Protein 5GR8 (pdb70)

Nearest PDB structures (foldseek):
  5gr8-assembly1_A  TM=1.001E+00  e=0.000E+00  Arabidopsis thaliana
  4mn8-assembly1_A  TM=7.308E-01  e=9.134E-46  Arabidopsis thaliana
  4mna-assembly1_A  TM=8.106E-01  e=7.227E-40  Arabidopsis thaliana
  8yaa-assembly1_A  TM=7.650E-01  e=6.922E-40  Arabidopsis thaliana
  5xkn-assembly1_B  TM=6.371E-01  e=2.477E-33  Arabidopsis thaliana

Radius of gyration: 45.17 Å; Cα contacts (8 Å, |Δi|>4): 4453; chains: 4; bounding box: 97×85×153 Å

Sequence (1453 aa):
LNSDGLTLLSLLKHLDRVPPQVTSTWKINASEATPCNWFGITCDDSKNVASLNFTRSRVSGQLGPEIGELKSLQILDLSTNNFSGTIPSTLGNCTKLATLDLSENGFSDKIPDTLDSLKRLEVLYLYINFLTGELPESLFRIPKLQVLYLDYNNLTGPIPQSIGDAKELVELSMYANQFSGNIPESIGNSSSLQILYLHRNKLVGSLPESLNLLGNLTTLFVGNNSLQGPVRFGSPNCKNLLTLDLSYNEFEGGVPPALGNCSSLDALVIVSGNLSGTIPSSLGMLKNLTILNLSENRLSGSIPAELGNCSSLNLLKLNDNQLVGGIPSALGKLRKLESLELFENRFSGEIPIEIWKSQSLTQLLVYQNNLTGELPVEMTEMKKLKIATLFNNSFYGAIPPGLGVNSSLEEVDFIGNKLTGEIPPNLCHGRKLRILNLGSNLLHGTIPASIGHCKTIRRFILRENNLSGLLPEFSQDHSLSFLDFNSNNFEGPIPGSLGSCKNLSSINLSRNRFTGQIPPQLGNLQNLGYMNLSRNLLEGSLPAQLSNCVSLERFDVGFNSLNGSVPSNFSNWKGLTTLVLSENRFSGGIPQFLPELKKLSTLQIARNAFGGEIPSSIGLIEDLIYDLDLSGNGLTGEIPAKLGDLIKLTRLNISNNNLTGSLSVLKGLTSLLHVDVSNNQFTGPIPDNLEGQLLSEPSSFSGNPNLCIPLNSDGLTLLSLLKHLDRVPPQVTSTWKINASEATPCNWFGITCDDSKNVASLNFTRSRVSGQLGPEIGELKSLQILDLSTNNFSGTIPSTLGNCTKLATLDLSENGFSDKIPDTLDSLKRLEVLYLYINFLTGELPESLFRIPKLQVLYLDYNNLTGPIPQSIGDAKELVELSMYANQFSGNIPESIGNSSSLQILYLHRNKLVGSLPESLNLLGNLTTLFVGNNSLQGPVRFGSPNCKNLLTLDLSYNEFEGGVPPALGNCSSLDALVIVSGNLSGTIPSSLGMLKNLTILNLSENRLSGSIPAELGNCSSLNLLKLNDNQLVGGIPSALGKLRKLESLELFENRFSGEIPIEIWKSQSLTQLLVYQNNLTGELPVEMTEMKKLKIATLFNNSFYGAIPPGLGVNSSLEEVDFIGNKLTGEIPPNLCHGRKLRILNLGSNLLHGTIPASIGHCKTIRRFILRENNLSGLLPEFSQDHSLSFLDFNSNNFEGPIPGSLGSCKNLSSINLSRNRFTGQIPPQLGNLQNLGYMNLSRNLLEGSLPAQLSNCVSLERFDVGFNSLNGSVPSNFSNWKGLTTLVLSENRFSGGIPQFLPELKKLSTLQIARNAFGGEIPSSIGLIEDLIYDLDLSGNGLTGEIPAKLGDLIKLTRLNISNNNLTGSLSVLKGLTSLLHVDVSNNQFTGPIPDNLEGQLLSEPSSFSGNPNLCIPKQRGKEKVSSGRPGQHNQRGKEKVSSGRPGQHN

Organism: Arabidopsis thaliana (NCBI:txid3702)

B-factor: mean 37.33, std 16.22, range [6.86, 111.4]

InterPro domains:
  IPR000719 Protein kinase domain [PF00069] (829-1105)
  IPR000719 Protein kinase domain [PS50011] (827-1115)
  IPR000719 Protein kinase domain [SM00220] (827-1107)
  IPR001611 Leucine-rich repeat [PF00560] (172-192)
  IPR001611 Leucine-rich repeat [PF00560] (220-240)
  IPR001611 Leucine-rich repeat [PF00560] (268-290)
  IPR001611 Leucine-rich repeat [PF00560] (316-338)
  IPR001611 Leucine-rich repeat [PF00560] (436-457)
  IPR001611 Leucine-rich repeat [PF00560] (460-482)
  IPR001611 Leucine-rich repeat [PF00560] (507-529)
  IPR001611 Leucine-rich repeat [PF00560] (531-553)
  IPR001611 Leucine-rich repeat [PF00560] (604-624)
  IPR001611 Leucine-rich repeat [PF00560] (656-674)
  IPR001611 Leucine-rich repeat [PF00560] (676-691)
  IPR001611 Leucine-rich repeat [PF00560] (699-719)
  IPR001611 Leucine-rich repeat [PF13855] (100-154)
  IPR001611 Leucine-rich repeat [PS51450] (676-698)
  IPR003591 Leucine-rich repeat, typical subtype [SM00369] (98-122)
  IPR003591 Leucine-rich repeat, typical subtype [SM00369] (146-170)
  IPR003591 Leucine-rich repeat, typical subtype [SM00369] (171-194)

Foldseek 3Di:
DCQQLVLVVVQVVQWPDAPVQQVVLRDDDVVDRASCVRDQFHADPVRATAEGAREPTAIEGERDLSVLVRLNHAYYHPEAYAYEEEDHLSVLNNQRYAEYAPENYAYEEEDHLSVLNRQRYAEYHPYDYAYEDEDHLSVLNNANYAEYAHEDYAYEEAPHLSVLVNQRHAAYHHAPYAYEEAHHLSPLSNANYAHDHQEHYAYEEADHLSVQSHQNYAYDAHDHYAYEEAHNDADLRLLNYAYDEHEHYAYDEADDLNCLNNQNHQEDYYEHHQHEEEDHLSCLSHQNHQYYAPYQYAYEEEDDLSVLNNQNHADDHHYNYAYEEEDHLSVLNRQNHAEYAHDHYAYEDEHDVSVLQHLRYAYYHHYHYAYEEEDDPSVLVRLNHAYDAHAQYAYEEEDPLSRAVSHHHAEDAHAHYAYEEEDRLRNCVVLRYQYDHPHHYAYEEEDHLSVLVRLNHAAAAHDHYAYEEEDHQHAQSRNHAHDAHHRYAYEEADHLSVLNNQNHAEDHPEHYAYEEEDHLSVLSHQNHQYYHQDQYQYEEEDPLSVLSNQNHQEDAHYNYAYEEEDDLSVLRNQNHQYDHHAHYAYAPADDLSQQSNQNHQYAANEAYQHEEADDLSCLRRNRHAEEHHHYNHQHEEAPDLSVLNAQRHAEYEHADYAYEEALASVVSHNNYPYYAHELYNYAAEHDDVPDPVCVVCVVRYYNHPRYDDD/DLQLLVLVVVQVVFWPDADVQQVVLRDNPDPDDASCVGDQFHADPVRAGQEGAREPTAIEGEGDLSCLRRQNHAAYHPEQYAYEEADHLSVLNNQNHAHEAPYNYAYEEEDHLSVLNHQRHAEYHDEDYAYEDEDHLSPLQRARYAYYAHEQYAYEEEPHLSVLNHLRHAEYHDAHYAYEEANHLSNLNNANYAYYHQEHYAYEEADRLSVLSRLNYAEDHNYNYAYEEANNDADLSACNYAYYEHEHYAYPEADDLSVLNHQQHQEDAYEQYAHEEADHLSVLNHANHAYYAHEHYAYAEEHDLSVLSHQQHADDAHYHYAYEEEDHLSVLSHQNHAEYHHEHYAYEEEHHVSVLQHLNYAEYHHYHYAYEDENDLSVLVNLNYEAYAHAHYAYEEEDNLNNQVSLRYAHDAHHNYAYEEEDRQRVCVNLRYAYDHPYDYAYEEEDHVSNLPRQNYAAHEHDHYAYEEEDRQHALSHNHAEYAHEQYAYEEADHLSVLSPQRHAEDHPYQYAYEEEDHLSVLNHQNHAYDHQDNYAYEEEDDLSVLNNQNHAEYAHEHYAHEEEDNLSVLSNQNYAYYHHYHYAYEDADDQSQLSRQNHQYDHNEAYAYEEADDLSVLNNNRHAEEDAHYNHQHEEEDDLSVLNHQRYAEYEPEHYAHEDEQASVLSRNNYNEYAHAQYQYADEHDDVCPVNCVVPVNSVYNHVHYDYD/DDDDDDDDDDPDDDDDD/DDDPDDDDPPDDDDDD

Structure (mmCIF, N/CA/C/O backbone):
data_5GR8
#
_entry.id   5GR8
#
_cell.length_a   99.490
_cell.length_b   96.967
_cell.length_c   106.013
_cell.angle_alpha   90.00
_cell.angle_beta   110.79
_cell.angle_gamma   90.00
#
_symmetry.space_group_name_H-M   'P 1 21 1'
#
loop_
_entity.id
_entity.type
_entity.pdbx_description
1 polymer 'Leucine-rich repeat receptor-like protein kinase PEPR1'
2 polymer 'Elicitor peptide 1'
3 branched 2-acetamido-2-deoxy-beta-D-glucopyranose-(1-4)-2-acetamido-2-deoxy-beta-D-glucopyranose
4 non-polymer 2-acetamido-2-deoxy-beta-D-glucopyranose
5 non-polymer 'SULFATE ION'
6 water water
#
loop_
_atom_site.group_PDB
_atom_site.id
_atom_site.type_symbol
_atom_site.label_atom_id
_atom_site.label_alt_id
_atom_site.label_comp_id
_atom_site.label_asym_id
_atom_site.label_entity_id
_atom_site.label_seq_id
_atom_site.pdbx_PDB_ins_code
_atom_site.Cartn_x
_atom_site.Cartn_y
_atom_site.Cartn_z
_atom_site.occupancy
_atom_site.B_iso_or_equiv
_atom_site.auth_seq_id
_atom_site.auth_comp_id
_atom_site.auth_asym_id
_atom_site.auth_atom_id
_atom_site.pdbx_PDB_model_num
ATOM 1 N N . LEU A 1 1 ? 8.396 -31.186 61.946 1.00 48.87 29 LEU A N 1
ATOM 2 C CA . LEU A 1 1 ? 9.173 -29.953 61.959 1.00 41.93 29 LEU A CA 1
ATOM 3 C C . LEU A 1 1 ? 10.294 -30.112 60.854 1.00 38.47 29 LEU A C 1
ATOM 4 O O . LEU A 1 1 ? 10.531 -29.182 60.020 1.00 29.71 29 LEU A O 1
ATOM 9 N N . ASN A 1 2 ? 10.919 -31.302 60.830 1.00 27.35 30 ASN A N 1
ATOM 10 C CA . ASN A 1 2 ? 11.869 -31.707 59.778 1.00 28.25 30 ASN A CA 1
ATOM 11 C C . ASN A 1 2 ? 11.176 -32.130 58.480 1.00 32.25 30 ASN A C 1
ATOM 12 O O . ASN A 1 2 ? 11.818 -32.221 57.426 1.00 31.79 30 ASN A O 1
ATOM 17 N N . SER A 1 3 ? 9.883 -32.452 58.568 1.00 29.18 31 SER A N 1
ATOM 18 C CA . SER A 1 3 ? 9.149 -32.995 57.416 1.00 27.75 31 SER A CA 1
ATOM 19 C C . SER A 1 3 ? 9.201 -32.092 56.170 1.00 29.63 31 SER A C 1
ATOM 20 O O . SER A 1 3 ? 9.550 -32.548 55.079 1.00 30.86 31 SER A O 1
ATOM 23 N N . ASP A 1 4 ? 8.871 -30.818 56.346 1.00 28.00 32 ASP A N 1
ATOM 24 C CA . ASP A 1 4 ? 8.940 -29.842 55.276 1.00 25.55 32 ASP A CA 1
ATOM 25 C C . ASP A 1 4 ? 10.339 -29.748 54.695 1.00 29.37 32 ASP A C 1
ATOM 26 O O . ASP A 1 4 ? 10.508 -29.551 53.480 1.00 32.38 32 ASP A O 1
ATOM 31 N N . GLY A 1 5 ? 11.336 -29.869 55.565 1.00 24.73 33 GLY A N 1
ATOM 32 C CA . GLY A 1 5 ? 12.724 -29.767 55.162 1.00 24.78 33 GLY A CA 1
ATOM 33 C C . GLY A 1 5 ? 13.160 -30.960 54.336 1.00 26.00 33 GLY A C 1
ATOM 34 O O . GLY A 1 5 ? 13.971 -30.834 53.423 1.00 29.40 33 GLY A O 1
ATOM 35 N N . LEU A 1 6 ? 12.644 -32.129 54.688 1.00 26.29 34 LEU A N 1
ATOM 36 C CA . LEU A 1 6 ? 12.937 -33.349 53.944 1.00 30.20 34 LEU A CA 1
ATOM 37 C C . LEU A 1 6 ? 12.255 -33.256 52.590 1.00 29.17 34 LEU A C 1
ATOM 38 O O . LEU A 1 6 ? 12.830 -33.629 51.571 1.00 29.10 34 LEU A O 1
ATOM 43 N N . THR A 1 7 ? 11.019 -32.758 52.602 1.00 25.94 35 THR A N 1
ATOM 44 C CA . THR A 1 7 ? 10.274 -32.506 51.379 1.00 30.07 35 THR A CA 1
ATOM 45 C C . THR A 1 7 ? 11.067 -31.596 50.455 1.00 28.66 35 THR A C 1
ATOM 46 O O . THR A 1 7 ? 11.193 -31.888 49.268 1.00 25.04 35 THR A O 1
ATOM 50 N N . LEU A 1 8 ? 11.616 -30.516 51.010 1.00 24.87 36 LEU A N 1
ATOM 51 C CA . LEU A 1 8 ? 12.449 -29.601 50.229 1.00 28.01 36 LEU A CA 1
ATOM 52 C C . LEU A 1 8 ? 13.650 -30.279 49.603 1.00 30.46 36 LEU A C 1
ATOM 53 O O . LEU A 1 8 ? 14.093 -29.871 48.535 1.00 27.08 36 LEU A O 1
ATOM 58 N N . LEU A 1 9 ? 14.185 -31.304 50.269 1.00 31.48 37 LEU A N 1
ATOM 59 C CA . LEU A 1 9 ? 15.365 -31.998 49.754 1.00 28.67 37 LEU A CA 1
ATOM 60 C C . LEU A 1 9 ? 15.036 -32.943 48.584 1.00 31.47 37 LEU A C 1
ATOM 61 O O . LEU A 1 9 ? 15.793 -33.011 47.606 1.00 30.71 37 LEU A O 1
ATOM 66 N N . SER A 1 10 ? 13.921 -33.667 48.669 1.00 23.82 38 SER A N 1
ATOM 67 C CA . SER A 1 10 ? 13.515 -34.509 47.546 1.00 31.87 38 SER A CA 1
ATOM 68 C C . SER A 1 10 ? 13.285 -33.625 46.315 1.00 37.83 38 SER A C 1
ATOM 69 O O . SER A 1 10 ? 13.831 -33.896 45.240 1.00 38.98 38 SER A O 1
ATOM 72 N N . LEU A 1 11 ? 12.515 -32.547 46.498 1.00 35.16 39 LEU A N 1
ATOM 73 C CA . LEU A 1 11 ? 12.314 -31.539 45.459 1.00 33.15 39 LEU A CA 1
ATOM 74 C C . LEU A 1 11 ? 13.650 -31.050 44.893 1.00 33.19 39 LEU A C 1
ATOM 75 O O . LEU A 1 11 ? 13.782 -30.875 43.684 1.00 40.83 39 LEU A O 1
ATOM 80 N N . LEU A 1 12 ? 14.634 -30.831 45.763 1.00 32.38 40 LEU A N 1
ATOM 81 C CA . LEU A 1 12 ? 15.959 -30.375 45.340 1.00 31.17 40 LEU A CA 1
ATOM 82 C C . LEU A 1 12 ? 16.610 -31.349 44.371 1.00 36.43 40 LEU A C 1
ATOM 83 O O . LEU A 1 12 ? 17.416 -30.943 43.531 1.00 42.41 40 LEU A O 1
ATOM 88 N N . LYS A 1 13 ? 16.265 -32.632 44.489 1.00 34.12 41 LYS A N 1
ATOM 89 C CA . LYS A 1 13 ? 16.865 -33.670 43.651 1.00 39.24 41 LYS A CA 1
ATOM 90 C C . LYS A 1 13 ? 16.370 -33.585 42.213 1.00 41.38 41 LYS A C 1
ATOM 91 O O . LYS A 1 13 ? 16.921 -34.220 41.313 1.00 40.72 41 LYS A O 1
ATOM 97 N N . HIS A 1 14 ? 15.328 -32.791 42.006 1.00 41.15 42 HIS A N 1
ATOM 98 C CA . HIS A 1 14 ? 14.731 -32.632 40.692 1.00 39.28 42 HIS A CA 1
ATOM 99 C C . HIS A 1 14 ? 15.338 -31.469 39.959 1.00 37.85 42 HIS A C 1
ATOM 100 O O . HIS A 1 14 ? 14.966 -31.203 38.826 1.00 39.71 42 HIS A O 1
ATOM 107 N N . LEU A 1 15 ? 16.257 -30.761 40.604 1.00 38.87 43 LEU A N 1
ATOM 108 C CA . LEU A 1 15 ? 16.748 -29.515 40.041 1.00 35.77 43 LEU A CA 1
ATOM 109 C C . LEU A 1 15 ? 18.092 -29.674 39.336 1.00 43.53 43 LEU A C 1
ATOM 110 O O . LEU A 1 15 ? 19.051 -30.210 39.889 1.00 49.52 43 LEU A O 1
ATOM 115 N N . ASP A 1 16 ? 18.143 -29.178 38.109 1.00 43.41 44 ASP A N 1
ATOM 116 C CA . ASP A 1 16 ? 19.331 -29.225 37.271 1.00 47.20 44 ASP A CA 1
ATOM 117 C C . ASP A 1 16 ? 20.392 -28.255 37.779 1.00 51.55 44 ASP A C 1
ATOM 118 O O . ASP A 1 16 ? 21.581 -28.571 37.773 1.00 59.42 44 ASP A O 1
ATOM 123 N N . ARG A 1 17 ? 19.968 -27.066 38.191 1.00 44.33 45 ARG A N 1
ATOM 124 C CA . ARG A 1 17 ? 20.906 -26.064 38.679 1.00 42.75 45 ARG A CA 1
ATOM 125 C C . ARG A 1 17 ? 20.248 -25.131 39.696 1.00 39.12 45 ARG A C 1
ATOM 126 O O . ARG A 1 17 ? 19.087 -24.773 39.563 1.00 42.95 45 ARG A O 1
ATOM 134 N N . VAL A 1 18 ? 20.989 -24.734 40.716 1.00 35.82 46 VAL A N 1
ATOM 135 C CA . VAL A 1 18 ? 20.444 -23.850 41.726 1.00 35.71 46 VAL A CA 1
ATOM 136 C C . VAL A 1 18 ? 21.508 -22.826 42.087 1.00 36.69 46 VAL A C 1
ATOM 137 O O . VAL A 1 18 ? 22.691 -23.050 41.848 1.00 41.33 46 VAL A O 1
ATOM 141 N N . PRO A 1 19 ? 21.096 -21.695 42.671 1.00 33.64 47 PRO A N 1
ATOM 142 C CA . PRO A 1 19 ? 22.098 -20.724 43.118 1.00 36.91 47 PRO A CA 1
ATOM 143 C C . PRO A 1 19 ? 23.049 -21.361 44.127 1.00 42.98 47 PRO A C 1
ATOM 144 O O . PRO A 1 19 ? 22.699 -22.363 44.760 1.00 44.70 47 PRO A O 1
ATOM 148 N N . PRO A 1 20 ? 24.252 -20.802 44.273 1.00 44.46 48 PRO A N 1
ATOM 149 C CA . PRO A 1 20 ? 25.196 -21.374 45.237 1.00 45.10 48 PRO A CA 1
ATOM 150 C C . PRO A 1 20 ? 24.633 -21.424 46.664 1.00 46.66 48 PRO A C 1
ATOM 151 O O . PRO A 1 20 ? 24.921 -22.378 47.401 1.00 47.86 48 PRO A O 1
ATOM 155 N N . GLN A 1 21 ? 23.831 -20.430 47.045 1.00 44.11 49 GLN A N 1
ATOM 156 C CA . GLN A 1 21 ? 23.248 -20.416 48.381 1.00 33.98 49 GLN A CA 1
ATOM 157 C C . GLN A 1 21 ? 22.352 -21.608 48.646 1.00 35.57 49 GLN A C 1
ATOM 158 O O . GLN A 1 21 ? 22.268 -22.077 49.767 1.00 40.91 49 GLN A O 1
ATOM 164 N N . VAL A 1 22 ? 21.677 -22.102 47.617 1.00 39.83 50 VAL A N 1
ATOM 165 C CA . VAL A 1 22 ? 20.842 -23.285 47.776 1.00 36.09 50 VAL A CA 1
ATOM 166 C C . VAL A 1 22 ? 21.705 -24.510 48.011 1.00 41.29 50 VAL A C 1
ATOM 167 O O . VAL A 1 22 ? 21.427 -25.308 48.904 1.00 40.46 50 VAL A O 1
ATOM 171 N N . THR A 1 23 ? 22.788 -24.615 47.250 1.00 45.35 51 THR A N 1
ATOM 172 C CA . THR A 1 23 ? 23.744 -25.698 47.413 1.00 39.80 51 THR A CA 1
ATOM 173 C C . THR A 1 23 ? 24.328 -25.718 48.827 1.00 40.42 51 THR A C 1
ATOM 174 O O . THR A 1 23 ? 24.465 -26.782 49.432 1.00 41.91 51 THR A O 1
ATOM 178 N N . SER A 1 24 ? 24.664 -24.544 49.352 1.00 37.56 52 SER A N 1
ATOM 179 C CA . SER A 1 24 ? 25.248 -24.449 50.686 1.00 36.41 52 SER A CA 1
ATOM 180 C C . SER A 1 24 ? 24.253 -24.525 51.870 1.00 38.28 52 SER A C 1
ATOM 181 O O . SER A 1 24 ? 24.586 -25.106 52.895 1.00 41.82 52 SER A O 1
ATOM 184 N N . THR A 1 25 ? 23.069 -23.918 51.775 1.00 36.59 53 THR A N 1
ATOM 185 C CA . THR A 1 25 ? 22.131 -23.980 52.910 1.00 34.63 53 THR A CA 1
ATOM 186 C C . THR A 1 25 ? 21.077 -25.093 52.887 1.00 33.14 53 THR A C 1
ATOM 187 O O . THR A 1 25 ? 20.409 -25.316 53.884 1.00 34.84 53 THR A O 1
ATOM 191 N N . TRP A 1 26 ? 20.914 -25.817 51.789 1.00 35.38 54 TRP A N 1
ATOM 192 C CA . TRP A 1 26 ? 19.915 -26.875 51.836 1.00 32.24 54 TRP A CA 1
ATOM 193 C C . TRP A 1 26 ? 20.634 -28.181 52.064 1.00 35.70 54 TRP A C 1
ATOM 194 O O . TRP A 1 26 ? 21.173 -28.773 51.134 1.00 39.15 54 TRP A O 1
ATOM 205 N N . LYS A 1 27 ? 20.562 -28.670 53.296 1.00 41.92 55 LYS A N 1
ATOM 206 C CA . LYS A 1 27 ? 21.226 -29.909 53.665 1.00 39.02 55 LYS A CA 1
ATOM 207 C C . LYS A 1 27 ? 20.880 -30.267 55.098 1.00 33.47 55 LYS A C 1
ATOM 208 O O . LYS A 1 27 ? 20.622 -29.398 55.921 1.00 35.77 55 LYS A O 1
ATOM 214 N N . ILE A 1 28 ? 20.965 -31.549 55.416 1.00 40.94 56 ILE A N 1
ATOM 215 C CA . ILE A 1 28 ? 20.593 -32.034 56.733 1.00 32.84 56 ILE A CA 1
ATOM 216 C C . ILE A 1 28 ? 21.766 -31.823 57.691 1.00 30.71 56 ILE A C 1
ATOM 217 O O . ILE A 1 28 ? 22.854 -32.309 57.449 1.00 39.94 56 ILE A O 1
ATOM 222 N N . ASN A 1 29 ? 21.568 -31.040 58.740 1.00 30.83 57 ASN A N 1
ATOM 223 C CA . ASN A 1 29 ? 22.590 -30.871 59.767 1.00 29.40 57 ASN A CA 1
ATOM 224 C C . ASN A 1 29 ? 21.910 -31.353 61.053 1.00 33.78 57 ASN A C 1
ATOM 225 O O . ASN A 1 29 ? 20.853 -30.833 61.450 1.00 32.86 57 ASN A O 1
ATOM 230 N N . ALA A 1 30 ? 22.507 -32.346 61.707 1.00 29.51 58 ALA A N 1
ATOM 231 C CA . ALA A 1 30 ? 21.947 -32.887 62.947 1.00 31.47 58 ALA A CA 1
ATOM 232 C C . ALA A 1 30 ? 21.640 -31.816 64.014 1.00 29.60 58 ALA A C 1
ATOM 233 O O . ALA A 1 30 ? 20.917 -32.075 64.981 1.00 22.72 58 ALA A O 1
ATOM 235 N N . SER A 1 31 ? 22.178 -30.617 63.832 1.00 28.27 59 SER A N 1
ATOM 236 C CA . SER A 1 31 ? 21.908 -29.540 64.766 1.00 31.37 59 SER A CA 1
ATOM 237 C C . SER A 1 31 ? 20.803 -28.611 64.278 1.00 35.13 59 SER A C 1
ATOM 238 O O . SER A 1 31 ? 20.513 -27.616 64.936 1.00 41.30 59 SER A O 1
ATOM 241 N N . GLU A 1 32 ? 20.194 -28.918 63.132 1.00 33.42 60 GLU A N 1
ATOM 242 C CA . GLU A 1 32 ? 19.137 -28.059 62.594 1.00 32.67 60 GLU A CA 1
ATOM 243 C C . GLU A 1 32 ? 17.819 -28.805 62.361 1.00 32.33 60 GLU A C 1
ATOM 244 O O . GLU A 1 32 ? 17.733 -29.643 61.470 1.00 32.07 60 GLU A O 1
ATOM 250 N N . ALA A 1 33 ? 16.777 -28.439 63.097 1.00 27.10 61 ALA A N 1
ATOM 251 C CA . ALA A 1 33 ? 15.482 -29.114 62.995 1.00 22.57 61 ALA A CA 1
ATOM 252 C C . ALA A 1 33 ? 14.609 -28.642 61.828 1.00 27.31 61 ALA A C 1
ATOM 253 O O . ALA A 1 33 ? 13.722 -29.369 61.384 1.00 22.58 61 ALA A O 1
ATOM 255 N N . THR A 1 34 ? 14.841 -27.412 61.365 1.00 26.52 62 THR A N 1
ATOM 256 C CA . THR A 1 34 ? 13.999 -26.803 60.334 1.00 30.03 62 THR A CA 1
ATOM 257 C C . THR A 1 34 ? 14.768 -26.120 59.189 1.00 29.40 62 THR A C 1
ATOM 258 O O . THR A 1 34 ? 15.883 -25.630 59.386 1.00 29.27 62 THR A O 1
ATOM 262 N N . PRO A 1 35 ? 14.150 -26.064 57.990 1.00 30.11 63 PRO A N 1
ATOM 263 C CA . PRO A 1 35 ? 14.633 -25.357 56.791 1.00 26.91 63 PRO A CA 1
ATOM 264 C C . PRO A 1 35 ? 14.489 -23.822 56.856 1.00 26.68 63 PRO A C 1
ATOM 265 O O . PRO A 1 35 ? 14.809 -23.158 55.880 1.00 33.22 63 PRO A O 1
ATOM 269 N N . CYS A 1 36 ? 13.986 -23.278 57.958 1.00 25.95 64 CYS A N 1
ATOM 270 C CA . CYS A 1 36 ? 13.610 -21.863 58.047 1.00 25.29 64 CYS A CA 1
ATOM 271 C C . CYS A 1 36 ? 14.674 -20.797 57.760 1.00 27.41 64 CYS A C 1
ATOM 272 O O . CYS A 1 36 ? 14.321 -19.664 57.478 1.00 30.71 64 CYS A O 1
ATOM 275 N N . ASN A 1 37 ? 15.954 -21.120 57.885 1.00 28.62 65 ASN A N 1
ATOM 276 C CA . ASN A 1 37 ? 17.013 -20.206 57.451 1.00 26.32 65 ASN A CA 1
ATOM 277 C C . ASN A 1 37 ? 17.609 -20.566 56.097 1.00 29.04 65 ASN A C 1
ATOM 278 O O . ASN A 1 37 ? 18.589 -19.959 55.678 1.00 29.59 65 ASN A O 1
ATOM 283 N N . TRP A 1 38 ? 17.051 -21.580 55.440 1.00 28.96 66 TRP A N 1
ATOM 284 C CA . TRP A 1 38 ? 17.535 -21.988 54.124 1.00 30.04 66 TRP A CA 1
ATOM 285 C C . TRP A 1 38 ? 17.280 -20.883 53.103 1.00 29.86 66 TRP A C 1
ATOM 286 O O . TRP A 1 38 ? 16.385 -20.057 53.277 1.00 28.07 66 TRP A O 1
ATOM 297 N N . PHE A 1 39 ? 18.055 -20.892 52.025 1.00 37.03 67 PHE A N 1
ATOM 298 C CA . PHE A 1 39 ? 18.109 -19.758 51.107 1.00 35.03 67 PHE A CA 1
ATOM 299 C C . PHE A 1 39 ? 16.818 -19.182 50.537 1.00 33.71 67 PHE A C 1
ATOM 300 O O . PHE A 1 39 ? 16.633 -17.961 50.551 1.00 45.69 67 PHE A O 1
ATOM 308 N N . GLY A 1 40 ? 15.947 -20.006 49.983 1.00 25.24 68 GLY A N 1
ATOM 309 C CA . GLY A 1 40 ? 14.761 -19.432 49.359 1.00 26.14 68 GLY A CA 1
ATOM 310 C C . GLY A 1 40 ? 13.513 -19.415 50.229 1.00 26.39 68 GLY A C 1
ATOM 311 O O . GLY A 1 40 ? 12.419 -19.158 49.722 1.00 21.54 68 GLY A O 1
ATOM 312 N N . ILE A 1 41 ? 13.676 -19.687 51.531 1.00 21.37 69 ILE A N 1
ATOM 313 C CA . ILE A 1 41 ? 12.569 -20.127 52.365 1.00 17.44 69 ILE A CA 1
ATOM 314 C C . ILE A 1 41 ? 12.119 -19.117 53.453 1.00 21.13 69 ILE A C 1
ATOM 315 O O . ILE A 1 41 ? 12.929 -18.411 54.047 1.00 21.74 69 ILE A O 1
ATOM 320 N N . THR A 1 42 ? 10.817 -19.034 53.703 1.00 19.96 70 THR A N 1
ATOM 321 C CA . THR A 1 42 ? 10.320 -18.291 54.853 1.00 18.66 70 THR A CA 1
ATOM 322 C C . THR A 1 42 ? 9.285 -19.160 55.574 1.00 26.27 70 THR A C 1
ATOM 323 O O . THR A 1 42 ? 8.416 -19.755 54.931 1.00 24.57 70 THR A O 1
ATOM 327 N N . CYS A 1 43 ? 9.368 -19.233 56.905 1.00 22.49 71 CYS A N 1
ATOM 328 C CA . CYS A 1 43 ? 8.524 -20.161 57.634 1.00 22.20 71 CYS A CA 1
ATOM 329 C C . CYS A 1 43 ? 7.351 -19.496 58.337 1.00 23.97 71 CYS A C 1
ATOM 330 O O . CYS A 1 43 ? 7.301 -18.278 58.478 1.00 24.72 71 CYS A O 1
ATOM 333 N N . ASP A 1 44 ? 6.478 -20.360 58.851 1.00 30.12 72 ASP A N 1
ATOM 334 C CA . ASP A 1 44 ? 5.259 -20.079 59.618 1.00 28.89 72 ASP A CA 1
ATOM 335 C C . ASP A 1 44 ? 5.563 -19.559 61.019 1.00 29.43 72 ASP A C 1
ATOM 336 O O . ASP A 1 44 ? 6.730 -19.503 61.401 1.00 26.94 72 ASP A O 1
ATOM 341 N N . ASP A 1 45 ? 4.523 -19.232 61.798 1.00 33.83 73 ASP A N 1
ATOM 342 C CA . ASP A 1 45 ? 4.694 -18.923 63.227 1.00 32.82 73 ASP A CA 1
ATOM 343 C C . ASP A 1 45 ? 5.123 -20.203 63.855 1.00 28.73 73 ASP A C 1
ATOM 344 O O . ASP A 1 45 ? 5.892 -20.222 64.804 1.00 35.54 73 ASP A O 1
ATOM 349 N N . SER A 1 46 ? 4.581 -21.277 63.300 1.00 26.14 74 SER A N 1
ATOM 350 C CA . SER A 1 46 ? 4.760 -22.620 63.815 1.00 26.40 74 SER A CA 1
ATOM 351 C C . SER A 1 46 ? 5.971 -23.308 63.174 1.00 26.16 74 SER A C 1
ATOM 352 O O . SER A 1 46 ? 6.182 -24.507 63.354 1.00 22.41 74 SER A O 1
ATOM 355 N N . LYS A 1 47 ? 6.734 -22.528 62.402 1.00 26.09 75 LYS A N 1
ATOM 356 C CA . LYS A 1 47 ? 7.969 -22.965 61.744 1.00 24.90 75 LYS A CA 1
ATOM 357 C C . LYS A 1 47 ? 7.806 -24.048 60.695 1.00 26.54 75 LYS A C 1
ATOM 358 O O . LYS A 1 47 ? 8.624 -24.957 60.616 1.00 30.15 75 LYS A O 1
ATOM 364 N N . ASN A 1 48 ? 6.770 -23.912 59.875 1.00 26.51 76 ASN A N 1
ATOM 365 C CA . ASN A 1 48 ? 6.552 -24.742 58.692 1.00 24.80 76 ASN A CA 1
ATOM 366 C C . ASN A 1 48 ? 6.765 -23.874 57.460 1.00 21.98 76 ASN A C 1
ATOM 367 O O . ASN A 1 48 ? 6.675 -22.650 57.551 1.00 20.11 76 ASN A O 1
ATOM 372 N N . VAL A 1 49 ? 7.059 -24.488 56.315 1.00 23.59 77 VAL A N 1
ATOM 373 C CA . VAL A 1 49 ? 7.366 -23.701 55.127 1.00 22.24 77 VAL A CA 1
ATOM 374 C C . VAL A 1 49 ? 6.104 -22.965 54.668 1.00 21.83 77 VAL A C 1
ATOM 375 O O . VAL A 1 49 ? 5.075 -23.564 54.348 1.00 19.70 77 VAL A O 1
ATOM 379 N N . ALA A 1 50 ? 6.216 -21.640 54.700 1.00 20.48 78 ALA A N 1
ATOM 380 C CA . ALA A 1 50 ? 5.162 -20.705 54.330 1.00 20.02 78 ALA A CA 1
ATOM 381 C C . ALA A 1 50 ? 5.378 -20.270 52.889 1.00 23.65 78 ALA A C 1
ATOM 382 O O . ALA A 1 50 ? 4.450 -20.228 52.084 1.00 21.92 78 ALA A O 1
ATOM 384 N N . SER A 1 51 ? 6.606 -19.848 52.617 1.00 23.61 79 SER A N 1
ATOM 385 C CA . SER A 1 51 ? 6.978 -19.339 51.317 1.00 23.67 79 SER A CA 1
ATOM 386 C C . SER A 1 51 ? 8.191 -20.100 50.741 1.00 20.43 79 SER A C 1
ATOM 387 O O . SER A 1 51 ? 9.125 -20.442 51.470 1.00 18.46 79 SER A O 1
ATOM 390 N N . LEU A 1 52 ? 8.153 -20.382 49.443 1.00 17.64 80 LEU A N 1
ATOM 391 C CA . LEU A 1 52 ? 9.318 -20.889 48.721 1.00 17.64 80 LEU A CA 1
ATOM 392 C C . LEU A 1 52 ? 9.464 -19.952 47.539 1.00 23.39 80 LEU A C 1
ATOM 393 O O . LEU A 1 52 ? 8.611 -19.940 46.637 1.00 23.41 80 LEU A O 1
ATOM 398 N N . ASN A 1 53 ? 10.525 -19.152 47.544 1.00 22.86 81 ASN A N 1
ATOM 399 C CA . ASN A 1 53 ? 10.655 -18.098 46.545 1.00 23.64 81 ASN A CA 1
ATOM 400 C C . ASN A 1 53 ? 11.997 -18.213 45.847 1.00 25.40 81 ASN A C 1
ATOM 401 O O . ASN A 1 53 ? 13.043 -17.864 46.397 1.00 25.89 81 ASN A O 1
ATOM 406 N N . PHE A 1 54 ? 11.939 -18.680 44.608 1.00 23.82 82 PHE A N 1
ATOM 407 C CA . PHE A 1 54 ? 13.112 -18.860 43.760 1.00 24.56 82 PHE A CA 1
ATOM 408 C C . PHE A 1 54 ? 13.329 -17.806 42.673 1.00 28.17 82 PHE A C 1
ATOM 409 O O . PHE A 1 54 ? 14.198 -17.971 41.816 1.00 28.51 82 PHE A O 1
ATOM 417 N N . THR A 1 55 ? 12.519 -16.753 42.684 1.00 27.67 83 THR A N 1
ATOM 418 C CA . THR A 1 55 ? 12.392 -15.883 41.513 1.00 27.87 83 THR A CA 1
ATOM 419 C C . THR A 1 55 ? 13.712 -15.317 40.991 1.00 27.11 83 THR A C 1
ATOM 420 O O . THR A 1 55 ? 14.631 -15.082 41.770 1.00 24.54 83 THR A O 1
ATOM 424 N N . ARG A 1 56 ? 13.816 -15.193 39.665 1.00 29.50 84 ARG A N 1
ATOM 425 C CA . ARG A 1 56 ? 14.946 -14.527 38.994 1.00 28.18 84 ARG A CA 1
ATOM 426 C C . ARG A 1 56 ? 16.301 -15.021 39.506 1.00 32.32 84 ARG A C 1
ATOM 427 O O . ARG A 1 56 ? 17.223 -14.244 39.736 1.00 35.35 84 ARG A O 1
ATOM 435 N N . SER A 1 57 ? 16.375 -16.321 39.735 1.00 27.00 85 SER A N 1
ATOM 436 C CA . SER A 1 57 ? 17.610 -17.009 40.019 1.00 32.30 85 SER A CA 1
ATOM 437 C C . SER A 1 57 ? 17.761 -17.749 38.709 1.00 43.70 85 SER A C 1
ATOM 438 O O . SER A 1 57 ? 16.886 -17.625 37.859 1.00 49.81 85 SER A O 1
ATOM 441 N N . ARG A 1 58 ? 18.840 -18.472 38.459 1.00 46.32 86 ARG A N 1
ATOM 442 C CA . ARG A 1 58 ? 18.792 -19.253 37.234 1.00 32.66 86 ARG A CA 1
ATOM 443 C C . ARG A 1 58 ? 18.580 -20.678 37.689 1.00 41.78 86 ARG A C 1
ATOM 444 O O . ARG A 1 58 ? 19.539 -21.394 37.963 1.00 51.03 86 ARG A O 1
ATOM 452 N N . VAL A 1 59 ? 17.342 -21.141 37.669 1.00 39.69 87 VAL A N 1
ATOM 453 C CA . VAL A 1 59 ? 17.054 -22.453 38.233 1.00 36.31 87 VAL A CA 1
ATOM 454 C C . VAL A 1 59 ? 16.519 -23.306 37.134 1.00 36.82 87 VAL A C 1
ATOM 455 O O . VAL A 1 59 ? 15.557 -22.923 36.486 1.00 38.12 87 VAL A O 1
ATOM 459 N N . SER A 1 60 ? 17.177 -24.433 36.888 1.00 38.94 88 SER A N 1
ATOM 460 C CA . SER A 1 60 ? 16.723 -25.378 35.880 1.00 35.81 88 SER A CA 1
ATOM 461 C C . SER A 1 60 ? 16.331 -26.667 36.577 1.00 35.12 88 SER A C 1
ATOM 462 O O . SER A 1 60 ? 16.922 -27.025 37.592 1.00 34.86 88 SER A O 1
ATOM 465 N N . GLY A 1 61 ? 15.312 -27.337 36.054 1.00 27.23 89 GLY A N 1
ATOM 466 C CA . GLY A 1 61 ? 14.839 -28.582 36.616 1.00 29.19 89 GLY A CA 1
ATOM 467 C C . GLY A 1 61 ? 13.346 -28.700 36.429 1.00 31.42 89 GLY A C 1
ATOM 468 O O . GLY A 1 61 ? 12.755 -27.932 35.674 1.00 34.33 89 GLY A O 1
ATOM 469 N N . GLN A 1 62 ? 12.725 -29.623 37.151 1.00 28.69 90 GLN A N 1
ATOM 470 C CA . GLN A 1 62 ? 11.284 -29.786 37.116 1.00 30.34 90 GLN A CA 1
ATOM 471 C C . GLN A 1 62 ? 10.769 -29.433 38.494 1.00 34.34 90 GLN A C 1
ATOM 472 O O . GLN A 1 62 ? 11.538 -29.406 39.446 1.00 36.90 90 GLN A O 1
ATOM 478 N N . LEU A 1 63 ? 9.484 -29.114 38.606 1.00 34.97 91 LEU A N 1
ATOM 479 C CA . LEU A 1 63 ? 8.880 -28.996 39.926 1.00 28.86 91 LEU A CA 1
ATOM 480 C C . LEU A 1 63 ? 8.337 -30.368 40.274 1.00 30.77 91 LEU A C 1
ATOM 481 O O . LEU A 1 63 ? 7.350 -30.804 39.686 1.00 35.83 91 LEU A O 1
ATOM 486 N N . GLY A 1 64 ? 8.944 -31.031 41.256 1.00 32.80 92 GLY A N 1
ATOM 487 C CA . GLY A 1 64 ? 8.577 -32.396 41.592 1.00 25.78 92 GLY A CA 1
ATOM 488 C C . GLY A 1 64 ? 7.207 -32.444 42.228 1.00 27.93 92 GLY A C 1
ATOM 489 O O . GLY A 1 64 ? 6.757 -31.450 42.782 1.00 29.74 92 GLY A O 1
ATOM 490 N N . PRO A 1 65 ? 6.531 -33.603 42.159 1.00 31.16 93 PRO A N 1
ATOM 491 C CA . PRO A 1 65 ? 5.188 -33.738 42.743 1.00 27.00 93 PRO A CA 1
ATOM 492 C C . PRO A 1 65 ? 5.166 -33.678 44.280 1.00 30.98 93 PRO A C 1
ATOM 493 O O . PRO A 1 65 ? 4.093 -33.514 44.864 1.00 34.62 93 PRO A O 1
ATOM 497 N N . GLU A 1 66 ? 6.321 -33.822 44.929 1.00 35.31 94 GLU A N 1
ATOM 498 C CA . GLU A 1 66 ? 6.375 -33.753 46.398 1.00 35.90 94 GLU A CA 1
ATOM 499 C C . GLU A 1 66 ? 5.945 -32.380 46.951 1.00 33.88 94 GLU A C 1
ATOM 500 O O . GLU A 1 66 ? 5.673 -32.253 48.151 1.00 30.37 94 GLU A O 1
ATOM 506 N N . ILE A 1 67 ? 5.868 -31.359 46.092 1.00 29.07 95 ILE A N 1
ATOM 507 C CA . ILE A 1 67 ? 5.483 -30.015 46.541 1.00 27.55 95 ILE A CA 1
ATOM 508 C C . ILE A 1 67 ? 4.162 -30.062 47.314 1.00 26.03 95 ILE A C 1
ATOM 509 O O . ILE A 1 67 ? 3.903 -29.253 48.200 1.00 26.91 95 ILE A O 1
ATOM 514 N N . GLY A 1 68 ? 3.337 -31.042 46.983 1.00 27.37 96 GLY A N 1
ATOM 515 C CA . GLY A 1 68 ? 2.104 -31.252 47.699 1.00 26.86 96 GLY A CA 1
ATOM 516 C C . GLY A 1 68 ? 2.301 -31.604 49.167 1.00 24.47 96 GLY A C 1
ATOM 517 O O . GLY A 1 68 ? 1.335 -31.538 49.924 1.00 23.12 96 GLY A O 1
ATOM 518 N N . GLU A 1 69 ? 3.514 -31.993 49.579 1.00 24.14 97 GLU A N 1
ATOM 519 C CA . GLU A 1 69 ? 3.726 -32.301 51.007 1.00 32.69 97 GLU A CA 1
ATOM 520 C C . GLU A 1 69 ? 3.673 -31.040 51.860 1.00 25.26 97 GLU A C 1
ATOM 521 O O . GLU A 1 69 ? 3.434 -31.125 53.042 1.00 27.18 97 GLU A O 1
ATOM 527 N N . LEU A 1 70 ? 3.886 -29.865 51.274 1.00 26.47 98 LEU A N 1
ATOM 528 C CA . LEU A 1 70 ? 3.931 -28.686 52.117 1.00 25.32 98 LEU A CA 1
ATOM 529 C C . LEU A 1 70 ? 2.521 -28.139 52.264 1.00 25.52 98 LEU A C 1
ATOM 530 O O . LEU A 1 70 ? 2.037 -27.387 51.420 1.00 27.42 98 LEU A O 1
ATOM 535 N N . LYS A 1 71 ? 1.914 -28.429 53.409 1.00 23.75 99 LYS A N 1
ATOM 536 C CA . LYS A 1 71 ? 0.501 -28.132 53.629 1.00 23.51 99 LYS A CA 1
ATOM 537 C C . LYS A 1 71 ? 0.349 -26.734 54.201 1.00 21.59 99 LYS A C 1
ATOM 538 O O . LYS A 1 71 ? -0.763 -26.233 54.399 1.00 19.07 99 LYS A O 1
ATOM 544 N N . SER A 1 72 ? 1.487 -26.148 54.553 1.00 21.04 100 SER A N 1
ATOM 545 C CA . SER A 1 72 ? 1.531 -24.773 55.022 1.00 24.67 100 SER A CA 1
ATOM 546 C C . SER A 1 72 ? 1.956 -23.777 53.944 1.00 22.70 100 SER A C 1
ATOM 547 O O . SER A 1 72 ? 2.169 -22.606 54.252 1.00 20.67 100 SER A O 1
ATOM 550 N N . LEU A 1 73 ? 2.159 -24.245 52.711 1.00 21.57 101 LEU A N 1
ATOM 551 C CA . LEU A 1 73 ? 2.681 -23.367 51.658 1.00 21.95 101 LEU A CA 1
ATOM 552 C C . LEU A 1 73 ? 1.646 -22.279 51.339 1.00 20.66 101 LEU A C 1
ATOM 553 O O . LEU A 1 73 ? 0.481 -22.556 51.080 1.00 20.57 101 LEU A O 1
ATOM 558 N N . GLN A 1 74 ? 2.093 -21.038 51.430 1.00 20.18 102 GLN A N 1
ATOM 559 C CA . GLN A 1 74 ? 1.277 -19.846 51.211 1.00 22.59 102 GLN A CA 1
ATOM 560 C C . GLN A 1 74 ? 1.664 -19.214 49.862 1.00 22.27 102 GLN A C 1
ATOM 561 O O . GLN A 1 74 ? 0.803 -18.893 49.046 1.00 21.16 102 GLN A O 1
ATOM 567 N N . ILE A 1 75 ? 2.956 -18.919 49.728 1.00 17.97 103 ILE A N 1
ATOM 568 C CA . ILE A 1 75 ? 3.564 -18.391 48.522 1.00 20.01 103 ILE A CA 1
ATOM 569 C C . ILE A 1 75 ? 4.474 -19.416 47.858 1.00 22.08 103 ILE A C 1
ATOM 570 O O . ILE A 1 75 ? 5.349 -19.981 48.523 1.00 21.12 103 ILE A O 1
ATOM 575 N N . LEU A 1 76 ? 4.250 -19.679 46.568 1.00 18.22 104 LEU A N 1
ATOM 576 C CA . LEU A 1 76 ? 5.205 -20.432 45.762 1.00 19.25 104 LEU A CA 1
ATOM 577 C C . LEU A 1 76 ? 5.605 -19.569 44.570 1.00 19.13 104 LEU A C 1
ATOM 578 O O . LEU A 1 76 ? 4.830 -19.394 43.619 1.00 14.96 104 LEU A O 1
ATOM 583 N N . ASP A 1 77 ? 6.827 -19.055 44.594 1.00 20.10 105 ASP A N 1
ATOM 584 C CA . ASP A 1 77 ? 7.236 -18.159 43.528 1.00 21.53 105 ASP A CA 1
ATOM 585 C C . ASP A 1 77 ? 8.448 -18.746 42.837 1.00 23.81 105 ASP A C 1
ATOM 586 O O . ASP A 1 77 ? 9.571 -18.676 43.346 1.00 24.96 105 ASP A O 1
ATOM 591 N N . LEU A 1 78 ? 8.191 -19.328 41.674 1.00 17.88 106 LEU A N 1
ATOM 592 C CA . LEU A 1 78 ? 9.204 -19.899 40.818 1.00 20.57 106 LEU A CA 1
ATOM 593 C C . LEU A 1 78 ? 9.480 -19.004 39.612 1.00 25.49 106 LEU A C 1
ATOM 594 O O . LEU A 1 78 ? 10.236 -19.394 38.714 1.00 25.67 106 LEU A O 1
ATOM 599 N N . SER A 1 79 ? 8.837 -17.835 39.579 1.00 20.74 107 SER A N 1
ATOM 600 C CA . SER A 1 79 ? 8.803 -16.981 38.386 1.00 22.50 107 SER A CA 1
ATOM 601 C C . SER A 1 79 ? 10.179 -16.624 37.826 1.00 27.20 107 SER A C 1
ATOM 602 O O . SER A 1 79 ? 11.110 -16.331 38.591 1.00 28.55 107 SER A O 1
ATOM 605 N N . THR A 1 80 ? 10.266 -16.616 36.489 1.00 26.04 108 THR A N 1
ATOM 606 C CA . THR A 1 80 ? 11.473 -16.241 35.734 1.00 27.76 108 THR A CA 1
ATOM 607 C C . THR A 1 80 ? 12.692 -17.155 35.958 1.00 28.16 108 THR A C 1
ATOM 608 O O . THR A 1 80 ? 13.732 -16.741 36.473 1.00 29.71 108 THR A O 1
ATOM 612 N N . ASN A 1 81 ? 12.557 -18.404 35.532 1.00 28.91 109 ASN A N 1
ATOM 613 C CA . ASN A 1 81 ? 13.646 -19.370 35.643 1.00 33.95 109 ASN A CA 1
ATOM 614 C C . ASN A 1 81 ? 13.635 -20.290 34.450 1.00 32.41 109 ASN A C 1
ATOM 615 O O . ASN A 1 81 ? 12.885 -20.086 33.508 1.00 35.85 109 ASN A O 1
ATOM 620 N N . ASN A 1 82 ? 14.467 -21.315 34.517 1.00 30.59 110 ASN A N 1
ATOM 621 C CA . ASN A 1 82 ? 14.606 -22.302 33.460 1.00 31.11 110 ASN A CA 1
ATOM 622 C C . ASN A 1 82 ? 13.790 -23.567 33.637 1.00 31.39 110 ASN A C 1
ATOM 623 O O . ASN A 1 82 ? 14.113 -24.612 33.069 1.00 46.10 110 ASN A O 1
ATOM 628 N N . PHE A 1 83 ? 12.811 -23.507 34.517 1.00 27.51 111 PHE A N 1
ATOM 629 C CA . PHE A 1 83 ? 12.038 -24.686 34.847 1.00 31.15 111 PHE A CA 1
ATOM 630 C C . PHE A 1 83 ? 11.469 -25.297 33.578 1.00 28.80 111 PHE A C 1
ATOM 631 O O . PHE A 1 83 ? 11.181 -24.593 32.618 1.00 26.33 111 PHE A O 1
ATOM 639 N N . SER A 1 84 ? 11.364 -26.618 33.566 1.00 27.75 112 SER A N 1
ATOM 640 C CA . SER A 1 84 ? 10.751 -27.334 32.466 1.00 22.80 112 SER A CA 1
ATOM 641 C C . SER A 1 84 ? 9.966 -28.448 33.073 1.00 25.64 112 SER A C 1
ATOM 642 O O . SER A 1 84 ? 9.924 -28.584 34.291 1.00 32.28 112 SER A O 1
ATOM 645 N N . GLY A 1 85 ? 9.374 -29.278 32.234 1.00 23.93 113 GLY A N 1
ATOM 646 C CA . GLY A 1 85 ? 8.590 -30.395 32.712 1.00 19.85 113 GLY A CA 1
ATOM 647 C C . GLY A 1 85 ? 7.150 -29.993 32.918 1.00 29.46 113 GLY A C 1
ATOM 648 O O . GLY A 1 85 ? 6.751 -28.876 32.607 1.00 32.89 113 GLY A O 1
ATOM 649 N N . THR A 1 86 ? 6.361 -30.935 33.412 1.00 32.62 114 THR A N 1
ATOM 650 C CA . THR A 1 86 ? 4.944 -30.737 33.650 1.00 30.02 114 THR A CA 1
ATOM 651 C C . THR A 1 86 ? 4.697 -30.049 34.997 1.00 35.04 114 THR A C 1
ATOM 652 O O . THR A 1 86 ? 5.507 -30.179 35.918 1.00 41.26 114 THR A O 1
ATOM 656 N N . ILE A 1 87 ? 3.610 -29.283 35.097 1.00 33.39 115 ILE A N 1
ATOM 657 C CA . ILE A 1 87 ? 3.159 -28.750 36.379 1.00 29.89 115 ILE A CA 1
ATOM 658 C C . ILE A 1 87 ? 2.356 -29.859 37.080 1.00 34.17 115 ILE A C 1
ATOM 659 O O . ILE A 1 87 ? 1.350 -30.322 36.544 1.00 34.41 115 ILE A O 1
ATOM 664 N N . PRO A 1 88 ? 2.797 -30.280 38.282 1.00 29.08 116 PRO A N 1
ATOM 665 C CA . PRO A 1 88 ? 2.218 -31.400 39.029 1.00 23.89 116 PRO A CA 1
ATOM 666 C C . PRO A 1 88 ? 0.810 -31.143 39.553 1.00 28.80 116 PRO A C 1
ATOM 667 O O . PRO A 1 88 ? 0.565 -30.133 40.214 1.00 31.95 116 PRO A O 1
ATOM 671 N N . SER A 1 89 ? -0.091 -32.085 39.320 1.00 24.75 117 SER A N 1
ATOM 672 C CA . SER A 1 89 ? -1.437 -31.988 39.841 1.00 24.88 117 SER A CA 1
ATOM 673 C C . SER A 1 89 ? -1.446 -31.976 41.370 1.00 30.95 117 SER A C 1
ATOM 674 O O . SER A 1 89 ? -2.454 -31.600 41.982 1.00 28.17 117 SER A O 1
ATOM 677 N N . THR A 1 90 ? -0.356 -32.433 41.994 1.00 28.02 118 THR A N 1
ATOM 678 C CA . THR A 1 90 ? -0.299 -32.443 43.466 1.00 31.31 118 THR A CA 1
ATOM 679 C C . THR A 1 90 ? -0.214 -31.043 44.092 1.00 29.37 118 THR A C 1
ATOM 680 O O . THR A 1 90 ? -0.374 -30.897 45.302 1.00 23.60 118 THR A O 1
ATOM 684 N N . LEU A 1 91 ? 0.023 -30.020 43.269 1.00 26.47 119 LEU A N 1
ATOM 685 C CA . LEU A 1 91 ? -0.043 -28.643 43.746 1.00 25.10 119 LEU A CA 1
ATOM 686 C C . LEU A 1 91 ? -1.438 -28.356 44.288 1.00 24.52 119 LEU A C 1
ATOM 687 O O . LEU A 1 91 ? -1.616 -27.521 45.181 1.00 26.45 119 LEU A O 1
ATOM 692 N N . GLY A 1 92 ? -2.423 -29.090 43.782 1.00 21.70 120 GLY A N 1
ATOM 693 C CA . GLY A 1 92 ? -3.797 -28.917 44.212 1.00 23.37 120 GLY A CA 1
ATOM 694 C C . GLY A 1 92 ? -3.953 -29.321 45.660 1.00 27.69 120 GLY A C 1
ATOM 695 O O . GLY A 1 92 ? -4.995 -29.096 46.275 1.00 30.76 120 GLY A O 1
ATOM 696 N N . ASN A 1 93 ? -2.910 -29.948 46.191 1.00 28.05 121 ASN A N 1
ATOM 697 C CA . ASN A 1 93 ? -2.869 -30.364 47.583 1.00 33.13 121 ASN A CA 1
ATOM 698 C C . ASN A 1 93 ? -2.289 -29.312 48.533 1.00 31.56 121 ASN A C 1
ATOM 699 O O . ASN A 1 93 ? -2.380 -29.488 49.752 1.00 31.66 121 ASN A O 1
ATOM 704 N N . CYS A 1 94 ? -1.709 -28.218 48.024 1.00 26.58 122 CYS A N 1
ATOM 705 C CA . CYS A 1 94 ? -1.146 -27.287 48.990 1.00 28.51 122 CYS A CA 1
ATOM 706 C C . CYS A 1 94 ? -2.279 -26.391 49.376 1.00 25.13 122 CYS A C 1
ATOM 707 O O . CYS A 1 94 ? -2.494 -25.349 48.793 1.00 26.10 122 CYS A O 1
ATOM 710 N N . THR A 1 95 ? -2.864 -26.736 50.509 1.00 28.06 123 THR A N 1
ATOM 711 C CA . THR A 1 95 ? -4.200 -26.302 50.868 1.00 27.90 123 THR A CA 1
ATOM 712 C C . THR A 1 95 ? -4.180 -24.841 51.262 1.00 25.05 123 THR A C 1
ATOM 713 O O . THR A 1 95 ? -5.225 -24.174 51.298 1.00 21.58 123 THR A O 1
ATOM 717 N N . LYS A 1 96 ? -2.981 -24.353 51.562 1.00 21.23 124 LYS A N 1
ATOM 718 C CA . LYS A 1 96 ? -2.823 -22.977 52.017 1.00 26.40 124 LYS A CA 1
ATOM 719 C C . LYS A 1 96 ? -2.333 -21.975 50.976 1.00 24.71 124 LYS A C 1
ATOM 720 O O . LYS A 1 96 ? -2.110 -20.812 51.293 1.00 28.35 124 LYS A O 1
ATOM 726 N N . LEU A 1 97 ? -2.155 -22.429 49.743 1.00 26.03 125 LEU A N 1
ATOM 727 C CA . LEU A 1 97 ? -1.581 -21.585 48.711 1.00 20.35 125 LEU A CA 1
ATOM 728 C C . LEU A 1 97 ? -2.462 -20.374 48.437 1.00 23.51 125 LEU A C 1
ATOM 729 O O . LEU A 1 97 ? -3.661 -20.495 48.194 1.00 25.92 125 LEU A O 1
ATOM 734 N N . ALA A 1 98 ? -1.842 -19.204 48.505 1.00 23.93 126 ALA A N 1
ATOM 735 C CA . ALA A 1 98 ? -2.487 -17.912 48.266 1.00 27.31 126 ALA A CA 1
ATOM 736 C C . ALA A 1 98 ? -2.059 -17.382 46.885 1.00 23.49 126 ALA A C 1
ATOM 737 O O . ALA A 1 98 ? -2.890 -16.935 46.092 1.00 20.81 126 ALA A O 1
ATOM 739 N N . THR A 1 99 ? -0.743 -17.320 46.691 1.00 20.27 127 THR A N 1
ATOM 740 C CA . THR A 1 99 ? -0.096 -16.855 45.464 1.00 21.06 127 THR A CA 1
ATOM 741 C C . THR A 1 99 ? 0.618 -18.013 44.783 1.00 24.02 127 THR A C 1
ATOM 742 O O . THR A 1 99 ? 1.415 -18.700 45.439 1.00 22.53 127 THR A O 1
ATOM 746 N N . LEU A 1 100 ? 0.339 -18.250 43.494 1.00 16.25 128 LEU A N 1
ATOM 747 C CA . LEU A 1 100 ? 1.087 -19.262 42.758 1.00 15.84 128 LEU A CA 1
ATOM 748 C C . LEU A 1 100 ? 1.654 -18.634 41.474 1.00 20.43 128 LEU A C 1
ATOM 749 O O . LEU A 1 100 ? 0.924 -18.302 40.529 1.00 15.79 128 LEU A O 1
ATOM 754 N N . ASP A 1 101 ? 2.968 -18.461 41.439 1.00 19.38 129 ASP A N 1
ATOM 755 C CA . ASP A 1 101 ? 3.558 -17.834 40.282 1.00 17.62 129 ASP A CA 1
ATOM 756 C C . ASP A 1 101 ? 4.586 -18.777 39.654 1.00 21.01 129 ASP A C 1
ATOM 757 O O . ASP A 1 101 ? 5.699 -18.938 40.157 1.00 22.39 129 ASP A O 1
ATOM 762 N N . LEU A 1 102 ? 4.188 -19.376 38.539 1.00 16.46 130 LEU A N 1
ATOM 763 C CA . LEU A 1 102 ? 5.047 -20.185 37.695 1.00 18.63 130 LEU A CA 1
ATOM 764 C C . LEU A 1 102 ? 5.505 -19.473 36.421 1.00 22.24 130 LEU A C 1
ATOM 765 O O . LEU A 1 102 ? 6.087 -20.105 35.555 1.00 19.66 130 LEU A O 1
ATOM 770 N N . SER A 1 103 ? 5.207 -18.181 36.280 1.00 22.02 131 SER A N 1
ATOM 771 C CA . SER A 1 103 ? 5.423 -17.494 35.001 1.00 22.38 131 SER A CA 1
ATOM 772 C C . SER A 1 103 ? 6.881 -17.447 34.551 1.00 24.62 131 SER A C 1
ATOM 773 O O . SER A 1 103 ? 7.793 -17.664 35.356 1.00 20.33 131 SER A O 1
ATOM 776 N N . GLU A 1 104 ? 7.072 -17.213 33.242 1.00 25.16 132 GLU A N 1
ATOM 777 C CA . GLU A 1 104 ? 8.400 -17.095 32.622 1.00 21.11 132 GLU A CA 1
ATOM 778 C C . GLU A 1 104 ? 9.311 -18.305 32.840 1.00 20.35 132 GLU A C 1
ATOM 779 O O . GLU A 1 104 ? 10.389 -18.197 33.404 1.00 19.00 132 GLU A O 1
ATOM 785 N N . ASN A 1 105 ? 8.829 -19.463 32.424 1.00 19.69 133 ASN A N 1
ATOM 786 C CA . ASN A 1 105 ? 9.584 -20.690 32.525 1.00 24.58 133 ASN A CA 1
ATOM 787 C C . ASN A 1 105 ? 9.377 -21.487 31.254 1.00 28.82 133 ASN A C 1
ATOM 788 O O . ASN A 1 105 ? 8.856 -20.979 30.259 1.00 28.99 133 ASN A O 1
ATOM 793 N N . GLY A 1 106 ? 9.824 -22.728 31.278 1.00 27.24 134 GLY A N 1
ATOM 794 C CA . GLY A 1 106 ? 9.632 -23.616 30.156 1.00 25.92 134 GLY A CA 1
ATOM 795 C C . GLY A 1 106 ? 8.599 -24.664 30.469 1.00 24.22 134 GLY A C 1
ATOM 796 O O . GLY A 1 106 ? 8.643 -25.730 29.872 1.00 30.15 134 GLY A O 1
ATOM 797 N N . PHE A 1 107 ? 7.714 -24.406 31.428 1.00 22.59 135 PHE A N 1
ATOM 798 C CA . PHE A 1 107 ? 6.750 -25.431 31.815 1.00 21.87 135 PHE A CA 1
ATOM 799 C C . PHE A 1 107 ? 5.967 -25.899 30.601 1.00 28.04 135 PHE A C 1
ATOM 800 O O . PHE A 1 107 ? 5.673 -25.126 29.679 1.00 25.80 135 PHE A O 1
ATOM 808 N N . SER A 1 108 ? 5.632 -27.176 30.593 1.00 24.51 136 SER A N 1
ATOM 809 C CA . SER A 1 108 ? 4.964 -27.735 29.444 1.00 23.40 136 SER A CA 1
ATOM 810 C C . SER A 1 108 ? 3.767 -28.562 29.832 1.00 21.13 136 SER A C 1
ATOM 811 O O . SER A 1 108 ? 3.426 -28.658 30.993 1.00 35.84 136 SER A O 1
ATOM 814 N N . ASP A 1 109 ? 3.177 -29.191 28.825 1.00 25.18 137 ASP A N 1
ATOM 815 C CA . ASP A 1 109 ? 1.940 -29.965 28.888 1.00 24.52 137 ASP A CA 1
ATOM 816 C C . ASP A 1 109 ? 0.712 -29.214 29.430 1.00 28.33 137 ASP A C 1
ATOM 817 O O . ASP A 1 109 ? 0.606 -27.993 29.302 1.00 28.76 137 ASP A O 1
ATOM 822 N N . LYS A 1 110 ? -0.147 -29.961 30.111 1.00 23.52 138 LYS A N 1
ATOM 823 C CA . LYS A 1 110 ? -1.468 -29.548 30.528 1.00 28.55 138 LYS A CA 1
ATOM 824 C C . LYS A 1 110 ? -1.453 -28.779 31.868 1.00 29.99 138 LYS A C 1
ATOM 825 O O . LYS A 1 110 ? -0.572 -28.990 32.706 1.00 30.42 138 LYS A O 1
ATOM 831 N N . ILE A 1 111 ? -2.403 -27.867 32.051 1.00 27.85 139 ILE A N 1
ATOM 832 C CA . ILE A 1 111 ? -2.623 -27.250 33.355 1.00 25.72 139 ILE A CA 1
ATOM 833 C C . ILE A 1 111 ? -3.477 -28.220 34.142 1.00 24.73 139 ILE A C 1
ATOM 834 O O . ILE A 1 111 ? -4.512 -28.661 33.644 1.00 24.11 139 ILE A O 1
ATOM 839 N N . PRO A 1 112 ? -3.044 -28.560 35.363 1.00 22.40 140 PRO A N 1
ATOM 840 C CA . PRO A 1 112 ? -3.724 -29.508 36.248 1.00 19.95 140 PRO A CA 1
ATOM 841 C C . PRO A 1 112 ? -5.181 -29.129 36.482 1.00 21.59 140 PRO A C 1
ATOM 842 O O . PRO A 1 112 ? -5.496 -27.942 36.566 1.00 23.84 140 PRO A O 1
ATOM 846 N N . ASP A 1 113 ? -6.055 -30.121 36.588 1.00 20.56 141 ASP A N 1
ATOM 847 C CA . ASP A 1 113 ? -7.480 -29.877 36.843 1.00 26.77 141 ASP A CA 1
ATOM 848 C C . ASP A 1 113 ? -7.828 -29.933 38.323 1.00 27.03 141 ASP A C 1
ATOM 849 O O . ASP A 1 113 ? -8.995 -29.902 38.693 1.00 28.78 141 ASP A O 1
ATOM 854 N N . THR A 1 114 ? -6.802 -30.051 39.154 1.00 27.53 142 THR A N 1
ATOM 855 C CA . THR A 1 114 ? -6.962 -30.107 40.605 1.00 28.40 142 THR A CA 1
ATOM 856 C C . THR A 1 114 ? -6.873 -28.769 41.352 1.00 30.33 142 THR A C 1
ATOM 857 O O . THR A 1 114 ? -7.050 -28.745 42.574 1.00 32.74 142 THR A O 1
ATOM 861 N N . LEU A 1 115 ? -6.598 -27.662 40.656 1.00 25.88 143 LEU A N 1
ATOM 862 C CA . LEU A 1 115 ? -6.323 -26.390 41.349 1.00 24.83 143 LEU A CA 1
ATOM 863 C C . LEU A 1 115 ? -7.563 -25.877 42.050 1.00 27.84 143 LEU A C 1
ATOM 864 O O . LEU A 1 115 ? -7.527 -24.964 42.872 1.00 30.41 143 LEU A O 1
ATOM 869 N N . ASP A 1 116 ? -8.652 -26.539 41.725 1.00 32.19 144 ASP A N 1
ATOM 870 C CA . ASP A 1 116 ? -9.949 -26.346 42.311 1.00 27.28 144 ASP A CA 1
ATOM 871 C C . ASP A 1 116 ? -9.927 -26.528 43.825 1.00 32.11 144 ASP A C 1
ATOM 872 O O . ASP A 1 116 ? -10.752 -25.963 44.540 1.00 37.90 144 ASP A O 1
ATOM 877 N N . SER A 1 117 ? -8.990 -27.329 44.324 1.00 27.82 145 SER A N 1
ATOM 878 C CA . SER A 1 117 ? -8.961 -27.619 45.752 1.00 29.56 145 SER A CA 1
ATOM 879 C C . SER A 1 117 ? -8.375 -26.461 46.518 1.00 26.83 145 SER A C 1
ATOM 880 O O . SER A 1 117 ? -8.388 -26.469 47.741 1.00 26.70 145 SER A O 1
ATOM 883 N N . LEU A 1 118 ? -7.878 -25.451 45.817 1.00 25.03 146 LEU A N 1
ATOM 884 C CA . LEU A 1 118 ? -7.119 -24.438 46.515 1.00 26.23 146 LEU A CA 1
ATOM 885 C C . LEU A 1 118 ? -8.149 -23.371 46.876 1.00 28.64 146 LEU A C 1
ATOM 886 O O . LEU A 1 118 ? -8.513 -22.536 46.043 1.00 28.21 146 LEU A O 1
ATOM 891 N N . LYS A 1 119 ? -8.579 -23.379 48.138 1.00 22.86 147 LYS A N 1
ATOM 892 C CA . LYS A 1 119 ? -9.672 -22.516 48.582 1.00 20.57 147 LYS A CA 1
ATOM 893 C C . LYS A 1 119 ? -9.154 -21.160 48.966 1.00 21.11 147 LYS A C 1
ATOM 894 O O . LYS A 1 119 ? -9.929 -20.225 49.182 1.00 23.80 147 LYS A O 1
ATOM 900 N N . ARG A 1 120 ? -7.846 -21.071 49.154 1.00 20.01 148 ARG A N 1
ATOM 901 C CA . ARG A 1 120 ? -7.274 -19.802 49.563 1.00 25.33 148 ARG A CA 1
ATOM 902 C C . ARG A 1 120 ? -6.586 -19.032 48.413 1.00 27.27 148 ARG A C 1
ATOM 903 O O . ARG A 1 120 ? -6.163 -17.887 48.594 1.00 29.99 148 ARG A O 1
ATOM 911 N N . LEU A 1 121 ? -6.502 -19.646 47.228 1.00 25.65 149 LEU A N 1
ATOM 912 C CA . LEU A 1 121 ? -5.706 -19.099 46.126 1.00 21.96 149 LEU A CA 1
ATOM 913 C C . LEU A 1 121 ? -6.277 -17.821 45.511 1.00 22.04 149 LEU A C 1
ATOM 914 O O . LEU A 1 121 ? -7.388 -17.785 45.000 1.00 22.28 149 LEU A O 1
ATOM 919 N N . GLU A 1 122 ? -5.468 -16.777 45.544 1.00 22.88 150 GLU A N 1
ATOM 920 C CA . GLU A 1 122 ? -5.848 -15.458 45.059 1.00 23.87 150 GLU A CA 1
ATOM 921 C C . GLU A 1 122 ? -5.234 -15.151 43.682 1.00 23.37 150 GLU A C 1
ATOM 922 O O . GLU A 1 122 ? -5.953 -14.784 42.756 1.00 22.24 150 GLU A O 1
ATOM 928 N N . VAL A 1 123 ? -3.908 -15.210 43.563 1.00 22.47 151 VAL A N 1
ATOM 929 C CA . VAL A 1 123 ? -3.277 -14.869 42.290 1.00 20.10 151 VAL A CA 1
ATOM 930 C C . VAL A 1 123 ? -2.625 -16.092 41.627 1.00 18.53 151 VAL A C 1
ATOM 931 O O . VAL A 1 123 ? -1.914 -16.872 42.269 1.00 19.22 151 VAL A O 1
ATOM 935 N N . LEU A 1 124 ? -2.908 -16.282 40.342 1.00 16.45 152 LEU A N 1
ATOM 936 C CA . LEU A 1 124 ? -2.305 -17.386 39.596 1.00 15.80 152 LEU A CA 1
ATOM 937 C C . LEU A 1 124 ? -1.667 -16.913 38.281 1.00 18.43 152 LEU A C 1
ATOM 938 O O . LEU A 1 124 ? -2.349 -16.438 37.362 1.00 18.35 152 LEU A O 1
ATOM 943 N N . TYR A 1 125 ? -0.350 -17.048 38.210 1.00 17.37 153 TYR A N 1
ATOM 944 C CA . TYR A 1 125 ? 0.403 -16.634 37.050 1.00 16.79 153 TYR A CA 1
ATOM 945 C C . TYR A 1 125 ? 1.029 -17.843 36.373 1.00 21.67 153 TYR A C 1
ATOM 946 O O . TYR A 1 125 ? 1.969 -18.435 36.908 1.00 18.90 153 TYR A O 1
ATOM 955 N N . LEU A 1 126 ? 0.471 -18.220 35.224 1.00 19.25 154 LEU A N 1
ATOM 956 C CA . LEU A 1 126 ? 1.035 -19.238 34.335 1.00 19.17 154 LEU A CA 1
ATOM 957 C C . LEU A 1 126 ? 1.703 -18.681 33.065 1.00 25.88 154 LEU A C 1
ATOM 958 O O . LEU A 1 126 ? 2.156 -19.449 32.199 1.00 24.58 154 LEU A O 1
ATOM 963 N N . TYR A 1 127 ? 1.712 -17.357 32.917 1.00 20.35 155 TYR A N 1
ATOM 964 C CA . TYR A 1 127 ? 2.092 -16.763 31.637 1.00 19.08 155 TYR A CA 1
ATOM 965 C C . TYR A 1 127 ? 3.553 -17.003 31.194 1.00 20.34 155 TYR A C 1
ATOM 966 O O . TYR A 1 127 ? 4.438 -17.223 32.023 1.00 20.25 155 TYR A O 1
ATOM 975 N N . ILE A 1 128 ? 3.776 -16.977 29.874 1.00 21.01 156 ILE A N 1
ATOM 976 C CA . ILE A 1 128 ? 5.091 -17.214 29.253 1.00 16.22 156 ILE A CA 1
ATOM 977 C C . ILE A 1 128 ? 5.680 -18.566 29.628 1.00 20.85 156 ILE A C 1
ATOM 978 O O . ILE A 1 128 ? 6.651 -18.666 30.384 1.00 25.44 156 ILE A O 1
ATOM 983 N N . ASN A 1 129 ? 5.035 -19.607 29.118 1.00 21.53 157 ASN A N 1
ATOM 984 C CA . ASN A 1 129 ? 5.488 -20.976 29.237 1.00 19.63 157 ASN A CA 1
ATOM 985 C C . ASN A 1 129 ? 5.122 -21.659 27.919 1.00 24.95 157 ASN A C 1
ATOM 986 O O . ASN A 1 129 ? 4.655 -21.005 26.977 1.00 24.10 157 ASN A O 1
ATOM 991 N N . PHE A 1 130 ? 5.373 -22.960 27.858 1.00 23.08 158 PHE A N 1
ATOM 992 C CA . PHE A 1 130 ? 5.017 -23.838 26.742 1.00 22.57 158 PHE A CA 1
ATOM 993 C C . PHE A 1 130 ? 3.727 -24.634 27.007 1.00 27.25 158 PHE A C 1
ATOM 994 O O . PHE A 1 130 ? 3.537 -25.739 26.487 1.00 25.45 158 PHE A O 1
ATOM 1002 N N . LEU A 1 131 ? 2.928 -24.161 27.948 1.00 22.23 159 LEU A N 1
ATOM 1003 C CA . LEU A 1 131 ? 1.714 -24.891 28.322 1.00 26.17 159 LEU A CA 1
ATOM 1004 C C . LEU A 1 131 ? 0.800 -25.211 27.128 1.00 25.17 159 LEU A C 1
ATOM 1005 O O . LEU A 1 131 ? 0.705 -24.450 26.152 1.00 19.10 159 LEU A O 1
ATOM 1010 N N . THR A 1 132 ? 0.137 -26.354 27.202 1.00 22.27 160 THR A N 1
ATOM 1011 C CA . THR A 1 132 ? -0.712 -26.764 26.106 1.00 22.37 160 THR A CA 1
ATOM 1012 C C . THR A 1 132 ? -1.915 -27.547 26.596 1.00 22.63 160 THR A C 1
ATOM 1013 O O . THR A 1 132 ? -2.036 -27.812 27.788 1.00 28.60 160 THR A O 1
ATOM 1017 N N . GLY A 1 133 ? -2.796 -27.930 25.678 1.00 19.55 161 GLY A N 1
ATOM 1018 C CA . GLY A 1 133 ? -4.009 -28.647 26.031 1.00 22.60 161 GLY A CA 1
ATOM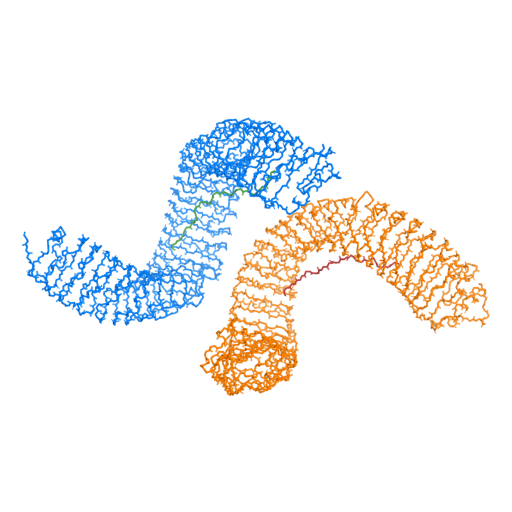 1019 C C . GLY A 1 133 ? -5.173 -27.716 26.284 1.00 22.49 161 GLY A C 1
ATOM 1020 O O . GLY A 1 133 ? -5.036 -26.522 26.110 1.00 25.72 161 GLY A O 1
ATOM 1021 N N . GLU A 1 134 ? -6.314 -28.262 26.692 1.00 25.68 162 GLU A N 1
ATOM 1022 C CA . GLU A 1 134 ? -7.492 -27.463 27.017 1.00 26.72 162 GLU A CA 1
ATOM 1023 C C . GLU A 1 134 ? -7.324 -26.826 28.402 1.00 31.88 162 GLU A C 1
ATOM 1024 O O . GLU A 1 134 ? -6.467 -27.219 29.200 1.00 34.15 162 GLU A O 1
ATOM 1030 N N . LEU A 1 135 ? -8.115 -25.795 28.650 1.00 29.55 163 LEU A N 1
ATOM 1031 C CA . LEU A 1 135 ? -8.257 -25.208 29.961 1.00 26.21 163 LEU A CA 1
ATOM 1032 C C . LEU A 1 135 ? -9.265 -26.019 30.773 1.00 27.83 163 LEU A C 1
ATOM 1033 O O . LEU A 1 135 ? -10.392 -26.255 30.325 1.00 27.04 163 LEU A O 1
ATOM 1038 N N . PRO A 1 136 ? -8.848 -26.492 31.955 1.00 27.23 164 PRO A N 1
ATOM 1039 C CA . PRO A 1 136 ? -9.784 -27.217 32.811 1.00 21.45 164 PRO A CA 1
ATOM 1040 C C . PRO A 1 136 ? -10.903 -26.281 33.257 1.00 24.35 164 PRO A C 1
ATOM 1041 O O . PRO A 1 136 ? -10.637 -25.146 33.637 1.00 26.16 164 PRO A O 1
ATOM 1045 N N . GLU A 1 137 ? -12.140 -26.744 33.210 1.00 21.87 165 GLU A N 1
ATOM 1046 C CA . GLU A 1 137 ? -13.243 -25.975 33.743 1.00 26.10 165 GLU A CA 1
ATOM 1047 C C . GLU A 1 137 ? -13.021 -25.616 35.229 1.00 26.70 165 GLU A C 1
ATOM 1048 O O . GLU A 1 137 ? -13.443 -24.560 35.692 1.00 22.71 165 GLU A O 1
ATOM 1054 N N . SER A 1 138 ? -12.359 -26.505 35.964 1.00 20.41 166 SER A N 1
ATOM 1055 C CA . SER A 1 138 ? -12.192 -26.347 37.398 1.00 25.12 166 SER A CA 1
ATOM 1056 C C . SER A 1 138 ? -11.379 -25.106 37.693 1.00 27.11 166 SER A C 1
ATOM 1057 O O . SER A 1 138 ? -11.430 -24.577 38.803 1.00 22.90 166 SER A O 1
ATOM 1060 N N . LEU A 1 139 ? -10.619 -24.656 36.695 1.00 23.03 167 LEU A N 1
ATOM 1061 C CA . LEU A 1 139 ? -9.726 -23.518 36.866 1.00 19.09 167 LEU A CA 1
ATOM 1062 C C . LEU A 1 139 ? -10.471 -22.225 37.232 1.00 24.03 167 LEU A C 1
ATOM 1063 O O . LEU A 1 139 ? -9.918 -21.349 37.890 1.00 22.86 167 LEU A O 1
ATOM 1068 N N . PHE A 1 140 ? -11.715 -22.096 36.774 1.00 26.00 168 PHE A N 1
ATOM 1069 C CA . PHE A 1 140 ? -12.529 -20.919 37.080 1.00 23.69 168 PHE A CA 1
ATOM 1070 C C . PHE A 1 140 ? -13.411 -21.167 38.295 1.00 23.12 168 PHE A C 1
ATOM 1071 O O . PHE A 1 140 ? -14.271 -20.356 38.653 1.00 26.37 168 PHE A O 1
ATOM 1079 N N . ARG A 1 141 ? -13.253 -22.338 38.874 1.00 23.02 169 ARG A N 1
ATOM 1080 C CA . ARG A 1 141 ? -13.954 -22.673 40.094 1.00 20.48 169 ARG A CA 1
ATOM 1081 C C . ARG A 1 141 ? -13.062 -22.511 41.310 1.00 22.12 169 ARG A C 1
ATOM 1082 O O . ARG A 1 141 ? -13.449 -22.887 42.406 1.00 26.36 169 ARG A O 1
ATOM 1090 N N . ILE A 1 142 ? -11.843 -22.012 41.102 1.00 21.54 170 ILE A N 1
ATOM 1091 C CA . ILE A 1 142 ? -10.980 -21.657 42.227 1.00 18.79 170 ILE A CA 1
ATOM 1092 C C . ILE A 1 142 ? -11.646 -20.471 42.920 1.00 21.41 170 ILE A C 1
ATOM 1093 O O . ILE A 1 142 ? -11.622 -19.358 42.416 1.00 22.33 170 ILE A O 1
ATOM 1098 N N . PRO A 1 143 ? -12.167 -20.693 44.139 1.00 29.18 171 PRO A N 1
ATOM 1099 C CA . PRO A 1 143 ? -13.144 -19.798 44.786 1.00 22.49 171 PRO A CA 1
ATOM 1100 C C . PRO A 1 143 ? -12.740 -18.326 44.944 1.00 23.82 171 PRO A C 1
ATOM 1101 O O . PRO A 1 143 ? -13.552 -17.435 44.726 1.00 25.72 171 PRO A O 1
ATOM 1105 N N . LYS A 1 144 ? -11.523 -18.081 45.399 1.00 27.89 172 LYS A N 1
ATOM 1106 C CA . LYS A 1 144 ? -11.080 -16.724 45.707 1.00 24.65 172 LYS A CA 1
ATOM 1107 C C . LYS A 1 144 ? -10.281 -16.089 44.568 1.00 21.95 172 LYS A C 1
ATOM 1108 O O . LYS A 1 144 ? -9.720 -15.019 44.741 1.00 21.05 172 LYS A O 1
ATOM 1114 N N . LEU A 1 145 ? -10.198 -16.773 43.423 1.00 23.28 173 LEU A N 1
ATOM 1115 C CA . LEU A 1 145 ? -9.334 -16.317 42.326 1.00 20.37 173 LEU A CA 1
ATOM 1116 C C . LEU A 1 145 ? -9.622 -14.880 41.872 1.00 17.33 173 LEU A C 1
ATOM 1117 O O . LEU A 1 145 ? -10.703 -14.544 41.392 1.00 15.23 173 LEU A O 1
ATOM 1122 N N . GLN A 1 146 ? -8.592 -14.059 41.954 1.00 19.31 174 GLN A N 1
ATOM 1123 C CA . GLN A 1 146 ? -8.703 -12.635 41.703 1.00 20.60 174 GLN A CA 1
ATOM 1124 C C . GLN A 1 146 ? -8.042 -12.268 40.390 1.00 20.39 174 GLN A C 1
ATOM 1125 O O . GLN A 1 146 ? -8.641 -11.593 39.556 1.00 22.22 174 GLN A O 1
ATOM 1131 N N . VAL A 1 147 ? -6.768 -12.614 40.253 1.00 20.05 175 VAL A N 1
ATOM 1132 C CA . VAL A 1 147 ? -6.076 -12.375 38.999 1.00 19.14 175 VAL A CA 1
ATOM 1133 C C . VAL A 1 147 ? -5.546 -13.666 38.362 1.00 16.79 175 VAL A C 1
ATOM 1134 O O . VAL A 1 147 ? -4.967 -14.528 39.036 1.00 18.01 175 VAL A O 1
ATOM 1138 N N . LEU A 1 148 ? -5.800 -13.815 37.068 1.00 11.96 176 LEU A N 1
ATOM 1139 C CA . LEU A 1 148 ? -5.316 -14.978 36.349 1.00 15.01 176 LEU A CA 1
ATOM 1140 C C . LEU A 1 148 ? -4.659 -14.588 35.011 1.00 15.47 176 LEU A C 1
ATOM 1141 O O . LEU A 1 148 ? -5.311 -14.059 34.123 1.00 14.45 176 LEU A O 1
ATOM 1146 N N . TYR A 1 149 ? -3.361 -14.844 34.885 1.00 18.32 177 TYR A N 1
ATOM 1147 C CA . TYR A 1 149 ? -2.616 -14.511 33.678 1.00 16.10 177 TYR A CA 1
ATOM 1148 C C . TYR A 1 149 ? -2.105 -15.766 33.006 1.00 20.27 177 TYR A C 1
ATOM 1149 O O . TYR A 1 149 ? -1.220 -16.417 33.544 1.00 24.03 177 TYR A O 1
ATOM 1158 N N . LEU A 1 150 ? -2.712 -16.122 31.874 1.00 19.74 178 LEU A N 1
ATOM 1159 C CA . LEU A 1 150 ? -2.354 -17.274 31.048 1.00 16.33 178 LEU A CA 1
ATOM 1160 C C . LEU A 1 150 ? -1.581 -16.939 29.789 1.00 20.14 178 LEU A C 1
ATOM 1161 O O . LEU A 1 150 ? -1.273 -17.837 28.989 1.00 16.69 178 LEU A O 1
ATOM 1166 N N . ASP A 1 151 ? -1.296 -15.660 29.582 1.00 19.57 179 ASP A N 1
ATOM 1167 C CA . ASP A 1 151 ? -0.841 -15.216 28.268 1.00 17.33 179 ASP A CA 1
ATOM 1168 C C . ASP A 1 151 ? 0.458 -15.885 27.838 1.00 18.83 179 ASP A C 1
ATOM 1169 O O . ASP A 1 151 ? 1.213 -16.380 28.677 1.00 14.94 179 ASP A O 1
ATOM 1174 N N . TYR A 1 152 ? 0.675 -15.913 26.518 1.00 19.06 180 TYR A N 1
ATOM 1175 C CA . TYR A 1 152 ? 1.859 -16.497 25.900 1.00 16.17 180 TYR A CA 1
ATOM 1176 C C . TYR A 1 152 ? 2.061 -17.957 26.235 1.00 17.12 180 TYR A C 1
ATOM 1177 O O . TYR A 1 152 ? 3.052 -18.336 26.855 1.00 18.26 180 TYR A O 1
ATOM 1186 N N . ASN A 1 153 ? 1.106 -18.775 25.825 1.00 14.20 181 ASN A N 1
ATOM 1187 C CA . ASN A 1 153 ? 1.270 -20.210 25.899 1.00 16.88 181 ASN A CA 1
ATOM 1188 C C . ASN A 1 153 ? 0.728 -20.861 24.619 1.00 20.53 181 ASN A C 1
ATOM 1189 O O . ASN A 1 153 ? 0.384 -20.167 23.671 1.00 21.58 181 ASN A O 1
ATOM 1194 N N . ASN A 1 154 ? 0.719 -22.183 24.570 1.00 19.73 182 ASN A N 1
ATOM 1195 C CA . ASN A 1 154 ? 0.118 -22.937 23.470 1.00 22.35 182 ASN A CA 1
ATOM 1196 C C . ASN A 1 154 ? -1.302 -23.452 23.793 1.00 24.83 182 ASN A C 1
ATOM 1197 O O . ASN A 1 154 ? -1.769 -24.423 23.196 1.00 27.10 182 ASN A O 1
ATOM 1202 N N . LEU A 1 155 ? -1.914 -22.898 24.832 1.00 22.03 183 LEU A N 1
ATOM 1203 C CA . LEU A 1 155 ? -3.247 -23.310 25.281 1.00 21.46 183 LEU A CA 1
ATOM 1204 C C . LEU A 1 155 ? -4.300 -23.315 24.171 1.00 25.54 183 LEU A C 1
ATOM 1205 O O . LEU A 1 155 ? -4.286 -22.467 23.278 1.00 24.89 183 LEU A O 1
ATOM 1210 N N . THR A 1 156 ? -5.189 -24.303 24.186 1.00 23.49 184 THR A N 1
ATOM 1211 C CA . THR A 1 156 ? -6.110 -24.436 23.071 1.00 21.18 184 THR A CA 1
ATOM 1212 C C . THR A 1 156 ? -7.536 -24.783 23.504 1.00 22.82 184 THR A C 1
ATOM 1213 O O . THR A 1 156 ? -7.803 -24.965 24.694 1.00 24.88 184 THR A O 1
ATOM 1217 N N . GLY A 1 157 ? -8.455 -24.867 22.544 1.00 22.30 185 GLY A N 1
ATOM 1218 C CA . GLY A 1 157 ? -9.838 -25.150 22.874 1.00 21.48 185 GLY A CA 1
ATOM 1219 C C . GLY A 1 157 ? -10.629 -23.930 23.327 1.00 27.36 185 GLY A C 1
ATOM 1220 O O . GLY A 1 157 ? -10.148 -22.791 23.239 1.00 23.00 185 GLY A O 1
ATOM 1221 N N . PRO A 1 158 ? -11.860 -24.162 23.808 1.00 27.32 186 PRO A N 1
ATOM 1222 C CA . PRO A 1 158 ? -12.754 -23.079 24.215 1.00 23.73 186 PRO A CA 1
ATOM 1223 C C . PRO A 1 158 ? -12.422 -22.507 25.584 1.00 24.75 186 PRO A C 1
ATOM 1224 O O . PRO A 1 158 ? -11.867 -23.185 26.445 1.00 25.09 186 PRO A O 1
ATOM 1228 N N . ILE A 1 159 ? -12.765 -21.236 25.750 1.00 26.64 187 ILE A N 1
ATOM 1229 C CA . ILE A 1 159 ? -12.842 -20.603 27.040 1.00 21.01 187 ILE A CA 1
ATOM 1230 C C . ILE A 1 159 ? -13.996 -21.338 27.690 1.00 22.58 187 ILE A C 1
ATOM 1231 O O . ILE A 1 159 ? -15.114 -21.340 27.162 1.00 20.73 187 ILE A O 1
ATOM 1236 N N . PRO A 1 160 ? -13.712 -22.018 28.805 1.00 22.21 188 PRO A N 1
ATOM 1237 C CA . PRO A 1 160 ? -14.664 -22.883 29.509 1.00 20.86 188 PRO A CA 1
ATOM 1238 C C . PRO A 1 160 ? -15.911 -22.112 29.932 1.00 22.23 188 PRO A C 1
ATOM 1239 O O . PRO A 1 160 ? -15.840 -20.918 30.228 1.00 24.03 188 PRO A O 1
ATOM 1243 N N . GLN A 1 161 ? -17.049 -22.788 29.938 1.00 21.00 189 GLN A N 1
ATOM 1244 C CA . GLN A 1 161 ? -18.311 -22.152 30.264 1.00 21.31 189 GLN A CA 1
ATOM 1245 C C . GLN A 1 161 ? -18.359 -21.805 31.753 1.00 25.32 189 GLN A C 1
ATOM 1246 O O . GLN A 1 161 ? -19.064 -20.888 32.157 1.00 26.39 189 GLN A O 1
ATOM 1252 N N . SER A 1 162 ? -17.547 -22.499 32.549 1.00 26.24 190 SER A N 1
ATOM 1253 C CA . SER A 1 162 ? -17.438 -22.249 33.986 1.00 23.24 190 SER A CA 1
ATOM 1254 C C . SER A 1 162 ? -16.855 -20.879 34.324 1.00 23.77 190 SER A C 1
ATOM 1255 O O . SER A 1 162 ? -16.777 -20.502 35.495 1.00 25.58 190 SER A O 1
ATOM 1258 N N . ILE A 1 163 ? -16.414 -20.143 33.312 1.00 22.70 191 ILE A N 1
ATOM 1259 C CA . ILE A 1 163 ? -15.878 -18.815 33.546 1.00 21.72 191 ILE A CA 1
ATOM 1260 C C . ILE A 1 163 ? -16.901 -17.975 34.304 1.00 22.67 191 ILE A C 1
ATOM 1261 O O . ILE A 1 163 ? -16.541 -17.075 35.065 1.00 27.40 191 ILE A O 1
ATOM 1266 N N . GLY A 1 164 ? -18.183 -18.297 34.125 1.00 23.15 192 GLY A N 1
ATOM 1267 C CA . GLY A 1 164 ? -19.254 -17.568 34.788 1.00 25.08 192 GLY A CA 1
ATOM 1268 C C . GLY A 1 164 ? -19.334 -17.826 36.287 1.00 24.03 192 GLY A C 1
ATOM 1269 O O . GLY A 1 164 ? -20.048 -17.142 37.000 1.00 24.92 192 GLY A O 1
ATOM 1270 N N . ASP A 1 165 ? -18.621 -18.849 36.736 1.00 22.39 193 ASP A N 1
ATOM 1271 C CA . ASP A 1 165 ? -18.522 -19.218 38.131 1.00 20.66 193 ASP A CA 1
ATOM 1272 C C . ASP A 1 165 ? -17.517 -18.375 38.882 1.00 23.13 193 ASP A C 1
ATOM 1273 O O . ASP A 1 165 ? -17.461 -18.434 40.095 1.00 24.72 193 ASP A O 1
ATOM 1278 N N . ALA A 1 166 ? -16.654 -17.654 38.181 1.00 26.11 194 ALA A N 1
ATOM 1279 C CA . ALA A 1 166 ? -15.621 -16.945 38.908 1.00 21.92 194 ALA A CA 1
ATOM 1280 C C . ALA A 1 166 ? -16.093 -15.540 39.245 1.00 20.29 194 ALA A C 1
ATOM 1281 O O . ALA A 1 166 ? -15.922 -14.609 38.450 1.00 23.70 194 ALA A O 1
ATOM 1283 N N . LYS A 1 167 ? -16.537 -15.362 40.483 1.00 18.78 195 LYS A N 1
ATOM 1284 C CA . LYS A 1 167 ? -17.155 -14.102 40.905 1.00 22.89 195 LYS A CA 1
ATOM 1285 C C . LYS A 1 167 ? -16.150 -13.141 41.524 1.00 21.06 195 LYS A C 1
ATOM 1286 O O . LYS A 1 167 ? -16.455 -11.971 41.746 1.00 18.29 195 LYS A O 1
ATOM 1292 N N . GLU A 1 168 ? -14.952 -13.650 41.791 1.00 24.26 196 GLU A N 1
ATOM 1293 C CA . GLU A 1 168 ? -13.834 -12.854 42.290 1.00 21.58 196 GLU A CA 1
ATOM 1294 C C . GLU A 1 168 ? -12.867 -12.368 41.219 1.00 20.67 196 GLU A C 1
ATOM 1295 O O . GLU A 1 168 ? -11.999 -11.564 41.510 1.00 26.18 196 GLU A O 1
ATOM 1301 N N . LEU A 1 169 ? -12.986 -12.877 39.996 1.00 20.82 197 LEU A N 1
ATOM 1302 C CA . LEU A 1 169 ? -11.983 -12.621 38.971 1.00 16.93 197 LEU A CA 1
ATOM 1303 C C . LEU A 1 169 ? -12.014 -11.142 38.562 1.00 16.49 197 LEU A C 1
ATOM 1304 O O . LEU A 1 169 ? -13.043 -10.611 38.125 1.00 15.28 197 LEU A O 1
ATOM 1309 N N . VAL A 1 170 ? -10.873 -10.491 38.731 1.00 13.42 198 VAL A N 1
ATOM 1310 C CA . VAL A 1 170 ? -10.721 -9.065 38.487 1.00 16.01 198 VAL A CA 1
ATOM 1311 C C . VAL A 1 170 ? -9.965 -8.813 37.183 1.00 19.93 198 VAL A C 1
ATOM 1312 O O . VAL A 1 170 ? -10.384 -7.998 36.347 1.00 17.19 198 VAL A O 1
ATOM 1316 N N . GLU A 1 171 ? -8.826 -9.484 37.047 1.00 16.52 199 GLU A N 1
ATOM 1317 C CA . GLU A 1 171 ? -8.018 -9.374 35.859 1.00 15.92 199 GLU A CA 1
ATOM 1318 C C . GLU A 1 171 ? -7.835 -10.768 35.315 1.00 19.07 199 GLU A C 1
ATOM 1319 O O . GLU A 1 171 ? -7.413 -11.674 36.052 1.00 17.29 199 GLU A O 1
ATOM 1325 N N . LEU A 1 172 ? -8.166 -10.926 34.029 1.00 16.02 200 LEU A N 1
ATOM 1326 C CA . LEU A 1 172 ? -8.070 -12.191 33.329 1.00 13.16 200 LEU A CA 1
ATOM 1327 C C . LEU A 1 172 ? -7.339 -11.944 31.994 1.00 19.62 200 LEU A C 1
ATOM 1328 O O . LEU A 1 172 ? -7.843 -11.216 31.122 1.00 15.72 200 LEU A O 1
ATOM 1333 N N . SER A 1 173 ? -6.149 -12.532 31.850 1.00 16.58 201 SER A N 1
ATOM 1334 C CA . SER A 1 173 ? -5.338 -12.356 30.651 1.00 15.33 201 SER A CA 1
ATOM 1335 C C . SER A 1 173 ? -5.097 -13.680 29.937 1.00 16.01 201 SER A C 1
ATOM 1336 O O . SER A 1 173 ? -4.426 -14.566 30.458 1.00 16.73 201 SER A O 1
ATOM 1339 N N . MET A 1 174 ? -5.748 -13.841 28.794 1.00 15.60 202 MET A N 1
ATOM 1340 C CA . MET A 1 174 ? -5.613 -15.010 27.929 1.00 13.67 202 MET A CA 1
ATOM 1341 C C . MET A 1 174 ? -4.871 -14.814 26.597 1.00 17.84 202 MET A C 1
ATOM 1342 O O . MET A 1 174 ? -4.859 -15.705 25.748 1.00 17.12 202 MET A O 1
ATOM 1347 N N . TYR A 1 175 ? -4.310 -13.634 26.373 1.00 16.87 203 TYR A N 1
ATOM 1348 C CA . TYR A 1 175 ? -3.795 -13.332 25.047 1.00 19.20 203 TYR A CA 1
ATOM 1349 C C . TYR A 1 175 ? -2.593 -14.172 24.553 1.00 19.16 203 TYR A C 1
ATOM 1350 O O . TYR A 1 175 ? -1.892 -14.800 25.343 1.00 17.65 203 TYR A O 1
ATOM 1359 N N . ALA A 1 176 ? -2.396 -14.183 23.231 1.00 19.93 204 ALA A N 1
ATOM 1360 C CA . ALA A 1 176 ? -1.328 -14.952 22.599 1.00 13.86 204 ALA A CA 1
ATOM 1361 C C . ALA A 1 176 ? -1.429 -16.413 22.936 1.00 15.16 204 ALA A C 1
ATOM 1362 O O . ALA A 1 176 ? -0.484 -16.984 23.468 1.00 17.85 204 ALA A O 1
ATOM 1364 N N . ASN A 1 177 ? -2.592 -16.999 22.685 1.00 11.88 205 ASN A N 1
ATOM 1365 C CA . ASN A 1 177 ? -2.748 -18.442 22.786 1.00 15.78 205 ASN A CA 1
ATOM 1366 C C . ASN A 1 177 ? -3.436 -19.012 21.545 1.00 20.89 205 ASN A C 1
ATOM 1367 O O . ASN A 1 177 ? -3.542 -18.336 20.519 1.00 21.21 205 ASN A O 1
ATOM 1372 N N . GLN A 1 178 ? -3.804 -20.284 21.609 1.00 21.95 206 GLN A N 1
ATOM 1373 C CA . GLN A 1 178 ? -4.550 -20.967 20.546 1.00 23.59 206 GLN A CA 1
ATOM 1374 C C . GLN A 1 178 ? -6.063 -21.092 20.806 1.00 22.82 206 GLN A C 1
ATOM 1375 O O . GLN A 1 178 ? -6.729 -21.967 20.239 1.00 24.53 206 GLN A O 1
ATOM 1381 N N . PHE A 1 179 ? -6.571 -20.354 21.777 1.00 20.04 207 PHE A N 1
ATOM 1382 C CA . PHE A 1 179 ? -7.984 -20.466 22.134 1.00 19.74 207 PHE A CA 1
ATOM 1383 C C . PHE A 1 179 ? -8.908 -20.281 20.933 1.00 17.36 207 PHE A C 1
ATOM 1384 O O . PHE A 1 179 ? -8.743 -19.360 20.152 1.00 15.07 207 PHE A O 1
ATOM 1392 N N . SER A 1 180 ? -9.885 -21.166 20.789 1.00 20.08 208 SER A N 1
ATOM 1393 C CA . SER A 1 180 ? -10.782 -21.141 19.636 1.00 16.49 208 SER A CA 1
ATOM 1394 C C . SER A 1 180 ? -12.205 -21.309 20.136 1.00 17.49 208 SER A C 1
ATOM 1395 O O . SER A 1 180 ? -12.413 -21.480 21.315 1.00 25.50 208 SER A O 1
ATOM 1398 N N . GLY A 1 181 ? -13.187 -21.289 19.251 1.00 17.12 209 GLY A N 1
ATOM 1399 C CA . GLY A 1 181 ? -14.566 -21.432 19.670 1.00 13.26 209 GLY A CA 1
ATOM 1400 C C . GLY A 1 181 ? -15.220 -20.087 19.903 1.00 16.56 209 GLY A C 1
ATOM 1401 O O . GLY A 1 181 ? -14.579 -19.042 19.737 1.00 17.44 209 GLY A O 1
ATOM 1402 N N . ASN A 1 182 ? -16.498 -20.109 20.282 1.00 14.74 210 ASN A N 1
ATOM 1403 C CA . ASN A 1 182 ? -17.220 -18.897 20.641 1.00 14.69 210 ASN A CA 1
ATOM 1404 C C . ASN A 1 182 ? -16.875 -18.458 22.066 1.00 15.39 210 ASN A C 1
ATOM 1405 O O . ASN A 1 182 ? -16.651 -19.282 22.953 1.00 18.10 210 ASN A O 1
ATOM 1410 N N . ILE A 1 183 ? -16.811 -17.164 22.295 1.00 14.31 211 ILE A N 1
ATOM 1411 C CA . ILE A 1 183 ? -16.756 -16.671 23.654 1.00 14.79 211 ILE A CA 1
ATOM 1412 C C . ILE A 1 183 ? -18.080 -17.019 24.344 1.00 14.91 211 ILE A C 1
ATOM 1413 O O . ILE A 1 183 ? -19.136 -16.612 23.880 1.00 20.13 211 ILE A O 1
ATOM 1418 N N . PRO A 1 184 ? -18.034 -17.802 25.427 1.00 12.08 212 PRO A N 1
ATOM 1419 C CA . PRO A 1 184 ? -19.267 -18.259 26.092 1.00 14.13 212 PRO A CA 1
ATOM 1420 C C . PRO A 1 184 ? -20.127 -17.080 26.610 1.00 17.83 212 PRO A C 1
ATOM 1421 O O . PRO A 1 184 ? -19.562 -16.144 27.181 1.00 18.81 212 PRO A O 1
ATOM 1425 N N . GLU A 1 185 ? -21.450 -17.120 26.444 1.00 16.89 213 GLU A N 1
ATOM 1426 C CA . GLU A 1 185 ? -22.316 -16.070 27.008 1.00 20.11 213 GLU A CA 1
ATOM 1427 C C . GLU A 1 185 ? -22.134 -15.920 28.519 1.00 21.50 213 GLU A C 1
ATOM 1428 O O . GLU A 1 185 ? -22.321 -14.830 29.063 1.00 18.66 213 GLU A O 1
ATOM 1434 N N . SER A 1 186 ? -21.722 -17.002 29.178 1.00 18.19 214 SER A N 1
ATOM 1435 C CA . SER A 1 186 ? -21.585 -17.009 30.628 1.00 15.31 214 SER A CA 1
ATOM 1436 C C . SER A 1 186 ? -20.484 -16.068 31.115 1.00 19.79 214 SER A C 1
ATOM 1437 O O . SER A 1 186 ? -20.335 -15.867 32.323 1.00 20.84 214 SER A O 1
ATOM 1440 N N . ILE A 1 187 ? -19.722 -15.480 30.191 1.00 16.81 215 ILE A N 1
ATOM 1441 C CA . ILE A 1 187 ? -18.656 -14.563 30.589 1.00 13.68 215 ILE A CA 1
ATOM 1442 C C . ILE A 1 187 ? -19.241 -13.333 31.281 1.00 18.70 215 ILE A C 1
ATOM 1443 O O . ILE A 1 187 ? -18.596 -12.725 32.135 1.00 22.36 215 ILE A O 1
ATOM 1448 N N . GLY A 1 188 ? -20.468 -12.968 30.919 1.00 18.62 216 GLY A N 1
ATOM 1449 C CA . GLY A 1 188 ? -21.143 -11.868 31.581 1.00 20.50 216 GLY A CA 1
ATOM 1450 C C . GLY A 1 188 ? -21.411 -12.134 33.070 1.00 20.82 216 GLY A C 1
ATOM 1451 O O . GLY A 1 188 ? -21.545 -11.208 33.829 1.00 22.54 216 GLY A O 1
ATOM 1452 N N . ASN A 1 189 ? -21.477 -13.396 33.485 1.00 20.14 217 ASN A N 1
ATOM 1453 C CA . ASN A 1 189 ? -21.695 -13.737 34.890 1.00 21.66 217 ASN A CA 1
ATOM 1454 C C . ASN A 1 189 ? -20.413 -13.615 35.740 1.00 24.57 217 ASN A C 1
ATOM 1455 O O . ASN A 1 189 ? -20.454 -13.766 36.965 1.00 25.60 217 ASN A O 1
ATOM 1460 N N . SER A 1 190 ? -19.273 -13.326 35.117 1.00 22.96 218 SER A N 1
ATOM 1461 C CA . SER A 1 190 ? -18.073 -13.155 35.927 1.00 23.46 218 SER A CA 1
ATOM 1462 C C . SER A 1 190 ? -18.005 -11.671 36.279 1.00 24.14 218 SER A C 1
ATOM 1463 O O . SER A 1 190 ? -17.351 -10.861 35.607 1.00 21.42 218 SER A O 1
ATOM 1466 N N . SER A 1 191 ? -18.543 -11.363 37.451 1.00 22.05 219 SER A N 1
ATOM 1467 C CA . SER A 1 191 ? -19.121 -10.040 37.637 1.00 21.23 219 SER A CA 1
ATOM 1468 C C . SER A 1 191 ? -18.147 -8.953 38.014 1.00 22.58 219 SER A C 1
ATOM 1469 O O . SER A 1 191 ? -18.424 -7.778 37.793 1.00 21.03 219 SER A O 1
ATOM 1472 N N . SER A 1 192 ? -17.009 -9.352 38.576 1.00 22.23 220 SER A N 1
ATOM 1473 C CA . SER A 1 192 ? -15.960 -8.413 38.973 1.00 21.54 220 SER A CA 1
ATOM 1474 C C . SER A 1 192 ? -15.002 -7.996 37.858 1.00 18.54 220 SER A C 1
ATOM 1475 O O . SER A 1 192 ? -14.211 -7.082 38.070 1.00 19.17 220 SER A O 1
ATOM 1478 N N . LEU A 1 193 ? -15.050 -8.660 36.700 1.00 17.85 221 LEU A N 1
ATOM 1479 C CA . LEU A 1 193 ? -14.000 -8.485 35.695 1.00 14.69 221 LEU A CA 1
ATOM 1480 C C . LEU A 1 193 ? -13.747 -7.024 35.421 1.00 16.28 221 LEU A C 1
ATOM 1481 O O . LEU A 1 193 ? -14.671 -6.247 35.191 1.00 19.05 221 LEU A O 1
ATOM 1486 N N . GLN A 1 194 ? -12.479 -6.650 35.488 1.00 16.21 222 GLN A N 1
ATOM 1487 C CA . GLN A 1 194 ? -12.045 -5.309 35.112 1.00 18.89 222 GLN A CA 1
ATOM 1488 C C . GLN A 1 194 ? -11.258 -5.304 33.817 1.00 16.03 222 GLN A C 1
ATOM 1489 O O . GLN A 1 194 ? -11.548 -4.535 32.900 1.00 16.58 222 GLN A O 1
ATOM 1495 N N . ILE A 1 195 ? -10.187 -6.081 33.830 1.00 14.81 223 ILE A N 1
ATOM 1496 C CA . ILE A 1 195 ? -9.264 -6.187 32.731 1.00 15.42 223 ILE A CA 1
ATOM 1497 C C . ILE A 1 195 ? -9.478 -7.537 32.076 1.00 17.41 223 ILE A C 1
ATOM 1498 O O . ILE A 1 195 ? -9.324 -8.594 32.712 1.00 15.70 223 ILE A O 1
ATOM 1503 N N . LEU A 1 196 ? -9.858 -7.492 30.805 1.00 11.45 224 LEU A N 1
ATOM 1504 C CA . LEU A 1 196 ? -10.116 -8.707 30.063 1.00 14.71 224 LEU A CA 1
ATOM 1505 C C . LEU A 1 196 ? -9.298 -8.669 28.752 1.00 13.48 224 LEU A C 1
ATOM 1506 O O . LEU A 1 196 ? -9.599 -7.895 27.833 1.00 10.73 224 LEU A O 1
ATOM 1511 N N . TYR A 1 197 ? -8.269 -9.513 28.683 1.00 12.43 225 TYR A N 1
ATOM 1512 C CA . TYR A 1 197 ? -7.423 -9.599 27.504 1.00 12.72 225 TYR A CA 1
ATOM 1513 C C . TYR A 1 197 ? -7.720 -10.920 26.814 1.00 14.56 225 TYR A C 1
ATOM 1514 O O . TYR A 1 197 ? -7.299 -11.978 27.288 1.00 13.33 225 TYR A O 1
ATOM 1523 N N . LEU A 1 198 ? -8.495 -10.864 25.732 1.00 13.13 226 LEU A N 1
ATOM 1524 C CA . LEU A 1 198 ? -8.765 -12.038 24.890 1.00 12.13 226 LEU A CA 1
ATOM 1525 C C . LEU A 1 198 ? -8.052 -11.984 23.530 1.00 14.88 226 LEU A C 1
ATOM 1526 O O . LEU A 1 198 ? -8.268 -12.843 22.675 1.00 18.00 226 LEU A O 1
ATOM 1531 N N . HIS A 1 199 ? -7.257 -10.945 23.310 1.00 11.63 227 HIS A N 1
ATOM 1532 C CA . HIS A 1 199 ? -6.671 -10.703 22.001 1.00 12.29 227 HIS A CA 1
ATOM 1533 C C . HIS A 1 199 ? -5.625 -11.745 21.566 1.00 14.35 227 HIS A C 1
ATOM 1534 O O . HIS A 1 199 ? -5.097 -12.470 22.407 1.00 12.12 227 HIS A O 1
ATOM 1541 N N . ARG A 1 200 ? -5.342 -11.807 20.254 1.00 12.62 228 ARG A N 1
ATOM 1542 C CA . ARG A 1 200 ? -4.377 -12.754 19.668 1.00 8.06 228 ARG A CA 1
ATOM 1543 C C . ARG A 1 200 ? -4.714 -14.188 19.982 1.00 8.88 228 ARG A C 1
ATOM 1544 O O . ARG A 1 200 ? -3.911 -14.920 20.527 1.00 12.08 228 ARG A O 1
ATOM 1552 N N . ASN A 1 201 ? -5.931 -14.582 19.681 1.00 7.90 229 ASN A N 1
ATOM 1553 C CA . ASN A 1 201 ? -6.302 -15.972 19.797 1.00 11.71 229 ASN A CA 1
ATOM 1554 C C . ASN A 1 201 ? -7.015 -16.421 18.504 1.00 17.51 229 ASN A C 1
ATOM 1555 O O . ASN A 1 201 ? -6.896 -15.766 17.468 1.00 14.81 229 ASN A O 1
ATOM 1560 N N . LYS A 1 202 ? -7.614 -17.601 18.527 1.00 16.95 230 LYS A N 1
ATOM 1561 C CA . LYS A 1 202 ? -8.442 -18.118 17.426 1.00 16.32 230 LYS A CA 1
ATOM 1562 C C . LYS A 1 202 ? -9.968 -18.060 17.535 1.00 13.73 230 LYS A C 1
ATOM 1563 O O . LYS A 1 202 ? -10.655 -18.878 16.957 1.00 15.01 230 LYS A O 1
ATOM 1569 N N . LEU A 1 203 ? -10.477 -17.225 18.420 1.00 12.82 231 LEU A N 1
ATOM 1570 C CA . LEU A 1 203 ? -11.914 -17.125 18.678 1.00 11.80 231 LEU A CA 1
ATOM 1571 C C . LEU A 1 203 ? -12.775 -16.781 17.441 1.00 14.88 231 LEU A C 1
ATOM 1572 O O . LEU A 1 203 ? -12.336 -16.051 16.543 1.00 13.77 231 LEU A O 1
ATOM 1577 N N . VAL A 1 204 ? -13.998 -17.310 17.384 1.00 14.14 232 VAL A N 1
ATOM 1578 C CA . VAL A 1 204 ? -14.906 -17.018 16.272 1.00 10.09 232 VAL A CA 1
ATOM 1579 C C . VAL A 1 204 ? -16.270 -16.639 16.819 1.00 14.23 232 VAL A C 1
ATOM 1580 O O . VAL A 1 204 ? -16.462 -16.592 18.023 1.00 17.74 232 VAL A O 1
ATOM 1584 N N . GLY A 1 205 ? -17.240 -16.409 15.950 1.00 15.86 233 GLY A N 1
ATOM 1585 C CA . GLY A 1 205 ? -18.567 -16.052 16.409 1.00 14.17 233 GLY A CA 1
ATOM 1586 C C . GLY A 1 205 ? -18.664 -14.589 16.808 1.00 17.77 233 GLY A C 1
ATOM 1587 O O . GLY A 1 205 ? -17.744 -13.812 16.601 1.00 19.83 233 GLY A O 1
ATOM 1588 N N . SER A 1 206 ? -19.790 -14.219 17.398 1.00 16.54 234 SER A N 1
ATOM 1589 C CA . SER A 1 206 ? -20.033 -12.858 17.828 1.00 16.32 234 SER A CA 1
ATOM 1590 C C . SER A 1 206 ? -19.520 -12.579 19.231 1.00 16.41 234 SER A C 1
ATOM 1591 O O . SER A 1 206 ? -19.425 -13.477 20.057 1.00 16.33 234 SER A O 1
ATOM 1594 N N . LEU A 1 207 ? -19.130 -11.331 19.457 1.00 17.83 235 LEU A N 1
ATOM 1595 C CA . LEU A 1 207 ? -18.930 -10.795 20.791 1.00 16.56 235 LEU A CA 1
ATOM 1596 C C . LEU A 1 207 ? -20.259 -11.004 21.477 1.00 16.10 235 LEU A C 1
ATOM 1597 O O . LEU A 1 207 ? -21.267 -10.507 21.000 1.00 18.92 235 LEU A O 1
ATOM 1602 N N . PRO A 1 208 ? -20.277 -11.763 22.576 1.00 16.15 236 PRO A N 1
ATOM 1603 C CA . PRO A 1 208 ? -21.561 -12.034 23.230 1.00 20.70 236 PRO A CA 1
ATOM 1604 C C . PRO A 1 208 ? -22.160 -10.788 23.888 1.00 22.39 236 PRO A C 1
ATOM 1605 O O . PRO A 1 208 ? -21.460 -9.959 24.490 1.00 20.05 236 PRO A O 1
ATOM 1609 N N . GLU A 1 209 ? -23.476 -10.684 23.782 1.00 23.15 237 GLU A N 1
ATOM 1610 C CA . GLU A 1 209 ? -24.219 -9.552 24.315 1.00 25.55 237 GLU A CA 1
ATOM 1611 C C . GLU A 1 209 ? -24.028 -9.399 25.841 1.00 20.84 237 GLU A C 1
ATOM 1612 O O . GLU A 1 209 ? -23.996 -8.293 26.367 1.00 18.20 237 GLU A O 1
ATOM 1618 N N . SER A 1 210 ? -23.876 -10.517 26.535 1.00 18.26 238 SER A N 1
ATOM 1619 C CA . SER A 1 210 ? -23.665 -10.492 27.974 1.00 18.65 238 SER A CA 1
ATOM 1620 C C . SER A 1 210 ? -22.413 -9.760 28.399 1.00 18.90 238 SER A C 1
ATOM 1621 O O . SER A 1 210 ? -22.226 -9.546 29.586 1.00 21.85 238 SER A O 1
ATOM 1624 N N . LEU A 1 211 ? -21.527 -9.418 27.466 1.00 18.04 239 LEU A N 1
ATOM 1625 C CA . LEU A 1 211 ? -20.381 -8.592 27.824 1.00 16.81 239 LEU A CA 1
ATOM 1626 C C . LEU A 1 211 ? -20.889 -7.258 28.392 1.00 19.91 239 LEU A C 1
ATOM 1627 O O . LEU A 1 211 ? -20.200 -6.593 29.169 1.00 20.65 239 LEU A O 1
ATOM 1632 N N . ASN A 1 212 ? -22.113 -6.882 28.027 1.00 17.73 240 ASN A N 1
ATOM 1633 C CA . ASN A 1 212 ? -22.727 -5.674 28.580 1.00 22.09 240 ASN A CA 1
ATOM 1634 C C . ASN A 1 212 ? -23.231 -5.803 30.047 1.00 21.26 240 ASN A C 1
ATOM 1635 O O . ASN A 1 212 ? -23.771 -4.856 30.607 1.00 17.10 240 ASN A O 1
ATOM 1640 N N . LEU A 1 213 ? -23.087 -6.982 30.640 1.00 17.13 241 LEU A N 1
ATOM 1641 C CA . LEU A 1 213 ? -23.449 -7.171 32.032 1.00 16.79 241 LEU A CA 1
ATOM 1642 C C . LEU A 1 213 ? -22.285 -6.822 32.941 1.00 19.94 241 LEU A C 1
ATOM 1643 O O . LEU A 1 213 ? -22.452 -6.759 34.149 1.00 24.65 241 LEU A O 1
ATOM 1648 N N . LEU A 1 214 ? -21.112 -6.551 32.385 1.00 20.07 242 LEU A N 1
ATOM 1649 C CA . LEU A 1 214 ? -19.973 -6.357 33.255 1.00 14.70 242 LEU A CA 1
ATOM 1650 C C . LEU A 1 214 ? -19.738 -4.876 33.431 1.00 18.69 242 LEU A C 1
ATOM 1651 O O . LEU A 1 214 ? -19.029 -4.246 32.635 1.00 15.34 242 LEU A O 1
ATOM 1656 N N . GLY A 1 215 ? -20.216 -4.361 34.561 1.00 19.39 243 GLY A N 1
ATOM 1657 C CA . GLY A 1 215 ? -20.262 -2.936 34.805 1.00 16.86 243 GLY A CA 1
ATOM 1658 C C . GLY A 1 215 ? -18.981 -2.432 35.430 1.00 18.05 243 GLY A C 1
ATOM 1659 O O . GLY A 1 215 ? -18.741 -1.232 35.516 1.00 16.86 243 GLY A O 1
ATOM 1660 N N . ASN A 1 216 ? -18.136 -3.348 35.869 1.00 18.77 244 ASN A N 1
ATOM 1661 C CA . ASN A 1 216 ? -16.867 -2.918 36.426 1.00 19.32 244 ASN A CA 1
ATOM 1662 C C . ASN A 1 216 ? -15.733 -2.895 35.382 1.00 20.51 244 ASN A C 1
ATOM 1663 O O . ASN A 1 216 ? -14.576 -2.613 35.719 1.00 19.81 244 ASN A O 1
ATOM 1668 N N . LEU A 1 217 ? -16.092 -3.162 34.118 1.00 19.62 245 LEU A N 1
ATOM 1669 C CA . LEU A 1 217 ? -15.149 -3.255 32.993 1.00 18.42 245 LEU A CA 1
ATOM 1670 C C . LEU A 1 217 ? -14.387 -1.970 32.663 1.00 14.28 245 LEU A C 1
ATOM 1671 O O . LEU A 1 217 ? -14.969 -0.935 32.430 1.00 14.33 245 LEU A O 1
ATOM 1676 N N . THR A 1 218 ? -13.068 -2.080 32.625 1.00 16.46 246 THR A N 1
ATOM 1677 C CA . THR A 1 218 ? -12.167 -0.977 32.282 1.00 15.35 246 THR A CA 1
ATOM 1678 C C . THR A 1 218 ? -11.525 -1.177 30.898 1.00 15.80 246 THR A C 1
ATOM 1679 O O . THR A 1 218 ? -11.453 -0.244 30.086 1.00 15.66 246 THR A O 1
ATOM 1683 N N . THR A 1 219 ? -10.931 -2.359 30.728 1.00 13.92 247 THR A N 1
ATOM 1684 C CA . THR A 1 219 ? -10.124 -2.711 29.586 1.00 11.69 247 THR A CA 1
ATOM 1685 C C . THR A 1 219 ? -10.602 -3.973 28.882 1.00 15.11 247 THR A C 1
ATOM 1686 O O . THR A 1 219 ? -10.569 -5.069 29.455 1.00 16.96 247 THR A O 1
ATOM 1690 N N . LEU A 1 220 ? -11.004 -3.830 27.623 1.00 12.92 248 LEU A N 1
ATOM 1691 C CA . LEU A 1 220 ? -11.459 -4.976 26.829 1.00 14.64 248 LEU A CA 1
ATOM 1692 C C . LEU A 1 220 ? -10.694 -5.041 25.504 1.00 12.13 248 LEU A C 1
ATOM 1693 O O . LEU A 1 220 ? -10.765 -4.118 24.689 1.00 10.11 248 LEU A O 1
ATOM 1698 N N . PHE A 1 221 ? -9.922 -6.116 25.339 1.00 12.36 249 PHE A N 1
ATOM 1699 C CA . PHE A 1 221 ? -9.201 -6.406 24.097 1.00 13.07 249 PHE A CA 1
ATOM 1700 C C . PHE A 1 221 ? -9.696 -7.747 23.552 1.00 13.36 249 PHE A C 1
ATOM 1701 O O . PHE A 1 221 ? -9.550 -8.782 24.220 1.00 11.50 249 PHE A O 1
ATOM 1709 N N . VAL A 1 222 ? -10.425 -7.704 22.440 1.00 14.88 250 VAL A N 1
ATOM 1710 C CA . VAL A 1 222 ? -10.763 -8.891 21.636 1.00 12.31 250 VAL A CA 1
ATOM 1711 C C . VAL A 1 222 ? -10.087 -8.984 20.259 1.00 13.05 250 VAL A C 1
ATOM 1712 O O . VAL A 1 222 ? -10.452 -9.822 19.430 1.00 15.03 250 VAL A O 1
ATOM 1716 N N . GLY A 1 223 ? -9.174 -8.057 19.989 1.00 9.97 251 GLY A N 1
ATOM 1717 C CA . GLY A 1 223 ? -8.527 -7.957 18.707 1.00 8.87 251 GLY A CA 1
ATOM 1718 C C . GLY A 1 223 ? -7.737 -9.180 18.291 1.00 12.98 251 GLY A C 1
ATOM 1719 O O . GLY A 1 223 ? -7.505 -10.062 19.127 1.00 9.97 251 GLY A O 1
ATOM 1720 N N . ASN A 1 224 ? -7.341 -9.221 16.998 1.00 13.02 252 ASN A N 1
ATOM 1721 C CA . ASN A 1 224 ? -6.617 -10.336 16.385 1.00 7.78 252 ASN A CA 1
ATOM 1722 C C . ASN A 1 224 ? -7.245 -11.673 16.675 1.00 8.29 252 ASN A C 1
ATOM 1723 O O . ASN A 1 224 ? -6.602 -12.547 17.200 1.00 10.28 252 ASN A O 1
ATOM 1728 N N . ASN A 1 225 ? -8.526 -11.802 16.391 1.00 9.12 253 ASN A N 1
ATOM 1729 C CA . ASN A 1 225 ? -9.222 -13.063 16.512 1.00 11.23 253 ASN A CA 1
ATOM 1730 C C . ASN A 1 225 ? -9.941 -13.308 15.194 1.00 16.15 253 ASN A C 1
ATOM 1731 O O . ASN A 1 225 ? -9.641 -12.613 14.228 1.00 17.69 253 ASN A O 1
ATOM 1736 N N . SER A 1 226 ? -10.776 -14.335 15.067 1.00 12.49 254 SER A N 1
ATOM 1737 C CA . SER A 1 226 ? -11.602 -14.325 13.876 1.00 12.38 254 SER A CA 1
ATOM 1738 C C . SER A 1 226 ? -13.045 -14.142 14.272 1.00 17.88 254 SER A C 1
ATOM 1739 O O . SER A 1 226 ? -13.817 -15.076 14.104 1.00 24.34 254 SER A O 1
ATOM 1742 N N . LEU A 1 227 ? -13.491 -12.916 14.478 1.00 13.42 255 LEU A N 1
ATOM 1743 C CA . LEU A 1 227 ? -14.802 -12.740 15.060 1.00 13.86 255 LEU A CA 1
ATOM 1744 C C . LEU A 1 227 ? -15.668 -12.251 13.939 1.00 19.05 255 LEU A C 1
ATOM 1745 O O . LEU A 1 227 ? -15.158 -11.685 12.964 1.00 16.00 255 LEU A O 1
ATOM 1750 N N . GLN A 1 228 ? -16.962 -12.518 14.032 1.00 17.73 256 GLN A N 1
ATOM 1751 C CA . GLN A 1 228 ? -17.880 -11.987 13.051 1.00 18.93 256 GLN A CA 1
ATOM 1752 C C . GLN A 1 228 ? -19.099 -11.503 13.784 1.00 17.33 256 GLN A C 1
ATOM 1753 O O . GLN A 1 228 ? -19.106 -11.480 15.004 1.00 24.26 256 GLN A O 1
ATOM 1759 N N . GLY A 1 229 ? -20.135 -11.139 13.047 1.00 18.46 257 GLY A N 1
ATOM 1760 C CA . GLY A 1 229 ? -21.378 -10.712 13.652 1.00 18.79 257 GLY A CA 1
ATOM 1761 C C . GLY A 1 229 ? -21.337 -9.246 14.006 1.00 19.28 257 GLY A C 1
ATOM 1762 O O . GLY A 1 229 ? -20.311 -8.583 13.832 1.00 15.54 257 GLY A O 1
ATOM 1763 N N . PRO A 1 230 ? -22.462 -8.725 14.507 1.00 19.46 258 PRO A N 1
ATOM 1764 C CA . PRO A 1 230 ? -22.452 -7.306 14.836 1.00 17.78 258 PRO A CA 1
ATOM 1765 C C . PRO A 1 230 ? -21.654 -7.107 16.106 1.00 18.48 258 PRO A C 1
ATOM 1766 O O . PRO A 1 230 ? -21.496 -8.041 16.888 1.00 18.39 258 PRO A O 1
ATOM 1770 N N . VAL A 1 231 ? -21.195 -5.889 16.330 1.00 17.66 259 VAL A N 1
ATOM 1771 C CA . VAL A 1 231 ? -20.500 -5.606 17.545 1.00 17.60 259 VAL A CA 1
ATOM 1772 C C . VAL A 1 231 ? -21.613 -5.114 18.449 1.00 22.45 259 VAL A C 1
ATOM 1773 O O . VAL A 1 231 ? -22.010 -3.944 18.383 1.00 19.17 259 VAL A O 1
ATOM 1777 N N . ARG A 1 232 ? -22.097 -5.961 19.350 1.00 23.01 260 ARG A N 1
ATOM 1778 C CA . ARG A 1 232 ? -23.135 -5.430 20.189 1.00 24.19 260 ARG A CA 1
ATOM 1779 C C . ARG A 1 232 ? -22.523 -5.124 21.530 1.00 22.79 260 ARG A C 1
ATOM 1780 O O . ARG A 1 232 ? -22.472 -5.944 22.438 1.00 23.65 260 ARG A O 1
ATOM 1788 N N . PHE A 1 233 ? -22.166 -3.866 21.665 1.00 19.34 261 PHE A N 1
ATOM 1789 C CA . PHE A 1 233 ? -21.479 -3.433 22.829 1.00 22.01 261 PHE A CA 1
ATOM 1790 C C . PHE A 1 233 ? -21.735 -1.960 23.023 1.00 23.01 261 PHE A C 1
ATOM 1791 O O . PHE A 1 233 ? -21.728 -1.197 22.058 1.00 26.26 261 PHE A O 1
ATOM 1799 N N . GLY A 1 234 ? -21.797 -1.577 24.296 1.00 21.27 262 GLY A N 1
ATOM 1800 C CA . GLY A 1 234 ? -22.258 -0.291 24.801 1.00 20.49 262 GLY A CA 1
ATOM 1801 C C . GLY A 1 234 ? -23.654 -0.403 25.415 1.00 27.17 262 GLY A C 1
ATOM 1802 O O . GLY A 1 234 ? -24.566 -0.985 24.827 1.00 27.96 262 GLY A O 1
ATOM 1803 N N . SER A 1 235 ? -23.828 0.272 26.552 1.00 22.27 263 SER A N 1
ATOM 1804 C CA . SER A 1 235 ? -24.985 0.145 27.438 1.00 24.79 263 SER A CA 1
ATOM 1805 C C . SER A 1 235 ? -24.692 1.037 28.655 1.00 26.84 263 SER A C 1
ATOM 1806 O O . SER A 1 235 ? -23.577 1.508 28.782 1.00 22.31 263 SER A O 1
ATOM 1809 N N . PRO A 1 236 ? -25.685 1.278 29.545 1.00 27.57 264 PRO A N 1
ATOM 1810 C CA . PRO A 1 236 ? -25.433 2.036 30.783 1.00 26.47 264 PRO A CA 1
ATOM 1811 C C . PRO A 1 236 ? -24.310 1.456 31.641 1.00 29.09 264 PRO A C 1
ATOM 1812 O O . PRO A 1 236 ? -23.733 2.176 32.464 1.00 24.95 264 PRO A O 1
ATOM 1816 N N . ASN A 1 237 ? -23.989 0.177 31.446 1.00 27.98 265 ASN A N 1
ATOM 1817 C CA . ASN A 1 237 ? -22.776 -0.369 32.042 1.00 21.42 265 ASN A CA 1
ATOM 1818 C C . ASN A 1 237 ? -21.660 0.111 31.127 1.00 22.85 265 ASN A C 1
ATOM 1819 O O . ASN A 1 237 ? -21.913 0.943 30.293 1.00 27.95 265 ASN A O 1
ATOM 1824 N N . CYS A 1 238 ? -20.428 -0.308 31.286 1.00 20.26 266 CYS A N 1
ATOM 1825 C CA . CYS A 1 238 ? -19.352 0.335 30.506 1.00 25.28 266 CYS A CA 1
ATOM 1826 C C . CYS A 1 238 ? -19.146 1.827 30.816 1.00 20.92 266 CYS A C 1
ATOM 1827 O O . CYS A 1 238 ? -18.483 2.530 30.044 1.00 22.54 266 CYS A O 1
ATOM 1830 N N . LYS A 1 239 ? -19.614 2.295 31.974 1.00 23.99 267 LYS A N 1
ATOM 1831 C CA . LYS A 1 239 ? -19.268 3.659 32.424 1.00 23.60 267 LYS A CA 1
ATOM 1832 C C . LYS A 1 239 ? -17.869 3.698 33.033 1.00 22.01 267 LYS A C 1
ATOM 1833 O O . LYS A 1 239 ? -17.301 4.775 33.219 1.00 23.99 267 LYS A O 1
ATOM 1839 N N . ASN A 1 240 ? -17.328 2.514 33.334 1.00 23.18 268 ASN A N 1
ATOM 1840 C CA . ASN A 1 240 ? -15.946 2.345 33.808 1.00 19.26 268 ASN A CA 1
ATOM 1841 C C . ASN A 1 240 ? -14.909 2.053 32.727 1.00 19.22 268 ASN A C 1
ATOM 1842 O O . ASN A 1 240 ? -13.726 1.922 33.040 1.00 17.09 268 ASN A O 1
ATOM 1847 N N . LEU A 1 241 ? -15.343 1.939 31.471 1.00 16.83 269 LEU A N 1
ATOM 1848 C CA . LEU A 1 241 ? -14.475 1.431 30.414 1.00 15.30 269 LEU A CA 1
ATOM 1849 C C . LEU A 1 241 ? -13.520 2.506 29.876 1.00 15.24 269 LEU A C 1
ATOM 1850 O O . LEU A 1 241 ? -13.938 3.573 29.441 1.00 10.99 269 LEU A O 1
ATOM 1855 N N . LEU A 1 242 ? -12.225 2.245 30.046 1.00 16.23 270 LEU A N 1
ATOM 1856 C CA . LEU A 1 242 ? -11.160 3.108 29.549 1.00 17.24 270 LEU A CA 1
ATOM 1857 C C . LEU A 1 242 ? -10.667 2.776 28.144 1.00 18.39 270 LEU A C 1
ATOM 1858 O O . LEU A 1 242 ? -10.288 3.662 27.360 1.00 12.78 270 LEU A O 1
ATOM 1863 N N . THR A 1 243 ? -10.667 1.483 27.840 1.00 17.19 271 THR A N 1
ATOM 1864 C CA . THR A 1 243 ? -9.943 1.036 26.671 1.00 13.95 271 THR A CA 1
ATOM 1865 C C . THR A 1 243 ? -10.701 -0.066 25.967 1.00 15.01 271 THR A C 1
ATOM 1866 O O . THR A 1 243 ? -11.097 -1.056 26.600 1.00 13.19 271 THR A O 1
ATOM 1870 N N . LEU A 1 244 ? -10.928 0.128 24.667 1.00 11.41 272 LEU A N 1
ATOM 1871 C CA . LEU A 1 244 ? -11.604 -0.869 23.850 1.00 13.44 272 LEU A CA 1
ATOM 1872 C C . LEU A 1 244 ? -10.802 -1.086 22.549 1.00 14.28 272 LEU A C 1
ATOM 1873 O O . LEU A 1 244 ? -10.543 -0.139 21.804 1.00 11.83 272 LEU A O 1
ATOM 1878 N N . ASP A 1 245 ? -10.332 -2.311 22.337 1.00 12.46 273 ASP A N 1
ATOM 1879 C CA . ASP A 1 245 ? -9.661 -2.688 21.089 1.00 13.42 273 ASP A CA 1
ATOM 1880 C C . ASP A 1 245 ? -10.239 -4.005 20.546 1.00 16.23 273 ASP A C 1
ATOM 1881 O O . ASP A 1 245 ? -10.110 -5.072 21.182 1.00 12.13 273 ASP A O 1
ATOM 1886 N N . LEU A 1 246 ? -10.962 -3.873 19.431 1.00 12.36 274 LEU A N 1
ATOM 1887 C CA . LEU A 1 246 ? -11.551 -4.975 18.648 1.00 13.79 274 LEU A CA 1
ATOM 1888 C C . LEU A 1 246 ? -10.860 -5.276 17.306 1.00 12.35 274 LEU A C 1
ATOM 1889 O O . LEU A 1 246 ? -11.456 -5.924 16.447 1.00 13.81 274 LEU A O 1
ATOM 1894 N N . SER A 1 247 ? -9.700 -4.670 17.067 1.00 12.18 275 SER A N 1
ATOM 1895 C CA . SER A 1 247 ? -9.061 -4.649 15.744 1.00 13.21 275 SER A CA 1
ATOM 1896 C C . SER A 1 247 ? -8.817 -6.030 15.148 1.00 11.13 275 SER A C 1
ATOM 1897 O O . SER A 1 247 ? -8.599 -6.980 15.874 1.00 11.96 275 SER A O 1
ATOM 1900 N N . TYR A 1 248 ? -8.816 -6.113 13.821 1.00 11.93 276 TYR A N 1
ATOM 1901 C CA . TYR A 1 248 ? -8.502 -7.346 13.072 1.00 9.97 276 TYR A CA 1
ATOM 1902 C C . TYR A 1 248 ? -9.456 -8.524 13.332 1.00 9.87 276 TYR A C 1
ATOM 1903 O O . TYR A 1 248 ? -9.071 -9.552 13.887 1.00 11.62 276 TYR A O 1
ATOM 1912 N N . ASN A 1 249 ? -10.711 -8.348 12.945 1.00 7.73 277 ASN A N 1
ATOM 1913 C CA . ASN A 1 249 ? -11.705 -9.397 13.009 1.00 10.66 277 ASN A CA 1
ATOM 1914 C C . ASN A 1 249 ? -12.580 -9.096 11.838 1.00 14.47 277 ASN A C 1
ATOM 1915 O O . ASN A 1 249 ? -12.449 -8.032 11.255 1.00 14.34 277 ASN A O 1
ATOM 1920 N N . GLU A 1 250 ? -13.535 -9.962 11.526 1.00 19.05 278 GLU A N 1
ATOM 1921 C CA . GLU A 1 250 ? -14.428 -9.594 10.459 1.00 20.51 278 GLU A CA 1
ATOM 1922 C C . GLU A 1 250 ? -15.868 -9.443 10.936 1.00 21.60 278 GLU A C 1
ATOM 1923 O O . GLU A 1 250 ? -16.693 -10.351 10.779 1.00 20.15 278 GLU A O 1
ATOM 1929 N N . PHE A 1 251 ? -16.217 -8.219 11.306 1.00 21.80 279 PHE A N 1
ATOM 1930 C CA . PHE A 1 251 ? -17.545 -7.949 11.826 1.00 21.04 279 PHE A CA 1
ATOM 1931 C C . PHE A 1 251 ? -18.493 -7.695 10.662 1.00 20.00 279 PHE A C 1
ATOM 1932 O O . PHE A 1 251 ? -18.052 -7.337 9.571 1.00 18.10 279 PHE A O 1
ATOM 1940 N N . GLU A 1 252 ? -19.785 -7.876 10.903 1.00 20.96 280 GLU A N 1
ATOM 1941 C CA . GLU A 1 252 ? -20.809 -7.451 9.965 1.00 23.27 280 GLU A CA 1
ATOM 1942 C C . GLU A 1 252 ? -21.601 -6.408 10.723 1.00 25.40 280 GLU A C 1
ATOM 1943 O O . GLU A 1 252 ? -22.353 -6.741 11.636 1.00 27.60 280 GLU A O 1
ATOM 1949 N N . GLY A 1 253 ? -21.451 -5.153 10.336 1.00 22.95 281 GLY A N 1
ATOM 1950 C CA . GLY A 1 253 ? -22.176 -4.066 10.946 1.00 20.89 281 GLY A CA 1
ATOM 1951 C C . GLY A 1 253 ? -21.181 -2.937 11.107 1.00 24.05 281 GLY A C 1
ATOM 1952 O O . GLY A 1 253 ? -20.071 -3.028 10.599 1.00 23.77 281 GLY A O 1
ATOM 1953 N N . GLY A 1 254 ? -21.557 -1.887 11.832 1.00 23.10 282 GLY A N 1
ATOM 1954 C CA . GLY A 1 254 ? -20.684 -0.743 12.006 1.00 22.23 282 GLY A CA 1
ATOM 1955 C C . GLY A 1 254 ? -20.257 -0.519 13.431 1.00 18.68 282 GLY A C 1
ATOM 1956 O O . GLY A 1 254 ? -20.480 -1.365 14.273 1.00 23.62 282 GLY A O 1
ATOM 1957 N N . VAL A 1 255 ? -19.622 0.619 13.684 1.00 17.43 283 VAL A N 1
ATOM 1958 C CA . VAL A 1 255 ? -19.334 1.077 15.036 1.00 18.22 283 VAL A CA 1
ATOM 1959 C C . VAL A 1 255 ? -20.650 1.209 15.806 1.00 16.34 283 VAL A C 1
ATOM 1960 O O . VAL A 1 255 ? -21.560 1.885 15.361 1.00 16.93 283 VAL A O 1
ATOM 1964 N N . PRO A 1 256 ? -20.779 0.514 16.940 1.00 18.02 284 PRO A N 1
ATOM 1965 C CA . PRO A 1 256 ? -22.056 0.600 17.655 1.00 18.98 284 PRO A CA 1
ATOM 1966 C C . PRO A 1 256 ? -22.278 2.004 18.171 1.00 18.17 284 PRO A C 1
ATOM 1967 O O . PRO A 1 256 ? -21.380 2.556 18.787 1.00 19.61 284 PRO A O 1
ATOM 1971 N N . PRO A 1 257 ? -23.447 2.592 17.903 1.00 21.86 285 PRO A N 1
ATOM 1972 C CA . PRO A 1 257 ? -23.645 3.948 18.441 1.00 21.89 285 PRO A CA 1
ATOM 1973 C C . PRO A 1 257 ? -23.765 3.958 19.973 1.00 18.55 285 PRO A C 1
ATOM 1974 O O . PRO A 1 257 ? -23.476 4.975 20.586 1.00 19.52 285 PRO A O 1
ATOM 1978 N N . ALA A 1 258 ? -24.109 2.831 20.576 1.00 15.26 286 ALA A N 1
ATOM 1979 C CA . ALA A 1 258 ? -24.246 2.735 22.024 1.00 16.83 286 ALA A CA 1
ATOM 1980 C C . ALA A 1 258 ? -22.963 3.056 22.816 1.00 23.12 286 ALA A C 1
ATOM 1981 O O . ALA A 1 258 ? -23.003 3.234 24.055 1.00 22.43 286 ALA A O 1
ATOM 1983 N N . LEU A 1 259 ? -21.832 3.154 22.124 1.00 19.50 287 LEU A N 1
ATOM 1984 C CA . LEU A 1 259 ? -20.589 3.543 22.785 1.00 18.61 287 LEU A CA 1
ATOM 1985 C C . LEU A 1 259 ? -20.696 4.944 23.397 1.00 22.80 287 LEU A C 1
ATOM 1986 O O . LEU A 1 259 ? -19.861 5.343 24.222 1.00 25.00 287 LEU A O 1
ATOM 1991 N N . GLY A 1 260 ? -21.750 5.672 23.015 1.00 21.33 288 GLY A N 1
ATOM 1992 C CA . GLY A 1 260 ? -22.053 6.960 23.608 1.00 21.91 288 GLY A CA 1
ATOM 1993 C C . GLY A 1 260 ? -22.191 6.856 25.119 1.00 21.95 288 GLY A C 1
ATOM 1994 O O . GLY A 1 260 ? -21.827 7.778 25.825 1.00 17.51 288 GLY A O 1
ATOM 1995 N N . ASN A 1 261 ? -22.667 5.710 25.601 1.00 22.09 289 ASN A N 1
ATOM 1996 C CA . ASN A 1 261 ? -22.779 5.450 27.036 1.00 21.25 289 ASN A CA 1
ATOM 1997 C C . ASN A 1 261 ? -21.457 5.428 27.792 1.00 24.32 289 ASN A C 1
ATOM 1998 O O . ASN A 1 261 ? -21.462 5.646 28.993 1.00 27.34 289 ASN A O 1
ATOM 2003 N N . CYS A 1 262 ? -20.323 5.161 27.135 1.00 26.16 290 CYS A N 1
ATOM 2004 C CA . CYS A 1 262 ? -19.131 4.891 27.938 1.00 21.18 290 CYS A CA 1
ATOM 2005 C C . CYS A 1 262 ? -18.325 6.167 28.050 1.00 22.03 290 CYS A C 1
ATOM 2006 O O . CYS A 1 262 ? -17.392 6.389 27.294 1.00 25.43 290 CYS A O 1
ATOM 2009 N N . SER A 1 263 ? -18.545 6.882 29.141 1.00 22.08 291 SER A N 1
ATOM 2010 C CA . SER A 1 263 ? -18.150 8.281 29.259 1.00 18.91 291 SER A CA 1
ATOM 2011 C C . SER A 1 263 ? -16.683 8.415 29.584 1.00 15.46 291 SER A C 1
ATOM 2012 O O . SER A 1 263 ? -16.111 9.482 29.502 1.00 17.32 291 SER A O 1
ATOM 2015 N N . SER A 1 264 ? -16.076 7.342 30.040 1.00 16.23 292 SER A N 1
ATOM 2016 C CA . SER A 1 264 ? -14.702 7.451 30.468 1.00 16.91 292 SER A CA 1
ATOM 2017 C C . SER A 1 264 ? -13.699 6.975 29.406 1.00 16.50 292 SER A C 1
ATOM 2018 O O . SER A 1 264 ? -12.504 7.005 29.631 1.00 18.81 292 SER A O 1
ATOM 2021 N N . LEU A 1 265 ? -14.201 6.544 28.253 1.00 18.77 293 LEU A N 1
ATOM 2022 C CA . LEU A 1 265 ? -13.375 5.907 27.242 1.00 16.10 293 LEU A CA 1
ATOM 2023 C C . LEU A 1 265 ? -12.210 6.806 26.855 1.00 18.18 293 LEU A C 1
ATOM 2024 O O . LEU A 1 265 ? -12.408 7.950 26.481 1.00 17.15 293 LEU A O 1
ATOM 2029 N N . ASP A 1 266 ? -10.996 6.279 27.040 1.00 17.92 294 ASP A N 1
ATOM 2030 C CA . ASP A 1 266 ? -9.748 6.909 26.628 1.00 17.41 294 ASP A CA 1
ATOM 2031 C C . ASP A 1 266 ? -9.318 6.622 25.205 1.00 16.95 294 ASP A C 1
ATOM 2032 O O . ASP A 1 266 ? -8.799 7.502 24.524 1.00 18.66 294 ASP A O 1
ATOM 2037 N N . ALA A 1 267 ? -9.490 5.373 24.790 1.00 14.65 295 ALA A N 1
ATOM 2038 C CA . ALA A 1 267 ? -9.074 4.913 23.469 1.00 15.16 295 ALA A CA 1
ATOM 2039 C C . ALA A 1 267 ? -10.112 3.971 22.873 1.00 15.05 295 ALA A C 1
ATOM 2040 O O . ALA A 1 267 ? -10.529 3.009 23.540 1.00 15.86 295 ALA A O 1
ATOM 2042 N N . LEU A 1 268 ? -10.556 4.258 21.646 1.00 11.93 296 LEU A N 1
ATOM 2043 C CA . LEU A 1 268 ? -11.467 3.355 20.926 1.00 14.75 296 LEU A CA 1
ATOM 2044 C C . LEU A 1 268 ? -10.795 2.913 19.629 1.00 14.57 296 LEU A C 1
ATOM 2045 O O . LEU A 1 268 ? -10.588 3.715 18.715 1.00 12.68 296 LEU A O 1
ATOM 2050 N N . VAL A 1 269 ? -10.433 1.643 19.549 1.00 11.45 297 VAL A N 1
ATOM 2051 C CA . VAL A 1 269 ? -9.624 1.197 18.429 1.00 12.08 297 VAL A CA 1
ATOM 2052 C C . VAL A 1 269 ? -10.244 -0.042 17.765 1.00 16.11 297 VAL A C 1
ATOM 2053 O O . VAL A 1 269 ? -10.269 -1.133 18.362 1.00 14.10 297 VAL A O 1
ATOM 2057 N N . ILE A 1 270 ? -10.789 0.134 16.555 1.00 11.67 298 ILE A N 1
ATOM 2058 C CA . ILE A 1 270 ? -11.128 -1.007 15.723 1.00 10.04 298 ILE A CA 1
ATOM 2059 C C . ILE A 1 270 ? -10.588 -0.753 14.302 1.00 16.90 298 ILE A C 1
ATOM 2060 O O . ILE A 1 270 ? -11.242 -0.128 13.442 1.00 12.73 298 ILE A O 1
ATOM 2065 N N . VAL A 1 271 ? -9.477 -1.407 14.014 1.00 16.64 299 VAL A N 1
ATOM 2066 C CA . VAL A 1 271 ? -8.725 -1.205 12.809 1.00 12.68 299 VAL A CA 1
ATOM 2067 C C . VAL A 1 271 ? -8.951 -2.501 12.109 1.00 12.42 299 VAL A C 1
ATOM 2068 O O . VAL A 1 271 ? -8.757 -3.537 12.722 1.00 12.61 299 VAL A O 1
ATOM 2072 N N . SER A 1 272 ? -9.339 -2.458 10.833 1.00 15.12 300 SER A N 1
ATOM 2073 C CA . SER A 1 272 ? -9.555 -3.682 10.074 1.00 11.13 300 SER A CA 1
ATOM 2074 C C . SER A 1 272 ? -10.536 -4.609 10.763 1.00 13.05 300 SER A C 1
ATOM 2075 O O . SER A 1 272 ? -10.198 -5.751 11.039 1.00 11.60 300 SER A O 1
ATOM 2078 N N . GLY A 1 273 ? -11.716 -4.106 11.106 1.00 13.28 301 GLY A N 1
ATOM 2079 C CA . GLY A 1 273 ? -12.778 -4.966 11.602 1.00 12.62 301 GLY A CA 1
ATOM 2080 C C . GLY A 1 273 ? -13.924 -5.216 10.638 1.00 15.27 301 GLY A C 1
ATOM 2081 O O . GLY A 1 273 ? -14.971 -5.721 11.028 1.00 19.25 301 GLY A O 1
ATOM 2082 N N . ASN A 1 274 ? -13.714 -4.863 9.379 1.00 16.25 302 ASN A N 1
ATOM 2083 C CA . ASN A 1 274 ? -14.703 -4.965 8.311 1.00 15.01 302 ASN A CA 1
ATOM 2084 C C . ASN A 1 274 ? -15.958 -4.155 8.606 1.00 17.68 302 ASN A C 1
ATOM 2085 O O . ASN A 1 274 ? -17.070 -4.509 8.184 1.00 17.10 302 ASN A O 1
ATOM 2090 N N . LEU A 1 275 ? -15.776 -3.061 9.342 1.00 16.95 303 LEU A N 1
ATOM 2091 C CA . LEU A 1 275 ? -16.897 -2.235 9.779 1.00 14.17 303 LEU A CA 1
ATOM 2092 C C . LEU A 1 275 ? -17.438 -1.439 8.582 1.00 16.25 303 LEU A C 1
ATOM 2093 O O . LEU A 1 275 ? -16.666 -0.901 7.777 1.00 16.64 303 LEU A O 1
ATOM 2098 N N . SER A 1 276 ? -18.754 -1.429 8.414 1.00 17.13 304 SER A N 1
ATOM 2099 C CA . SER A 1 276 ? -19.374 -0.587 7.390 1.00 16.31 304 SER A CA 1
ATOM 2100 C C . SER A 1 276 ? -20.391 0.334 8.051 1.00 20.74 304 SER A C 1
ATOM 2101 O O . SER A 1 276 ? -20.595 0.282 9.266 1.00 22.60 304 SER A O 1
ATOM 2104 N N . GLY A 1 277 ? -21.046 1.172 7.264 1.00 17.47 305 GLY A N 1
ATOM 2105 C CA . GLY A 1 277 ? -21.967 2.127 7.828 1.00 12.09 305 GLY A CA 1
ATOM 2106 C C . GLY A 1 277 ? -21.248 3.409 8.227 1.00 18.86 305 GLY A C 1
ATOM 2107 O O . GLY A 1 277 ? -20.169 3.698 7.745 1.00 18.19 305 GLY A O 1
ATOM 2108 N N . THR A 1 278 ? -21.856 4.156 9.143 1.00 21.72 306 THR A N 1
ATOM 2109 C CA . THR A 1 278 ? -21.477 5.526 9.491 1.00 20.30 306 THR A CA 1
ATOM 2110 C C . THR A 1 278 ? -20.708 5.668 10.839 1.00 18.19 306 THR A C 1
ATOM 2111 O O . THR A 1 278 ? -20.861 4.861 11.728 1.00 22.11 306 THR A O 1
ATOM 2115 N N . ILE A 1 279 ? -19.836 6.657 10.962 1.00 14.42 307 ILE A N 1
ATOM 2116 C CA . ILE A 1 279 ? -19.282 7.011 12.248 1.00 15.36 307 ILE A CA 1
ATOM 2117 C C . ILE A 1 279 ? -20.357 7.698 13.107 1.00 17.06 307 ILE A C 1
ATOM 2118 O O . ILE A 1 279 ? -20.876 8.745 12.734 1.00 16.25 307 ILE A O 1
ATOM 2123 N N . PRO A 1 280 ? -20.718 7.092 14.252 1.00 19.42 308 PRO A N 1
ATOM 2124 C CA . PRO A 1 280 ? -21.837 7.628 15.040 1.00 15.80 308 PRO A CA 1
ATOM 2125 C C . PRO A 1 280 ? -21.597 9.014 15.633 1.00 15.50 308 PRO A C 1
ATOM 2126 O O . PRO A 1 280 ? -20.491 9.356 16.019 1.00 16.91 308 PRO A O 1
ATOM 2130 N N . SER A 1 281 ? -22.645 9.824 15.650 1.00 19.81 309 SER A N 1
ATOM 2131 C CA . SER A 1 281 ? -22.609 11.139 16.287 1.00 24.94 309 SER A CA 1
ATOM 2132 C C . SER A 1 281 ? -22.257 11.031 17.764 1.00 19.39 309 SER A C 1
ATOM 2133 O O . SER A 1 281 ? -21.466 11.811 18.269 1.00 21.39 309 SER A O 1
ATOM 2136 N N . SER A 1 282 ? -22.788 9.999 18.409 1.00 15.84 310 SER A N 1
ATOM 2137 C CA . SER A 1 282 ? -22.620 9.769 19.828 1.00 14.10 310 SER A CA 1
ATOM 2138 C C . SER A 1 282 ? -21.169 9.759 20.287 1.00 20.39 310 SER A C 1
ATOM 2139 O O . SER A 1 282 ? -20.902 9.987 21.463 1.00 25.41 310 SER A O 1
ATOM 2142 N N . LEU A 1 283 ? -20.228 9.509 19.383 1.00 19.04 311 LEU A N 1
ATOM 2143 C CA . LEU A 1 283 ? -18.821 9.568 19.755 1.00 16.98 311 LEU A CA 1
ATOM 2144 C C . LEU A 1 283 ? -18.387 10.942 20.268 1.00 22.68 311 LEU A C 1
ATOM 2145 O O . LEU A 1 283 ? -17.378 11.058 20.971 1.00 24.36 311 LEU A O 1
ATOM 2150 N N . GLY A 1 284 ? -19.151 11.977 19.926 1.00 23.54 312 GLY A N 1
ATOM 2151 C CA . GLY A 1 284 ? -18.883 13.329 20.397 1.00 24.30 312 GLY A CA 1
ATOM 2152 C C . GLY A 1 284 ? -19.157 13.502 21.887 1.00 25.42 312 GLY A C 1
ATOM 2153 O O . GLY A 1 284 ? -18.761 14.483 22.507 1.00 28.62 312 GLY A O 1
ATOM 2154 N N . MET A 1 285 ? -19.872 12.552 22.462 1.00 22.83 313 MET A N 1
ATOM 2155 C CA . MET A 1 285 ? -20.157 12.569 23.891 1.00 21.25 313 MET A CA 1
ATOM 2156 C C . MET A 1 285 ? -18.913 12.271 24.719 1.00 26.50 313 MET A C 1
ATOM 2157 O O . MET A 1 285 ? -18.905 12.513 25.928 1.00 27.44 313 MET A O 1
ATOM 2162 N N . LEU A 1 286 ? -17.864 11.736 24.087 1.00 26.37 314 LEU A N 1
ATOM 2163 C CA . LEU A 1 286 ? -16.722 11.241 24.852 1.00 19.22 314 LEU A CA 1
ATOM 2164 C C . LEU A 1 286 ? -15.660 12.319 25.020 1.00 20.53 314 LEU A C 1
ATOM 2165 O O . LEU A 1 286 ? -14.872 12.603 24.117 1.00 19.65 314 LEU A O 1
ATOM 2170 N N . LYS A 1 287 ? -15.598 12.837 26.243 1.00 21.63 315 LYS A N 1
ATOM 2171 C CA . LYS A 1 287 ? -14.725 13.945 26.611 1.00 18.50 315 LYS A CA 1
ATOM 2172 C C . LYS A 1 287 ? -13.316 13.511 26.936 1.00 20.47 315 LYS A C 1
ATOM 2173 O O . LYS A 1 287 ? -12.389 14.321 26.898 1.00 24.77 315 LYS A O 1
ATOM 2179 N N . ASN A 1 288 ? -13.157 12.244 27.297 1.00 19.11 316 ASN A N 1
ATOM 2180 C CA . ASN A 1 288 ? -11.846 11.733 27.662 1.00 20.26 316 ASN A CA 1
ATOM 2181 C C . ASN A 1 288 ? -11.154 10.962 26.562 1.00 20.87 316 ASN A C 1
ATOM 2182 O O . ASN A 1 288 ? -9.996 10.557 26.731 1.00 23.47 316 ASN A O 1
ATOM 2187 N N . LEU A 1 289 ? -11.820 10.803 25.422 1.00 17.54 317 LEU A N 1
ATOM 2188 C CA . LEU A 1 289 ? -11.278 9.950 24.385 1.00 15.71 317 LEU A CA 1
ATOM 2189 C C . LEU A 1 289 ? -10.073 10.662 23.779 1.00 14.07 317 LEU A C 1
ATOM 2190 O O . LEU A 1 289 ? -10.160 11.762 23.269 1.00 13.60 317 LEU A O 1
ATOM 2195 N N . THR A 1 290 ? -8.913 10.053 23.957 1.00 17.97 318 THR A N 1
ATOM 2196 C CA . THR A 1 290 ? -7.675 10.610 23.442 1.00 17.65 318 THR A CA 1
ATOM 2197 C C . THR A 1 290 ? -7.267 9.951 22.118 1.00 19.20 318 THR A C 1
ATOM 2198 O O . THR A 1 290 ? -6.466 10.491 21.353 1.00 20.95 318 THR A O 1
ATOM 2202 N N . ILE A 1 291 ? -7.873 8.800 21.827 1.00 17.75 319 ILE A N 1
ATOM 2203 C CA . ILE A 1 291 ? -7.568 8.039 20.631 1.00 14.96 319 ILE A CA 1
ATOM 2204 C C . ILE A 1 291 ? -8.838 7.485 20.014 1.00 16.24 319 ILE A C 1
ATOM 2205 O O . ILE A 1 291 ? -9.592 6.751 20.679 1.00 14.20 319 ILE A O 1
ATOM 2210 N N . LEU A 1 292 ? -9.078 7.840 18.751 1.00 12.30 320 LEU A N 1
ATOM 2211 C CA . LEU A 1 292 ? -10.123 7.192 17.971 1.00 11.01 320 LEU A CA 1
ATOM 2212 C C . LEU A 1 292 ? -9.502 6.646 16.672 1.00 11.64 320 LEU A C 1
ATOM 2213 O O . LEU A 1 292 ? -9.088 7.390 15.785 1.00 11.21 320 LEU A O 1
ATOM 2218 N N . ASN A 1 293 ? -9.417 5.333 16.576 1.00 10.38 321 ASN A N 1
ATOM 2219 C CA . ASN A 1 293 ? -8.849 4.725 15.397 1.00 10.97 321 ASN A CA 1
ATOM 2220 C C . ASN A 1 293 ? -9.859 3.772 14.783 1.00 11.68 321 ASN A C 1
ATOM 2221 O O . ASN A 1 293 ? -10.142 2.702 15.333 1.00 13.00 321 ASN A O 1
ATOM 2226 N N . LEU A 1 294 ? -10.458 4.226 13.688 1.00 10.84 322 LEU A N 1
ATOM 2227 C CA . LEU A 1 294 ? -11.395 3.449 12.877 1.00 11.24 322 LEU A CA 1
ATOM 2228 C C . LEU A 1 294 ? -10.821 2.999 11.522 1.00 13.15 322 LEU A C 1
ATOM 2229 O O . LEU A 1 294 ? -11.566 2.592 10.630 1.00 14.79 322 LEU A O 1
ATOM 2234 N N . SER A 1 295 ? -9.518 3.182 11.338 1.00 10.68 323 SER A N 1
ATOM 2235 C CA . SER A 1 295 ? -8.882 2.973 10.053 1.00 10.96 323 SER A CA 1
ATOM 2236 C C . SER A 1 295 ? -9.012 1.545 9.496 1.00 12.77 323 SER A C 1
ATOM 2237 O O . SER A 1 295 ? -9.229 0.578 10.258 1.00 8.81 323 SER A O 1
ATOM 2240 N N . GLU A 1 296 ? -8.920 1.449 8.155 1.00 12.37 324 GLU A N 1
ATOM 2241 C CA . GLU A 1 296 ? -8.976 0.187 7.405 1.00 8.01 324 GLU A CA 1
ATOM 2242 C C . GLU A 1 296 ? -10.270 -0.553 7.586 1.00 9.23 324 GLU A C 1
ATOM 2243 O O . GLU A 1 296 ? -10.273 -1.727 7.914 1.00 8.12 324 GLU A O 1
ATOM 2249 N N . ASN A 1 297 ? -11.369 0.165 7.442 1.00 9.86 325 ASN A N 1
ATOM 2250 C CA . ASN A 1 297 ? -12.680 -0.444 7.351 1.00 12.28 325 ASN A CA 1
ATOM 2251 C C . ASN A 1 297 ? -13.325 -0.042 6.030 1.00 16.55 325 ASN A C 1
ATOM 2252 O O . ASN A 1 297 ? -12.641 0.480 5.155 1.00 15.73 325 ASN A O 1
ATOM 2257 N N . ARG A 1 298 ? -14.602 -0.380 5.871 1.00 16.20 326 ARG A N 1
ATOM 2258 C CA . ARG A 1 298 ? -15.467 0.044 4.756 1.00 17.51 326 ARG A CA 1
ATOM 2259 C C . ARG A 1 298 ? -16.368 1.236 5.110 1.00 18.09 326 ARG A C 1
ATOM 2260 O O . ARG A 1 298 ? -17.465 1.366 4.571 1.00 21.83 326 ARG A O 1
ATOM 2268 N N . LEU A 1 299 ? -16.024 1.964 6.158 1.00 15.33 327 LEU A N 1
ATOM 2269 C CA . LEU A 1 299 ? -16.845 3.090 6.612 1.00 15.18 327 LEU A CA 1
ATOM 2270 C C . LEU A 1 299 ? -17.213 4.152 5.572 1.00 16.33 327 LEU A C 1
ATOM 2271 O O . LEU A 1 299 ? -16.349 4.670 4.850 1.00 16.83 327 LEU A O 1
ATOM 2276 N N . SER A 1 300 ? -18.503 4.467 5.515 1.00 14.51 328 SER A N 1
ATOM 2277 C CA . SER A 1 300 ? -19.052 5.465 4.593 1.00 19.38 328 SER A CA 1
ATOM 2278 C C . SER A 1 300 ? -19.571 6.684 5.368 1.00 17.37 328 SER A C 1
ATOM 2279 O O . SER A 1 300 ? -19.326 6.800 6.554 1.00 20.34 328 SER A O 1
ATOM 2282 N N . GLY A 1 301 ? -20.241 7.607 4.684 1.00 18.47 329 GLY A N 1
ATOM 2283 C CA . GLY A 1 301 ? -20.804 8.785 5.321 1.00 14.80 329 GLY A CA 1
ATOM 2284 C C . GLY A 1 301 ? -19.765 9.847 5.592 1.00 22.43 329 GLY A C 1
ATOM 2285 O O . GLY A 1 301 ? -18.593 9.718 5.212 1.00 23.29 329 GLY A O 1
ATOM 2286 N N . SER A 1 302 ? -20.201 10.943 6.191 1.00 20.96 330 SER A N 1
ATOM 2287 C CA . SER A 1 302 ? -19.270 12.015 6.500 1.00 26.65 330 SER A CA 1
ATOM 2288 C C . SER A 1 302 ? -18.748 11.876 7.934 1.00 21.06 330 SER A C 1
ATOM 2289 O O . SER A 1 302 ? -19.212 11.041 8.690 1.00 19.31 330 SER A O 1
ATOM 2292 N N . ILE A 1 303 ? -17.816 12.728 8.317 1.00 20.22 331 ILE A N 1
ATOM 2293 C CA . ILE A 1 303 ? -17.367 12.763 9.699 1.00 22.98 331 ILE A CA 1
ATOM 2294 C C . ILE A 1 303 ? -18.363 13.616 10.453 1.00 19.67 331 ILE A C 1
ATOM 2295 O O . ILE A 1 303 ? -18.713 14.688 10.005 1.00 25.56 331 ILE A O 1
ATOM 2300 N N . PRO A 1 304 ? -18.876 13.127 11.574 1.00 26.68 332 PRO A N 1
ATOM 2301 C CA . PRO A 1 304 ? -19.821 14.007 12.267 1.00 25.88 332 PRO A CA 1
ATOM 2302 C C . PRO A 1 304 ? -19.101 15.228 12.854 1.00 27.86 332 PRO A C 1
ATOM 2303 O O . PRO A 1 304 ? -18.021 15.061 13.444 1.00 26.02 332 PRO A O 1
ATOM 2307 N N . ALA A 1 305 ? -19.684 16.421 12.729 1.00 27.83 333 ALA A N 1
ATOM 2308 C CA . ALA A 1 305 ? -19.083 17.598 13.362 1.00 27.06 333 ALA A CA 1
ATOM 2309 C C . ALA A 1 305 ? -18.997 17.390 14.858 1.00 23.19 333 ALA A C 1
ATOM 2310 O O . ALA A 1 305 ? -18.110 17.940 15.512 1.00 26.95 333 ALA A O 1
ATOM 2312 N N . GLU A 1 306 ? -19.885 16.550 15.379 1.00 18.17 334 GLU A N 1
ATOM 2313 C CA . GLU A 1 306 ? -19.939 16.241 16.804 1.00 23.51 334 GLU A CA 1
ATOM 2314 C C . GLU A 1 306 ? -18.609 15.757 17.356 1.00 26.73 334 GLU A C 1
ATOM 2315 O O . GLU A 1 306 ? -18.325 15.950 18.525 1.00 28.67 334 GLU A O 1
ATOM 2321 N N . LEU A 1 307 ? -17.784 15.144 16.512 1.00 26.71 335 LEU A N 1
ATOM 2322 C CA . LEU A 1 307 ? -16.463 14.708 16.947 1.00 25.06 335 LEU A CA 1
ATOM 2323 C C . LEU A 1 307 ? -15.597 15.895 17.377 1.00 24.74 335 LEU A C 1
ATOM 2324 O O . LEU A 1 307 ? -14.618 15.723 18.094 1.00 24.60 335 LEU A O 1
ATOM 2329 N N . GLY A 1 308 ? -15.970 17.098 16.941 1.00 25.06 336 GLY A N 1
ATOM 2330 C CA . GLY A 1 308 ? -15.308 18.314 17.373 1.00 25.04 336 GLY A CA 1
ATOM 2331 C C . GLY A 1 308 ? -15.596 18.571 18.845 1.00 30.71 336 GLY A C 1
ATOM 2332 O O . GLY A 1 308 ? -15.042 19.483 19.445 1.00 27.70 336 GLY A O 1
ATOM 2333 N N . ASN A 1 309 ? -16.498 17.774 19.411 1.00 28.84 337 ASN A N 1
ATOM 2334 C CA . ASN A 1 309 ? -16.781 17.796 20.838 1.00 28.76 337 ASN A CA 1
ATOM 2335 C C . ASN A 1 309 ? -15.937 16.823 21.650 1.00 32.03 337 ASN A C 1
ATOM 2336 O O . ASN A 1 309 ? -16.134 16.714 22.865 1.00 31.12 337 ASN A O 1
ATOM 2341 N N . CYS A 1 310 ? -14.995 16.113 21.028 1.00 27.63 338 CYS A N 1
ATOM 2342 C CA . CYS A 1 310 ? -14.173 15.243 21.858 1.00 24.71 338 CYS A CA 1
ATOM 2343 C C . CYS A 1 310 ? -12.965 16.069 22.258 1.00 25.21 338 CYS A C 1
ATOM 2344 O O . CYS A 1 310 ? -11.975 16.111 21.547 1.00 28.88 338 CYS A O 1
ATOM 2347 N N . SER A 1 311 ? -12.987 16.609 23.469 1.00 22.11 339 SER A N 1
ATOM 2348 C CA . SER A 1 311 ? -12.089 17.717 23.789 1.00 24.49 339 SER A CA 1
ATOM 2349 C C . SER A 1 311 ? -10.662 17.266 24.004 1.00 21.75 339 SER A C 1
ATOM 2350 O O . SER A 1 311 ? -9.731 18.021 23.755 1.00 23.97 339 SER A O 1
ATOM 2353 N N . SER A 1 312 ? -10.506 16.028 24.463 1.00 20.79 340 SER A N 1
ATOM 2354 C CA . SER A 1 312 ? -9.196 15.431 24.738 1.00 24.24 340 SER A CA 1
ATOM 2355 C C . SER A 1 312 ? -8.588 14.683 23.522 1.00 25.50 340 SER A C 1
ATOM 2356 O O . SER A 1 312 ? -7.583 13.987 23.667 1.00 25.57 340 SER A O 1
ATOM 2359 N N . LEU A 1 313 ? -9.212 14.774 22.350 1.00 22.24 341 LEU A N 1
ATOM 2360 C CA . LEU A 1 313 ? -8.766 13.946 21.226 1.00 21.88 341 LEU A CA 1
ATOM 2361 C C . LEU A 1 313 ? -7.327 14.272 20.816 1.00 20.88 341 LEU A C 1
ATOM 2362 O O . LEU A 1 313 ? -6.969 15.410 20.540 1.00 24.33 341 LEU A O 1
ATOM 2367 N N . ASN A 1 314 ? -6.501 13.243 20.794 1.00 21.93 342 ASN A N 1
ATOM 2368 C CA . ASN A 1 314 ? -5.090 13.361 20.440 1.00 22.02 342 ASN A CA 1
ATOM 2369 C C . ASN A 1 314 ? -4.866 12.786 19.031 1.00 22.43 342 ASN A C 1
ATOM 2370 O O . ASN A 1 314 ? -4.309 13.453 18.156 1.00 20.58 342 ASN A O 1
ATOM 2375 N N . LEU A 1 315 ? -5.255 11.530 18.838 1.00 18.33 343 LEU A N 1
ATOM 2376 C CA . LEU A 1 315 ? -5.115 10.874 17.544 1.00 16.04 343 LEU A CA 1
ATOM 2377 C C . LEU A 1 315 ? -6.480 10.597 16.939 1.00 16.35 343 LEU A C 1
ATOM 2378 O O . LEU A 1 315 ? -7.316 9.901 17.528 1.00 15.26 343 LEU A O 1
ATOM 2383 N N . LEU A 1 316 ? -6.709 11.123 15.749 1.00 12.37 344 LEU A N 1
ATOM 2384 C CA . LEU A 1 316 ? -7.888 10.723 15.022 1.00 13.74 344 LEU A CA 1
ATOM 2385 C C . LEU A 1 316 ? -7.420 9.976 13.756 1.00 16.05 344 LEU A C 1
ATOM 2386 O O . LEU A 1 316 ? -6.940 10.608 12.815 1.00 14.80 344 LEU A O 1
ATOM 2391 N N . LYS A 1 317 ? -7.553 8.644 13.734 1.00 13.87 345 LYS A N 1
ATOM 2392 C CA . LYS A 1 317 ? -7.118 7.844 12.576 1.00 10.62 345 LYS A CA 1
ATOM 2393 C C . LYS A 1 317 ? -8.331 7.276 11.896 1.00 14.89 345 LYS A C 1
ATOM 2394 O O . LYS A 1 317 ? -8.944 6.314 12.417 1.00 11.21 345 LYS A O 1
ATOM 2400 N N . LEU A 1 318 ? -8.689 7.897 10.764 1.00 12.69 346 LEU A N 1
ATOM 2401 C CA . LEU A 1 318 ? -9.796 7.454 9.915 1.00 13.72 346 LEU A CA 1
ATOM 2402 C C . LEU A 1 318 ? -9.398 6.800 8.587 1.00 14.54 346 LEU A C 1
ATOM 2403 O O . LEU A 1 318 ? -10.244 6.477 7.757 1.00 15.44 346 LEU A O 1
ATOM 2408 N N . ASN A 1 319 ? -8.105 6.630 8.374 1.00 14.10 347 ASN A N 1
ATOM 2409 C CA . ASN A 1 319 ? -7.604 6.271 7.057 1.00 12.63 347 ASN A CA 1
ATOM 2410 C C . ASN A 1 319 ? -8.102 4.939 6.471 1.00 15.67 347 ASN A C 1
ATOM 2411 O O . ASN A 1 319 ? -8.563 4.052 7.201 1.00 11.21 347 ASN A O 1
ATOM 2416 N N . ASP A 1 320 ? -8.013 4.820 5.139 1.00 16.71 348 ASP A N 1
ATOM 2417 C CA . ASP A 1 320 ? -8.408 3.602 4.439 1.00 10.18 348 ASP A CA 1
ATOM 2418 C C . ASP A 1 320 ? -9.844 3.261 4.664 1.00 10.22 348 ASP A C 1
ATOM 2419 O O . ASP A 1 320 ? -10.187 2.190 5.142 1.00 9.39 348 ASP A O 1
ATOM 2424 N N . ASN A 1 321 ? -10.690 4.224 4.354 1.00 12.84 349 ASN A N 1
ATOM 2425 C CA . ASN A 1 321 ? -12.119 4.007 4.389 1.00 13.85 349 ASN A CA 1
ATOM 2426 C C . ASN A 1 321 ? -12.726 4.557 3.106 1.00 14.80 349 ASN A C 1
ATOM 2427 O O . ASN A 1 321 ? -12.012 4.943 2.194 1.00 18.94 349 ASN A O 1
ATOM 2432 N N . GLN A 1 322 ? -14.043 4.507 3.025 1.00 16.96 350 GLN A N 1
ATOM 2433 C CA . GLN A 1 322 ? -14.845 5.100 1.955 1.00 19.21 350 GLN A CA 1
ATOM 2434 C C . GLN A 1 322 ? -15.435 6.458 2.340 1.00 20.28 350 GLN A C 1
ATOM 2435 O O . GLN A 1 322 ? -16.455 6.861 1.783 1.00 23.16 350 GLN A O 1
ATOM 2441 N N . LEU A 1 323 ? -14.906 7.067 3.399 1.00 18.70 351 LEU A N 1
ATOM 2442 C CA . LEU A 1 323 ? -15.448 8.326 3.926 1.00 17.47 351 LEU A CA 1
ATOM 2443 C C . LEU A 1 323 ? -15.515 9.446 2.886 1.00 18.41 351 LEU A C 1
ATOM 2444 O O . LEU A 1 323 ? -14.611 9.611 2.060 1.00 19.26 351 LEU A O 1
ATOM 2449 N N . VAL A 1 324 ? -16.577 10.236 2.963 1.00 18.30 352 VAL A N 1
ATOM 2450 C CA . VAL A 1 324 ? -16.857 11.262 1.966 1.00 23.24 352 VAL A CA 1
ATOM 2451 C C . VAL A 1 324 ? -17.250 12.568 2.663 1.00 22.25 352 VAL A C 1
ATOM 2452 O O . VAL A 1 324 ? -17.408 12.598 3.880 1.00 27.95 352 VAL A O 1
ATOM 2456 N N . GLY A 1 325 ? -17.352 13.655 1.913 1.00 20.96 353 GLY A N 1
ATOM 2457 C CA . GLY A 1 325 ? -17.832 14.909 2.461 1.00 18.24 353 GLY A CA 1
ATOM 2458 C C . GLY A 1 325 ? -16.682 15.843 2.756 1.00 25.07 353 GLY A C 1
ATOM 2459 O O . GLY A 1 325 ? -15.538 15.590 2.333 1.00 22.48 353 GLY A O 1
ATOM 2460 N N . GLY A 1 326 ? -16.982 16.941 3.449 1.00 19.10 354 GLY A N 1
ATOM 2461 C CA . GLY A 1 326 ? -15.938 17.828 3.908 1.00 18.48 354 GLY A CA 1
ATOM 2462 C C . GLY A 1 326 ? -15.483 17.487 5.322 1.00 28.80 354 GLY A C 1
ATOM 2463 O O . GLY A 1 326 ? -16.264 17.060 6.173 1.00 23.04 354 GLY A O 1
ATOM 2464 N N . ILE A 1 327 ? -14.218 17.769 5.594 1.00 26.82 355 ILE A N 1
ATOM 2465 C CA . ILE A 1 327 ? -13.669 17.601 6.915 1.00 23.83 355 ILE A CA 1
ATOM 2466 C C . ILE A 1 327 ? -14.285 18.712 7.764 1.00 27.93 355 ILE A C 1
ATOM 2467 O O . ILE A 1 327 ? -14.165 19.888 7.416 1.00 30.79 355 ILE A O 1
ATOM 2472 N N . PRO A 1 328 ? -14.958 18.348 8.870 1.00 32.27 356 PRO A N 1
ATOM 2473 C CA . PRO A 1 328 ? -15.718 19.317 9.682 1.00 25.45 356 PRO A CA 1
ATOM 2474 C C . PRO A 1 328 ? -14.830 20.395 10.268 1.00 27.66 356 PRO A C 1
ATOM 2475 O O . PRO A 1 328 ? -13.793 20.083 10.857 1.00 29.19 356 PRO A O 1
ATOM 2479 N N . SER A 1 329 ? -15.234 21.653 10.127 1.00 36.60 357 SER A N 1
ATOM 2480 C CA . SER A 1 329 ? -14.449 22.763 10.671 1.00 35.43 357 SER A CA 1
ATOM 2481 C C . SER A 1 329 ? -14.306 22.579 12.173 1.00 32.29 357 SER A C 1
ATOM 2482 O O . SER A 1 329 ? -13.287 22.954 12.753 1.00 35.44 357 SER A O 1
ATOM 2485 N N . ALA A 1 330 ? -15.299 21.936 12.786 1.00 26.74 358 ALA A N 1
ATOM 2486 C CA . ALA A 1 330 ? -15.273 21.695 14.229 1.00 31.10 358 ALA A CA 1
ATOM 2487 C C . ALA A 1 330 ? -13.982 21.061 14.747 1.00 31.08 358 ALA A C 1
ATOM 2488 O O . ALA A 1 330 ? -13.609 21.289 15.880 1.00 38.27 358 ALA A O 1
ATOM 2490 N N . LEU A 1 331 ? -13.286 20.292 13.919 1.00 32.24 359 LEU A N 1
ATOM 2491 C CA . LEU A 1 331 ? -12.055 19.617 14.345 1.00 30.27 359 LEU A CA 1
ATOM 2492 C C . LEU A 1 331 ? -10.878 20.556 14.682 1.00 33.21 359 LEU A C 1
ATOM 2493 O O . LEU A 1 331 ? -9.994 20.193 15.464 1.00 32.03 359 LEU A O 1
ATOM 2498 N N . GLY A 1 332 ? -10.844 21.746 14.083 1.00 33.21 360 GLY A N 1
ATOM 2499 C CA . GLY A 1 332 ? -9.774 22.695 14.374 1.00 33.75 360 GLY A CA 1
ATOM 2500 C C . GLY A 1 332 ? -9.842 23.170 15.820 1.00 39.09 360 GLY A C 1
ATOM 2501 O O . GLY A 1 332 ? -8.855 23.640 16.395 1.00 36.54 360 GLY A O 1
ATOM 2502 N N . LYS A 1 333 ? -11.041 23.040 16.384 1.00 34.29 361 LYS A N 1
ATOM 2503 C CA . LYS A 1 333 ? -11.360 23.392 17.763 1.00 44.71 361 LYS A CA 1
ATOM 2504 C C . LYS A 1 333 ? -10.630 22.553 18.812 1.00 48.49 361 LYS A C 1
ATOM 2505 O O . LYS A 1 333 ? -10.409 23.018 19.933 1.00 52.86 361 LYS A O 1
ATOM 2511 N N . LEU A 1 334 ? -10.217 21.341 18.446 1.00 42.35 362 LEU A N 1
ATOM 2512 C CA . LEU A 1 334 ? -9.611 20.440 19.419 1.00 34.99 362 LEU A CA 1
ATOM 2513 C C . LEU A 1 334 ? -8.177 20.861 19.661 1.00 33.28 362 LEU A C 1
ATOM 2514 O O . LEU A 1 334 ? -7.349 20.806 18.774 1.00 37.00 362 LEU A O 1
ATOM 2519 N N . ARG A 1 335 ? -7.869 21.254 20.884 1.00 35.84 363 ARG A N 1
ATOM 2520 C CA . ARG A 1 335 ? -6.570 21.854 21.117 1.00 40.21 363 ARG A CA 1
ATOM 2521 C C . ARG A 1 335 ? -5.537 20.826 21.543 1.00 33.33 363 ARG A C 1
ATOM 2522 O O . ARG A 1 335 ? -4.355 21.129 21.684 1.00 35.85 363 ARG A O 1
ATOM 2530 N N . LYS A 1 336 ? -5.987 19.595 21.743 1.00 32.92 364 LYS A N 1
ATOM 2531 C CA . LYS A 1 336 ? -5.051 18.516 22.006 1.00 28.53 364 LYS A CA 1
ATOM 2532 C C . LYS A 1 336 ? -4.722 17.708 20.756 1.00 25.92 364 LYS A C 1
ATOM 2533 O O . LYS A 1 336 ? -3.883 16.814 20.830 1.00 20.95 364 LYS A O 1
ATOM 2539 N N . LEU A 1 337 ? -5.305 18.060 19.604 1.00 27.80 365 LEU A N 1
ATOM 2540 C CA . LEU A 1 337 ? -5.207 17.178 18.439 1.00 24.48 365 LEU A CA 1
ATOM 2541 C C . LEU A 1 337 ? -3.837 17.260 17.770 1.00 20.03 365 LEU A C 1
ATOM 2542 O O . LEU A 1 337 ? -3.413 18.295 17.285 1.00 23.64 365 LEU A O 1
ATOM 2547 N N . GLU A 1 338 ? -3.117 16.151 17.864 1.00 18.62 366 GLU A N 1
ATOM 2548 C CA . GLU A 1 338 ? -1.772 16.000 17.334 1.00 21.44 366 GLU A CA 1
ATOM 2549 C C . GLU A 1 338 ? -1.667 15.443 15.894 1.00 21.06 366 GLU A C 1
ATOM 2550 O O . GLU A 1 338 ? -0.854 15.894 15.091 1.00 18.43 366 GLU A O 1
ATOM 2556 N N . SER A 1 339 ? -2.467 14.425 15.604 1.00 17.03 367 SER A N 1
ATOM 2557 C CA . SER A 1 339 ? -2.337 13.713 14.353 1.00 19.37 367 SER A CA 1
ATOM 2558 C C . SER A 1 339 ? -3.716 13.482 13.758 1.00 17.85 367 SER A C 1
ATOM 2559 O O . SER A 1 339 ? -4.598 12.877 14.388 1.00 14.96 367 SER A O 1
ATOM 2562 N N . LEU A 1 340 ? -3.901 14.027 12.558 1.00 14.01 368 LEU A N 1
ATOM 2563 C CA . LEU A 1 340 ? -5.147 13.871 11.832 1.00 16.14 368 LEU A CA 1
ATOM 2564 C C . LEU A 1 340 ? -4.858 13.000 10.590 1.00 13.75 368 LEU A C 1
ATOM 2565 O O . LEU A 1 340 ? -4.225 13.449 9.656 1.00 10.04 368 LEU A O 1
ATOM 2570 N N . GLU A 1 341 ? -5.315 11.751 10.598 1.00 12.06 369 GLU A N 1
ATOM 2571 C CA . GLU A 1 341 ? -4.957 10.843 9.542 1.00 10.85 369 GLU A CA 1
ATOM 2572 C C . GLU A 1 341 ? -6.223 10.491 8.797 1.00 14.68 369 GLU A C 1
ATOM 2573 O O . GLU A 1 341 ? -7.068 9.724 9.303 1.00 12.50 369 GLU A O 1
ATOM 2579 N N . LEU A 1 342 ? -6.372 11.129 7.628 1.00 11.31 370 LEU A N 1
ATOM 2580 C CA . LEU A 1 342 ? -7.549 10.969 6.787 1.00 12.17 370 LEU A CA 1
ATOM 2581 C C . LEU A 1 342 ? -7.284 10.191 5.507 1.00 13.07 370 LEU A C 1
ATOM 2582 O O . LEU A 1 342 ? -8.191 9.959 4.714 1.00 14.05 370 LEU A O 1
ATOM 2587 N N . PHE A 1 343 ? -6.031 9.816 5.301 1.00 12.67 371 PHE A N 1
ATOM 2588 C CA . PHE A 1 343 ? -5.580 9.400 3.986 1.00 11.61 371 PHE A CA 1
ATOM 2589 C C . PHE A 1 343 ? -6.307 8.173 3.479 1.00 14.72 371 PHE A C 1
ATOM 2590 O O . PHE A 1 343 ? -6.793 7.351 4.263 1.00 11.89 371 PHE A O 1
ATOM 2598 N N . GLU A 1 344 ? -6.358 8.067 2.152 1.00 14.35 372 GLU A N 1
ATOM 2599 C CA . GLU A 1 344 ? -7.035 6.977 1.465 1.00 14.56 372 GLU A CA 1
ATOM 2600 C C . GLU A 1 344 ? -8.519 6.954 1.766 1.00 16.38 372 GLU A C 1
ATOM 2601 O O . GLU A 1 344 ? -9.057 5.992 2.328 1.00 15.71 372 GLU A O 1
ATOM 2607 N N . ASN A 1 345 ? -9.183 8.033 1.369 1.00 16.55 373 ASN A N 1
ATOM 2608 C CA . ASN A 1 345 ? -10.627 8.152 1.527 1.00 17.48 373 ASN A CA 1
ATOM 2609 C C . ASN A 1 345 ? -11.171 8.913 0.331 1.00 18.16 373 ASN A C 1
ATOM 2610 O O . ASN A 1 345 ? -10.430 9.179 -0.599 1.00 18.08 373 ASN A O 1
ATOM 2615 N N . ARG A 1 346 ? -12.469 9.206 0.353 1.00 18.19 374 ARG A N 1
ATOM 2616 C CA . ARG A 1 346 ? -13.164 10.030 -0.649 1.00 23.01 374 ARG A CA 1
ATOM 2617 C C . ARG A 1 346 ? -13.453 11.505 -0.282 1.00 22.96 374 ARG A C 1
ATOM 2618 O O . ARG A 1 346 ? -14.347 12.109 -0.875 1.00 27.21 374 ARG A O 1
ATOM 2626 N N . PHE A 1 347 ? -12.812 12.027 0.763 1.00 20.98 375 PHE A N 1
ATOM 2627 C CA . PHE A 1 347 ? -13.034 13.401 1.228 1.00 17.57 375 PHE A CA 1
ATOM 2628 C C . PHE A 1 347 ? -12.922 14.450 0.120 1.00 22.74 375 PHE A C 1
ATOM 2629 O O . PHE A 1 347 ? -12.069 14.350 -0.756 1.00 28.91 375 PHE A O 1
ATOM 2637 N N . SER A 1 348 ? -13.801 15.445 0.141 1.00 24.00 376 SER A N 1
ATOM 2638 C CA . SER A 1 348 ? -13.737 16.545 -0.823 1.00 24.96 376 SER A CA 1
ATOM 2639 C C . SER A 1 348 ? -14.013 17.876 -0.159 1.00 26.50 376 SER A C 1
ATOM 2640 O O . SER A 1 348 ? -14.423 17.928 0.996 1.00 27.00 376 SER A O 1
ATOM 2643 N N . GLY A 1 349 ? -13.784 18.951 -0.902 1.00 30.80 377 GLY A N 1
ATOM 2644 C CA . GLY A 1 349 ? -13.955 20.288 -0.390 1.00 20.00 377 GLY A CA 1
ATOM 2645 C C . GLY A 1 349 ? -12.589 20.758 0.039 1.00 23.61 377 GLY A C 1
ATOM 2646 O O . GLY A 1 349 ? -11.597 20.089 -0.210 1.00 20.42 377 GLY A O 1
ATOM 2647 N N . GLU A 1 350 ? -12.522 21.953 0.613 1.00 30.45 378 GLU A N 1
ATOM 2648 C CA . GLU A 1 350 ? -11.272 22.455 1.156 1.00 31.49 378 GLU A CA 1
ATOM 2649 C C . GLU A 1 350 ? -11.032 21.958 2.577 1.00 29.39 378 GLU A C 1
ATOM 2650 O O . GLU A 1 350 ? -11.963 21.549 3.253 1.00 30.21 378 GLU A O 1
ATOM 2656 N N . ILE A 1 351 ? -9.783 21.986 3.029 1.00 27.58 379 ILE A N 1
ATOM 2657 C CA . ILE A 1 351 ? -9.523 21.797 4.444 1.00 29.65 379 ILE A CA 1
ATOM 2658 C C . ILE A 1 351 ? -9.856 23.126 5.127 1.00 28.69 379 ILE A C 1
ATOM 2659 O O . ILE A 1 351 ? -9.230 24.154 4.839 1.00 30.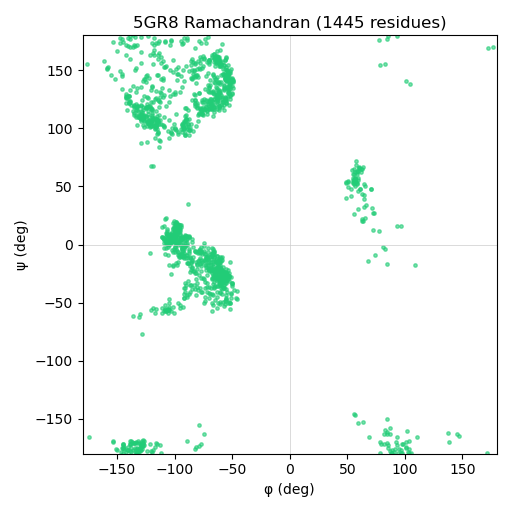43 379 ILE A O 1
ATOM 2664 N N . PRO A 1 352 ? -10.840 23.115 6.030 1.00 26.14 380 PRO A N 1
ATOM 2665 C CA . PRO A 1 352 ? -11.304 24.347 6.686 1.00 26.26 380 PRO A CA 1
ATOM 2666 C C . PRO A 1 352 ? -10.182 25.089 7.417 1.00 30.87 380 PRO A C 1
ATOM 2667 O O . PRO A 1 352 ? -9.267 24.469 7.980 1.00 30.23 380 PRO A O 1
ATOM 2671 N N . ILE A 1 353 ? -10.255 26.417 7.393 1.00 31.35 381 ILE A N 1
ATOM 2672 C CA . ILE A 1 353 ? -9.170 27.261 7.889 1.00 31.27 381 ILE A CA 1
ATOM 2673 C C . ILE A 1 353 ? -8.903 27.021 9.384 1.00 34.05 381 ILE A C 1
ATOM 2674 O O . ILE A 1 353 ? -7.770 27.181 9.857 1.00 32.36 381 ILE A O 1
ATOM 2679 N N . GLU A 1 354 ? -9.935 26.612 10.119 1.00 28.14 382 GLU A N 1
ATOM 2680 C CA . GLU A 1 354 ? -9.754 26.241 11.521 1.00 33.71 382 GLU A CA 1
ATOM 2681 C C . GLU A 1 354 ? -8.636 25.196 11.690 1.00 36.72 382 GLU A C 1
ATOM 2682 O O . GLU A 1 354 ? -7.740 25.369 12.517 1.00 37.33 382 GLU A O 1
ATOM 2688 N N . ILE A 1 355 ? -8.679 24.126 10.894 1.00 33.87 383 ILE A N 1
ATOM 2689 C CA . ILE A 1 355 ? -7.642 23.107 10.947 1.00 29.29 383 ILE A CA 1
ATOM 2690 C C . ILE A 1 355 ? -6.279 23.679 10.555 1.00 30.97 383 ILE A C 1
ATOM 2691 O O . ILE A 1 355 ? -5.278 23.389 11.204 1.00 34.67 383 ILE A O 1
ATOM 2696 N N . TRP A 1 356 ? -6.233 24.526 9.531 1.00 31.29 384 TRP A N 1
ATOM 2697 C CA . TRP A 1 356 ? -4.955 25.135 9.149 1.00 31.09 384 TRP A CA 1
ATOM 2698 C C . TRP A 1 356 ? -4.400 26.022 10.274 1.00 38.19 384 TRP A C 1
ATOM 2699 O O . TRP A 1 356 ? -3.208 26.329 10.290 1.00 35.37 384 TRP A O 1
ATOM 2710 N N . LYS A 1 357 ? -5.268 26.432 11.205 1.00 38.84 385 LYS A N 1
ATOM 2711 C CA . LYS A 1 357 ? -4.891 27.372 12.264 1.00 35.91 385 LYS A CA 1
ATOM 2712 C C . LYS A 1 357 ? -4.471 26.683 13.546 1.00 41.39 385 LYS A C 1
ATOM 2713 O O . LYS A 1 357 ? -4.114 27.350 14.526 1.00 41.49 385 LYS A O 1
ATOM 2719 N N . SER A 1 358 ? -4.503 25.351 13.538 1.00 39.81 386 SER A N 1
ATOM 2720 C CA . SER A 1 358 ? -4.160 24.555 14.723 1.00 32.96 386 SER A CA 1
ATOM 2721 C C . SER A 1 358 ? -2.710 24.701 15.171 1.00 24.74 386 SER A C 1
ATOM 2722 O O . SER A 1 358 ? -1.795 24.485 14.393 1.00 31.29 386 SER A O 1
ATOM 2725 N N . GLN A 1 359 ? -2.509 25.033 16.440 1.00 27.36 387 GLN A N 1
ATOM 2726 C CA . GLN A 1 359 ? -1.168 25.028 17.023 1.00 26.86 387 GLN A CA 1
ATOM 2727 C C . GLN A 1 359 ? -0.835 23.702 17.707 1.00 24.15 387 GLN A C 1
ATOM 2728 O O . GLN A 1 359 ? 0.292 23.499 18.151 1.00 23.07 387 GLN A O 1
ATOM 2734 N N . SER A 1 360 ? -1.812 22.803 17.792 1.00 22.45 388 SER A N 1
ATOM 2735 C CA . SER A 1 360 ? -1.545 21.431 18.220 1.00 19.09 388 SER A CA 1
ATOM 2736 C C . SER A 1 360 ? -1.117 20.419 17.130 1.00 23.67 388 SER A C 1
ATOM 2737 O O . SER A 1 360 ? -0.410 19.476 17.438 1.00 22.09 388 SER A O 1
ATOM 2740 N N . LEU A 1 361 ? -1.449 20.651 15.856 1.00 27.59 389 LEU A N 1
ATOM 2741 C CA . LEU A 1 361 ? -1.260 19.605 14.836 1.00 20.00 389 LEU A CA 1
ATOM 2742 C C . LEU A 1 361 ? 0.174 19.400 14.411 1.00 17.63 389 LEU A C 1
ATOM 2743 O O . LEU A 1 361 ? 0.829 20.288 13.902 1.00 18.26 389 LEU A O 1
ATOM 2748 N N . THR A 1 362 ? 0.663 18.199 14.645 1.00 20.79 390 THR A N 1
ATOM 2749 C CA . THR A 1 362 ? 1.970 17.790 14.163 1.00 20.78 390 THR A CA 1
ATOM 2750 C C . THR A 1 362 ? 1.919 17.174 12.767 1.00 17.39 390 THR A C 1
ATOM 2751 O O . THR A 1 362 ? 2.810 17.377 11.950 1.00 16.44 390 THR A O 1
ATOM 2755 N N . GLN A 1 363 ? 0.922 16.323 12.571 1.00 12.74 391 GLN A N 1
ATOM 2756 C CA . GLN A 1 363 ? 0.844 15.481 11.402 1.00 17.01 391 GLN A CA 1
ATOM 2757 C C . GLN A 1 363 ? -0.523 15.630 10.773 1.00 17.66 391 GLN A C 1
ATOM 2758 O O . GLN A 1 363 ? -1.556 15.405 11.441 1.00 14.48 391 GLN A O 1
ATOM 2764 N N . LEU A 1 364 ? -0.521 16.069 9.515 1.00 10.26 392 LEU A N 1
ATOM 2765 C CA . LEU A 1 364 ? -1.736 16.161 8.753 1.00 10.97 392 LEU A CA 1
ATOM 2766 C C . LEU A 1 364 ? -1.569 15.170 7.574 1.00 16.00 392 LEU A C 1
ATOM 2767 O O . LEU A 1 364 ? -0.916 15.477 6.551 1.00 13.68 392 LEU A O 1
ATOM 2772 N N . LEU A 1 365 ? -2.194 14.002 7.669 1.00 11.68 393 LEU A N 1
ATOM 2773 C CA . LEU A 1 365 ? -1.946 13.025 6.644 1.00 10.64 393 LEU A CA 1
ATOM 2774 C C . LEU A 1 365 ? -3.281 12.859 5.945 1.00 14.06 393 LEU A C 1
ATOM 2775 O O . LEU A 1 365 ? -4.139 12.089 6.414 1.00 10.71 393 LEU A O 1
ATOM 2780 N N . VAL A 1 366 ? -3.435 13.610 4.839 1.00 13.12 394 VAL A N 1
ATOM 2781 C CA . VAL A 1 366 ? -4.632 13.628 3.986 1.00 12.20 394 VAL A CA 1
ATOM 2782 C C . VAL A 1 366 ? -4.512 13.025 2.576 1.00 14.69 394 VAL A C 1
ATOM 2783 O O . VAL A 1 366 ? -5.396 13.221 1.747 1.00 15.92 394 VAL A O 1
ATOM 2787 N N . TYR A 1 367 ? -3.393 12.405 2.256 1.00 12.87 395 TYR A N 1
ATOM 2788 C CA . TYR A 1 367 ? -3.161 11.997 0.879 1.00 14.31 395 TYR A CA 1
ATOM 2789 C C . TYR A 1 367 ? -4.173 10.980 0.355 1.00 16.49 395 TYR A C 1
ATOM 2790 O O . TYR A 1 367 ? -4.903 10.370 1.130 1.00 13.61 395 TYR A O 1
ATOM 2799 N N . GLN A 1 368 ? -4.254 10.860 -0.975 1.00 20.51 396 GLN A N 1
ATOM 2800 C CA . GLN A 1 368 ? -5.232 9.982 -1.636 1.00 17.36 396 GLN A CA 1
ATOM 2801 C C . GLN A 1 368 ? -6.668 10.308 -1.224 1.00 13.37 396 GLN A C 1
ATOM 2802 O O . GLN A 1 368 ? -7.371 9.517 -0.608 1.00 18.16 396 GLN A O 1
ATOM 2808 N N . ASN A 1 369 ? -7.070 11.523 -1.545 1.00 14.01 397 ASN A N 1
ATOM 2809 C CA . ASN A 1 369 ? -8.453 11.976 -1.412 1.00 15.28 397 ASN A CA 1
ATOM 2810 C C . ASN A 1 369 ? -8.810 12.847 -2.614 1.00 22.06 397 ASN A C 1
ATOM 2811 O O . ASN A 1 369 ? -8.024 13.017 -3.551 1.00 17.06 397 ASN A O 1
ATOM 2816 N N . ASN A 1 370 ? -10.012 13.385 -2.591 1.00 25.35 398 ASN A N 1
ATOM 2817 C CA . ASN A 1 370 ? -10.441 14.338 -3.592 1.00 26.82 398 ASN A CA 1
ATOM 2818 C C . ASN A 1 370 ? -10.367 15.792 -3.111 1.00 23.58 398 ASN A C 1
ATOM 2819 O O . ASN A 1 370 ? -11.120 16.640 -3.588 1.00 27.23 398 ASN A O 1
ATOM 2824 N N . LEU A 1 371 ? -9.569 16.049 -2.078 1.00 21.55 399 LEU A N 1
ATOM 2825 C CA . LEU A 1 371 ? -9.499 17.395 -1.462 1.00 24.93 399 LEU A CA 1
ATOM 2826 C C . LEU A 1 371 ? -9.003 18.470 -2.437 1.00 22.03 399 LEU A C 1
ATOM 2827 O O . LEU A 1 371 ? -8.321 18.172 -3.422 1.00 22.70 399 LEU A O 1
ATOM 2832 N N . THR A 1 372 ? -9.353 19.720 -2.176 1.00 18.80 400 THR A N 1
ATOM 2833 C CA . THR A 1 372 ? -8.934 20.791 -3.069 1.00 20.45 400 THR A CA 1
ATOM 2834 C C . THR A 1 372 ? -8.844 22.123 -2.342 1.00 24.43 400 THR A C 1
ATOM 2835 O O . THR A 1 372 ? -8.944 22.180 -1.119 1.00 27.76 400 THR A O 1
ATOM 2839 N N . GLY A 1 373 ? -8.671 23.201 -3.097 1.00 25.54 401 GLY A N 1
ATOM 2840 C CA . GLY A 1 373 ? -8.524 24.506 -2.496 1.00 24.77 401 GLY A CA 1
ATOM 2841 C C . GLY A 1 373 ? -7.086 24.964 -2.549 1.00 25.14 401 GLY A C 1
ATOM 2842 O O . GLY A 1 373 ? -6.210 24.295 -3.080 1.00 27.67 401 GLY A O 1
ATOM 2843 N N . GLU A 1 374 ? -6.846 26.138 -2.010 1.00 25.85 402 GLU A N 1
ATOM 2844 C CA . GLU A 1 374 ? -5.526 26.715 -2.018 1.00 26.80 402 GLU A CA 1
ATOM 2845 C C . GLU A 1 374 ? -4.871 26.526 -0.646 1.00 30.57 402 GLU A C 1
ATOM 2846 O O . GLU A 1 374 ? -5.564 26.488 0.379 1.00 31.18 402 GLU A O 1
ATOM 2852 N N . LEU A 1 375 ? -3.549 26.387 -0.617 1.00 27.07 403 LEU A N 1
ATOM 2853 C CA . LEU A 1 375 ? -2.856 26.278 0.660 1.00 26.40 403 LEU A CA 1
ATOM 2854 C C . LEU A 1 375 ? -2.751 27.656 1.320 1.00 27.65 403 LEU A C 1
ATOM 2855 O O . LEU A 1 375 ? -1.999 28.499 0.856 1.00 27.73 403 LEU A O 1
ATOM 2860 N N . PRO A 1 376 ? -3.457 27.866 2.452 1.00 31.88 404 PRO A N 1
ATOM 2861 C CA . PRO A 1 376 ? -3.572 29.193 3.075 1.00 27.14 404 PRO A CA 1
ATOM 2862 C C . PRO A 1 376 ? -2.251 29.634 3.694 1.00 31.33 404 PRO A C 1
ATOM 2863 O O . PRO A 1 376 ? -1.406 28.777 3.956 1.00 34.83 404 PRO A O 1
ATOM 2867 N N . VAL A 1 377 ? -2.067 30.939 3.899 1.00 30.49 405 VAL A N 1
ATOM 2868 C CA . VAL A 1 377 ? -0.851 31.472 4.522 1.00 29.12 405 VAL A CA 1
ATOM 2869 C C . VAL A 1 377 ? -0.810 31.061 5.993 1.00 32.13 405 VAL A C 1
ATOM 2870 O O . VAL A 1 377 ? 0.258 30.972 6.598 1.00 35.87 405 VAL A O 1
ATOM 2874 N N . GLU A 1 378 ? -1.976 30.763 6.554 1.00 32.04 406 GLU A N 1
ATOM 2875 C CA . GLU A 1 378 ? -2.057 30.266 7.925 1.00 37.04 406 GLU A CA 1
ATOM 2876 C C . GLU A 1 378 ? -1.243 28.995 8.143 1.00 39.05 406 GLU A C 1
ATOM 2877 O O . GLU A 1 378 ? -0.785 28.741 9.259 1.00 42.26 406 GLU A O 1
ATOM 2883 N N . MET A 1 379 ? -1.054 28.208 7.085 1.00 31.59 407 MET A N 1
ATOM 2884 C CA . MET A 1 379 ? -0.293 26.977 7.191 1.00 27.76 407 MET A CA 1
ATOM 2885 C C . MET A 1 379 ? 1.100 27.299 7.687 1.00 28.86 407 MET A C 1
ATOM 2886 O O . MET A 1 379 ? 1.670 26.560 8.478 1.00 34.08 407 MET A O 1
ATOM 2891 N N . THR A 1 380 ? 1.635 28.429 7.251 1.00 26.19 408 THR A N 1
ATOM 2892 C CA . THR A 1 380 ? 2.968 28.834 7.672 1.00 31.25 408 THR A CA 1
ATOM 2893 C C . THR A 1 380 ? 2.980 29.188 9.161 1.00 35.65 408 THR A C 1
ATOM 2894 O O . THR A 1 380 ? 4.035 29.351 9.765 1.00 37.78 408 THR A O 1
ATOM 2898 N N . GLU A 1 381 ? 1.796 29.323 9.742 1.00 34.20 409 GLU A N 1
ATOM 2899 C CA . GLU A 1 381 ? 1.671 29.642 11.155 1.00 39.53 409 GLU A CA 1
ATOM 2900 C C . GLU A 1 381 ? 1.477 28.436 12.074 1.00 39.22 409 GLU A C 1
ATOM 2901 O O . GLU A 1 381 ? 1.206 28.622 13.255 1.00 40.94 409 GLU A O 1
ATOM 2907 N N . MET A 1 382 ? 1.545 27.208 11.565 1.00 35.46 410 MET A N 1
ATOM 2908 C CA . MET A 1 382 ? 1.352 26.085 12.478 1.00 32.72 410 MET A CA 1
ATOM 2909 C C . MET A 1 382 ? 2.702 25.682 13.010 1.00 29.90 410 MET A C 1
ATOM 2910 O O . MET A 1 382 ? 3.475 25.009 12.320 1.00 25.00 410 MET A O 1
ATOM 2915 N N . LYS A 1 383 ? 2.946 26.013 14.272 1.00 34.44 411 LYS A N 1
ATOM 2916 C CA . LYS A 1 383 ? 4.282 25.869 14.829 1.00 32.48 411 LYS A CA 1
ATOM 2917 C C . LYS A 1 383 ? 4.641 24.426 15.047 1.00 26.07 411 LYS A C 1
ATOM 2918 O O . LYS A 1 383 ? 5.808 24.062 14.937 1.00 27.68 411 LYS A O 1
ATOM 2924 N N . LYS A 1 384 ? 3.655 23.599 15.382 1.00 24.98 412 LYS A N 1
ATOM 2925 C CA . LYS A 1 384 ? 3.969 22.202 15.651 1.00 30.07 412 LYS A CA 1
ATOM 2926 C C . LYS A 1 384 ? 3.919 21.293 14.406 1.00 28.93 412 LYS A C 1
ATOM 2927 O O . LYS A 1 384 ? 4.105 20.081 14.538 1.00 30.86 412 LYS A O 1
ATOM 2933 N N . LEU A 1 385 ? 3.694 21.852 13.215 1.00 22.76 413 LEU A N 1
ATOM 2934 C CA . LEU A 1 385 ? 3.595 21.000 12.023 1.00 23.23 413 LEU A CA 1
ATOM 2935 C C . LEU A 1 385 ? 4.921 20.332 11.633 1.00 22.23 413 LEU A C 1
ATOM 2936 O O . LEU A 1 385 ? 5.935 21.000 11.414 1.00 23.69 413 LEU A O 1
ATOM 2941 N N . LYS A 1 386 ? 4.879 19.009 11.526 1.00 16.50 414 LYS A N 1
ATOM 2942 C CA . LYS A 1 386 ? 6.048 18.179 11.211 1.00 21.28 414 LYS A CA 1
ATOM 2943 C C . LYS A 1 386 ? 5.866 17.444 9.852 1.00 23.90 414 LYS A C 1
ATOM 2944 O O . LYS A 1 386 ? 6.736 17.451 8.978 1.00 20.55 414 LYS A O 1
ATOM 2950 N N . ILE A 1 387 ? 4.778 16.698 9.753 1.00 20.33 415 ILE A N 1
ATOM 2951 C CA . ILE A 1 387 ? 4.497 15.938 8.570 1.00 18.26 415 ILE A CA 1
ATOM 2952 C C . ILE A 1 387 ? 3.220 16.428 7.915 1.00 20.46 415 ILE A C 1
ATOM 2953 O O . ILE A 1 387 ? 2.152 16.536 8.565 1.00 14.01 415 ILE A O 1
ATOM 2958 N N . ALA A 1 388 ? 3.361 16.778 6.633 1.00 13.74 416 ALA A N 1
ATOM 2959 C CA . ALA A 1 388 ? 2.225 17.148 5.814 1.00 14.86 416 ALA A CA 1
ATOM 2960 C C . ALA A 1 388 ? 2.284 16.371 4.500 1.00 17.80 416 ALA A C 1
ATOM 2961 O O . ALA A 1 388 ? 3.151 16.601 3.651 1.00 12.30 416 ALA A O 1
ATOM 2963 N N . THR A 1 389 ? 1.372 15.431 4.332 1.00 18.22 417 THR A N 1
ATOM 2964 C CA . THR A 1 389 ? 1.323 14.714 3.079 1.00 13.38 417 THR A CA 1
ATOM 2965 C C . THR A 1 389 ? -0.061 14.944 2.531 1.00 15.99 417 THR A C 1
ATOM 2966 O O . THR A 1 389 ? -1.051 14.392 3.058 1.00 13.02 417 THR A O 1
ATOM 2970 N N . LEU A 1 390 ? -0.104 15.810 1.517 1.00 15.06 418 LEU A N 1
ATOM 2971 C CA . LEU A 1 390 ? -1.308 16.209 0.804 1.00 14.37 418 LEU A CA 1
ATOM 2972 C C . LEU A 1 390 ? -1.380 15.559 -0.596 1.00 21.30 418 LEU A C 1
ATOM 2973 O O . LEU A 1 390 ? -2.224 15.950 -1.430 1.00 20.66 418 LEU A O 1
ATOM 2978 N N . PHE A 1 391 ? -0.445 14.650 -0.891 1.00 15.61 419 PHE A N 1
ATOM 2979 C CA . PHE A 1 391 ? -0.315 14.124 -2.240 1.00 14.63 419 PHE A CA 1
ATOM 2980 C C . PHE A 1 391 ? -1.581 13.405 -2.746 1.00 17.75 419 PHE A C 1
ATOM 2981 O O . PHE A 1 391 ? -2.417 12.972 -1.939 1.00 16.74 419 PHE A O 1
ATOM 2989 N N . ASN A 1 392 ? -1.744 13.362 -4.077 1.00 16.51 420 ASN A N 1
ATOM 2990 C CA . ASN A 1 392 ? -2.962 12.863 -4.749 1.00 14.53 420 ASN A CA 1
ATOM 2991 C C . ASN A 1 392 ? -4.288 13.520 -4.361 1.00 16.13 420 ASN A C 1
ATOM 2992 O O . ASN A 1 392 ? -5.257 12.865 -3.956 1.00 14.21 420 ASN A O 1
ATOM 2997 N N . ASN A 1 393 ? -4.308 14.835 -4.489 1.00 17.89 421 ASN A N 1
ATOM 2998 C CA . ASN A 1 393 ? -5.518 15.624 -4.316 1.00 20.45 421 ASN A CA 1
ATOM 2999 C C . ASN A 1 393 ? -5.685 16.652 -5.443 1.00 23.43 421 ASN A C 1
ATOM 3000 O O . ASN A 1 393 ? -5.025 16.558 -6.488 1.00 24.95 421 ASN A O 1
ATOM 3005 N N . SER A 1 394 ? -6.644 17.554 -5.264 1.00 20.60 422 SER A N 1
ATOM 3006 C CA . SER A 1 394 ? -6.899 18.656 -6.192 1.00 21.65 422 SER A CA 1
ATOM 3007 C C . SER A 1 394 ? -6.356 20.021 -5.755 1.00 25.30 422 SER A C 1
ATOM 3008 O O . SER A 1 394 ? -6.841 21.055 -6.204 1.00 26.49 422 SER A O 1
ATOM 3011 N N . PHE A 1 395 ? -5.490 20.032 -4.753 1.00 25.89 423 PHE A N 1
ATOM 3012 C CA . PHE A 1 395 ? -4.967 21.292 -4.246 1.00 24.24 423 PHE A CA 1
ATOM 3013 C C . PHE A 1 395 ? -4.385 22.134 -5.378 1.00 24.89 423 PHE A C 1
ATOM 3014 O O . PHE A 1 395 ? -3.712 21.609 -6.275 1.00 21.61 423 PHE A O 1
ATOM 3022 N N . TYR A 1 396 ? -4.685 23.431 -5.339 1.00 24.67 424 TYR A N 1
ATOM 3023 C CA . TYR A 1 396 ? -4.189 24.379 -6.336 1.00 26.55 424 TYR A CA 1
ATOM 3024 C C . TYR A 1 396 ? -3.565 25.641 -5.714 1.00 25.67 424 TYR A C 1
ATOM 3025 O O . TYR A 1 396 ? -3.473 25.768 -4.492 1.00 27.06 424 TYR A O 1
ATOM 3034 N N . GLY A 1 397 ? -3.136 26.571 -6.560 1.00 24.53 425 GLY A N 1
ATOM 3035 C CA . GLY A 1 397 ? -2.504 27.792 -6.088 1.00 23.11 425 GLY A CA 1
ATOM 3036 C C . GLY A 1 397 ? -1.015 27.608 -5.883 1.00 22.64 425 GLY A C 1
ATOM 3037 O O . GLY A 1 397 ? -0.479 26.552 -6.178 1.00 23.68 425 GLY A O 1
ATOM 3038 N N . ALA A 1 398 ? -0.344 28.650 -5.406 1.00 25.03 426 ALA A N 1
ATOM 3039 C CA . ALA A 1 398 ? 1.056 28.553 -5.013 1.00 23.24 426 ALA A CA 1
ATOM 3040 C C . ALA A 1 398 ? 1.238 27.980 -3.602 1.00 24.74 426 ALA A C 1
ATOM 3041 O O . ALA A 1 398 ? 0.335 28.042 -2.769 1.00 22.53 426 ALA A O 1
ATOM 3043 N N . ILE A 1 399 ? 2.402 27.393 -3.356 1.00 24.25 427 ILE A N 1
ATOM 3044 C CA . ILE A 1 399 ? 2.757 26.983 -2.017 1.00 24.54 427 ILE A CA 1
ATOM 3045 C C . ILE A 1 399 ? 3.199 28.257 -1.327 1.00 25.56 427 ILE A C 1
ATOM 3046 O O . ILE A 1 399 ? 3.996 29.015 -1.875 1.00 26.16 427 ILE A O 1
ATOM 3051 N N . PRO A 1 400 ? 2.659 28.524 -0.139 1.00 23.59 428 PRO A N 1
ATOM 3052 C CA . PRO A 1 400 ? 3.037 29.772 0.526 1.00 22.23 428 PRO A CA 1
ATOM 3053 C C . PRO A 1 400 ? 4.541 29.874 0.777 1.00 24.49 428 PRO A C 1
ATOM 3054 O O . PRO A 1 400 ? 5.114 28.986 1.401 1.00 27.43 428 PRO A O 1
ATOM 3058 N N . PRO A 1 401 ? 5.164 30.975 0.324 1.00 23.89 429 PRO A N 1
ATOM 3059 C CA . PRO A 1 401 ? 6.623 31.179 0.351 1.00 22.08 429 PRO A CA 1
ATOM 3060 C C . PRO A 1 401 ? 7.191 31.128 1.754 1.00 26.19 429 PRO A C 1
ATOM 3061 O O . PRO A 1 401 ? 8.393 30.888 1.913 1.00 26.93 429 PRO A O 1
ATOM 3065 N N . GLY A 1 402 ? 6.354 31.357 2.762 1.00 20.96 430 GLY A N 1
ATOM 3066 C CA . GLY A 1 402 ? 6.852 31.300 4.124 1.00 26.97 430 GLY A CA 1
ATOM 3067 C C . GLY A 1 402 ? 6.825 29.913 4.767 1.00 34.97 430 GLY A C 1
ATOM 3068 O O . GLY A 1 402 ? 7.308 29.732 5.892 1.00 35.35 430 GLY A O 1
ATOM 3069 N N . LEU A 1 403 ? 6.258 28.930 4.068 1.00 34.40 431 LEU A N 1
ATOM 3070 C CA . LEU A 1 403 ? 6.195 27.576 4.595 1.00 27.56 431 LEU A CA 1
ATOM 3071 C C . LEU A 1 403 ? 7.600 27.127 4.956 1.00 29.95 431 LEU A C 1
ATOM 3072 O O . LEU A 1 403 ? 8.502 27.110 4.100 1.00 32.58 431 LEU A O 1
ATOM 3077 N N . GLY A 1 404 ? 7.776 26.738 6.213 1.00 26.66 432 GLY A N 1
ATOM 3078 C CA . GLY A 1 404 ? 9.081 26.352 6.702 1.00 28.18 432 GLY A CA 1
ATOM 3079 C C . GLY A 1 404 ? 9.721 27.329 7.668 1.00 32.75 432 GLY A C 1
ATOM 3080 O O . GLY A 1 404 ? 10.666 26.952 8.351 1.00 31.74 432 GLY A O 1
ATOM 3081 N N . VAL A 1 405 ? 9.244 28.577 7.705 1.00 37.37 433 VAL A N 1
ATOM 3082 C CA . VAL A 1 405 ? 9.802 29.584 8.627 1.00 40.58 433 VAL A CA 1
ATOM 3083 C C . VAL A 1 405 ? 9.543 29.315 10.110 1.00 37.31 433 VAL A C 1
ATOM 3084 O O . VAL A 1 405 ? 10.493 29.181 10.872 1.00 35.43 433 VAL A O 1
ATOM 3088 N N . ASN A 1 406 ? 8.276 29.182 10.505 1.00 40.80 434 ASN A N 1
ATOM 3089 C CA . ASN A 1 406 ? 7.988 28.754 11.862 1.00 37.57 434 ASN A CA 1
ATOM 3090 C C . ASN A 1 406 ? 8.170 27.272 11.718 1.00 44.88 434 ASN A C 1
ATOM 3091 O O . ASN A 1 406 ? 7.286 26.511 11.309 1.00 48.76 434 ASN A O 1
ATOM 3096 N N . SER A 1 407 ? 9.322 26.867 12.201 1.00 46.58 435 SER A N 1
ATOM 3097 C CA . SER A 1 407 ? 10.138 25.857 11.555 1.00 37.77 435 SER A CA 1
ATOM 3098 C C . SER A 1 407 ? 9.676 24.441 11.783 1.00 31.96 435 SER A C 1
ATOM 3099 O O . SER A 1 407 ? 8.491 24.170 11.982 1.00 29.58 435 SER A O 1
ATOM 3102 N N . SER A 1 408 ? 10.657 23.555 11.656 1.00 32.48 436 SER A N 1
ATOM 3103 C CA . SER A 1 408 ? 10.542 22.146 11.981 1.00 28.97 436 SER A CA 1
ATOM 3104 C C . SER A 1 408 ? 9.723 21.240 11.051 1.00 25.14 436 SER A C 1
ATOM 3105 O O . SER A 1 408 ? 9.196 20.222 11.478 1.00 31.04 436 SER A O 1
ATOM 3108 N N . LEU A 1 409 ? 9.622 21.604 9.777 1.00 25.83 437 LEU A N 1
ATOM 3109 C CA . LEU A 1 409 ? 9.050 20.682 8.800 1.00 20.25 437 LEU A CA 1
ATOM 3110 C C . LEU A 1 409 ? 9.985 19.492 8.637 1.00 19.57 437 LEU A C 1
ATOM 3111 O O . LEU A 1 409 ? 11.201 19.639 8.507 1.00 20.98 437 LEU A O 1
ATOM 3116 N N . GLU A 1 410 ? 9.409 18.305 8.702 1.00 20.41 438 GLU A N 1
ATOM 3117 C CA . GLU A 1 410 ? 10.146 17.085 8.444 1.00 22.21 438 GLU A CA 1
ATOM 3118 C C . GLU A 1 410 ? 9.781 16.546 7.070 1.00 20.35 438 GLU A C 1
ATOM 3119 O O . GLU A 1 410 ? 10.649 16.255 6.253 1.00 20.95 438 GLU A O 1
ATOM 3125 N N . GLU A 1 411 ? 8.496 16.327 6.851 1.00 17.17 439 GLU A N 1
ATOM 3126 C CA . GLU A 1 411 ? 8.065 15.732 5.608 1.00 18.05 439 GLU A CA 1
ATOM 3127 C C . GLU A 1 411 ? 7.019 16.576 4.878 1.00 21.25 439 GLU A C 1
ATOM 3128 O O . GLU A 1 411 ? 5.919 16.849 5.409 1.00 18.07 439 GLU A O 1
ATOM 3134 N N . VAL A 1 412 ? 7.391 17.022 3.676 1.00 15.98 440 VAL A N 1
ATOM 3135 C CA . VAL A 1 412 ? 6.447 17.651 2.770 1.00 16.70 440 VAL A CA 1
ATOM 3136 C C . VAL A 1 412 ? 6.279 16.779 1.518 1.00 15.54 440 VAL A C 1
ATOM 3137 O O . VAL A 1 412 ? 7.156 16.733 0.654 1.00 12.43 440 VAL A O 1
ATOM 3141 N N . ASP A 1 413 ? 5.138 16.117 1.406 1.00 12.94 441 ASP A N 1
ATOM 3142 C CA . ASP A 1 413 ? 4.837 15.415 0.198 1.00 13.21 441 ASP A CA 1
ATOM 3143 C C . ASP A 1 413 ? 3.539 16.003 -0.342 1.00 15.85 441 ASP A C 1
ATOM 3144 O O . ASP A 1 413 ? 2.460 15.764 0.227 1.00 15.41 441 ASP A O 1
ATOM 3149 N N . PHE A 1 414 ? 3.685 16.821 -1.398 1.00 13.72 442 PHE A N 1
ATOM 3150 C CA . PHE A 1 414 ? 2.587 17.450 -2.155 1.00 12.19 442 PHE A CA 1
ATOM 3151 C C . PHE A 1 414 ? 2.323 16.839 -3.554 1.00 17.23 442 PHE A C 1
ATOM 3152 O O . PHE A 1 414 ? 1.609 17.428 -4.378 1.00 17.67 442 PHE A O 1
ATOM 3160 N N . ILE A 1 415 ? 2.977 15.727 -3.863 1.00 15.17 443 ILE A N 1
ATOM 3161 C CA . ILE A 1 415 ? 2.947 15.136 -5.206 1.00 13.77 443 ILE A CA 1
ATOM 3162 C C . ILE A 1 415 ? 1.527 14.974 -5.768 1.00 15.61 443 ILE A C 1
ATOM 3163 O O . ILE A 1 415 ? 0.586 14.725 -5.024 1.00 13.82 443 ILE A O 1
ATOM 3168 N N . GLY A 1 416 ? 1.353 15.192 -7.068 1.00 13.33 444 GLY A N 1
ATOM 3169 C CA . GLY A 1 416 ? 0.074 14.893 -7.686 1.00 11.05 444 GLY A CA 1
ATOM 3170 C C . GLY A 1 416 ? -1.039 15.835 -7.295 1.00 12.22 444 GLY A C 1
ATOM 3171 O O . GLY A 1 416 ? -2.139 15.438 -6.914 1.00 15.72 444 GLY A O 1
ATOM 3172 N N . ASN A 1 417 ? -0.749 17.114 -7.359 1.00 11.87 445 ASN A N 1
ATOM 3173 C CA . ASN A 1 417 ? -1.799 18.096 -7.228 1.00 15.40 445 ASN A CA 1
ATOM 3174 C C . ASN A 1 417 ? -1.739 19.063 -8.424 1.00 19.03 445 ASN A C 1
ATOM 3175 O O . ASN A 1 417 ? -1.032 18.834 -9.391 1.00 19.25 445 ASN A O 1
ATOM 3180 N N . LYS A 1 418 ? -2.522 20.117 -8.368 1.00 22.25 446 LYS A N 1
ATOM 3181 C CA . LYS A 1 418 ? -2.512 21.167 -9.372 1.00 21.60 446 LYS A CA 1
ATOM 3182 C C . LYS A 1 418 ? -1.647 22.399 -8.986 1.00 22.28 446 LYS A C 1
ATOM 3183 O O . LYS A 1 418 ? -1.871 23.503 -9.475 1.00 26.03 446 LYS A O 1
ATOM 3189 N N . LEU A 1 419 ? -0.789 22.245 -7.985 1.00 23.53 447 LEU A N 1
ATOM 3190 C CA . LEU A 1 419 ? -0.008 23.369 -7.452 1.00 21.21 447 LEU A CA 1
ATOM 3191 C C . LEU A 1 419 ? 0.744 24.129 -8.530 1.00 20.59 447 LEU A C 1
ATOM 3192 O O . LEU A 1 419 ? 1.405 23.530 -9.375 1.00 21.94 447 LEU A O 1
ATOM 3197 N N . THR A 1 420 ? 0.667 25.454 -8.475 1.00 19.80 448 THR A N 1
ATOM 3198 C CA . THR A 1 420 ? 1.410 26.296 -9.413 1.00 22.45 448 THR A CA 1
ATOM 3199 C C . THR A 1 420 ? 2.399 27.172 -8.662 1.00 19.48 448 THR A C 1
ATOM 3200 O O . THR A 1 420 ? 2.467 27.125 -7.421 1.00 27.89 448 THR A O 1
ATOM 3204 N N . GLY A 1 421 ? 3.174 27.964 -9.392 1.00 15.23 449 GLY A N 1
ATOM 3205 C CA . GLY A 1 421 ? 4.148 28.840 -8.759 1.00 14.58 449 GLY A CA 1
ATOM 3206 C C . GLY A 1 421 ? 5.528 28.220 -8.624 1.00 19.10 449 GLY A C 1
ATOM 3207 O O . GLY A 1 421 ? 5.802 27.154 -9.185 1.00 17.88 449 GLY A O 1
ATOM 3208 N N . GLU A 1 422 ? 6.404 28.879 -7.866 1.00 21.89 450 GLU A N 1
ATOM 3209 C CA . GLU A 1 422 ? 7.729 28.329 -7.611 1.00 23.05 450 GLU A CA 1
ATOM 3210 C C . GLU A 1 422 ? 7.812 27.490 -6.341 1.00 23.19 450 GLU A C 1
ATOM 3211 O O . GLU A 1 422 ? 6.856 27.411 -5.555 1.00 19.09 450 GLU A O 1
ATOM 3217 N N . ILE A 1 423 ? 8.978 26.873 -6.168 1.00 20.43 451 ILE A N 1
ATOM 3218 C CA . ILE A 1 423 ? 9.307 26.108 -4.984 1.00 24.43 451 ILE A CA 1
ATOM 3219 C C . ILE A 1 423 ? 9.763 27.091 -3.929 1.00 24.54 451 ILE A C 1
ATOM 3220 O O . ILE A 1 423 ? 10.706 27.849 -4.167 1.00 21.17 451 ILE A O 1
ATOM 3225 N N . PRO A 1 424 ? 9.117 27.063 -2.755 1.00 29.11 452 PRO A N 1
ATOM 3226 C CA . PRO A 1 424 ? 9.431 27.942 -1.612 1.00 26.34 452 PRO A CA 1
ATOM 3227 C C . PRO A 1 424 ? 10.856 27.738 -1.104 1.00 28.80 452 PRO A C 1
ATOM 3228 O O . PRO A 1 424 ? 11.290 26.610 -0.851 1.00 29.75 452 PRO A O 1
ATOM 3232 N N . PRO A 1 425 ? 11.595 28.831 -0.944 1.00 26.48 453 PRO A N 1
ATOM 3233 C CA . PRO A 1 425 ? 12.999 28.753 -0.523 1.00 30.89 453 PRO A CA 1
ATOM 3234 C C . PRO A 1 425 ? 13.163 28.331 0.943 1.00 31.50 453 PRO A C 1
ATOM 3235 O O . PRO A 1 425 ? 14.262 27.949 1.343 1.00 33.69 453 PRO A O 1
ATOM 3239 N N . ASN A 1 426 ? 12.105 28.429 1.740 1.00 27.66 454 ASN A N 1
ATOM 3240 C CA . ASN A 1 426 ? 12.267 28.254 3.179 1.00 33.59 454 ASN A CA 1
ATOM 3241 C C . ASN A 1 426 ? 11.906 26.901 3.797 1.00 36.28 454 ASN A C 1
ATOM 3242 O O . ASN A 1 426 ? 11.967 26.747 5.015 1.00 36.40 454 ASN A O 1
ATOM 3247 N N . LEU A 1 427 ? 11.518 25.933 2.979 1.00 36.03 455 LEU A N 1
ATOM 3248 C CA . LEU A 1 427 ? 11.053 24.647 3.504 1.00 31.61 455 LEU A CA 1
ATOM 3249 C C . LEU A 1 427 ? 12.006 24.013 4.527 1.00 26.12 455 LEU A C 1
ATOM 3250 O O . LEU A 1 427 ? 11.567 23.329 5.439 1.00 23.51 455 LEU A O 1
ATOM 3255 N N . CYS A 1 428 ? 13.305 24.217 4.345 1.00 28.47 456 CYS A N 1
ATOM 3256 C CA . CYS A 1 428 ? 14.313 23.716 5.281 1.00 28.38 456 CYS A CA 1
ATOM 3257 C C . CYS A 1 428 ? 14.835 24.713 6.336 1.00 26.82 456 CYS A C 1
ATOM 3258 O O . CYS A 1 428 ? 15.848 24.453 6.977 1.00 26.79 456 CYS A O 1
ATOM 3261 N N . HIS A 1 429 ? 14.199 25.869 6.467 1.00 23.37 457 HIS A N 1
ATOM 3262 C CA . HIS A 1 429 ? 14.631 26.868 7.453 1.00 32.43 457 HIS A CA 1
ATOM 3263 C C . HIS A 1 429 ? 14.922 26.265 8.858 1.00 33.17 457 HIS A C 1
ATOM 3264 O O . HIS A 1 429 ? 15.886 26.653 9.522 1.00 28.90 457 HIS A O 1
ATOM 3271 N N . GLY A 1 430 ? 14.084 25.325 9.291 1.00 31.62 458 GLY A N 1
ATOM 3272 C CA . GLY A 1 430 ? 14.266 24.614 10.545 1.00 23.98 458 GLY A CA 1
ATOM 3273 C C . GLY A 1 430 ? 15.295 23.499 10.554 1.00 24.60 458 GLY A C 1
ATOM 3274 O O . GLY A 1 430 ? 15.542 22.906 11.596 1.00 27.33 458 GLY A O 1
ATOM 3275 N N . ARG A 1 431 ? 15.868 23.183 9.398 1.00 24.71 459 ARG A N 1
ATOM 3276 C CA . ARG A 1 431 ? 16.916 22.161 9.290 1.00 23.29 459 ARG A CA 1
ATOM 3277 C C . ARG A 1 431 ? 16.437 20.775 9.682 1.00 24.00 459 ARG A C 1
ATOM 3278 O O . ARG A 1 431 ? 17.238 19.942 10.111 1.00 24.49 459 ARG A O 1
ATOM 3286 N N . LYS A 1 432 ? 15.134 20.536 9.631 1.00 25.58 460 LYS A N 1
ATOM 3287 C CA . LYS A 1 432 ? 14.653 19.164 9.783 1.00 26.51 460 LYS A CA 1
ATOM 3288 C C . LYS A 1 432 ? 14.127 18.373 8.552 1.00 23.86 460 LYS A C 1
ATOM 3289 O O . LYS A 1 432 ? 13.709 17.231 8.723 1.00 24.12 460 LYS A O 1
ATOM 3295 N N . LEU A 1 433 ? 14.160 18.941 7.340 1.00 24.94 461 LEU A N 1
ATOM 3296 C CA . LEU A 1 433 ? 13.480 18.300 6.191 1.00 22.17 461 LEU A CA 1
ATOM 3297 C C . LEU A 1 433 ? 14.146 17.005 5.772 1.00 19.77 461 LEU A C 1
ATOM 3298 O O . LEU A 1 433 ? 15.304 16.992 5.383 1.00 19.74 461 LEU A O 1
ATOM 3303 N N . ARG A 1 434 ? 13.415 15.910 5.901 1.00 18.38 462 ARG A N 1
ATOM 3304 C CA . ARG A 1 434 ? 13.821 14.628 5.351 1.00 21.81 462 ARG A CA 1
ATOM 3305 C C . ARG A 1 434 ? 13.288 14.356 3.940 1.00 20.76 462 ARG A C 1
ATOM 3306 O O . ARG A 1 434 ? 13.956 13.738 3.125 1.00 21.14 462 ARG A O 1
ATOM 3314 N N . ILE A 1 435 ? 12.054 14.787 3.699 1.00 17.27 463 ILE A N 1
ATOM 3315 C CA . ILE A 1 435 ? 11.352 14.454 2.483 1.00 19.33 463 ILE A CA 1
ATOM 3316 C C . ILE A 1 435 ? 10.847 15.736 1.837 1.00 18.48 463 ILE A C 1
ATOM 3317 O O . ILE A 1 435 ? 10.063 16.454 2.434 1.00 18.58 463 ILE A O 1
ATOM 3322 N N . LEU A 1 436 ? 11.314 16.023 0.626 1.00 16.83 464 LEU A N 1
ATOM 3323 C CA . LEU A 1 436 ? 10.746 17.088 -0.181 1.00 15.16 464 LEU A CA 1
ATOM 3324 C C . LEU A 1 436 ? 10.146 16.442 -1.453 1.00 16.50 464 LEU A C 1
ATOM 3325 O O . LEU A 1 436 ? 10.851 16.194 -2.434 1.00 13.19 464 LEU A O 1
ATOM 3330 N N . ASN A 1 437 ? 8.834 16.231 -1.455 1.00 14.51 465 ASN A N 1
ATOM 3331 C CA . ASN A 1 437 ? 8.163 15.674 -2.610 1.00 12.16 465 ASN A CA 1
ATOM 3332 C C . ASN A 1 437 ? 7.190 16.708 -3.173 1.00 14.20 465 ASN A C 1
ATOM 3333 O O . ASN A 1 437 ? 6.123 16.973 -2.582 1.00 11.01 465 ASN A O 1
ATOM 3338 N N . LEU A 1 438 ? 7.605 17.344 -4.269 1.00 14.35 466 LEU A N 1
ATOM 3339 C CA . LEU A 1 438 ? 6.778 18.262 -5.064 1.00 12.04 466 LEU A CA 1
ATOM 3340 C C . LEU A 1 438 ? 6.374 17.743 -6.458 1.00 15.33 466 LEU A C 1
ATOM 3341 O O . LEU A 1 438 ? 5.842 18.492 -7.291 1.00 15.25 466 LEU A O 1
ATOM 3346 N N . GLY A 1 439 ? 6.716 16.490 -6.753 1.00 14.83 467 GLY A N 1
ATOM 3347 C CA . GLY A 1 439 ? 6.509 15.950 -8.080 1.00 9.51 467 GLY A CA 1
ATOM 3348 C C . GLY A 1 439 ? 5.074 16.014 -8.582 1.00 13.73 467 GLY A C 1
ATOM 3349 O O . GLY A 1 439 ? 4.125 16.123 -7.794 1.00 8.02 467 GLY A O 1
ATOM 3350 N N . SER A 1 440 ? 4.921 15.954 -9.915 1.00 14.28 468 SER A N 1
ATOM 3351 C CA . SER A 1 440 ? 3.609 15.970 -10.562 1.00 10.89 468 SER A CA 1
ATOM 3352 C C . SER A 1 440 ? 2.763 17.167 -10.192 1.00 13.25 468 SER A C 1
ATOM 3353 O O . SER A 1 440 ? 1.603 17.040 -9.788 1.00 12.69 468 SER A O 1
ATOM 3356 N N . ASN A 1 441 ? 3.328 18.346 -10.341 1.00 14.07 469 ASN A N 1
ATOM 3357 C CA . ASN A 1 441 ? 2.505 19.519 -10.224 1.00 13.66 469 ASN A CA 1
ATOM 3358 C C . ASN A 1 441 ? 2.693 20.388 -11.462 1.00 19.35 469 ASN A C 1
ATOM 3359 O O . ASN A 1 441 ? 3.208 19.934 -12.477 1.00 20.97 469 ASN A O 1
ATOM 3364 N N . LEU A 1 442 ? 2.176 21.601 -11.389 1.00 21.33 470 LEU A N 1
ATOM 3365 C CA . LEU A 1 442 ? 2.314 22.631 -12.399 1.00 17.46 470 LEU A CA 1
ATOM 3366 C C . LEU A 1 442 ? 3.456 23.586 -12.097 1.00 17.25 470 LEU A C 1
ATOM 3367 O O . LEU A 1 442 ? 3.464 24.723 -12.563 1.00 18.24 470 LEU A O 1
ATOM 3372 N N . LEU A 1 443 ? 4.343 23.180 -11.202 1.00 16.56 471 LEU A N 1
ATOM 3373 C CA . LEU A 1 443 ? 5.366 24.094 -10.700 1.00 18.69 471 LEU A CA 1
ATOM 3374 C C . LEU A 1 443 ? 6.309 24.547 -11.802 1.00 15.57 471 LEU A C 1
ATOM 3375 O O . LEU A 1 443 ? 6.317 23.972 -12.881 1.00 17.00 471 LEU A O 1
ATOM 3380 N N . HIS A 1 444 ? 7.038 25.629 -11.552 1.00 17.51 472 HIS A N 1
ATOM 3381 C CA . HIS A 1 444 ? 8.086 26.097 -12.468 1.00 18.25 472 HIS A CA 1
ATOM 3382 C C . HIS A 1 444 ? 9.142 26.878 -11.721 1.00 16.77 472 HIS A C 1
ATOM 3383 O O . HIS A 1 444 ? 8.984 27.180 -10.535 1.00 21.46 472 HIS A O 1
ATOM 3390 N N . GLY A 1 445 ? 10.192 27.247 -12.443 1.00 18.16 473 GLY A N 1
ATOM 3391 C CA . GLY A 1 445 ? 11.263 28.082 -11.927 1.00 13.79 473 GLY A CA 1
ATOM 3392 C C . GLY A 1 445 ? 12.429 27.180 -11.583 1.00 19.85 473 GLY A C 1
ATOM 3393 O O . GLY A 1 445 ? 12.370 25.982 -11.849 1.00 18.02 473 GLY A O 1
ATOM 3394 N N . THR A 1 446 ? 13.475 27.744 -10.982 1.00 22.53 474 THR A N 1
ATOM 3395 C CA . THR A 1 446 ? 14.634 26.971 -10.583 1.00 18.28 474 THR A CA 1
ATOM 3396 C C . THR A 1 446 ? 14.513 26.404 -9.160 1.00 22.66 474 THR A C 1
ATOM 3397 O O . THR A 1 446 ? 13.553 26.694 -8.438 1.00 15.89 474 THR A O 1
ATOM 3401 N N . ILE A 1 447 ? 15.517 25.612 -8.778 1.00 21.08 475 ILE A N 1
ATOM 3402 C CA . ILE A 1 447 ? 15.621 25.034 -7.446 1.00 22.86 475 ILE A CA 1
ATOM 3403 C C . ILE A 1 447 ? 16.382 25.985 -6.564 1.00 21.83 475 ILE A C 1
ATOM 3404 O O . ILE A 1 447 ? 17.550 26.243 -6.802 1.00 22.40 475 ILE A O 1
ATOM 3409 N N . PRO A 1 448 ? 15.737 26.491 -5.518 1.00 30.30 476 PRO A N 1
ATOM 3410 C CA . PRO A 1 448 ? 16.404 27.532 -4.717 1.00 31.47 476 PRO A CA 1
ATOM 3411 C C . PRO A 1 448 ? 17.700 26.994 -4.105 1.00 31.32 476 PRO A C 1
ATOM 3412 O O . PRO A 1 448 ? 17.738 25.845 -3.678 1.00 35.45 476 PRO A O 1
ATOM 3416 N N . ALA A 1 449 ? 18.751 27.806 -4.096 1.00 34.43 477 ALA A N 1
ATOM 3417 C CA . ALA A 1 449 ? 20.047 27.391 -3.559 1.00 35.43 477 ALA A CA 1
ATOM 3418 C C . ALA A 1 449 ? 19.954 26.942 -2.116 1.00 40.35 477 ALA A C 1
ATOM 3419 O O . ALA A 1 449 ? 20.700 26.064 -1.690 1.00 48.77 477 ALA A O 1
ATOM 3421 N N . SER A 1 450 ? 19.031 27.543 -1.370 1.00 40.76 478 SER A N 1
ATOM 3422 C CA . SER A 1 450 ? 18.825 27.182 0.032 1.00 41.74 478 SER A CA 1
ATOM 3423 C C . SER A 1 450 ? 18.416 25.717 0.192 1.00 46.06 478 SER A C 1
ATOM 3424 O O . SER A 1 450 ? 18.899 25.054 1.087 1.00 48.20 478 SER A O 1
ATOM 3427 N N . ILE A 1 451 ? 17.542 25.204 -0.677 1.00 46.89 479 ILE A N 1
ATOM 3428 C CA . ILE A 1 451 ? 17.144 23.796 -0.603 1.00 35.35 479 ILE A CA 1
ATOM 3429 C C . ILE A 1 451 ? 18.350 22.890 -0.808 1.00 42.30 479 ILE A C 1
ATOM 3430 O O . ILE A 1 451 ? 18.455 21.833 -0.190 1.00 45.09 479 ILE A O 1
ATOM 3435 N N . GLY A 1 452 ? 19.291 23.335 -1.636 1.00 45.50 480 GLY A N 1
ATOM 3436 C CA . GLY A 1 452 ? 20.534 22.608 -1.841 1.00 37.70 480 GLY A CA 1
ATOM 3437 C C . GLY A 1 452 ? 21.298 22.482 -0.543 1.00 49.14 480 GLY A C 1
ATOM 3438 O O . GLY A 1 452 ? 22.038 21.504 -0.358 1.00 49.19 480 GLY A O 1
ATOM 3439 N N . HIS A 1 453 ? 21.138 23.488 0.333 1.00 44.68 481 HIS A N 1
ATOM 3440 C CA . HIS A 1 453 ? 21.789 23.523 1.647 1.00 43.15 481 HIS A CA 1
ATOM 3441 C C . HIS A 1 453 ? 21.259 22.457 2.613 1.00 51.08 481 HIS A C 1
ATOM 3442 O O . HIS A 1 453 ? 21.946 22.094 3.574 1.00 56.87 481 HIS A O 1
ATOM 3449 N N . CYS A 1 454 ? 20.057 21.940 2.367 1.00 45.72 482 CYS A N 1
ATOM 3450 C CA . CYS A 1 454 ? 19.416 21.083 3.357 1.00 39.14 482 CYS A CA 1
ATOM 3451 C C . CYS A 1 454 ? 20.040 19.699 3.272 1.00 35.15 482 CYS A C 1
ATOM 3452 O O . CYS A 1 454 ? 19.811 18.982 2.320 1.00 43.11 482 CYS A O 1
ATOM 3455 N N . LYS A 1 455 ? 20.767 19.290 4.308 1.00 43.50 483 LYS A N 1
ATOM 3456 C CA . LYS A 1 455 ? 21.540 18.051 4.238 1.00 39.06 483 LYS A CA 1
ATOM 3457 C C . LYS A 1 455 ? 20.712 16.901 4.766 1.00 33.13 483 LYS A C 1
ATOM 3458 O O . LYS A 1 455 ? 21.106 15.743 4.645 1.00 27.76 483 LYS A O 1
ATOM 3464 N N . THR A 1 456 ? 19.559 17.227 5.348 1.00 34.35 484 THR A N 1
ATOM 3465 C CA . THR A 1 456 ? 18.718 16.228 6.003 1.00 28.25 484 THR A CA 1
ATOM 3466 C C . THR A 1 456 ? 17.773 15.604 4.993 1.00 25.84 484 THR A C 1
ATOM 3467 O O . THR A 1 456 ? 17.036 14.680 5.312 1.00 28.23 484 THR A O 1
ATOM 3471 N N . ILE A 1 457 ? 17.796 16.097 3.761 1.00 32.26 485 ILE A N 1
ATOM 3472 C CA . ILE A 1 457 ? 16.886 15.566 2.756 1.00 28.10 485 ILE A CA 1
ATOM 3473 C C . ILE A 1 457 ? 17.333 14.165 2.404 1.00 23.71 485 ILE A C 1
ATOM 3474 O O . ILE A 1 457 ? 18.464 13.954 2.005 1.00 26.92 485 ILE A O 1
ATOM 3479 N N . ARG A 1 458 ? 16.465 13.199 2.648 1.00 22.69 486 ARG A N 1
ATOM 3480 C CA . ARG A 1 458 ? 16.706 11.834 2.220 1.00 25.74 486 ARG A CA 1
ATOM 3481 C C . ARG A 1 458 ? 16.114 11.537 0.816 1.00 28.08 486 ARG A C 1
ATOM 3482 O O . ARG A 1 458 ? 16.759 10.926 -0.037 1.00 21.23 486 ARG A O 1
ATOM 3490 N N . ARG A 1 459 ? 14.866 11.967 0.623 1.00 26.28 487 ARG A N 1
ATOM 3491 C CA . ARG A 1 459 ? 14.092 11.754 -0.588 1.00 22.72 487 ARG A CA 1
ATOM 3492 C C . ARG A 1 459 ? 13.695 13.098 -1.197 1.00 26.58 487 ARG A C 1
ATOM 3493 O O . ARG A 1 459 ? 12.995 13.906 -0.544 1.00 22.86 487 ARG A O 1
ATOM 3501 N N . PHE A 1 460 ? 14.179 13.337 -2.421 1.00 18.52 488 PHE A N 1
ATOM 3502 C CA . PHE A 1 460 ? 13.964 14.584 -3.160 1.00 15.17 488 PHE A CA 1
ATOM 3503 C C . PHE A 1 460 ? 13.290 14.236 -4.521 1.00 18.57 488 PHE A C 1
ATOM 3504 O O . PHE A 1 460 ? 13.926 13.720 -5.446 1.00 13.57 488 PHE A O 1
ATOM 3512 N N . ILE A 1 461 ? 12.000 14.517 -4.637 1.00 16.58 489 ILE A N 1
ATOM 3513 C CA . ILE A 1 461 ? 11.283 14.199 -5.846 1.00 12.58 489 ILE A CA 1
ATOM 3514 C C . ILE A 1 461 ? 10.640 15.457 -6.415 1.00 15.20 489 ILE A C 1
ATOM 3515 O O . ILE A 1 461 ? 9.682 16.007 -5.838 1.00 11.92 489 ILE A O 1
ATOM 3520 N N . LEU A 1 462 ? 11.233 15.949 -7.503 1.00 15.34 490 LEU A N 1
ATOM 3521 C CA . LEU A 1 462 ? 10.729 17.104 -8.254 1.00 12.85 490 LEU A CA 1
ATOM 3522 C C . LEU A 1 462 ? 10.109 16.724 -9.606 1.00 15.51 490 LEU A C 1
ATOM 3523 O O . LEU A 1 462 ? 9.646 17.583 -10.363 1.00 13.60 490 LEU A O 1
ATOM 3528 N N . ARG A 1 463 ? 10.095 15.422 -9.886 1.00 15.16 491 ARG A N 1
ATOM 3529 C CA . ARG A 1 463 ? 9.810 14.903 -11.208 1.00 12.55 491 ARG A CA 1
ATOM 3530 C C . ARG A 1 463 ? 8.505 15.437 -11.736 1.00 16.17 491 ARG A C 1
ATOM 3531 O O . ARG A 1 463 ? 7.595 15.742 -10.957 1.00 14.68 491 ARG A O 1
ATOM 3539 N N . GLU A 1 464 ? 8.447 15.590 -13.066 1.00 17.28 492 GLU A N 1
ATOM 3540 C CA . GLU A 1 464 ? 7.225 15.931 -13.773 1.00 9.41 492 GLU A CA 1
ATOM 3541 C C . GLU A 1 464 ? 6.675 17.289 -13.420 1.00 11.95 492 GLU A C 1
ATOM 3542 O O . GLU A 1 464 ? 5.525 17.428 -13.039 1.00 13.60 492 GLU A O 1
ATOM 3548 N N . ASN A 1 465 ? 7.522 18.303 -13.516 1.00 14.82 493 ASN A N 1
ATOM 3549 C CA . ASN A 1 465 ? 7.042 19.677 -13.463 1.00 15.22 493 ASN A CA 1
ATOM 3550 C C . ASN A 1 465 ? 7.545 20.479 -14.656 1.00 18.13 493 ASN A C 1
ATOM 3551 O O . ASN A 1 465 ? 8.092 19.938 -15.607 1.00 19.15 493 ASN A O 1
ATOM 3556 N N . ASN A 1 466 ? 7.324 21.782 -14.598 1.00 19.40 494 ASN A N 1
ATOM 3557 C CA . ASN A 1 466 ? 7.952 22.727 -15.507 1.00 18.49 494 ASN A CA 1
ATOM 3558 C C . ASN A 1 466 ? 9.222 23.401 -14.966 1.00 19.41 494 ASN A C 1
ATOM 3559 O O . ASN A 1 466 ? 9.599 24.473 -15.428 1.00 19.42 494 ASN A O 1
ATOM 3564 N N . LEU A 1 467 ? 9.790 22.847 -13.901 1.00 21.88 495 LEU A N 1
ATOM 3565 C CA . LEU A 1 467 ? 11.064 23.333 -13.351 1.00 19.96 495 LEU A CA 1
ATOM 3566 C C . LEU A 1 467 ? 12.178 23.393 -14.391 1.00 19.04 495 LEU A C 1
ATOM 3567 O O . LEU A 1 467 ? 12.241 22.555 -15.290 1.00 17.19 495 LEU A O 1
ATOM 3572 N N . SER A 1 468 ? 13.078 24.365 -14.243 1.00 19.21 496 SER A N 1
ATOM 3573 C CA . SER A 1 468 ? 14.232 24.471 -15.138 1.00 21.99 496 SER A CA 1
ATOM 3574 C C . SER A 1 468 ? 15.434 25.084 -14.424 1.00 21.68 496 SER A C 1
ATOM 3575 O O . SER A 1 468 ? 15.382 25.359 -13.226 1.00 24.67 496 SER A O 1
ATOM 3578 N N . GLY A 1 469 ? 16.517 25.296 -15.164 1.00 22.13 497 GLY A N 1
ATOM 3579 C CA . GLY A 1 469 ? 17.707 25.911 -14.610 1.00 20.25 497 GLY A CA 1
ATOM 3580 C C . GLY A 1 469 ? 18.758 24.892 -14.225 1.00 22.74 497 GLY A C 1
ATOM 3581 O O . GLY A 1 469 ? 18.645 23.725 -14.581 1.00 23.72 497 GLY A O 1
ATOM 3582 N N . LEU A 1 470 ? 19.807 25.353 -13.549 1.00 21.09 498 LEU A N 1
ATOM 3583 C CA . LEU A 1 470 ? 20.866 24.491 -13.048 1.00 22.72 498 LEU A CA 1
ATOM 3584 C C . LEU A 1 470 ? 20.506 23.757 -11.747 1.00 26.12 498 LEU A C 1
ATOM 3585 O O . LEU A 1 470 ? 19.613 24.173 -11.013 1.00 23.45 498 LEU A O 1
ATOM 3590 N N . LEU A 1 471 ? 21.196 22.655 -11.472 1.00 30.18 499 LEU A N 1
ATOM 3591 C CA . LEU A 1 471 ? 21.057 21.963 -10.189 1.00 33.77 499 LEU A CA 1
ATOM 3592 C C . LEU A 1 471 ? 21.931 22.575 -9.092 1.00 36.88 499 LEU A C 1
ATOM 3593 O O . LEU A 1 471 ? 22.979 23.149 -9.376 1.00 36.83 499 LEU A O 1
ATOM 3598 N N . PRO A 1 472 ? 21.468 22.500 -7.835 1.00 35.71 500 PRO A N 1
ATOM 3599 C CA . PRO A 1 472 ? 22.311 22.921 -6.711 1.00 38.87 500 PRO A CA 1
ATOM 3600 C C . PRO A 1 472 ? 23.559 22.042 -6.608 1.00 40.05 500 PRO A C 1
ATOM 3601 O O . PRO A 1 472 ? 23.600 20.957 -7.180 1.00 37.11 500 PRO A O 1
ATOM 3605 N N . GLU A 1 473 ? 24.597 22.529 -5.945 1.00 42.51 501 GLU A N 1
ATOM 3606 C CA . GLU A 1 473 ? 25.669 21.634 -5.555 1.00 45.63 501 GLU A CA 1
ATOM 3607 C C . GLU A 1 473 ? 25.216 20.995 -4.261 1.00 43.45 501 GLU A C 1
ATOM 3608 O O . GLU A 1 473 ? 24.547 21.633 -3.456 1.00 35.61 501 GLU A O 1
ATOM 3614 N N . PHE A 1 474 ? 25.611 19.746 -4.060 1.00 44.32 502 PHE A N 1
ATOM 3615 C CA . PHE A 1 474 ? 25.214 18.984 -2.890 1.00 43.64 502 PHE A CA 1
ATOM 3616 C C . PHE A 1 474 ? 26.468 18.781 -2.074 1.00 46.54 502 PHE A C 1
ATOM 3617 O O . PHE A 1 474 ? 27.575 18.898 -2.587 1.00 44.82 502 PHE A O 1
ATOM 3625 N N . SER A 1 475 ? 26.321 18.457 -0.800 1.00 54.76 503 SER A N 1
ATOM 3626 C CA . SER A 1 475 ? 27.508 18.472 0.023 1.00 55.04 503 SER A CA 1
ATOM 3627 C C . SER A 1 475 ? 27.992 17.097 0.417 1.00 54.29 503 SER A C 1
ATOM 3628 O O . SER A 1 475 ? 27.340 16.080 0.168 1.00 53.01 503 SER A O 1
ATOM 3631 N N . GLN A 1 476 ? 29.147 17.080 1.065 1.00 50.37 504 GLN A N 1
ATOM 3632 C CA . GLN A 1 476 ? 29.586 15.889 1.732 1.00 50.74 504 GLN A CA 1
ATOM 3633 C C . GLN A 1 476 ? 28.658 15.926 2.922 1.00 57.79 504 GLN A C 1
ATOM 3634 O O . GLN A 1 476 ? 28.088 16.983 3.204 1.00 56.95 504 GLN A O 1
ATOM 3640 N N . ASP A 1 477 ? 28.459 14.796 3.593 1.00 54.78 505 ASP A N 1
ATOM 3641 C CA . ASP A 1 477 ? 27.522 14.726 4.721 1.00 54.89 505 ASP A CA 1
ATOM 3642 C C . ASP A 1 477 ? 26.092 15.180 4.350 1.00 51.51 505 ASP A C 1
ATOM 3643 O O . ASP A 1 477 ? 25.357 15.710 5.179 1.00 49.30 505 ASP A O 1
ATOM 3648 N N . HIS A 1 478 ? 25.744 15.038 3.072 1.00 53.54 506 HIS A N 1
ATOM 3649 C CA . HIS A 1 478 ? 24.356 15.137 2.633 1.00 36.95 506 HIS A CA 1
ATOM 3650 C C . HIS A 1 478 ? 23.707 13.766 2.820 1.00 33.62 506 HIS A C 1
ATOM 3651 O O . HIS A 1 478 ? 24.351 12.727 2.639 1.00 32.68 506 HIS A O 1
ATOM 3658 N N . SER A 1 479 ? 22.445 13.757 3.219 1.00 30.96 507 SER A N 1
ATOM 3659 C CA . SER A 1 479 ? 21.747 12.499 3.476 1.00 32.86 507 SER A CA 1
ATOM 3660 C C . SER A 1 479 ? 20.982 11.956 2.271 1.00 30.41 507 SER A C 1
ATOM 3661 O O . SER A 1 479 ? 20.247 10.976 2.393 1.00 28.21 507 SER A O 1
ATOM 3664 N N . LEU A 1 480 ? 21.134 12.597 1.118 1.00 28.15 508 LEU A N 1
ATOM 3665 C CA . LEU A 1 480 ? 20.349 12.200 -0.046 1.00 27.62 508 LEU A CA 1
ATOM 3666 C C . LEU A 1 480 ? 20.443 10.708 -0.320 1.00 28.08 508 LEU A C 1
ATOM 3667 O O . LEU A 1 480 ? 21.524 10.142 -0.391 1.00 31.66 508 LEU A O 1
ATOM 3672 N N . SER A 1 481 ? 19.275 10.095 -0.456 1.00 25.78 509 SER A N 1
ATOM 3673 C CA . SER A 1 481 ? 19.126 8.663 -0.617 1.00 25.72 509 SER A CA 1
ATOM 3674 C C . SER A 1 481 ? 18.449 8.392 -1.968 1.00 28.43 509 SER A C 1
ATOM 3675 O O . SER A 1 481 ? 18.923 7.585 -2.777 1.00 25.96 509 SER A O 1
ATOM 3678 N N . PHE A 1 482 ? 17.290 9.019 -2.149 1.00 24.98 510 PHE A N 1
ATOM 3679 C CA . PHE A 1 482 ? 16.494 8.890 -3.352 1.00 22.82 510 PHE A CA 1
ATOM 3680 C C . PHE A 1 482 ? 16.269 10.228 -4.059 1.00 23.52 510 PHE A C 1
ATOM 3681 O O . PHE A 1 482 ? 15.618 11.109 -3.508 1.00 24.91 510 PHE A O 1
ATOM 3689 N N . LEU A 1 483 ? 16.775 10.358 -5.289 1.00 25.36 511 LEU A N 1
ATOM 3690 C CA . LEU A 1 483 ? 16.594 11.567 -6.126 1.00 18.90 511 LEU A CA 1
ATOM 3691 C C . LEU A 1 483 ? 15.860 11.287 -7.470 1.00 23.05 511 LEU A C 1
ATOM 3692 O O . LEU A 1 483 ? 16.362 10.548 -8.347 1.00 16.81 511 LEU A O 1
ATOM 3697 N N . ASP A 1 484 ? 14.676 11.870 -7.639 1.00 17.18 512 ASP A N 1
ATOM 3698 C CA . ASP A 1 484 ? 14.000 11.748 -8.917 1.00 18.48 512 ASP A CA 1
ATOM 3699 C C . ASP A 1 484 ? 13.543 13.121 -9.462 1.00 21.65 512 ASP A C 1
ATOM 3700 O O . ASP A 1 484 ? 12.603 13.725 -8.931 1.00 17.88 512 ASP A O 1
ATOM 3705 N N . PHE A 1 485 ? 14.248 13.610 -10.494 1.00 22.31 513 PHE A N 1
ATOM 3706 C CA . PHE A 1 485 ? 13.932 14.858 -11.219 1.00 17.80 513 PHE A CA 1
ATOM 3707 C C . PHE A 1 485 ? 13.344 14.710 -12.645 1.00 23.24 513 PHE A C 1
ATOM 3708 O O . PHE A 1 485 ? 13.269 15.701 -13.395 1.00 20.29 513 PHE A O 1
ATOM 3716 N N . ASN A 1 486 ? 13.021 13.476 -13.047 1.00 20.91 514 ASN A N 1
ATOM 3717 C CA . ASN A 1 486 ? 12.653 13.162 -14.428 1.00 15.18 514 ASN A CA 1
ATOM 3718 C C . ASN A 1 486 ? 11.510 14.009 -14.960 1.00 15.37 514 ASN A C 1
ATOM 3719 O O . ASN A 1 486 ? 10.677 14.475 -14.191 1.00 13.13 514 ASN A O 1
ATOM 3724 N N . SER A 1 487 ? 11.513 14.248 -16.272 1.00 12.28 515 SER A N 1
ATOM 3725 C CA . SER A 1 487 ? 10.504 15.075 -16.918 1.00 12.62 515 SER A CA 1
ATOM 3726 C C . SER A 1 487 ? 10.427 16.496 -16.377 1.00 13.68 515 SER A C 1
ATOM 3727 O O . SER A 1 487 ? 9.382 16.956 -15.907 1.00 10.34 515 SER A O 1
ATOM 3730 N N . ASN A 1 488 ? 11.535 17.204 -16.511 1.00 12.92 516 ASN A N 1
ATOM 3731 C CA . ASN A 1 488 ? 11.543 18.629 -16.331 1.00 14.06 516 ASN A CA 1
ATOM 3732 C C . ASN A 1 488 ? 12.345 19.269 -17.456 1.00 21.12 516 ASN A C 1
ATOM 3733 O O . ASN A 1 488 ? 12.637 18.640 -18.480 1.00 26.12 516 ASN A O 1
ATOM 3738 N N . ASN A 1 489 ? 12.598 20.556 -17.302 1.00 19.29 517 ASN A N 1
ATOM 3739 C CA . ASN A 1 489 ? 13.524 21.301 -18.127 1.00 20.05 517 ASN A CA 1
ATOM 3740 C C . ASN A 1 489 ? 14.914 21.561 -17.604 1.00 20.43 517 ASN A C 1
ATOM 3741 O O . ASN A 1 489 ? 15.525 22.556 -17.983 1.00 21.58 517 ASN A O 1
ATOM 3746 N N . PHE A 1 490 ? 15.332 20.816 -16.599 1.00 18.68 518 PHE A N 1
ATOM 3747 C CA . PHE A 1 490 ? 16.643 21.079 -16.032 1.00 20.15 518 PHE A CA 1
ATOM 3748 C C . PHE A 1 490 ? 17.734 21.126 -17.090 1.00 20.61 518 PHE A C 1
ATOM 3749 O O . PHE A 1 490 ? 17.708 20.369 -18.047 1.00 22.51 518 PHE A O 1
ATOM 3757 N N . GLU A 1 491 ? 18.663 22.064 -16.949 1.00 23.30 519 GLU A N 1
ATOM 3758 C CA . GLU A 1 491 ? 19.781 22.133 -17.881 1.00 25.78 519 GLU A CA 1
ATOM 3759 C C . GLU A 1 491 ? 21.131 22.287 -17.165 1.00 27.77 519 GLU A C 1
ATOM 3760 O O . GLU A 1 491 ? 21.200 22.302 -15.933 1.00 25.48 519 GLU A O 1
ATOM 3766 N N . GLY A 1 492 ? 22.198 22.385 -17.948 1.00 24.02 520 GLY A N 1
ATOM 3767 C CA . GLY A 1 492 ? 23.535 22.522 -17.405 1.00 28.29 520 GLY A CA 1
ATOM 3768 C C . GLY A 1 492 ? 24.158 21.164 -17.150 1.00 27.86 520 GLY A C 1
ATOM 3769 O O . GLY A 1 492 ? 23.535 20.148 -17.396 1.00 29.14 520 GLY A O 1
ATOM 3770 N N . PRO A 1 493 ? 25.393 21.139 -16.641 1.00 31.16 521 PRO A N 1
ATOM 3771 C CA . PRO A 1 493 ? 26.024 19.852 -16.328 1.00 30.65 521 PRO A CA 1
ATOM 3772 C C . PRO A 1 493 ? 25.484 19.198 -15.042 1.00 33.22 521 PRO A C 1
ATOM 3773 O O . PRO A 1 493 ? 24.960 19.869 -14.153 1.00 33.81 521 PRO A O 1
ATOM 3777 N N . ILE A 1 494 ? 25.578 17.876 -14.979 1.00 33.38 522 ILE A N 1
ATOM 3778 C CA . ILE A 1 494 ? 25.247 17.137 -13.777 1.00 32.22 522 ILE A CA 1
ATOM 3779 C C . ILE A 1 494 ? 26.315 17.514 -12.763 1.00 37.70 522 ILE A C 1
ATOM 3780 O O . ILE A 1 494 ? 27.499 17.388 -13.049 1.00 36.58 522 ILE A O 1
ATOM 3785 N N . PRO A 1 495 ? 25.901 18.027 -11.591 1.00 38.00 523 PRO A N 1
ATOM 3786 C CA . PRO A 1 495 ? 26.881 18.485 -10.596 1.00 39.44 523 PRO A CA 1
ATOM 3787 C C . PRO A 1 495 ? 27.726 17.337 -10.102 1.00 35.44 523 PRO A C 1
ATOM 3788 O O . PRO A 1 495 ? 27.156 16.334 -9.684 1.00 40.63 523 PRO A O 1
ATOM 3792 N N . GLY A 1 496 ? 29.045 17.483 -10.125 1.00 34.30 524 GLY A N 1
ATOM 3793 C CA . GLY A 1 496 ? 29.933 16.435 -9.644 1.00 35.35 524 GLY A CA 1
ATOM 3794 C C . GLY A 1 496 ? 29.779 16.157 -8.155 1.00 40.27 524 GLY A C 1
ATOM 3795 O O . GLY A 1 496 ? 30.009 15.030 -7.697 1.00 41.79 524 GLY A O 1
ATOM 3796 N N . SER A 1 497 ? 29.367 17.170 -7.391 1.00 37.09 525 SER A N 1
ATOM 3797 C CA . SER A 1 497 ? 29.209 17.021 -5.942 1.00 40.09 525 SER A CA 1
ATOM 3798 C C . SER A 1 497 ? 28.144 16.000 -5.574 1.00 41.30 525 SER A C 1
ATOM 3799 O O . SER A 1 497 ? 27.999 15.635 -4.410 1.00 43.04 525 SER A O 1
ATOM 3802 N N . LEU A 1 498 ? 27.394 15.560 -6.576 1.00 38.33 526 LEU A N 1
ATOM 3803 C CA . LEU A 1 498 ? 26.358 14.567 -6.396 1.00 35.70 526 LEU A CA 1
ATOM 3804 C C . LEU A 1 498 ? 27.004 13.242 -6.001 1.00 39.08 526 LEU A C 1
ATOM 3805 O O . LEU A 1 498 ? 26.390 12.415 -5.323 1.00 41.58 526 LEU A O 1
ATOM 3810 N N . GLY A 1 499 ? 28.253 13.047 -6.415 1.00 36.30 527 GLY A N 1
ATOM 3811 C CA . GLY A 1 499 ? 28.963 11.817 -6.112 1.00 38.98 527 GLY A CA 1
ATOM 3812 C C . GLY A 1 499 ? 29.387 11.735 -4.655 1.00 42.71 527 GLY A C 1
ATOM 3813 O O . GLY A 1 499 ? 29.786 10.684 -4.171 1.00 41.70 527 GLY A O 1
ATOM 3814 N N . SER A 1 500 ? 29.304 12.861 -3.958 1.00 42.72 528 SER A N 1
ATOM 3815 C CA . SER A 1 500 ? 29.702 12.927 -2.569 1.00 43.33 528 SER A CA 1
ATOM 3816 C C . SER A 1 500 ? 28.632 12.444 -1.604 1.00 45.16 528 SER A C 1
ATOM 3817 O O . SER A 1 500 ? 28.893 12.336 -0.407 1.00 44.61 528 SER A O 1
ATOM 3820 N N . CYS A 1 501 ? 27.439 12.129 -2.104 1.00 39.76 529 CYS A N 1
ATOM 3821 C CA . CYS A 1 501 ? 26.397 11.707 -1.184 1.00 34.04 529 CYS A CA 1
ATOM 3822 C C . CYS A 1 501 ? 26.461 10.208 -1.032 1.00 37.22 529 CYS A C 1
ATOM 3823 O O . CYS A 1 501 ? 25.875 9.470 -1.811 1.00 44.70 529 CYS A O 1
ATOM 3826 N N . LYS A 1 502 ? 27.056 9.767 0.063 1.00 40.15 530 LYS A N 1
ATOM 3827 C CA . LYS A 1 502 ? 27.517 8.396 0.169 1.00 36.78 530 LYS A CA 1
ATOM 3828 C C . LYS A 1 502 ? 26.347 7.430 0.253 1.00 37.37 530 LYS A C 1
ATOM 3829 O O . LYS A 1 502 ? 26.462 6.256 -0.103 1.00 42.55 530 LYS A O 1
ATOM 3835 N N . ASN A 1 503 ? 25.200 7.940 0.677 1.00 38.04 531 ASN A N 1
ATOM 3836 C CA . ASN A 1 503 ? 24.037 7.089 0.855 1.00 36.05 531 ASN A CA 1
ATOM 3837 C C . ASN A 1 503 ? 23.096 7.064 -0.348 1.00 36.44 531 ASN A C 1
ATOM 3838 O O . ASN A 1 503 ? 22.037 6.442 -0.287 1.00 37.47 531 ASN A O 1
ATOM 3843 N N . LEU A 1 504 ? 23.498 7.720 -1.439 1.00 31.89 532 LEU A N 1
ATOM 3844 C CA . LEU A 1 504 ? 22.696 7.748 -2.659 1.00 33.44 532 LEU A CA 1
ATOM 3845 C C . LEU A 1 504 ? 22.433 6.350 -3.202 1.00 32.30 532 LEU A C 1
ATOM 3846 O O . LEU A 1 504 ? 23.353 5.621 -3.549 1.00 33.52 532 LEU A O 1
ATOM 3851 N N . SER A 1 505 ? 21.153 6.031 -3.330 1.00 31.33 533 SER A N 1
ATOM 3852 C CA . SER A 1 505 ? 20.659 4.733 -3.780 1.00 31.36 533 SER A CA 1
ATOM 3853 C C . SER A 1 505 ? 20.135 4.762 -5.232 1.00 35.67 533 SER A C 1
ATOM 3854 O O . SER A 1 505 ? 20.404 3.867 -6.044 1.00 29.74 533 SER A O 1
ATOM 3857 N N . SER A 1 506 ? 19.324 5.772 -5.518 1.00 31.93 534 SER A N 1
ATOM 3858 C CA . SER A 1 506 ? 18.621 5.878 -6.777 1.00 28.42 534 SER A CA 1
ATOM 3859 C C . SER A 1 506 ? 18.746 7.295 -7.366 1.00 26.69 534 SER A C 1
ATOM 3860 O O . SER A 1 506 ? 18.547 8.282 -6.658 1.00 24.68 534 SER A O 1
ATOM 3863 N N . ILE A 1 507 ? 19.098 7.386 -8.650 1.00 25.36 535 ILE A N 1
ATOM 3864 C CA . ILE A 1 507 ? 19.161 8.666 -9.358 1.00 23.09 535 ILE A CA 1
ATOM 3865 C C . ILE A 1 507 ? 18.372 8.623 -10.666 1.00 19.44 535 ILE A C 1
ATOM 3866 O O . ILE A 1 507 ? 18.729 7.890 -11.580 1.00 19.83 535 ILE A O 1
ATOM 3871 N N . ASN A 1 508 ? 17.294 9.395 -10.736 1.00 20.24 536 ASN A N 1
ATOM 3872 C CA . ASN A 1 508 ? 16.565 9.596 -11.980 1.00 19.83 536 ASN A CA 1
ATOM 3873 C C . ASN A 1 508 ? 16.615 11.068 -12.439 1.00 21.76 536 ASN A C 1
ATOM 3874 O O . ASN A 1 508 ? 15.887 11.923 -11.912 1.00 24.62 536 ASN A O 1
ATOM 3879 N N . LEU A 1 509 ? 17.479 11.349 -13.412 1.00 16.30 537 LEU A N 1
ATOM 3880 C CA . LEU A 1 509 ? 17.611 12.656 -14.053 1.00 15.62 537 LEU A CA 1
ATOM 3881 C C . LEU A 1 509 ? 16.990 12.670 -15.467 1.00 23.77 537 LEU A C 1
ATOM 3882 O O . LEU A 1 509 ? 17.196 13.613 -16.247 1.00 19.90 537 LEU A O 1
ATOM 3887 N N . SER A 1 510 ? 16.313 11.578 -15.819 1.00 19.62 538 SER A N 1
ATOM 3888 C CA . SER A 1 510 ? 15.911 11.333 -17.199 1.00 18.54 538 SER A CA 1
ATOM 3889 C C . SER A 1 510 ? 14.899 12.352 -17.749 1.00 21.61 538 SER A C 1
ATOM 3890 O O . SER A 1 510 ? 14.251 13.078 -16.994 1.00 16.56 538 SER A O 1
ATOM 3893 N N . ARG A 1 511 ? 14.805 12.420 -19.076 1.00 23.07 539 ARG A N 1
ATOM 3894 C CA . ARG A 1 511 ? 13.953 13.389 -19.755 1.00 16.28 539 ARG A CA 1
ATOM 3895 C C . ARG A 1 511 ? 14.172 14.801 -19.252 1.00 18.91 539 ARG A C 1
ATOM 3896 O O . ARG A 1 511 ? 13.249 15.468 -18.798 1.00 17.18 539 ARG A O 1
ATOM 3904 N N . ASN A 1 512 ? 15.427 15.225 -19.285 1.00 22.57 540 ASN A N 1
ATOM 3905 C CA . ASN A 1 512 ? 15.762 16.624 -19.067 1.00 22.77 540 ASN A CA 1
ATOM 3906 C C . ASN A 1 512 ? 16.664 17.137 -20.181 1.00 24.27 540 ASN A C 1
ATOM 3907 O O . ASN A 1 512 ? 16.808 16.511 -21.231 1.00 24.81 540 ASN A O 1
ATOM 3912 N N . ARG A 1 513 ? 17.181 18.335 -19.974 1.00 24.19 541 ARG A N 1
ATOM 3913 C CA . ARG A 1 513 ? 18.146 18.970 -20.862 1.00 20.74 541 ARG A CA 1
ATOM 3914 C C . ARG A 1 513 ? 19.628 18.973 -20.476 1.00 24.11 541 ARG A C 1
ATOM 3915 O O . ARG A 1 513 ? 20.379 19.828 -20.957 1.00 23.05 541 ARG A O 1
ATOM 3923 N N . PHE A 1 514 ? 20.005 18.144 -19.499 1.00 22.46 542 PHE A N 1
ATOM 3924 C CA . PHE A 1 514 ? 21.385 18.125 -19.002 1.00 23.05 542 PHE A CA 1
ATOM 3925 C C . PHE A 1 514 ? 22.402 17.952 -20.107 1.00 24.91 542 PHE A C 1
ATOM 3926 O O . PHE A 1 514 ? 22.237 17.110 -20.994 1.00 26.70 542 PHE A O 1
ATOM 3934 N N . THR A 1 515 ? 23.479 18.721 -20.027 1.00 24.81 543 THR A N 1
ATOM 3935 C CA . THR A 1 515 ? 24.536 18.648 -21.023 1.00 27.49 543 THR A CA 1
ATOM 3936 C C . THR A 1 515 ? 25.858 18.258 -20.402 1.00 24.46 543 THR A C 1
ATOM 3937 O O . THR A 1 515 ? 25.949 18.040 -19.207 1.00 28.88 543 THR A O 1
ATOM 3941 N N . GLY A 1 516 ? 26.893 18.190 -21.223 1.00 27.72 544 GLY A N 1
ATOM 3942 C CA . GLY A 1 516 ? 28.216 17.956 -20.704 1.00 26.08 544 GLY A CA 1
ATOM 3943 C C . GLY A 1 516 ? 28.456 16.490 -20.458 1.00 33.88 544 GLY A C 1
ATOM 3944 O O . GLY A 1 516 ? 27.733 15.644 -20.982 1.00 33.06 544 GLY A O 1
ATOM 3945 N N . GLN A 1 517 ? 29.483 16.208 -19.659 1.00 30.13 545 GLN A N 1
ATOM 3946 C CA . GLN A 1 517 ? 29.932 14.858 -19.391 1.00 33.32 545 GLN A CA 1
ATOM 3947 C C . GLN A 1 517 ? 29.440 14.249 -18.083 1.00 29.85 545 GLN A C 1
ATOM 3948 O O . GLN A 1 517 ? 29.177 14.947 -17.123 1.00 38.66 545 GLN A O 1
ATOM 3954 N N . ILE A 1 518 ? 29.301 12.933 -18.065 1.00 32.75 546 ILE A N 1
ATOM 3955 C CA . ILE A 1 518 ? 28.928 12.228 -16.854 1.00 35.67 546 ILE A CA 1
ATOM 3956 C C . ILE A 1 518 ? 30.098 12.229 -15.878 1.00 38.26 546 ILE A C 1
ATOM 3957 O O . ILE A 1 518 ? 31.117 11.595 -16.132 1.00 37.51 546 ILE A O 1
ATOM 3962 N N . PRO A 1 519 ? 29.928 12.903 -14.730 1.00 39.10 547 PRO A N 1
ATOM 3963 C CA . PRO A 1 519 ? 31.025 13.113 -13.780 1.00 35.25 547 PRO A CA 1
ATOM 3964 C C . PRO A 1 519 ? 31.596 11.804 -13.257 1.00 38.21 547 PRO A C 1
ATOM 3965 O O . PRO A 1 519 ? 30.842 10.932 -12.830 1.00 40.68 547 PRO A O 1
ATOM 3969 N N . PRO A 1 520 ? 32.924 11.672 -13.273 1.00 36.08 548 PRO A N 1
ATOM 3970 C CA . PRO A 1 520 ? 33.555 10.451 -12.749 1.00 37.42 548 PRO A CA 1
ATOM 3971 C C . PRO A 1 520 ? 33.346 10.256 -11.233 1.00 42.92 548 PRO A C 1
ATOM 3972 O O . PRO A 1 520 ? 33.378 9.115 -10.743 1.00 36.16 548 PRO A O 1
ATOM 3976 N N . GLN A 1 521 ? 33.067 11.353 -10.523 1.00 43.43 549 GLN A N 1
ATOM 3977 C CA . GLN A 1 521 ? 32.800 11.332 -9.082 1.00 35.94 549 GLN A CA 1
ATOM 3978 C C . GLN A 1 521 ? 31.673 10.379 -8.714 1.00 39.57 549 GLN A C 1
ATOM 3979 O O . GLN A 1 521 ? 31.639 9.838 -7.608 1.00 38.52 549 GLN A O 1
ATOM 3985 N N . LEU A 1 522 ? 30.757 10.158 -9.648 1.00 38.82 550 LEU A N 1
ATOM 3986 C CA . LEU A 1 522 ? 29.656 9.241 -9.412 1.00 34.23 550 LEU A CA 1
ATOM 3987 C C . LEU A 1 522 ? 30.161 7.824 -9.150 1.00 37.27 550 LEU A C 1
ATOM 3988 O O . LEU A 1 522 ? 29.419 6.969 -8.677 1.00 43.56 550 LEU A O 1
ATOM 3993 N N . GLY A 1 523 ? 31.429 7.579 -9.457 1.00 38.19 551 GLY A N 1
ATOM 3994 C CA . GLY A 1 523 ? 32.072 6.340 -9.070 1.00 37.73 551 GLY A CA 1
ATOM 3995 C C . GLY A 1 523 ? 32.205 6.189 -7.566 1.00 39.42 551 GLY A C 1
ATOM 3996 O O . GLY A 1 523 ? 32.490 5.101 -7.067 1.00 42.91 551 GLY A O 1
ATOM 3997 N N . ASN A 1 524 ? 31.999 7.274 -6.826 1.00 37.87 552 ASN A N 1
ATOM 3998 C CA . ASN A 1 524 ? 32.033 7.174 -5.371 1.00 36.96 552 ASN A CA 1
ATOM 3999 C C . ASN A 1 524 ? 30.770 6.551 -4.818 1.00 42.48 552 ASN A C 1
ATOM 4000 O O . ASN A 1 524 ? 30.751 6.087 -3.683 1.00 49.65 552 ASN A O 1
ATOM 4005 N N . LEU A 1 525 ? 29.724 6.465 -5.625 1.00 41.31 553 LEU A N 1
ATOM 4006 C CA . LEU A 1 525 ? 28.460 6.057 -5.055 1.00 40.13 553 LEU A CA 1
ATOM 4007 C C . LEU A 1 525 ? 28.391 4.539 -5.112 1.00 41.55 553 LEU A C 1
ATOM 4008 O O . LEU A 1 525 ? 28.148 3.943 -6.160 1.00 46.65 553 LEU A O 1
ATOM 4013 N N . GLN A 1 526 ? 28.605 3.919 -3.961 1.00 40.54 554 GLN A N 1
ATOM 4014 C CA . GLN A 1 526 ? 28.630 2.468 -3.861 1.00 42.46 554 GLN A CA 1
ATOM 4015 C C . GLN A 1 526 ? 27.334 1.883 -3.314 1.00 36.63 554 GLN A C 1
ATOM 4016 O O . GLN A 1 526 ? 27.188 0.666 -3.203 1.00 36.01 554 GLN A O 1
ATOM 4022 N N . ASN A 1 527 ? 26.411 2.751 -2.928 1.00 32.82 555 ASN A N 1
ATOM 4023 C CA . ASN A 1 527 ? 25.066 2.302 -2.591 1.00 39.17 555 ASN A CA 1
ATOM 4024 C C . ASN A 1 527 ? 24.042 2.522 -3.698 1.00 35.96 555 ASN A C 1
ATOM 4025 O O . ASN A 1 527 ? 22.848 2.292 -3.515 1.00 41.27 555 ASN A O 1
ATOM 4030 N N . LEU A 1 528 ? 24.512 2.991 -4.843 1.00 33.42 556 LEU A N 1
ATOM 4031 C CA . LEU A 1 528 ? 23.624 3.294 -5.950 1.00 33.53 556 LEU A CA 1
ATOM 4032 C C . LEU A 1 528 ? 23.198 2.012 -6.652 1.00 34.46 556 LEU A C 1
ATOM 4033 O O . LEU A 1 528 ? 24.022 1.318 -7.242 1.00 36.88 556 LEU A O 1
ATOM 4038 N N . GLY A 1 529 ? 21.906 1.711 -6.610 1.00 30.21 557 GLY A N 1
ATOM 4039 C CA . GLY A 1 529 ? 21.395 0.515 -7.246 1.00 29.19 557 GLY A CA 1
ATOM 4040 C C . GLY A 1 529 ? 20.736 0.797 -8.583 1.00 31.72 557 GLY A C 1
ATOM 4041 O O . GLY A 1 529 ? 20.546 -0.115 -9.385 1.00 30.32 557 GLY A O 1
ATOM 4042 N N . TYR A 1 530 ? 20.402 2.069 -8.809 1.00 30.55 558 TYR A N 1
ATOM 4043 C CA . TYR A 1 530 ? 19.641 2.524 -9.974 1.00 27.09 558 TYR A CA 1
ATOM 4044 C C . TYR A 1 530 ? 20.106 3.868 -10.515 1.00 28.92 558 TYR A C 1
ATOM 4045 O O . TYR A 1 530 ? 20.197 4.856 -9.776 1.00 29.80 558 TYR A O 1
ATOM 4054 N N . MET A 1 531 ? 20.391 3.919 -11.807 1.00 24.25 559 MET A N 1
ATOM 4055 C CA . MET A 1 531 ? 20.732 5.189 -12.416 1.00 22.11 559 MET A CA 1
ATOM 4056 C C . MET A 1 531 ? 20.088 5.464 -13.767 1.00 23.55 559 MET A C 1
ATOM 4057 O O . MET A 1 531 ? 20.370 4.775 -14.745 1.00 24.14 559 MET A O 1
ATOM 4062 N N . ASN A 1 532 ? 19.235 6.481 -13.828 1.00 24.30 560 ASN A N 1
ATOM 4063 C CA . ASN A 1 532 ? 18.619 6.861 -15.096 1.00 24.16 560 ASN A CA 1
ATOM 4064 C C . ASN A 1 532 ? 19.044 8.275 -15.520 1.00 20.99 560 ASN A C 1
ATOM 4065 O O . ASN A 1 532 ? 18.575 9.273 -14.979 1.00 21.47 560 ASN A O 1
ATOM 4070 N N . LEU A 1 533 ? 19.935 8.354 -16.492 1.00 21.92 561 LEU A N 1
ATOM 4071 C CA . LEU A 1 533 ? 20.291 9.618 -17.140 1.00 19.72 561 LEU A CA 1
ATOM 4072 C C . LEU A 1 533 ? 19.626 9.801 -18.497 1.00 20.83 561 LEU A C 1
ATOM 4073 O O . LEU A 1 533 ? 19.898 10.764 -19.203 1.00 26.08 561 LEU A O 1
ATOM 4078 N N . SER A 1 534 ? 18.759 8.874 -18.872 1.00 21.83 562 SER A N 1
ATOM 4079 C CA . SER A 1 534 ? 18.325 8.794 -20.256 1.00 23.76 562 SER A CA 1
ATOM 4080 C C . SER A 1 534 ? 17.586 10.031 -20.747 1.00 24.82 562 SER A C 1
ATOM 4081 O O . SER A 1 534 ? 17.033 10.786 -19.952 1.00 19.72 562 SER A O 1
ATOM 4084 N N . ARG A 1 535 ? 17.600 10.220 -22.070 1.00 25.21 563 ARG A N 1
ATOM 4085 C CA . ARG A 1 535 ? 16.981 11.366 -22.714 1.00 19.36 563 ARG A CA 1
ATOM 4086 C C . ARG A 1 535 ? 17.485 12.697 -22.188 1.00 23.32 563 ARG A C 1
ATOM 4087 O O . ARG A 1 535 ? 16.737 13.468 -21.588 1.00 25.45 563 ARG A O 1
ATOM 4095 N N . ASN A 1 536 ? 18.764 12.957 -22.417 1.00 24.04 564 ASN A N 1
ATOM 4096 C CA . ASN A 1 536 ? 19.353 14.268 -22.181 1.00 23.79 564 ASN A CA 1
ATOM 4097 C C . ASN A 1 536 ? 20.257 14.656 -23.366 1.00 26.07 564 ASN A C 1
ATOM 4098 O O . ASN A 1 536 ? 20.202 14.046 -24.428 1.00 28.00 564 ASN A O 1
ATOM 4103 N N . LEU A 1 537 ? 21.007 15.730 -23.202 1.00 23.87 565 LEU A N 1
ATOM 4104 C CA . LEU A 1 537 ? 22.019 16.176 -24.168 1.00 25.57 565 LEU A CA 1
ATOM 4105 C C . LEU A 1 537 ? 23.436 15.751 -23.777 1.00 23.73 565 LEU A C 1
ATOM 4106 O O . LEU A 1 537 ? 24.395 16.441 -24.097 1.00 20.27 565 LEU A O 1
ATOM 4111 N N . LEU A 1 538 ? 23.532 14.758 -22.907 1.00 22.39 566 LEU A N 1
ATOM 4112 C CA . LEU A 1 538 ? 24.823 14.257 -22.435 1.00 25.87 566 LEU A CA 1
ATOM 4113 C C . LEU A 1 538 ? 25.734 13.815 -23.580 1.00 31.86 566 LEU A C 1
ATOM 4114 O O . LEU A 1 538 ? 25.270 13.250 -24.569 1.00 32.30 566 LEU A O 1
ATOM 4119 N N . GLU A 1 539 ? 27.031 14.067 -23.442 1.00 29.85 567 GLU A N 1
ATOM 4120 C CA . GLU A 1 539 ? 27.985 13.711 -24.484 1.00 32.86 567 GLU A CA 1
ATOM 4121 C C . GLU A 1 539 ? 29.242 13.196 -23.818 1.00 32.07 567 GLU A C 1
ATOM 4122 O O . GLU A 1 539 ? 29.322 13.175 -22.590 1.00 35.99 567 GLU A O 1
ATOM 4128 N N . GLY A 1 540 ? 30.219 12.775 -24.619 1.00 30.54 568 GLY A N 1
ATOM 4129 C CA . GLY A 1 540 ? 31.452 12.223 -24.086 1.00 24.44 568 GLY A CA 1
ATOM 4130 C C . GLY A 1 540 ? 31.307 10.754 -23.774 1.00 31.98 568 GLY A C 1
ATOM 4131 O O . GLY A 1 540 ? 30.386 10.100 -24.255 1.00 35.92 568 GLY A O 1
ATOM 4132 N N . SER A 1 541 ? 32.198 10.217 -22.953 1.00 34.18 569 SER A N 1
ATOM 4133 C CA . SER A 1 541 ? 32.170 8.782 -22.700 1.00 30.98 569 SER A CA 1
ATOM 4134 C C . SER A 1 541 ? 31.921 8.388 -21.237 1.00 33.02 569 SER A C 1
ATOM 4135 O O . SER A 1 541 ? 32.060 9.191 -20.309 1.00 29.74 569 SER A O 1
ATOM 4138 N N . LEU A 1 542 ? 31.575 7.120 -21.060 1.00 29.74 570 LEU A N 1
ATOM 4139 C CA . LEU A 1 542 ? 31.284 6.556 -19.761 1.00 35.99 570 LEU A CA 1
ATOM 4140 C C . LEU A 1 542 ? 32.590 6.373 -19.010 1.00 35.47 570 LEU A C 1
ATOM 4141 O O . LEU A 1 542 ? 33.448 5.605 -19.429 1.00 41.93 570 LEU A O 1
ATOM 4146 N N . PRO A 1 543 ? 32.754 7.101 -17.905 1.00 34.26 571 PRO A N 1
ATOM 4147 C CA . PRO A 1 543 ? 33.966 6.964 -17.096 1.00 33.62 571 PRO A CA 1
ATOM 4148 C C . PRO A 1 543 ? 34.077 5.547 -16.549 1.00 44.82 571 PRO A C 1
ATOM 4149 O O . PRO A 1 543 ? 33.107 5.028 -15.982 1.00 42.77 571 PRO A O 1
ATOM 4153 N N . ALA A 1 544 ? 35.244 4.926 -16.704 1.00 49.09 572 ALA A N 1
ATOM 4154 C CA . ALA A 1 544 ? 35.449 3.583 -16.172 1.00 46.49 572 ALA A CA 1
ATOM 4155 C C . ALA A 1 544 ? 35.289 3.563 -14.647 1.00 46.64 572 ALA A C 1
ATOM 4156 O O . ALA A 1 544 ? 35.012 2.508 -14.071 1.00 44.46 572 ALA A O 1
ATOM 4158 N N . GLN A 1 545 ? 35.443 4.735 -14.015 1.00 44.05 573 GLN A N 1
ATOM 4159 C CA . GLN A 1 545 ? 35.262 4.891 -12.564 1.00 46.34 573 GLN A CA 1
ATOM 4160 C C . GLN A 1 545 ? 33.911 4.355 -12.090 1.00 45.88 573 GLN A C 1
ATOM 4161 O O . GLN A 1 545 ? 33.800 3.842 -10.974 1.00 50.99 573 GLN A O 1
ATOM 4167 N N . LEU A 1 546 ? 32.902 4.443 -12.955 1.00 40.48 574 LEU A N 1
ATOM 4168 C CA . LEU A 1 546 ? 31.574 3.920 -12.656 1.00 37.26 574 LEU A CA 1
ATOM 4169 C C . LEU A 1 546 ? 31.618 2.428 -12.359 1.00 45.86 574 LEU A C 1
ATOM 4170 O O . LEU A 1 546 ? 30.641 1.865 -11.864 1.00 47.98 574 LEU A O 1
ATOM 4175 N N . SER A 1 547 ? 32.733 1.779 -12.677 1.00 44.42 575 SER A N 1
ATOM 4176 C CA . SER A 1 547 ? 32.910 0.395 -12.265 1.00 47.83 575 SER A CA 1
ATOM 4177 C C . SER A 1 547 ? 32.874 0.281 -10.739 1.00 46.78 575 SER A C 1
ATOM 4178 O O . SER A 1 547 ? 32.558 -0.781 -10.200 1.00 44.90 575 SER A O 1
ATOM 4181 N N . ASN A 1 548 ? 33.156 1.378 -10.039 1.00 47.45 576 ASN A N 1
ATOM 4182 C CA . ASN A 1 548 ? 33.097 1.353 -8.575 1.00 50.05 576 ASN A CA 1
ATOM 4183 C C . ASN A 1 548 ? 31.696 1.270 -7.981 1.00 50.72 576 ASN A C 1
ATOM 4184 O O . ASN A 1 548 ? 31.558 1.013 -6.788 1.00 49.79 576 ASN A O 1
ATOM 4189 N N . CYS A 1 549 ? 30.655 1.430 -8.792 1.00 45.59 577 CYS A N 1
ATOM 4190 C CA . CYS A 1 549 ? 29.336 1.347 -8.211 1.00 43.08 577 CYS A CA 1
ATOM 4191 C C . CYS A 1 549 ? 28.959 -0.109 -8.282 1.00 45.80 577 CYS A C 1
ATOM 4192 O O . CYS A 1 549 ? 28.449 -0.574 -9.296 1.00 52.08 577 CYS A O 1
ATOM 4195 N N . VAL A 1 550 ? 29.116 -0.796 -7.158 1.00 44.00 578 VAL A N 1
ATOM 4196 C CA . VAL A 1 550 ? 29.064 -2.253 -7.122 1.00 45.87 578 VAL A CA 1
ATOM 4197 C C . VAL A 1 550 ? 27.637 -2.671 -6.824 1.00 42.89 578 VAL A C 1
ATOM 4198 O O . VAL A 1 550 ? 27.265 -3.828 -6.963 1.00 47.59 578 VAL A O 1
ATOM 4202 N N . SER A 1 551 ? 26.817 -1.708 -6.434 1.00 41.11 579 SER A N 1
ATOM 4203 C CA . SER A 1 551 ? 25.442 -2.021 -6.089 1.00 40.59 579 SER A CA 1
ATOM 4204 C C . SER A 1 551 ? 24.457 -1.875 -7.250 1.00 40.91 579 SER A C 1
ATOM 4205 O O . SER A 1 551 ? 23.270 -2.136 -7.057 1.00 42.67 579 SER A O 1
ATOM 4208 N N . LEU A 1 552 ? 24.924 -1.458 -8.434 1.00 33.11 580 LEU A N 1
ATOM 4209 C CA . LEU A 1 552 ? 24.000 -1.149 -9.530 1.00 31.74 580 LEU A CA 1
ATOM 4210 C C . LEU A 1 552 ? 23.138 -2.314 -10.007 1.00 30.72 580 LEU A C 1
ATOM 4211 O O . LEU A 1 552 ? 23.643 -3.308 -10.507 1.00 26.89 580 LEU A O 1
ATOM 4216 N N . GLU A 1 553 ? 21.824 -2.167 -9.894 1.00 31.62 581 GLU A N 1
ATOM 4217 C CA . GLU A 1 553 ? 20.922 -3.083 -10.576 1.00 34.47 581 GLU A CA 1
ATOM 4218 C C . GLU A 1 553 ? 20.585 -2.615 -11.983 1.00 33.20 581 GLU A C 1
ATOM 4219 O O . GLU A 1 553 ? 20.530 -3.412 -12.909 1.00 33.69 581 GLU A O 1
ATOM 4225 N N . ARG A 1 554 ? 20.284 -1.324 -12.105 1.00 31.30 582 ARG A N 1
ATOM 4226 C CA . ARG A 1 554 ? 19.751 -0.752 -13.329 1.00 27.41 582 ARG A CA 1
ATOM 4227 C C . ARG A 1 554 ? 20.547 0.457 -13.756 1.00 26.33 582 ARG A C 1
ATOM 4228 O O . ARG A 1 554 ? 20.737 1.387 -12.978 1.00 27.65 582 ARG A O 1
ATOM 4236 N N . PHE A 1 555 ? 21.039 0.415 -14.991 1.00 27.36 583 PHE A N 1
ATOM 4237 C CA . PHE A 1 555 ? 21.810 1.507 -15.577 1.00 24.20 583 PHE A CA 1
ATOM 4238 C C . PHE A 1 555 ? 21.270 1.861 -16.981 1.00 25.82 583 PHE A C 1
ATOM 4239 O O . PHE A 1 555 ? 21.422 1.076 -17.923 1.00 21.49 583 PHE A O 1
ATOM 4247 N N . ASP A 1 556 ? 20.662 3.041 -17.118 1.00 24.87 584 ASP A N 1
ATOM 4248 C CA . ASP A 1 556 ? 20.079 3.495 -18.392 1.00 23.74 584 ASP A CA 1
ATOM 4249 C C . ASP A 1 556 ? 20.609 4.905 -18.681 1.00 25.86 584 ASP A C 1
ATOM 4250 O O . ASP A 1 556 ? 20.299 5.855 -17.952 1.00 26.30 584 ASP A O 1
ATOM 4255 N N . VAL A 1 557 ? 21.479 5.001 -19.687 1.00 24.95 585 VAL A N 1
ATOM 4256 C CA . VAL A 1 557 ? 21.945 6.255 -20.301 1.00 22.49 585 VAL A CA 1
ATOM 4257 C C . VAL A 1 557 ? 21.391 6.579 -21.697 1.00 28.96 585 VAL A C 1
ATOM 4258 O O . VAL A 1 557 ? 21.890 7.479 -22.387 1.00 26.49 585 VAL A O 1
ATOM 4262 N N . GLY A 1 558 ? 20.415 5.801 -22.147 1.00 31.39 586 GLY A N 1
ATOM 4263 C CA . GLY A 1 558 ? 19.956 5.902 -23.515 1.00 26.10 586 GLY A CA 1
ATOM 4264 C C . GLY A 1 558 ? 19.513 7.292 -23.950 1.00 28.71 586 GLY A C 1
ATOM 4265 O O . GLY A 1 558 ? 19.249 8.158 -23.116 1.00 23.99 586 GLY A O 1
ATOM 4266 N N . PHE A 1 559 ? 19.458 7.500 -25.267 1.00 28.16 587 PHE A N 1
ATOM 4267 C CA . PHE A 1 559 ? 19.079 8.778 -25.865 1.00 25.77 587 PHE A CA 1
ATOM 4268 C C . PHE A 1 559 ? 19.916 9.953 -25.381 1.00 28.61 587 PHE A C 1
ATOM 4269 O O . PHE A 1 559 ? 19.393 10.901 -24.805 1.00 30.13 587 PHE A O 1
ATOM 4277 N N . ASN A 1 560 ? 21.217 9.881 -25.619 1.00 30.29 588 ASN A N 1
ATOM 4278 C CA . ASN A 1 560 ? 22.108 11.013 -25.430 1.00 28.98 588 ASN A CA 1
ATOM 4279 C C . ASN A 1 560 ? 23.069 10.988 -26.608 1.00 30.75 588 ASN A C 1
ATOM 4280 O O . ASN A 1 560 ? 22.853 10.247 -27.554 1.00 35.28 588 ASN A O 1
ATOM 4285 N N . SER A 1 561 ? 24.094 11.825 -26.564 1.00 32.68 589 SER A N 1
ATOM 4286 C CA . SER A 1 561 ? 25.199 11.814 -27.530 1.00 36.66 589 SER A CA 1
ATOM 4287 C C . SER A 1 561 ? 26.475 11.110 -27.101 1.00 34.15 589 SER A C 1
ATOM 4288 O O . SER A 1 561 ? 27.532 11.377 -27.666 1.00 37.47 589 SER A O 1
ATOM 4291 N N . LEU A 1 562 ? 26.396 10.322 -26.036 1.00 32.53 590 LEU A N 1
ATOM 4292 C CA . LEU A 1 562 ? 27.562 9.616 -25.503 1.00 35.03 590 LEU A CA 1
ATOM 4293 C C . LEU A 1 562 ? 28.311 8.855 -26.586 1.00 35.38 590 LEU A C 1
ATOM 4294 O O . LEU A 1 562 ? 27.703 8.321 -27.517 1.00 36.01 590 LEU A O 1
ATOM 4299 N N . ASN A 1 563 ? 29.638 8.876 -26.494 1.00 33.19 591 ASN A N 1
ATOM 4300 C CA . ASN A 1 563 ? 30.482 8.150 -27.441 1.00 40.43 591 ASN A CA 1
ATOM 4301 C C . ASN A 1 563 ? 31.613 7.414 -26.725 1.00 40.26 591 ASN A C 1
ATOM 4302 O O . ASN A 1 563 ? 31.703 7.467 -25.508 1.00 39.05 591 ASN A O 1
ATOM 4307 N N . GLY A 1 564 ? 32.455 6.710 -27.476 1.00 43.53 592 GLY A N 1
ATOM 4308 C CA . GLY A 1 564 ? 33.571 5.979 -26.894 1.00 34.60 592 GLY A CA 1
ATOM 4309 C C . GLY A 1 564 ? 33.275 4.490 -26.819 1.00 37.50 592 GLY A C 1
ATOM 4310 O O . GLY A 1 564 ? 32.214 4.037 -27.255 1.00 38.79 592 GLY A O 1
ATOM 4311 N N . SER A 1 565 ? 34.207 3.719 -26.270 1.00 33.99 593 SER A N 1
ATOM 4312 C CA . SER A 1 565 ? 33.972 2.295 -26.081 1.00 37.82 593 SER A CA 1
ATOM 4313 C C . SER A 1 565 ? 33.516 1.985 -24.657 1.00 42.62 593 SER A C 1
ATOM 4314 O O . SER A 1 565 ? 34.025 2.544 -23.688 1.00 40.93 593 SER A O 1
ATOM 4317 N N . VAL A 1 566 ? 32.581 1.055 -24.533 1.00 44.28 594 VAL A N 1
ATOM 4318 C CA . VAL A 1 566 ? 32.094 0.656 -23.232 1.00 42.24 594 VAL A CA 1
ATOM 4319 C C . VAL A 1 566 ? 33.215 0.025 -22.422 1.00 46.62 594 VAL A C 1
ATOM 4320 O O . VAL A 1 566 ? 33.736 -1.028 -22.792 1.00 51.02 594 VAL A O 1
ATOM 4324 N N . PRO A 1 567 ? 33.576 0.665 -21.300 1.00 43.16 595 PRO A N 1
ATOM 4325 C CA . PRO A 1 567 ? 34.639 0.207 -20.402 1.00 46.24 595 PRO A CA 1
ATOM 4326 C C . PRO A 1 567 ? 34.442 -1.241 -19.982 1.00 48.97 595 PRO A C 1
ATOM 4327 O O . PRO A 1 567 ? 33.335 -1.642 -19.628 1.00 47.37 595 PRO A O 1
ATOM 4331 N N . SER A 1 568 ? 35.510 -2.022 -20.049 1.00 46.18 596 SER A N 1
ATOM 4332 C CA . SER A 1 568 ? 35.441 -3.420 -19.679 1.00 50.12 596 SER A CA 1
ATOM 4333 C C . SER A 1 568 ? 35.444 -3.551 -18.166 1.00 48.91 596 SER A C 1
ATOM 4334 O O . SER A 1 568 ? 35.051 -4.585 -17.622 1.00 43.42 596 SER A O 1
ATOM 4337 N N . ASN A 1 569 ? 35.845 -2.474 -17.491 1.00 51.49 597 ASN A N 1
ATOM 4338 C CA . ASN A 1 569 ? 35.872 -2.455 -16.032 1.00 49.50 597 ASN A CA 1
ATOM 4339 C C . ASN A 1 569 ? 34.465 -2.671 -15.482 1.00 48.65 597 ASN A C 1
ATOM 4340 O O . ASN A 1 569 ? 34.284 -3.096 -14.341 1.00 46.64 597 ASN A O 1
ATOM 4345 N N . PHE A 1 570 ? 33.470 -2.425 -16.331 1.00 46.78 598 PHE A N 1
ATOM 4346 C CA . PHE A 1 570 ? 32.069 -2.598 -15.963 1.00 42.61 598 PHE A CA 1
ATOM 4347 C C . PHE A 1 570 ? 31.706 -4.048 -15.718 1.00 45.55 598 PHE A C 1
ATOM 4348 O O . PHE A 1 570 ? 30.595 -4.353 -15.280 1.00 41.03 598 PHE A O 1
ATOM 4356 N N . SER A 1 571 ? 32.643 -4.946 -16.001 1.00 49.33 599 SER A N 1
ATOM 4357 C CA . SER A 1 571 ? 32.419 -6.352 -15.708 1.00 52.67 599 SER A CA 1
ATOM 4358 C C . SER A 1 571 ? 32.185 -6.588 -14.212 1.00 48.12 599 SER A C 1
ATOM 4359 O O . SER A 1 571 ? 31.616 -7.606 -13.838 1.00 48.97 599 SER A O 1
ATOM 4362 N N . ASN A 1 572 ? 32.583 -5.647 -13.355 1.00 50.91 600 ASN A N 1
ATOM 4363 C CA . ASN A 1 572 ? 32.285 -5.801 -11.923 1.00 54.62 600 ASN A CA 1
ATOM 4364 C C . ASN A 1 572 ? 30.923 -5.341 -11.391 1.00 50.07 600 ASN A C 1
ATOM 4365 O O . ASN A 1 572 ? 30.676 -5.493 -10.202 1.00 55.47 600 ASN A O 1
ATOM 4370 N N . TRP A 1 573 ? 30.012 -4.842 -12.226 1.00 49.06 601 TRP A N 1
ATOM 4371 C CA . TRP A 1 573 ? 28.734 -4.500 -11.625 1.00 45.72 601 TRP A CA 1
ATOM 4372 C C . TRP A 1 573 ? 28.064 -5.844 -11.662 1.00 43.12 601 TRP A C 1
ATOM 4373 O O . TRP A 1 573 ? 27.448 -6.222 -12.652 1.00 45.91 601 TRP A O 1
ATOM 4384 N N . LYS A 1 574 ? 28.107 -6.537 -10.540 1.00 40.42 602 LYS A N 1
ATOM 4385 C CA . LYS A 1 574 ? 27.755 -7.944 -10.554 1.00 43.91 602 LYS A CA 1
ATOM 4386 C C . LYS A 1 574 ? 26.274 -8.076 -10.257 1.00 38.95 602 LYS A C 1
ATOM 4387 O O . LYS A 1 574 ? 25.697 -9.156 -10.356 1.00 39.24 602 LYS A O 1
ATOM 4393 N N . GLY A 1 575 ? 25.654 -6.960 -9.897 1.00 39.60 603 GLY A N 1
ATOM 4394 C CA . GLY A 1 575 ? 24.230 -6.971 -9.658 1.00 37.85 603 GLY A CA 1
ATOM 4395 C C . GLY A 1 575 ? 23.395 -6.447 -10.812 1.00 38.96 603 GLY A C 1
ATOM 4396 O O . GLY A 1 575 ? 22.188 -6.295 -10.661 1.00 39.08 603 GLY A O 1
ATOM 4397 N N . LEU A 1 576 ? 23.999 -6.170 -11.968 1.00 40.15 604 LEU A N 1
ATOM 4398 C CA . LEU A 1 576 ? 23.209 -5.529 -13.016 1.00 36.64 604 LEU A CA 1
ATOM 4399 C C . LEU A 1 576 ? 22.137 -6.453 -13.593 1.00 38.82 604 LEU A C 1
ATOM 4400 O O . LEU A 1 576 ? 22.418 -7.516 -14.143 1.00 41.12 604 LEU A O 1
ATOM 4405 N N . THR A 1 577 ? 20.894 -6.023 -13.436 1.00 39.85 605 THR A N 1
ATOM 4406 C CA . THR A 1 577 ? 19.756 -6.633 -14.089 1.00 38.34 605 THR A CA 1
ATOM 4407 C C . THR A 1 577 ? 19.486 -6.028 -15.487 1.00 38.94 605 THR A C 1
ATOM 4408 O O . THR A 1 577 ? 18.979 -6.698 -16.389 1.00 39.51 605 THR A O 1
ATOM 4412 N N . THR A 1 578 ? 19.803 -4.746 -15.648 1.00 33.72 606 THR A N 1
ATOM 4413 C CA . THR A 1 578 ? 19.328 -3.995 -16.802 1.00 32.50 606 THR A CA 1
ATOM 4414 C C . THR A 1 578 ? 20.388 -3.061 -17.362 1.00 32.35 606 THR A C 1
ATOM 4415 O O . THR A 1 578 ? 20.924 -2.214 -16.653 1.00 33.57 606 THR A O 1
ATOM 4419 N N . LEU A 1 579 ? 20.690 -3.221 -18.639 1.00 29.40 607 LEU A N 1
ATOM 4420 C CA . LEU A 1 579 ? 21.664 -2.365 -19.301 1.00 36.07 607 LEU A CA 1
ATOM 4421 C C . LEU A 1 579 ? 21.034 -1.731 -20.519 1.00 29.53 607 LEU A C 1
ATOM 4422 O O . LEU A 1 579 ? 20.621 -2.440 -21.428 1.00 31.49 607 LEU A O 1
ATOM 4427 N N . VAL A 1 580 ? 20.947 -0.407 -20.533 1.00 29.36 608 VAL A N 1
ATOM 4428 C CA . VAL A 1 580 ? 20.354 0.293 -21.664 1.00 28.10 608 VAL A CA 1
ATOM 4429 C C . VAL A 1 580 ? 21.304 1.360 -22.167 1.00 33.49 608 VAL A C 1
ATOM 4430 O O . VAL A 1 580 ? 21.507 2.369 -21.490 1.00 29.40 608 VAL A O 1
ATOM 4434 N N . LEU A 1 581 ? 21.906 1.116 -23.338 1.00 33.14 609 LEU A N 1
ATOM 4435 C CA . LEU A 1 581 ? 22.731 2.100 -24.040 1.00 29.03 609 LEU A CA 1
ATOM 4436 C C . LEU A 1 581 ? 22.109 2.747 -25.285 1.00 35.34 609 LEU A C 1
ATOM 4437 O O . LEU A 1 581 ? 22.730 3.632 -25.893 1.00 31.80 609 LEU A O 1
ATOM 4442 N N . SER A 1 582 ? 20.894 2.327 -25.646 1.00 36.02 610 SER A N 1
ATOM 4443 C CA . SER A 1 582 ? 20.304 2.622 -26.963 1.00 32.91 610 SER A CA 1
ATOM 4444 C C . SER A 1 582 ? 20.308 4.101 -27.302 1.00 34.33 610 SER A C 1
ATOM 4445 O O . SER A 1 582 ? 20.191 4.934 -26.413 1.00 33.54 610 SER A O 1
ATOM 4448 N N . GLU A 1 583 ? 20.442 4.413 -28.591 1.00 33.16 611 GLU A N 1
ATOM 4449 C CA . GLU A 1 583 ? 20.517 5.791 -29.095 1.00 30.18 611 GLU A CA 1
ATOM 4450 C C . GLU A 1 583 ? 21.682 6.588 -28.532 1.00 32.53 611 GLU A C 1
ATOM 4451 O O . GLU A 1 583 ? 21.503 7.556 -27.802 1.00 34.95 611 GLU A O 1
ATOM 4457 N N . ASN A 1 584 ? 22.885 6.179 -28.881 1.00 33.13 612 ASN A N 1
ATOM 4458 C CA . ASN A 1 584 ? 24.044 6.989 -28.597 1.00 34.81 612 ASN A CA 1
ATOM 4459 C C . ASN A 1 584 ? 25.038 6.826 -29.714 1.00 39.13 612 ASN A C 1
ATOM 4460 O O . ASN A 1 584 ? 24.748 6.213 -30.735 1.00 43.02 612 ASN A O 1
ATOM 4465 N N . ARG A 1 585 ? 26.213 7.386 -29.518 1.00 37.62 613 ARG A N 1
ATOM 4466 C CA . ARG A 1 585 ? 27.267 7.288 -30.503 1.00 38.33 613 ARG A CA 1
ATOM 4467 C C . ARG A 1 585 ? 28.314 6.196 -30.176 1.00 40.98 613 ARG A C 1
ATOM 4468 O O . ARG A 1 585 ? 29.385 6.164 -30.771 1.00 48.69 613 ARG A O 1
ATOM 4476 N N . PHE A 1 586 ? 28.016 5.335 -29.201 1.00 42.36 614 PHE A N 1
ATOM 4477 C CA . PHE A 1 586 ? 28.965 4.311 -28.722 1.00 43.48 614 PHE A CA 1
ATOM 4478 C C . PHE A 1 586 ? 29.627 3.484 -29.824 1.00 44.48 614 PHE A C 1
ATOM 4479 O O . PHE A 1 586 ? 28.987 3.114 -30.804 1.00 44.33 614 PHE A O 1
ATOM 4487 N N . SER A 1 587 ? 30.916 3.197 -29.647 1.00 47.11 615 SER A N 1
ATOM 4488 C CA . SER A 1 587 ? 31.687 2.442 -30.637 1.00 48.70 615 SER A CA 1
ATOM 4489 C C . SER A 1 587 ? 32.717 1.518 -29.983 1.00 47.38 615 SER A C 1
ATOM 4490 O O . SER A 1 587 ? 32.725 1.358 -28.770 1.00 48.65 615 SER A O 1
ATOM 4493 N N . GLY A 1 588 ? 33.559 0.877 -30.789 1.00 52.40 616 GLY A N 1
ATOM 4494 C CA . GLY A 1 588 ? 34.573 -0.017 -30.250 1.00 46.47 616 GLY A CA 1
ATOM 4495 C C . GLY A 1 588 ? 34.060 -1.441 -30.203 1.00 45.32 616 GLY A C 1
ATOM 4496 O O . GLY A 1 588 ? 34.578 -2.277 -29.462 1.00 45.37 616 GLY A O 1
ATOM 4497 N N . GLY A 1 589 ? 32.981 -1.689 -30.937 1.00 39.48 617 GLY A N 1
ATOM 4498 C CA . GLY A 1 589 ? 32.397 -3.011 -31.022 1.00 41.31 617 GLY A CA 1
ATOM 4499 C C . GLY A 1 589 ? 31.560 -3.362 -29.810 1.00 47.53 617 GLY A C 1
ATOM 4500 O O . GLY A 1 589 ? 31.812 -2.872 -28.705 1.00 47.65 617 GLY A O 1
ATOM 4501 N N . ILE A 1 590 ? 30.604 -4.262 -30.001 1.00 42.78 618 ILE A N 1
ATOM 4502 C CA . ILE A 1 590 ? 29.782 -4.743 -28.898 1.00 46.19 618 ILE A CA 1
ATOM 4503 C C . ILE A 1 590 ? 30.616 -5.334 -27.762 1.00 48.65 618 ILE A C 1
ATOM 4504 O O . ILE A 1 590 ? 31.458 -6.200 -27.987 1.00 52.34 618 ILE A O 1
ATOM 4509 N N . PRO A 1 591 ? 30.395 -4.845 -26.534 1.00 48.48 619 PRO A N 1
ATOM 4510 C CA . PRO A 1 591 ? 31.168 -5.276 -25.363 1.00 49.41 619 PRO A CA 1
ATOM 4511 C C . PRO A 1 591 ? 31.182 -6.805 -25.171 1.00 52.66 619 PRO A C 1
ATOM 4512 O O . PRO A 1 591 ? 30.149 -7.466 -25.312 1.00 50.78 619 PRO A O 1
ATOM 4516 N N . GLN A 1 592 ? 32.363 -7.354 -24.892 1.00 56.74 620 GLN A N 1
ATOM 4517 C CA . GLN A 1 592 ? 32.533 -8.794 -24.675 1.00 54.70 620 GLN A CA 1
ATOM 4518 C C . GLN A 1 592 ? 32.273 -9.266 -23.246 1.00 55.87 620 GLN A C 1
ATOM 4519 O O . GLN A 1 592 ? 31.981 -10.437 -23.018 1.00 56.55 620 GLN A O 1
ATOM 4525 N N . PHE A 1 593 ? 32.372 -8.360 -22.281 1.00 55.40 621 PHE A N 1
ATOM 4526 C CA . PHE A 1 593 ? 32.402 -8.767 -20.877 1.00 51.62 621 PHE A CA 1
ATOM 4527 C C . PHE A 1 593 ? 31.029 -9.102 -20.324 1.00 52.41 621 PHE A C 1
ATOM 4528 O O . PHE A 1 593 ? 30.913 -9.553 -19.185 1.00 48.38 621 PHE A O 1
ATOM 4536 N N . LEU A 1 594 ? 30.001 -8.866 -21.135 1.00 50.88 622 LEU A N 1
ATOM 4537 C CA . LEU A 1 594 ? 28.609 -9.024 -20.713 1.00 46.07 622 LEU A CA 1
ATOM 4538 C C . LEU A 1 594 ? 28.282 -10.336 -19.991 1.00 48.31 622 LEU A C 1
ATOM 4539 O O . LEU A 1 594 ? 27.512 -10.323 -19.028 1.00 52.04 622 LEU A O 1
ATOM 4544 N N . PRO A 1 595 ? 28.864 -11.469 -20.431 1.00 49.53 623 PRO A N 1
ATOM 4545 C CA . PRO A 1 595 ? 28.578 -12.707 -19.694 1.00 51.12 623 PRO A CA 1
ATOM 4546 C C . PRO A 1 595 ? 29.003 -12.689 -18.224 1.00 48.73 623 PRO A C 1
ATOM 4547 O O . PRO A 1 595 ? 28.359 -13.345 -17.407 1.00 44.69 623 PRO A O 1
ATOM 4551 N N . GLU A 1 596 ? 30.045 -11.929 -17.894 1.00 52.75 624 GLU A N 1
ATOM 4552 C CA . GLU A 1 596 ? 30.504 -11.816 -16.509 1.00 53.44 624 GLU A CA 1
ATOM 4553 C C . GLU A 1 596 ? 29.382 -11.359 -15.575 1.00 53.42 624 GLU A C 1
ATOM 4554 O O . GLU A 1 596 ? 29.399 -11.673 -14.391 1.00 52.88 624 GLU A O 1
ATOM 4560 N N . LEU A 1 597 ? 28.384 -10.666 -16.124 1.00 57.12 625 LEU A N 1
ATOM 4561 C CA . LEU A 1 597 ? 27.234 -10.234 -15.341 1.00 48.04 625 LEU A CA 1
ATOM 4562 C C . LEU A 1 597 ? 26.204 -11.338 -15.464 1.00 43.54 625 LEU A C 1
ATOM 4563 O O . LEU A 1 597 ? 25.521 -11.453 -16.477 1.00 48.45 625 LEU A O 1
ATOM 4568 N N . LYS A 1 598 ? 26.042 -12.120 -14.412 1.00 42.82 626 LYS A N 1
ATOM 4569 C CA . LYS A 1 598 ? 25.253 -13.337 -14.527 1.00 45.19 626 LYS A CA 1
ATOM 4570 C C . LYS A 1 598 ? 23.801 -12.956 -14.427 1.00 43.30 626 LYS A C 1
ATOM 4571 O O . LYS A 1 598 ? 22.913 -13.717 -14.810 1.00 45.85 626 LYS A O 1
ATOM 4577 N N . LYS A 1 599 ? 23.582 -11.755 -13.908 1.00 46.44 627 LYS A N 1
ATOM 4578 C CA . LYS A 1 599 ? 22.253 -11.273 -13.582 1.00 45.19 627 LYS A CA 1
ATOM 4579 C C . LYS A 1 599 ? 21.584 -10.520 -14.738 1.00 44.28 627 LYS A C 1
ATOM 4580 O O . LYS A 1 599 ? 20.450 -10.076 -14.604 1.00 44.22 627 LYS A O 1
ATOM 4586 N N . LEU A 1 600 ? 22.242 -10.411 -15.890 1.00 42.78 628 LEU A N 1
ATOM 4587 C CA . LEU A 1 600 ? 21.717 -9.506 -16.902 1.00 40.00 628 LEU A CA 1
ATOM 4588 C C . LEU A 1 600 ? 20.513 -10.124 -17.592 1.00 40.95 628 LEU A C 1
ATOM 4589 O O . LEU A 1 600 ? 20.615 -11.121 -18.294 1.00 44.61 628 LEU A O 1
ATOM 4594 N N . SER A 1 601 ? 19.356 -9.523 -17.351 1.00 43.39 629 SER A N 1
ATOM 4595 C CA . SER A 1 601 ? 18.115 -9.953 -17.965 1.00 42.52 629 SER A CA 1
ATOM 4596 C C . SER A 1 601 ? 17.601 -9.038 -19.078 1.00 43.10 629 SER A C 1
ATOM 4597 O O . SER A 1 601 ? 16.643 -9.384 -19.768 1.00 45.53 629 SER A O 1
ATOM 4600 N N . THR A 1 602 ? 18.212 -7.870 -19.245 1.00 37.33 630 THR A N 1
ATOM 4601 C CA . THR A 1 602 ? 17.766 -6.959 -20.294 1.00 34.04 630 THR A CA 1
ATOM 4602 C C . THR A 1 602 ? 18.953 -6.257 -20.923 1.00 34.22 630 THR A C 1
ATOM 4603 O O . THR A 1 602 ? 19.712 -5.583 -20.237 1.00 41.47 630 THR A O 1
ATOM 4607 N N . LEU A 1 603 ? 19.132 -6.408 -22.225 1.00 35.66 631 LEU A N 1
ATOM 4608 C CA . LEU A 1 603 ? 20.246 -5.739 -22.882 1.00 36.75 631 LEU A CA 1
ATOM 4609 C C . LEU A 1 603 ? 19.706 -5.008 -24.100 1.00 35.61 631 LEU A C 1
ATOM 4610 O O . LEU A 1 603 ? 19.306 -5.638 -25.073 1.00 39.13 631 LEU A O 1
ATOM 4615 N N . GLN A 1 604 ? 19.689 -3.683 -24.052 1.00 33.55 632 GLN A N 1
ATOM 4616 C CA . GLN A 1 604 ? 19.245 -2.923 -25.201 1.00 32.81 632 GLN A CA 1
ATOM 4617 C C . GLN A 1 604 ? 20.310 -1.914 -25.541 1.00 37.52 632 GLN A C 1
ATOM 4618 O O . GLN A 1 604 ? 20.415 -0.870 -24.912 1.00 40.26 632 GLN A O 1
ATOM 4624 N N . ILE A 1 605 ? 21.087 -2.246 -26.562 1.00 38.55 633 ILE A N 1
ATOM 4625 C CA . ILE A 1 605 ? 22.178 -1.420 -27.060 1.00 36.10 633 ILE A CA 1
ATOM 4626 C C . ILE A 1 605 ? 21.943 -0.759 -28.421 1.00 37.07 633 ILE A C 1
ATOM 4627 O O . ILE A 1 605 ? 22.886 -0.369 -29.112 1.00 34.94 633 ILE A O 1
ATOM 4632 N N . ALA A 1 606 ? 20.682 -0.734 -28.825 1.00 35.26 634 ALA A N 1
ATOM 4633 C CA . ALA A 1 606 ? 20.267 -0.373 -30.163 1.00 34.57 634 ALA A CA 1
ATOM 4634 C C . ALA A 1 606 ? 20.792 0.976 -30.626 1.00 37.88 634 ALA A C 1
ATOM 4635 O O . ALA A 1 606 ? 21.173 1.809 -29.820 1.00 36.34 634 ALA A O 1
ATOM 4637 N N . ARG A 1 607 ? 20.906 1.123 -31.943 1.00 38.67 635 ARG A N 1
ATOM 4638 C CA . ARG A 1 607 ? 21.137 2.412 -32.578 1.00 36.32 635 ARG A CA 1
ATOM 4639 C C . ARG A 1 607 ? 22.359 3.143 -32.055 1.00 38.44 635 ARG A C 1
ATOM 4640 O O . ARG A 1 607 ? 22.279 4.267 -31.564 1.00 32.83 635 ARG A O 1
ATOM 4648 N N . ASN A 1 608 ? 23.490 2.463 -32.164 1.00 40.98 636 ASN A N 1
ATOM 4649 C CA . ASN A 1 608 ? 24.785 3.033 -31.855 1.00 38.59 636 ASN A CA 1
ATOM 4650 C C . ASN A 1 608 ? 25.725 2.751 -33.013 1.00 38.47 636 ASN A C 1
ATOM 4651 O O . ASN A 1 608 ? 25.318 2.193 -34.018 1.00 45.17 636 ASN A O 1
ATOM 4656 N N . ALA A 1 609 ? 26.988 3.115 -32.842 1.00 40.11 637 ALA A N 1
ATOM 4657 C CA . ALA A 1 609 ? 28.047 2.910 -33.832 1.00 44.58 637 ALA A CA 1
ATOM 4658 C C . ALA A 1 609 ? 28.934 1.694 -33.567 1.00 40.19 637 ALA A C 1
ATOM 4659 O O . ALA A 1 609 ? 30.067 1.674 -34.012 1.00 40.76 637 ALA A O 1
ATOM 4661 N N . PHE A 1 610 ? 28.485 0.765 -32.733 1.00 41.95 638 PHE A N 1
ATOM 4662 C CA . PHE A 1 610 ? 29.342 -0.331 -32.281 1.00 44.79 638 PHE A CA 1
ATOM 4663 C C . PHE A 1 610 ? 30.143 -0.988 -33.401 1.00 47.99 638 PHE A C 1
ATOM 4664 O O . PHE A 1 610 ? 31.348 -1.168 -33.258 1.00 54.19 638 PHE A O 1
ATOM 4672 N N . GLY A 1 611 ? 29.502 -1.306 -34.521 1.00 45.98 639 GLY A N 1
ATOM 4673 C CA . GLY A 1 611 ? 30.203 -1.951 -35.614 1.00 45.73 639 GLY A CA 1
ATOM 4674 C C . GLY A 1 611 ? 30.634 -3.379 -35.303 1.00 52.49 639 GLY A C 1
ATOM 4675 O O . GLY A 1 611 ? 30.194 -3.966 -34.315 1.00 46.39 639 GLY A O 1
ATOM 4676 N N . GLY A 1 612 ? 31.530 -3.929 -36.122 1.00 53.76 640 GLY A N 1
ATOM 4677 C CA . GLY A 1 612 ? 32.041 -5.271 -35.895 1.00 45.31 640 GLY A CA 1
ATOM 4678 C C . GLY A 1 612 ? 30.889 -6.251 -36.011 1.00 46.90 640 GLY A C 1
ATOM 4679 O O . GLY A 1 612 ? 29.931 -5.990 -36.736 1.00 50.46 640 GLY A O 1
ATOM 4680 N N . GLU A 1 613 ? 30.982 -7.388 -35.330 1.00 47.38 641 GLU A N 1
ATOM 4681 C CA . GLU A 1 613 ? 29.935 -8.403 -35.416 1.00 52.36 641 GLU A CA 1
ATOM 4682 C C . GLU A 1 613 ? 29.313 -8.661 -34.047 1.00 49.70 641 GLU A C 1
ATOM 4683 O O . GLU A 1 613 ? 29.778 -8.128 -33.038 1.00 49.80 641 GLU A O 1
ATOM 4689 N N . ILE A 1 614 ? 28.256 -9.474 -34.031 1.00 40.93 642 ILE A N 1
ATOM 4690 C CA . ILE A 1 614 ? 27.664 -9.986 -32.799 1.00 44.34 642 ILE A CA 1
ATOM 4691 C C . ILE A 1 614 ? 28.585 -11.031 -32.169 1.00 54.15 642 ILE A C 1
ATOM 4692 O O . ILE A 1 614 ? 28.736 -12.132 -32.700 1.00 61.51 642 ILE A O 1
ATOM 4697 N N . PRO A 1 615 ? 29.168 -10.713 -31.004 1.00 52.13 643 PRO A N 1
ATOM 4698 C CA . PRO A 1 615 ? 30.123 -11.615 -30.347 1.00 52.92 643 PRO A CA 1
ATOM 4699 C C . PRO A 1 615 ? 29.501 -12.944 -29.940 1.00 54.56 643 PRO A C 1
ATOM 4700 O O . PRO A 1 615 ? 28.333 -12.992 -29.571 1.00 52.71 643 PRO A O 1
ATOM 4704 N N . SER A 1 616 ? 30.274 -14.019 -30.036 1.00 56.26 644 SER A N 1
ATOM 4705 C CA . SER A 1 616 ? 29.821 -15.317 -29.554 1.00 56.02 644 SER A CA 1
ATOM 4706 C C . SER A 1 616 ? 29.629 -15.290 -28.032 1.00 57.10 644 SER A C 1
ATOM 4707 O O . SER A 1 616 ? 28.843 -16.063 -27.468 1.00 52.25 644 SER A O 1
ATOM 4710 N N . SER A 1 617 ? 30.329 -14.370 -27.372 1.00 57.88 645 SER A N 1
ATOM 4711 C CA . SER A 1 617 ? 30.211 -14.218 -25.925 1.00 54.75 645 SER A CA 1
ATOM 4712 C C . SER A 1 617 ? 28.795 -13.805 -25.534 1.00 52.53 645 SER A C 1
ATOM 4713 O O . SER A 1 617 ? 28.322 -14.120 -24.446 1.00 49.76 645 SER A O 1
ATOM 4716 N N . ILE A 1 618 ? 28.109 -13.134 -26.454 1.00 55.43 646 ILE A N 1
ATOM 4717 C CA . ILE A 1 618 ? 26.724 -12.741 -26.245 1.00 49.96 646 ILE A CA 1
ATOM 4718 C C . ILE A 1 618 ? 25.862 -13.980 -26.034 1.00 51.03 646 ILE A C 1
ATOM 4719 O O . ILE A 1 618 ? 24.810 -13.906 -25.404 1.00 56.37 646 ILE A O 1
ATOM 4724 N N . GLY A 1 619 ? 26.312 -15.122 -26.549 1.00 53.56 647 GLY A N 1
ATOM 4725 C CA . GLY A 1 619 ? 25.569 -16.358 -26.382 1.00 55.79 647 GLY A CA 1
ATOM 4726 C C . GLY A 1 619 ? 25.560 -16.983 -24.990 1.00 52.72 647 GLY A C 1
ATOM 4727 O O . GLY A 1 619 ? 24.616 -17.703 -24.650 1.00 54.45 647 GLY A O 1
ATOM 4728 N N . LEU A 1 620 ? 26.578 -16.730 -24.170 1.00 46.83 648 LEU A N 1
ATOM 4729 C CA . LEU A 1 620 ? 26.463 -17.165 -22.790 1.00 47.34 648 LEU A CA 1
ATOM 4730 C C . LEU A 1 620 ? 26.154 -15.923 -21.989 1.00 53.36 648 LEU A C 1
ATOM 4731 O O . LEU A 1 620 ? 27.041 -15.178 -21.595 1.00 55.10 648 LEU A O 1
ATOM 4736 N N . ILE A 1 621 ? 24.876 -15.718 -21.741 1.00 48.41 649 ILE A N 1
ATOM 4737 C CA . ILE A 1 621 ? 24.419 -14.726 -20.818 1.00 43.04 649 ILE A CA 1
ATOM 4738 C C . ILE A 1 621 ? 23.298 -15.505 -20.212 1.00 45.68 649 ILE A C 1
ATOM 4739 O O . ILE A 1 621 ? 22.332 -15.830 -20.899 1.00 41.40 649 ILE A O 1
ATOM 4744 N N . GLU A 1 622 ? 23.426 -15.794 -18.924 1.00 55.08 650 GLU A N 1
ATOM 4745 C CA . GLU A 1 622 ? 22.582 -16.786 -18.279 1.00 51.55 650 GLU A CA 1
ATOM 4746 C C . GLU A 1 622 ? 21.131 -16.365 -18.248 1.00 51.84 650 GLU A C 1
ATOM 4747 O O . GLU A 1 622 ? 20.234 -17.133 -18.592 1.00 54.20 650 GLU A O 1
ATOM 4753 N N . ASP A 1 623 ? 20.913 -15.126 -17.833 1.00 58.55 651 ASP A N 1
ATOM 4754 C CA . ASP A 1 623 ? 19.567 -14.660 -17.530 1.00 57.57 651 ASP A CA 1
ATOM 4755 C C . ASP A 1 623 ? 18.811 -13.830 -18.589 1.00 50.12 651 ASP A C 1
ATOM 4756 O O . ASP A 1 623 ? 17.747 -13.295 -18.292 1.00 53.77 651 ASP A O 1
ATOM 4761 N N . LEU A 1 624 ? 19.356 -13.696 -19.795 1.00 48.45 652 LEU A N 1
ATOM 4762 C CA . LEU A 1 624 ? 18.748 -12.800 -20.779 1.00 48.04 652 LEU A CA 1
ATOM 4763 C C . LEU A 1 624 ? 17.306 -13.214 -21.067 1.00 51.85 652 LEU A C 1
ATOM 4764 O O . LEU A 1 624 ? 17.056 -14.295 -21.595 1.00 55.37 652 LEU A O 1
ATOM 4769 N N . ILE A 1 625 ? 16.362 -12.324 -20.769 1.00 52.39 653 ILE A N 1
ATOM 4770 C CA . ILE A 1 625 ? 14.943 -12.663 -20.877 1.00 51.69 653 ILE A CA 1
ATOM 4771 C C . ILE A 1 625 ? 14.102 -11.646 -21.629 1.00 51.60 653 ILE A C 1
ATOM 4772 O O . ILE A 1 625 ? 13.516 -11.948 -22.664 1.00 57.42 653 ILE A O 1
ATOM 4777 N N . TYR A 1 626 ? 14.046 -10.439 -21.085 1.00 47.19 654 TYR A N 1
ATOM 4778 C CA . TYR A 1 626 ? 13.070 -9.448 -21.501 1.00 46.47 654 TYR A CA 1
ATOM 4779 C C . TYR A 1 626 ? 13.324 -8.892 -22.898 1.00 49.42 654 TYR A C 1
ATOM 4780 O O . TYR A 1 626 ? 12.392 -8.770 -23.692 1.00 50.27 654 TYR A O 1
ATOM 4789 N N . ASP A 1 627 ? 14.569 -8.531 -23.192 1.00 46.24 655 ASP A N 1
ATOM 4790 C CA . ASP A 1 627 ? 14.907 -8.060 -24.523 1.00 39.63 655 ASP A CA 1
ATOM 4791 C C . ASP A 1 627 ? 16.399 -8.202 -24.802 1.00 44.17 655 ASP A C 1
ATOM 4792 O O . ASP A 1 627 ? 17.231 -8.114 -23.889 1.00 41.50 655 ASP A O 1
ATOM 4797 N N . LEU A 1 628 ? 16.728 -8.383 -26.076 1.00 42.51 656 LEU A N 1
ATOM 4798 C CA . LEU A 1 628 ? 18.094 -8.276 -26.557 1.00 42.70 656 LEU A CA 1
ATOM 4799 C C . LEU A 1 628 ? 17.960 -7.418 -27.790 1.00 44.23 656 LEU A C 1
ATOM 4800 O O . LEU A 1 628 ? 17.371 -7.855 -28.780 1.00 45.76 656 LEU A O 1
ATOM 4805 N N . ASP A 1 629 ? 18.484 -6.197 -27.736 1.00 38.98 657 ASP A N 1
ATOM 4806 C CA . ASP A 1 629 ? 18.338 -5.291 -28.861 1.00 37.74 657 ASP A CA 1
ATOM 4807 C C . ASP A 1 629 ? 19.710 -4.865 -29.334 1.00 41.42 657 ASP A C 1
ATOM 4808 O O . ASP A 1 629 ? 20.382 -4.055 -28.679 1.00 39.15 657 ASP A O 1
ATOM 4813 N N . LEU A 1 630 ? 20.117 -5.441 -30.467 1.00 37.43 658 LEU A N 1
ATOM 4814 C CA . LEU A 1 630 ? 21.365 -5.101 -31.150 1.00 40.05 658 LEU A CA 1
ATOM 4815 C C . LEU A 1 630 ? 21.150 -4.231 -32.379 1.00 34.28 658 LEU A C 1
ATOM 4816 O O . LEU A 1 630 ? 22.091 -3.909 -33.098 1.00 30.05 658 LEU A O 1
ATOM 4821 N N . SER A 1 631 ? 19.896 -3.874 -32.612 1.00 35.26 659 SER A N 1
ATOM 4822 C CA . SER A 1 631 ? 19.496 -3.195 -33.828 1.00 34.74 659 SER A CA 1
ATOM 4823 C C . SER A 1 631 ? 20.255 -1.899 -34.086 1.00 35.31 659 SER A C 1
ATOM 4824 O O . SER A 1 631 ? 20.628 -1.196 -33.158 1.00 38.67 659 SER A O 1
ATOM 4827 N N . GLY A 1 632 ? 20.469 -1.590 -35.362 1.00 37.90 660 GLY A N 1
ATOM 4828 C CA . GLY A 1 632 ? 21.007 -0.309 -35.800 1.00 35.37 660 GLY A CA 1
ATOM 4829 C C . GLY A 1 632 ? 22.483 -0.039 -35.552 1.00 35.50 660 GLY A C 1
ATOM 4830 O O . GLY A 1 632 ? 22.893 1.105 -35.418 1.00 35.73 660 GLY A O 1
ATOM 4831 N N . ASN A 1 633 ? 23.295 -1.082 -35.490 1.00 36.39 661 ASN A N 1
ATOM 4832 C CA . ASN A 1 633 ? 24.720 -0.898 -35.224 1.00 38.11 661 ASN A CA 1
ATOM 4833 C C . ASN A 1 633 ? 25.735 -1.000 -36.362 1.00 42.87 661 ASN A C 1
ATOM 4834 O O . ASN A 1 633 ? 26.948 -0.921 -36.121 1.00 44.13 661 ASN A O 1
ATOM 4839 N N . GLY A 1 634 ? 25.244 -1.200 -37.585 1.00 52.28 662 GLY A N 1
ATOM 4840 C CA . GLY A 1 634 ? 26.105 -1.447 -38.730 1.00 47.27 662 GLY A CA 1
ATOM 4841 C C . GLY A 1 634 ? 26.826 -2.763 -38.499 1.00 48.05 662 GLY A C 1
ATOM 4842 O O . GLY A 1 634 ? 27.971 -2.946 -38.910 1.00 50.84 662 GLY A O 1
ATOM 4843 N N . LEU A 1 635 ? 26.148 -3.676 -37.810 1.00 49.00 663 LEU A N 1
ATOM 4844 C CA . LEU A 1 635 ? 26.730 -4.967 -37.462 1.00 56.16 663 LEU A CA 1
ATOM 4845 C C . LEU A 1 635 ? 26.874 -5.827 -38.712 1.00 65.29 663 LEU A C 1
ATOM 4846 O O . LEU A 1 635 ? 25.929 -5.952 -39.498 1.00 66.13 663 LEU A O 1
ATOM 4851 N N . THR A 1 636 ? 28.053 -6.412 -38.907 1.00 64.92 664 THR A N 1
ATOM 4852 C CA . THR A 1 636 ? 28.272 -7.253 -40.079 1.00 58.14 664 THR A CA 1
ATOM 4853 C C . THR A 1 636 ? 28.693 -8.656 -39.682 1.00 62.24 664 THR A C 1
ATOM 4854 O O . THR A 1 636 ? 29.416 -8.852 -38.707 1.00 60.79 664 THR A O 1
ATOM 4858 N N . GLY A 1 637 ? 28.228 -9.641 -40.434 1.00 60.80 665 GLY A N 1
ATOM 4859 C CA . GLY A 1 637 ? 28.611 -11.006 -40.158 1.00 53.49 665 GLY A CA 1
ATOM 4860 C C . GLY A 1 637 ? 27.356 -11.818 -40.296 1.00 48.67 665 GLY A C 1
ATOM 4861 O O . GLY A 1 637 ? 26.374 -11.349 -40.858 1.00 47.61 665 GLY A O 1
ATOM 4862 N N . GLU A 1 638 ? 27.374 -13.020 -39.738 1.00 52.30 666 GLU A N 1
ATOM 4863 C CA . GLU A 1 638 ? 26.182 -13.846 -39.699 1.00 56.97 666 GLU A CA 1
ATOM 4864 C C . GLU A 1 638 ? 25.885 -14.044 -38.232 1.00 53.74 666 GLU A C 1
ATOM 4865 O O . GLU A 1 638 ? 26.722 -13.748 -37.383 1.00 53.89 666 GLU A O 1
ATOM 4871 N N . ILE A 1 639 ? 24.696 -14.545 -37.934 1.00 52.45 667 ILE A N 1
ATOM 4872 C CA . ILE A 1 639 ? 24.306 -14.794 -36.562 1.00 50.97 667 ILE A CA 1
ATOM 4873 C C . ILE A 1 639 ? 25.175 -15.883 -35.958 1.00 56.23 667 ILE A C 1
ATOM 4874 O O . ILE A 1 639 ? 25.060 -17.044 -36.332 1.00 65.69 667 ILE A O 1
ATOM 4879 N N . PRO A 1 640 ? 25.991 -15.529 -34.957 1.00 54.07 668 PRO A N 1
ATOM 4880 C CA . PRO A 1 640 ? 26.900 -16.530 -34.402 1.00 54.76 668 PRO A CA 1
ATOM 4881 C C . PRO A 1 640 ? 26.125 -17.630 -33.701 1.00 59.13 668 PRO A C 1
ATOM 4882 O O . PRO A 1 640 ? 25.073 -17.383 -33.119 1.00 62.54 668 PRO A O 1
ATOM 4886 N N . ALA A 1 641 ? 26.655 -18.842 -33.777 1.00 60.36 669 ALA A N 1
ATOM 4887 C CA . ALA A 1 641 ? 25.957 -20.022 -33.305 1.00 59.14 669 ALA A CA 1
ATOM 4888 C C . ALA A 1 641 ? 25.607 -19.990 -31.815 1.00 59.61 669 ALA A C 1
ATOM 4889 O O . ALA A 1 641 ? 24.535 -20.448 -31.424 1.00 61.31 669 ALA A O 1
ATOM 4891 N N . LYS A 1 642 ? 26.494 -19.439 -30.990 1.00 58.34 670 LYS A N 1
ATOM 4892 C CA . LYS A 1 642 ? 26.266 -19.415 -29.544 1.00 60.48 670 LYS A CA 1
ATOM 4893 C C . LYS A 1 642 ? 24.949 -18.743 -29.152 1.00 60.01 670 LYS A C 1
ATOM 4894 O O . LYS A 1 642 ? 24.346 -19.101 -28.140 1.00 57.40 670 LYS A O 1
ATOM 4900 N N . LEU A 1 643 ? 24.498 -17.794 -29.970 1.00 53.32 671 LEU A N 1
ATOM 4901 C CA . LEU A 1 643 ? 23.255 -17.061 -29.718 1.00 55.61 671 LEU A CA 1
ATOM 4902 C C . LEU A 1 643 ? 22.048 -17.988 -29.539 1.00 55.78 671 LEU A C 1
ATOM 4903 O O . LEU A 1 643 ? 21.059 -17.617 -28.914 1.00 54.31 671 LEU A O 1
ATOM 4908 N N . GLY A 1 644 ? 22.123 -19.191 -30.095 1.00 58.56 672 GLY A N 1
ATOM 4909 C CA . GLY A 1 644 ? 21.035 -20.141 -29.972 1.00 53.27 672 GLY A CA 1
ATOM 4910 C C . GLY A 1 644 ? 20.916 -20.680 -28.559 1.00 59.25 672 GLY A C 1
ATOM 4911 O O . GLY A 1 644 ? 19.961 -21.392 -28.246 1.00 60.79 672 GLY A O 1
ATOM 4912 N N . ASP A 1 645 ? 21.870 -20.321 -27.697 1.00 58.66 673 ASP A N 1
ATOM 4913 C CA . ASP A 1 645 ? 21.861 -20.753 -26.299 1.00 57.41 673 ASP A CA 1
ATOM 4914 C C . ASP A 1 645 ? 20.863 -19.989 -25.446 1.00 60.50 673 ASP A C 1
ATOM 4915 O O . ASP A 1 645 ? 20.620 -20.357 -24.296 1.00 57.50 673 ASP A O 1
ATOM 4920 N N . LEU A 1 646 ? 20.256 -18.944 -26.000 1.00 63.34 674 LEU A N 1
ATOM 4921 C CA . LEU A 1 646 ? 19.406 -18.121 -25.168 1.00 56.82 674 LEU A CA 1
ATOM 4922 C C . LEU A 1 646 ? 18.000 -18.682 -25.246 1.00 55.86 674 LEU A C 1
ATOM 4923 O O . LEU A 1 646 ? 17.210 -18.339 -26.126 1.00 56.12 674 LEU A O 1
ATOM 4928 N N . ILE A 1 647 ? 17.677 -19.508 -24.263 1.00 57.76 675 ILE A N 1
ATOM 4929 C CA . ILE A 1 647 ? 16.400 -20.200 -24.245 1.00 61.47 675 ILE A CA 1
ATOM 4930 C C . ILE A 1 647 ? 15.406 -19.535 -23.301 1.00 61.35 675 ILE A C 1
ATOM 4931 O O . ILE A 1 647 ? 14.245 -19.924 -23.229 1.00 60.83 675 ILE A O 1
ATOM 4936 N N . LYS A 1 648 ? 15.876 -18.543 -22.556 1.00 59.42 676 LYS A N 1
ATOM 4937 C CA . LYS A 1 648 ? 14.978 -17.725 -21.768 1.00 57.23 676 LYS A CA 1
ATOM 4938 C C . LYS A 1 648 ? 14.605 -16.427 -22.486 1.00 55.94 676 LYS A C 1
ATOM 4939 O O . LYS A 1 648 ? 13.707 -15.719 -22.046 1.00 60.78 676 LYS A O 1
ATOM 4945 N N . LEU A 1 649 ? 15.267 -16.134 -23.603 1.00 51.76 677 LEU A N 1
ATOM 4946 C CA . LEU A 1 649 ? 15.100 -14.845 -24.270 1.00 51.31 677 LEU A CA 1
ATOM 4947 C C . LEU A 1 649 ? 13.708 -14.709 -24.869 1.00 54.37 677 LEU A C 1
ATOM 4948 O O . LEU A 1 649 ? 13.304 -15.506 -25.709 1.00 60.28 677 LEU A O 1
ATOM 4953 N N . THR A 1 650 ? 12.970 -13.701 -24.422 1.00 50.97 678 THR A N 1
ATOM 4954 C CA . THR A 1 650 ? 11.617 -13.459 -24.916 1.00 49.34 678 THR A CA 1
ATOM 4955 C C . THR A 1 650 ? 11.510 -12.602 -26.186 1.00 52.80 678 THR A C 1
ATOM 4956 O O . THR A 1 650 ? 10.637 -12.833 -27.021 1.00 55.95 678 THR A O 1
ATOM 4960 N N . ARG A 1 651 ? 12.396 -11.618 -26.338 1.00 50.62 679 ARG A N 1
ATOM 4961 C CA . ARG A 1 651 ? 12.291 -10.681 -27.457 1.00 50.04 679 ARG A CA 1
ATOM 4962 C C . ARG A 1 651 ? 13.640 -10.443 -28.093 1.00 47.14 679 ARG A C 1
ATOM 4963 O O . ARG A 1 651 ? 14.636 -10.275 -27.400 1.00 49.24 679 ARG A O 1
ATOM 4971 N N . LEU A 1 652 ? 13.680 -10.428 -29.417 1.00 46.12 680 LEU A N 1
ATOM 4972 C CA . LEU A 1 652 ? 14.935 -10.169 -30.094 1.00 47.29 680 LEU A CA 1
ATOM 4973 C C . LEU A 1 652 ? 14.799 -9.145 -31.223 1.00 48.63 680 LEU A C 1
ATOM 4974 O O . LEU A 1 652 ? 14.072 -9.361 -32.181 1.00 51.82 680 LEU A O 1
ATOM 4979 N N . ASN A 1 653 ? 15.503 -8.027 -31.111 1.00 46.51 681 ASN A N 1
ATOM 4980 C CA . ASN A 1 653 ? 15.558 -7.080 -32.210 1.00 42.60 681 ASN A CA 1
ATOM 4981 C C . ASN A 1 653 ? 16.985 -7.007 -32.732 1.00 48.33 681 ASN A C 1
ATOM 4982 O O . ASN A 1 653 ? 17.878 -6.458 -32.086 1.00 46.58 681 ASN A O 1
ATOM 4987 N N . ILE A 1 654 ? 17.175 -7.615 -33.896 1.00 44.18 682 ILE A N 1
ATOM 4988 C CA . ILE A 1 654 ? 18.435 -7.652 -34.608 1.00 40.18 682 ILE A CA 1
ATOM 4989 C C . ILE A 1 654 ? 18.449 -6.698 -35.815 1.00 45.27 682 ILE A C 1
ATOM 4990 O O . ILE A 1 654 ? 19.459 -6.561 -36.503 1.00 47.95 682 ILE A O 1
ATOM 4995 N N . SER A 1 655 ? 17.340 -6.002 -36.036 1.00 44.62 683 SER A N 1
ATOM 4996 C CA . SER A 1 655 ? 17.069 -5.313 -37.302 1.00 41.47 683 SER A CA 1
ATOM 4997 C C . SER A 1 655 ? 18.035 -4.190 -37.671 1.00 45.12 683 SER A C 1
ATOM 4998 O O . SER A 1 655 ? 18.889 -3.798 -36.886 1.00 43.46 683 SER A O 1
ATOM 5001 N N . ASN A 1 656 ? 17.960 -3.772 -38.930 1.00 48.57 684 ASN A N 1
ATOM 5002 C CA . ASN A 1 656 ? 18.708 -2.627 -39.446 1.00 43.54 684 ASN A CA 1
ATOM 5003 C C . ASN A 1 656 ? 20.221 -2.725 -39.371 1.00 47.61 684 ASN A C 1
ATOM 5004 O O . ASN A 1 656 ? 20.893 -1.790 -38.927 1.00 44.35 684 ASN A O 1
ATOM 5009 N N . ASN A 1 657 ? 20.754 -3.857 -39.814 1.00 54.45 685 ASN A N 1
ATOM 5010 C CA . ASN A 1 657 ? 22.198 -4.038 -39.906 1.00 51.14 685 ASN A CA 1
ATOM 5011 C C . ASN A 1 657 ? 22.655 -4.553 -41.258 1.00 60.43 685 ASN A C 1
ATOM 5012 O O . ASN A 1 657 ? 21.855 -4.761 -42.172 1.00 64.58 685 ASN A O 1
ATOM 5017 N N . ASN A 1 658 ? 23.961 -4.769 -41.348 1.00 62.76 686 ASN A N 1
ATOM 5018 C CA . ASN A 1 658 ? 24.628 -5.322 -42.519 1.00 59.98 686 ASN A CA 1
ATOM 5019 C C . ASN A 1 658 ? 24.849 -6.830 -42.434 1.00 61.33 686 ASN A C 1
ATOM 5020 O O . ASN A 1 658 ? 25.649 -7.384 -43.178 1.00 62.82 686 ASN A O 1
ATOM 5025 N N . LEU A 1 659 ? 24.217 -7.478 -41.464 1.00 60.55 687 LEU A N 1
ATOM 5026 C CA . LEU A 1 659 ? 24.425 -8.903 -41.287 1.00 57.63 687 LEU A CA 1
ATOM 5027 C C . LEU A 1 659 ? 24.049 -9.663 -42.553 1.00 66.65 687 LEU A C 1
ATOM 5028 O O . LEU A 1 659 ? 22.932 -9.538 -43.064 1.00 67.03 687 LEU A O 1
ATOM 5033 N N . THR A 1 660 ? 25.001 -10.454 -43.040 1.00 67.82 688 THR A N 1
ATOM 5034 C CA . THR A 1 660 ? 24.825 -11.299 -44.213 1.00 57.95 688 THR A CA 1
ATOM 5035 C C . THR A 1 660 ? 24.931 -12.709 -43.706 1.00 59.99 688 THR A C 1
ATOM 5036 O O . THR A 1 660 ? 26.007 -13.125 -43.316 1.00 56.30 688 THR A O 1
ATOM 5040 N N . GLY A 1 661 ? 23.835 -13.452 -43.700 1.00 66.95 689 GLY A N 1
ATOM 5041 C CA . GLY A 1 661 ? 23.909 -14.814 -43.221 1.00 62.56 689 GLY A CA 1
ATOM 5042 C C . GLY A 1 661 ? 22.641 -15.614 -43.377 1.00 61.14 689 GLY A C 1
ATOM 5043 O O . GLY A 1 661 ? 21.723 -15.226 -44.091 1.00 58.82 689 GLY A O 1
ATOM 5044 N N . SER A 1 662 ? 22.608 -16.741 -42.676 1.00 63.37 690 SER A N 1
ATOM 5045 C CA . SER A 1 662 ? 21.592 -17.767 -42.855 1.00 63.73 690 SER A CA 1
ATOM 5046 C C . SER A 1 662 ? 20.191 -17.457 -42.300 1.00 72.78 690 SER A C 1
ATOM 5047 O O . SER A 1 662 ? 19.200 -17.651 -43.013 1.00 72.70 690 SER A O 1
ATOM 5050 N N . LEU A 1 663 ? 20.137 -16.990 -41.041 1.00 72.25 691 LEU A N 1
ATOM 5051 C CA . LEU A 1 663 ? 18.930 -16.968 -40.184 1.00 60.14 691 LEU A CA 1
ATOM 5052 C C . LEU A 1 663 ? 18.642 -18.303 -39.526 1.00 69.51 691 LEU A C 1
ATOM 5053 O O . LEU A 1 663 ? 17.679 -18.429 -38.775 1.00 69.19 691 LEU A O 1
ATOM 5058 N N . SER A 1 664 ? 19.458 -19.305 -39.830 1.00 75.62 692 SER A N 1
ATOM 5059 C CA . SER A 1 664 ? 19.230 -20.653 -39.318 1.00 75.45 692 SER A CA 1
ATOM 5060 C C . SER A 1 664 ? 19.351 -20.773 -37.804 1.00 68.14 692 SER A C 1
ATOM 5061 O O . SER A 1 664 ? 18.604 -21.524 -37.183 1.00 70.70 692 SER A O 1
ATOM 5064 N N . VAL A 1 665 ? 20.272 -20.014 -37.217 1.00 68.13 693 VAL A N 1
ATOM 5065 C CA . VAL A 1 665 ? 20.593 -20.131 -35.793 1.00 68.35 693 VAL A CA 1
ATOM 5066 C C . VAL A 1 665 ? 19.360 -19.896 -34.896 1.00 70.96 693 VAL A C 1
ATOM 5067 O O . VAL A 1 665 ? 19.266 -20.443 -33.791 1.00 71.07 693 VAL A O 1
ATOM 5071 N N . LEU A 1 666 ? 18.383 -19.145 -35.410 1.00 72.19 694 LEU A N 1
ATOM 5072 C CA . LEU A 1 666 ? 17.201 -18.755 -34.629 1.00 69.83 694 LEU A CA 1
ATOM 5073 C C . LEU A 1 666 ? 16.277 -19.908 -34.256 1.00 68.02 694 LEU A C 1
ATOM 5074 O O . LEU A 1 666 ? 15.323 -19.716 -33.506 1.00 68.98 694 LEU A O 1
ATOM 5079 N N . LYS A 1 667 ? 16.528 -21.094 -34.796 1.00 69.71 695 LYS A N 1
ATOM 5080 C CA . LYS A 1 667 ? 15.714 -22.244 -34.425 1.00 72.44 695 LYS A CA 1
ATOM 5081 C C . LYS A 1 667 ? 15.878 -22.533 -32.939 1.00 64.14 695 LYS A C 1
ATOM 5082 O O . LYS A 1 667 ? 14.976 -23.066 -32.301 1.00 65.65 695 LYS A O 1
ATOM 5088 N N . GLY A 1 668 ? 17.040 -22.160 -32.409 1.00 64.63 696 GLY A N 1
ATOM 5089 C CA . GLY A 1 668 ? 17.412 -22.412 -31.028 1.00 68.00 696 GLY A CA 1
ATOM 5090 C C . GLY A 1 668 ? 16.857 -21.541 -29.911 1.00 67.01 696 GLY A C 1
ATOM 5091 O O . GLY A 1 668 ? 17.159 -21.786 -28.742 1.00 62.19 696 GLY A O 1
ATOM 5092 N N . LEU A 1 669 ? 16.085 -20.508 -30.233 1.00 66.99 697 LEU A N 1
ATOM 5093 C CA . LEU A 1 669 ? 15.569 -19.671 -29.162 1.00 63.63 697 LEU A CA 1
ATOM 5094 C C . LEU A 1 669 ? 14.195 -20.192 -28.797 1.00 63.19 697 LEU A C 1
ATOM 5095 O O . LEU A 1 669 ? 13.216 -19.916 -29.479 1.00 62.75 697 LEU A O 1
ATOM 5100 N N . THR A 1 670 ? 14.113 -20.901 -27.678 1.00 62.54 698 THR A N 1
ATOM 5101 C CA . THR A 1 670 ? 12.911 -21.668 -27.385 1.00 63.79 698 THR A CA 1
ATOM 5102 C C . THR A 1 670 ? 11.814 -20.840 -26.719 1.00 70.73 698 THR A C 1
ATOM 5103 O O . THR A 1 670 ? 10.640 -21.226 -26.743 1.00 73.04 698 THR A O 1
ATOM 5107 N N . SER A 1 671 ? 12.193 -19.711 -26.119 1.00 65.65 699 SER A N 1
ATOM 5108 C CA . SER A 1 671 ? 11.212 -18.824 -25.490 1.00 64.23 699 SER A CA 1
ATOM 5109 C C . SER A 1 671 ? 10.784 -17.621 -26.331 1.00 66.83 699 SER A C 1
ATOM 5110 O O . SER A 1 671 ? 9.969 -16.818 -25.874 1.00 63.45 699 SER A O 1
ATOM 5113 N N . LEU A 1 672 ? 11.316 -17.486 -27.544 1.00 64.74 700 LEU A N 1
ATOM 5114 C CA . LEU A 1 672 ? 11.094 -16.254 -28.295 1.00 60.30 700 LEU A CA 1
ATOM 5115 C C . LEU A 1 672 ? 9.623 -16.004 -28.592 1.00 64.29 700 LEU A C 1
ATOM 5116 O O . LEU A 1 672 ? 8.972 -16.786 -29.280 1.00 70.44 700 LEU A O 1
ATOM 5121 N N . LEU A 1 673 ? 9.119 -14.886 -28.086 1.00 64.31 701 LEU A N 1
ATOM 5122 C CA . LEU A 1 673 ? 7.790 -14.411 -28.425 1.00 61.18 701 LEU A CA 1
ATOM 5123 C C . LEU A 1 673 ? 7.864 -13.459 -29.620 1.00 68.47 701 LEU A C 1
ATOM 5124 O O . LEU A 1 673 ? 7.099 -13.570 -30.576 1.00 71.57 701 LEU A O 1
ATOM 5129 N N . HIS A 1 674 ? 8.815 -12.531 -29.557 1.00 61.85 702 HIS A N 1
ATOM 5130 C CA . HIS A 1 674 ? 8.925 -11.472 -30.551 1.00 58.50 702 HIS A CA 1
ATOM 5131 C C . HIS A 1 674 ? 10.313 -11.411 -31.167 1.00 58.84 702 HIS A C 1
ATOM 5132 O O . HIS A 1 674 ? 11.325 -11.588 -30.483 1.00 59.69 702 HIS A O 1
ATOM 5139 N N . VAL A 1 675 ? 10.359 -11.128 -32.462 1.00 56.85 703 VAL A N 1
ATOM 5140 C CA . VAL A 1 675 ? 11.629 -10.920 -33.131 1.00 52.97 703 VAL A CA 1
ATOM 5141 C C . VAL A 1 675 ? 11.479 -9.857 -34.223 1.00 51.57 703 VAL A C 1
ATOM 5142 O O . VAL A 1 675 ? 10.398 -9.691 -34.790 1.00 48.62 703 VAL A O 1
ATOM 5146 N N . ASP A 1 676 ? 12.535 -9.075 -34.436 1.00 48.74 704 ASP A N 1
ATOM 5147 C CA . ASP A 1 676 ? 12.577 -8.128 -35.537 1.00 48.13 704 ASP A CA 1
ATOM 5148 C C . ASP A 1 676 ? 13.911 -8.222 -36.279 1.00 51.35 704 ASP A C 1
ATOM 5149 O O . ASP A 1 676 ? 14.961 -7.813 -35.770 1.00 46.37 704 ASP A O 1
ATOM 5154 N N . VAL A 1 677 ? 13.844 -8.754 -37.497 1.00 57.16 705 VAL A N 1
ATOM 5155 C CA . VAL A 1 677 ? 14.987 -8.840 -38.391 1.00 57.48 705 VAL A CA 1
ATOM 5156 C C . VAL A 1 677 ? 14.641 -8.072 -39.652 1.00 58.93 705 VAL A C 1
ATOM 5157 O O . VAL A 1 677 ? 13.900 -8.572 -40.487 1.00 67.37 705 VAL A O 1
ATOM 5161 N N . SER A 1 678 ? 15.207 -6.903 -39.857 1.00 54.50 706 SER A N 1
ATOM 5162 C CA . SER A 1 678 ? 14.731 -6.113 -40.972 1.00 51.71 706 SER A CA 1
ATOM 5163 C C . SER A 1 678 ? 15.867 -5.328 -41.519 1.00 57.08 706 SER A C 1
ATOM 5164 O O . SER A 1 678 ? 16.771 -4.953 -40.777 1.00 57.69 706 SER A O 1
ATOM 5167 N N . ASN A 1 679 ? 15.819 -5.077 -42.818 1.00 55.82 707 ASN A N 1
ATOM 5168 C CA . ASN A 1 679 ? 16.871 -4.317 -43.445 1.00 56.34 707 ASN A CA 1
ATOM 5169 C C . ASN A 1 679 ? 18.191 -4.940 -43.037 1.00 63.07 707 ASN A C 1
ATOM 5170 O O . ASN A 1 679 ? 19.060 -4.311 -42.423 1.00 58.95 707 ASN A O 1
ATOM 5175 N N . ASN A 1 680 ? 18.257 -6.235 -43.315 1.00 70.64 708 ASN A N 1
ATOM 5176 C CA . ASN A 1 680 ? 19.472 -7.003 -43.195 1.00 68.58 708 ASN A CA 1
ATOM 5177 C C . ASN A 1 680 ? 19.681 -7.753 -44.503 1.00 70.00 708 ASN A C 1
ATOM 5178 O O . ASN A 1 680 ? 18.775 -7.860 -45.332 1.00 70.86 708 ASN A O 1
ATOM 5183 N N . GLN A 1 681 ? 20.883 -8.274 -44.675 1.00 68.74 709 GLN A N 1
ATOM 5184 C CA . GLN A 1 681 ? 21.248 -9.005 -45.878 1.00 64.77 709 GLN A CA 1
ATOM 5185 C C . GLN A 1 681 ? 21.112 -10.522 -45.764 1.00 70.19 709 GLN A C 1
ATOM 5186 O O . GLN A 1 681 ? 21.665 -11.259 -46.580 1.00 74.27 709 GLN A O 1
ATOM 5192 N N . PHE A 1 682 ? 20.418 -10.977 -44.720 1.00 66.93 710 PHE A N 1
ATOM 5193 C CA . PHE A 1 682 ? 20.239 -12.407 -44.475 1.00 67.97 710 PHE A CA 1
ATOM 5194 C C . PHE A 1 682 ? 19.754 -13.186 -45.696 1.00 68.57 710 PHE A C 1
ATOM 5195 O O . PHE A 1 682 ? 18.754 -12.843 -46.336 1.00 69.29 710 PHE A O 1
ATOM 5203 N N . THR A 1 683 ? 20.454 -14.277 -45.974 1.00 65.80 711 THR A N 1
ATOM 5204 C CA . THR A 1 683 ? 20.201 -15.043 -47.173 1.00 70.06 711 THR A CA 1
ATOM 5205 C C . THR A 1 683 ? 19.546 -16.349 -46.774 1.00 66.73 711 THR A C 1
ATOM 5206 O O . THR A 1 683 ? 19.726 -16.842 -45.660 1.00 69.51 711 THR A O 1
ATOM 5210 N N . GLY A 1 684 ? 18.759 -16.904 -47.679 1.00 65.68 712 GLY A N 1
ATOM 5211 C CA . GLY A 1 684 ? 18.137 -18.176 -47.404 1.00 71.20 712 GLY A CA 1
ATOM 5212 C C . GLY A 1 684 ? 16.759 -17.937 -46.830 1.00 72.86 712 GLY A C 1
ATOM 5213 O O . GLY A 1 684 ? 16.342 -16.792 -46.662 1.00 74.38 712 GLY A O 1
ATOM 5214 N N . PRO A 1 685 ? 16.057 -19.024 -46.504 1.00 70.13 713 PRO A N 1
ATOM 5215 C CA . PRO A 1 685 ? 14.685 -19.063 -45.990 1.00 76.14 713 PRO A CA 1
ATOM 5216 C C . PRO A 1 685 ? 14.531 -18.619 -44.535 1.00 77.26 713 PRO A C 1
ATOM 5217 O O . PRO A 1 685 ? 15.497 -18.268 -43.852 1.00 70.99 713 PRO A O 1
ATOM 5221 N N . ILE A 1 686 ? 13.276 -18.598 -44.098 1.00 75.40 714 ILE A N 1
ATOM 5222 C CA . ILE A 1 686 ? 12.903 -18.303 -42.725 1.00 76.03 714 ILE A CA 1
ATOM 5223 C C . ILE A 1 686 ? 12.819 -19.596 -41.910 1.00 80.31 714 ILE A C 1
ATOM 5224 O O . ILE A 1 686 ? 12.397 -20.627 -42.428 1.00 80.09 714 ILE A O 1
ATOM 5229 N N . PRO A 1 687 ? 13.276 -19.563 -40.646 1.00 78.29 715 PRO A N 1
ATOM 5230 C CA . PRO A 1 687 ? 13.129 -20.738 -39.781 1.00 72.05 715 PRO A CA 1
ATOM 5231 C C . PRO A 1 687 ? 11.665 -21.065 -39.516 1.00 70.70 715 PRO A C 1
ATOM 5232 O O . PRO A 1 687 ? 10.810 -20.193 -39.638 1.00 74.40 715 PRO A O 1
ATOM 5236 N N . ASP A 1 688 ? 11.391 -22.316 -39.166 1.00 75.46 716 ASP A N 1
ATOM 5237 C CA . ASP A 1 688 ? 10.026 -22.783 -38.928 1.00 74.02 716 ASP A CA 1
ATOM 5238 C C . ASP A 1 688 ? 9.348 -22.091 -37.754 1.00 72.34 716 ASP A C 1
ATOM 5239 O O . ASP A 1 688 ? 8.269 -21.518 -37.904 1.00 69.94 716 ASP A O 1
ATOM 5244 N N . ASN A 1 689 ? 10.008 -22.132 -36.596 1.00 75.31 717 ASN A N 1
ATOM 5245 C CA . ASN A 1 689 ? 9.422 -21.679 -35.336 1.00 65.96 717 ASN A CA 1
ATOM 5246 C C . ASN A 1 689 ? 8.981 -20.228 -35.299 1.00 70.17 717 ASN A C 1
ATOM 5247 O O . ASN A 1 689 ? 8.238 -19.830 -34.400 1.00 68.56 717 ASN A O 1
ATOM 5252 N N . LEU A 1 690 ? 9.415 -19.427 -36.264 1.00 72.36 718 LEU A N 1
ATOM 5253 C CA . LEU A 1 690 ? 8.863 -18.089 -36.306 1.00 74.82 718 LEU A CA 1
ATOM 5254 C C . LEU A 1 690 ? 7.746 -18.183 -37.341 1.00 76.74 718 LEU A C 1
ATOM 5255 O O . LEU A 1 690 ? 7.967 -18.095 -38.550 1.00 74.45 718 LEU A O 1
ATOM 5260 N N . GLU A 1 691 ? 6.535 -18.364 -36.830 1.00 76.00 719 GLU A N 1
ATOM 5261 C CA . GLU A 1 691 ? 5.346 -18.498 -37.652 1.00 78.06 719 GLU A CA 1
ATOM 5262 C C . GLU A 1 691 ? 4.214 -17.677 -37.076 1.00 78.73 719 GLU A C 1
ATOM 5263 O O . GLU A 1 691 ? 3.729 -16.760 -37.719 1.00 78.58 719 GLU A O 1
ATOM 5269 N N . GLY A 1 692 ? 3.806 -18.021 -35.853 1.00 84.00 720 GLY A N 1
ATOM 5270 C CA . GLY A 1 692 ? 2.640 -17.424 -35.234 1.00 85.35 720 GLY A CA 1
ATOM 5271 C C . GLY A 1 692 ? 2.775 -15.925 -35.252 1.00 86.74 720 GLY A C 1
ATOM 5272 O O . GLY A 1 692 ? 1.875 -15.216 -35.700 1.00 87.77 720 GLY A O 1
ATOM 5273 N N . GLN A 1 693 ? 3.921 -15.443 -34.788 1.00 83.84 721 GLN A N 1
ATOM 5274 C CA . GLN A 1 693 ? 4.219 -14.021 -34.865 1.00 85.37 721 GLN A CA 1
ATOM 5275 C C . GLN A 1 693 ? 4.565 -13.594 -36.300 1.00 84.55 721 GLN A C 1
ATOM 5276 O O . GLN A 1 693 ? 4.248 -12.482 -36.708 1.00 85.13 721 GLN A O 1
ATOM 5282 N N . LEU A 1 694 ? 5.188 -14.485 -37.068 1.00 79.51 722 LEU A N 1
ATOM 5283 C CA . LEU A 1 694 ? 5.442 -14.225 -38.489 1.00 83.28 722 LEU A CA 1
ATOM 5284 C C . LEU A 1 694 ? 4.115 -14.010 -39.226 1.00 85.00 722 LEU A C 1
ATOM 5285 O O . LEU A 1 694 ? 4.037 -13.262 -40.205 1.00 85.05 722 LEU A O 1
ATOM 5290 N N . LEU A 1 695 ? 3.077 -14.693 -38.759 1.00 88.05 723 LEU A N 1
ATOM 5291 C CA . LEU A 1 695 ? 1.737 -14.529 -39.307 1.00 88.61 723 LEU A CA 1
ATOM 5292 C C . LEU A 1 695 ? 1.209 -13.130 -38.984 1.00 84.83 723 LEU A C 1
ATOM 5293 O O . LEU A 1 695 ? 0.727 -12.420 -39.867 1.00 85.97 723 LEU A O 1
ATOM 5298 N N . SER A 1 696 ? 1.309 -12.751 -37.710 1.00 83.95 724 SER A N 1
ATOM 5299 C CA . SER A 1 696 ? 0.766 -11.488 -37.192 1.00 84.35 724 SER A CA 1
ATOM 5300 C C . SER A 1 696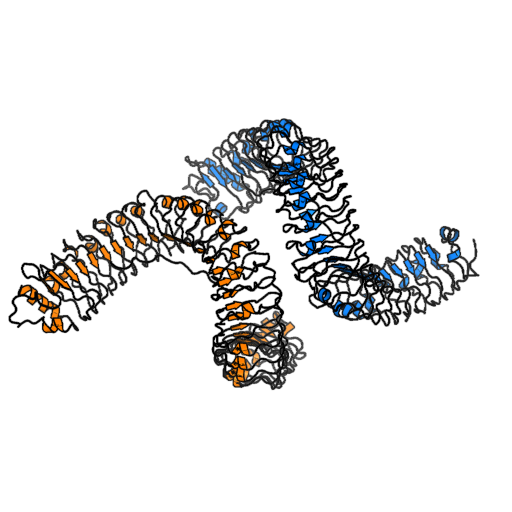 ? 1.629 -10.247 -37.446 1.00 82.07 724 SER A C 1
ATOM 5301 O O . SER A 1 696 ? 1.103 -9.160 -37.682 1.00 79.11 724 SER A O 1
ATOM 5304 N N . GLU A 1 697 ? 2.948 -10.405 -37.372 1.00 82.19 725 GLU A N 1
ATOM 5305 C CA . GLU A 1 697 ? 3.869 -9.286 -37.581 1.00 81.79 725 GLU A CA 1
ATOM 5306 C C . GLU A 1 697 ? 4.778 -9.561 -38.773 1.00 75.36 725 GLU A C 1
ATOM 5307 O O . GLU A 1 697 ? 5.984 -9.746 -38.608 1.00 73.89 725 GLU A O 1
ATOM 5313 N N . PRO A 1 698 ? 4.206 -9.591 -39.985 1.00 78.21 726 PRO A N 1
ATOM 5314 C CA . PRO A 1 698 ? 5.009 -9.935 -41.162 1.00 77.15 726 PRO A CA 1
ATOM 5315 C C . PRO A 1 698 ? 6.063 -8.872 -41.429 1.00 73.34 726 PRO A C 1
ATOM 5316 O O . PRO A 1 698 ? 7.115 -9.181 -41.986 1.00 73.94 726 PRO A O 1
ATOM 5320 N N . SER A 1 699 ? 5.771 -7.638 -41.027 1.00 74.01 727 SER A N 1
ATOM 5321 C CA . SER A 1 699 ? 6.657 -6.499 -41.253 1.00 70.43 727 SER A CA 1
ATOM 5322 C C . SER A 1 699 ? 8.065 -6.727 -40.715 1.00 69.45 727 SER A C 1
ATOM 5323 O O . SER A 1 699 ? 9.043 -6.228 -41.272 1.00 67.02 727 SER A O 1
ATOM 5326 N N . SER A 1 700 ? 8.162 -7.510 -39.647 1.00 72.77 728 SER A N 1
ATOM 5327 C CA . SER A 1 700 ? 9.430 -7.734 -38.963 1.00 67.92 728 SER A CA 1
ATOM 5328 C C . SER A 1 700 ? 10.493 -8.406 -39.828 1.00 68.25 728 SER A C 1
ATOM 5329 O O . SER A 1 700 ? 11.655 -8.421 -39.451 1.00 66.81 728 SER A O 1
ATOM 5332 N N . PHE A 1 701 ? 10.097 -9.010 -40.947 1.00 71.28 729 PHE A N 1
ATOM 5333 C CA . PHE A 1 701 ? 11.061 -9.647 -41.856 1.00 65.81 729 PHE A CA 1
ATOM 5334 C C . PHE A 1 701 ? 11.499 -8.833 -43.093 1.00 62.68 729 PHE A C 1
ATOM 5335 O O . PHE A 1 701 ? 12.393 -9.257 -43.824 1.00 62.37 729 PHE A O 1
ATOM 5343 N N . SER A 1 702 ? 10.925 -7.647 -43.292 1.00 65.63 730 SER A N 1
ATOM 5344 C CA . SER A 1 702 ? 11.150 -6.887 -44.526 1.00 57.91 730 SER A CA 1
ATOM 5345 C C . SER A 1 702 ? 12.593 -6.426 -44.657 1.00 63.27 730 SER A C 1
ATOM 5346 O O . SER A 1 702 ? 13.340 -6.414 -43.683 1.00 70.70 730 SER A O 1
ATOM 5349 N N . GLY A 1 703 ? 12.976 -6.028 -45.863 1.00 56.17 731 GLY A N 1
ATOM 5350 C CA . GLY A 1 703 ? 14.353 -5.678 -46.152 1.00 58.13 731 GLY A CA 1
ATOM 5351 C C . GLY A 1 703 ? 15.222 -6.908 -46.323 1.00 66.65 731 GLY A C 1
ATOM 5352 O O . GLY A 1 703 ? 16.451 -6.821 -46.333 1.00 63.20 731 GLY A O 1
ATOM 5353 N N . ASN A 1 704 ? 14.572 -8.063 -46.434 1.00 71.54 732 ASN A N 1
ATOM 5354 C CA . ASN A 1 704 ? 15.253 -9.309 -46.762 1.00 74.85 732 ASN A CA 1
ATOM 5355 C C . ASN A 1 704 ? 14.556 -10.029 -47.916 1.00 77.53 732 ASN A C 1
ATOM 5356 O O . ASN A 1 704 ? 13.671 -10.861 -47.691 1.00 82.48 732 ASN A O 1
ATOM 5361 N N . PRO A 1 705 ? 14.940 -9.693 -49.156 1.00 78.72 733 PRO A N 1
ATOM 5362 C CA . PRO A 1 705 ? 14.373 -10.237 -50.401 1.00 77.94 733 PRO A CA 1
ATOM 5363 C C . PRO A 1 705 ? 14.400 -11.771 -50.463 1.00 81.25 733 PRO A C 1
ATOM 5364 O O . PRO A 1 705 ? 13.433 -12.403 -50.897 1.00 81.61 733 PRO A O 1
ATOM 5368 N N . ASN A 1 706 ? 15.509 -12.348 -50.008 1.00 78.41 734 ASN A N 1
ATOM 5369 C CA . ASN A 1 706 ? 15.810 -13.764 -50.189 1.00 71.84 734 ASN A CA 1
ATOM 5370 C C . ASN A 1 706 ? 15.190 -14.675 -49.138 1.00 70.47 734 ASN A C 1
ATOM 5371 O O . ASN A 1 706 ? 15.444 -15.872 -49.107 1.00 71.37 734 ASN A O 1
ATOM 5376 N N . LEU A 1 707 ? 14.384 -14.107 -48.261 1.00 75.44 735 LEU A N 1
ATOM 5377 C CA . LEU A 1 707 ? 13.658 -14.933 -47.316 1.00 84.36 735 LEU A CA 1
ATOM 5378 C C . LEU A 1 707 ? 12.583 -15.710 -48.089 1.00 85.78 735 LEU A C 1
ATOM 5379 O O . LEU A 1 707 ? 11.895 -15.138 -48.935 1.00 91.06 735 LEU A O 1
ATOM 5384 N N . CYS A 1 708 ? 12.451 -17.007 -47.813 1.00 84.07 736 CYS A N 1
ATOM 5385 C CA . CYS A 1 708 ? 11.488 -17.856 -48.526 1.00 91.51 736 CYS A CA 1
ATOM 5386 C C . CYS A 1 708 ? 10.333 -18.339 -47.631 1.00 101.06 736 CYS A C 1
ATOM 5387 O O . CYS A 1 708 ? 10.270 -17.997 -46.452 1.00 95.47 736 CYS A O 1
ATOM 5390 N N . ILE A 1 709 ? 9.425 -19.134 -48.201 1.00 105.06 737 ILE A N 1
ATOM 5391 C CA . ILE A 1 709 ? 8.224 -19.609 -47.497 1.00 105.00 737 ILE A CA 1
ATOM 5392 C C . ILE A 1 709 ? 8.106 -21.142 -47.488 1.00 104.73 737 ILE A C 1
ATOM 5393 O O . ILE A 1 709 ? 8.539 -21.799 -48.432 1.00 102.11 737 ILE A O 1
ATOM 5398 N N . PRO A 1 710 ? 7.559 -21.716 -46.395 1.00 109.37 738 PRO A N 1
ATOM 5399 C CA . PRO A 1 710 ? 7.301 -23.161 -46.290 1.00 105.93 738 PRO A CA 1
ATOM 5400 C C . PRO A 1 710 ? 5.941 -23.560 -46.863 1.00 100.81 738 PRO A C 1
ATOM 5401 O O . PRO A 1 710 ? 5.246 -24.372 -46.247 1.00 94.22 738 PRO A O 1
ATOM 5405 N N . LEU B 1 1 ? 38.378 40.529 101.532 1.00 53.90 29 LEU D N 1
ATOM 5406 C CA . LEU B 1 1 ? 39.259 39.651 102.288 1.00 56.47 29 LEU D CA 1
ATOM 5407 C C . LEU B 1 1 ? 40.700 39.916 101.929 1.00 55.60 29 LEU D C 1
ATOM 5408 O O . LEU B 1 1 ? 41.036 40.030 100.745 1.00 44.93 29 LEU D O 1
ATOM 5413 N N . ASN B 1 2 ? 41.562 40.020 102.938 1.00 55.84 30 ASN D N 1
ATOM 5414 C CA . ASN B 1 2 ? 42.970 40.140 102.617 1.00 56.44 30 ASN D CA 1
ATOM 5415 C C . ASN B 1 2 ? 43.441 38.742 102.232 1.00 53.84 30 ASN D C 1
ATOM 5416 O O . ASN B 1 2 ? 44.317 38.597 101.389 1.00 56.39 30 ASN D O 1
ATOM 5421 N N . SER B 1 3 ? 42.806 37.714 102.795 1.00 54.26 31 SER D N 1
ATOM 5422 C CA . SER B 1 3 ? 43.159 36.332 102.452 1.00 58.68 31 SER D CA 1
ATOM 5423 C C . SER B 1 3 ? 42.911 36.044 100.952 1.00 54.73 31 SER D C 1
ATOM 5424 O O . SER B 1 3 ? 43.809 35.563 100.249 1.00 51.20 31 SER D O 1
ATOM 5427 N N . ASP B 1 4 ? 41.713 36.371 100.463 1.00 51.16 32 ASP D N 1
ATOM 5428 C CA . ASP B 1 4 ? 41.403 36.233 99.037 1.00 54.80 32 ASP D CA 1
ATOM 5429 C C . ASP B 1 4 ? 42.398 37.032 98.194 1.00 52.05 32 ASP D C 1
ATOM 5430 O O . ASP B 1 4 ? 42.816 36.589 97.116 1.00 41.89 32 ASP D O 1
ATOM 5435 N N . GLY B 1 5 ? 42.781 38.204 98.701 1.00 51.15 33 GLY D N 1
ATOM 5436 C CA . GLY B 1 5 ? 43.714 39.067 98.003 1.00 47.25 33 GLY D CA 1
ATOM 5437 C C . GLY B 1 5 ? 45.079 38.416 97.993 1.00 50.34 33 GLY D C 1
ATOM 5438 O O . GLY B 1 5 ? 45.808 38.474 96.988 1.00 43.46 33 GLY D O 1
ATOM 5439 N N . LEU B 1 6 ? 45.404 37.759 99.108 1.00 51.23 34 LEU D N 1
ATOM 5440 C CA . LEU B 1 6 ? 46.660 37.031 99.238 1.00 51.74 34 LEU D CA 1
ATOM 5441 C C . LEU B 1 6 ? 46.656 35.844 98.278 1.00 51.14 34 LEU D C 1
ATOM 5442 O O . LEU B 1 6 ? 47.652 35.584 97.598 1.00 53.86 34 LEU D O 1
ATOM 5447 N N . THR B 1 7 ? 45.531 35.138 98.209 1.00 46.66 35 THR D N 1
ATOM 5448 C CA . THR B 1 7 ? 45.376 34.062 97.238 1.00 52.24 35 THR D CA 1
ATOM 5449 C C . THR B 1 7 ? 45.568 34.546 95.797 1.00 48.99 35 THR D C 1
ATOM 5450 O O . THR B 1 7 ? 46.321 33.951 95.022 1.00 48.53 35 THR D O 1
ATOM 5454 N N . LEU B 1 8 ? 44.884 35.636 95.458 1.00 47.84 36 LEU D N 1
ATOM 5455 C CA . LEU B 1 8 ? 44.983 36.235 94.133 1.00 47.62 36 LEU D CA 1
ATOM 5456 C C . LEU B 1 8 ? 46.425 36.588 93.791 1.00 46.83 36 LEU D C 1
ATOM 5457 O O . LEU B 1 8 ? 46.805 36.564 92.627 1.00 46.34 36 LEU D O 1
ATOM 5462 N N . LEU B 1 9 ? 47.228 36.918 94.800 1.00 49.02 37 LEU D N 1
ATOM 5463 C CA . LEU B 1 9 ? 48.641 37.194 94.555 1.00 46.47 37 LEU D CA 1
ATOM 5464 C C . LEU B 1 9 ? 49.376 35.890 94.281 1.00 50.63 37 LEU D C 1
ATOM 5465 O O . LEU B 1 9 ? 50.284 35.849 93.439 1.00 51.96 37 LEU D O 1
ATOM 5470 N N . SER B 1 10 ? 48.989 34.831 94.990 1.00 41.52 38 SER D N 1
ATOM 5471 C CA . SER B 1 10 ? 49.585 33.522 94.751 1.00 46.62 38 SER D CA 1
ATOM 5472 C C . SER B 1 10 ? 49.329 33.084 93.320 1.00 45.86 38 SER D C 1
ATOM 5473 O O . SER B 1 10 ? 50.267 32.737 92.607 1.00 43.66 38 SER D O 1
ATOM 5476 N N . LEU B 1 11 ? 48.064 33.146 92.899 1.00 48.22 39 LEU D N 1
ATOM 5477 C CA . LEU B 1 11 ? 47.672 32.855 91.515 1.00 46.85 39 LEU D CA 1
ATOM 5478 C C . LEU B 1 11 ? 48.501 33.624 90.515 1.00 48.27 39 LEU D C 1
ATOM 5479 O O . LEU B 1 11 ? 48.953 33.086 89.506 1.00 54.62 39 LEU D O 1
ATOM 5484 N N . LEU B 1 12 ? 48.714 34.889 90.832 1.00 49.53 40 LEU D N 1
ATOM 5485 C CA . LEU B 1 12 ? 49.393 35.831 89.957 1.00 49.84 40 LEU D CA 1
ATOM 5486 C C . LEU B 1 12 ? 50.820 35.436 89.579 1.00 50.20 40 LEU D C 1
ATOM 5487 O O . LEU B 1 12 ? 51.311 35.806 88.517 1.00 43.29 40 LEU D O 1
ATOM 5492 N N . LYS B 1 13 ? 51.485 34.689 90.454 1.00 58.27 41 LYS D N 1
ATOM 5493 C CA . LYS B 1 13 ? 52.891 34.357 90.242 1.00 51.69 41 LYS D CA 1
ATOM 5494 C C . LYS B 1 13 ? 53.078 33.315 89.152 1.00 49.29 41 LYS D C 1
ATOM 5495 O O . LYS B 1 13 ? 54.202 33.022 88.754 1.00 50.03 41 LYS D O 1
ATOM 5501 N N . HIS B 1 14 ? 51.971 32.749 88.679 1.00 53.25 42 HIS D N 1
ATOM 5502 C CA . HIS B 1 14 ? 52.009 31.762 87.596 1.00 54.74 42 HIS D CA 1
ATOM 5503 C C . HIS B 1 14 ? 51.825 32.321 86.171 1.00 47.98 42 HIS D C 1
ATOM 5504 O O . HIS B 1 14 ? 51.945 31.577 85.200 1.00 49.63 42 HIS D O 1
ATOM 5511 N N . LEU B 1 15 ? 51.567 33.619 86.042 1.00 47.94 43 LEU D N 1
ATOM 5512 C CA . LEU B 1 15 ? 51.215 34.205 84.741 1.00 52.40 43 LEU D CA 1
ATOM 5513 C C . LEU B 1 15 ? 52.380 34.942 84.067 1.00 50.97 43 LEU D C 1
ATOM 5514 O O . LEU B 1 15 ? 53.054 35.753 84.694 1.00 51.25 43 LEU D O 1
ATOM 5519 N N . ASP B 1 16 ? 52.627 34.615 82.799 1.00 55.59 44 ASP D N 1
ATOM 5520 C CA . ASP B 1 16 ? 53.703 35.218 82.000 1.00 56.59 44 ASP D CA 1
ATOM 5521 C C . ASP B 1 16 ? 53.332 36.624 81.495 1.00 64.13 44 ASP D C 1
ATOM 5522 O O . ASP B 1 16 ? 54.187 37.509 81.419 1.00 64.62 44 ASP D O 1
ATOM 5527 N N . ARG B 1 17 ? 52.062 36.817 81.134 1.00 63.74 45 ARG D N 1
ATOM 5528 C CA . ARG B 1 17 ? 51.594 38.090 80.579 1.00 58.51 45 ARG D CA 1
ATOM 5529 C C . ARG B 1 17 ? 50.157 38.420 81.006 1.00 58.80 45 ARG D C 1
ATOM 5530 O O . ARG B 1 17 ? 49.264 37.572 80.933 1.00 52.78 45 ARG D O 1
ATOM 5538 N N . VAL B 1 18 ? 49.937 39.666 81.427 1.00 60.01 46 VAL D N 1
ATOM 5539 C CA . VAL B 1 18 ? 48.642 40.099 81.964 1.00 55.81 46 VAL D CA 1
ATOM 5540 C C . VAL B 1 18 ? 48.299 41.517 81.533 1.00 51.23 46 VAL D C 1
ATOM 5541 O O . VAL B 1 18 ? 49.175 42.244 81.079 1.00 54.35 46 VAL D O 1
ATOM 5545 N N . PRO B 1 19 ? 47.021 41.915 81.654 1.00 50.32 47 PRO D N 1
ATOM 5546 C CA . PRO B 1 19 ? 46.721 43.333 81.414 1.00 49.37 47 PRO D CA 1
ATOM 5547 C C . PRO B 1 19 ? 47.477 44.229 82.402 1.00 52.07 47 PRO D C 1
ATOM 5548 O O . PRO B 1 19 ? 47.816 43.774 83.499 1.00 51.43 47 PRO D O 1
ATOM 5552 N N . PRO B 1 20 ? 47.755 45.485 82.014 1.00 55.78 48 PRO D N 1
ATOM 5553 C CA . PRO B 1 20 ? 48.396 46.472 82.894 1.00 49.12 48 PRO D CA 1
ATOM 5554 C C . PRO B 1 20 ? 47.582 46.770 84.150 1.00 51.13 48 PRO D C 1
ATOM 5555 O O . PRO B 1 20 ? 48.162 47.014 85.210 1.00 54.55 48 PRO D O 1
ATOM 5559 N N . GLN B 1 21 ? 46.259 46.750 84.038 1.00 50.38 49 GLN D N 1
ATOM 5560 C CA . GLN B 1 21 ? 45.406 47.024 85.193 1.00 50.35 49 GLN D CA 1
ATOM 5561 C C . GLN B 1 21 ? 45.562 46.010 86.330 1.00 53.73 49 GLN D C 1
ATOM 5562 O O . GLN B 1 21 ? 45.464 46.376 87.509 1.00 56.16 49 GLN D O 1
ATOM 5568 N N . VAL B 1 22 ? 45.787 44.740 86.000 1.00 53.61 50 VAL D N 1
ATOM 5569 C CA . VAL B 1 22 ? 46.034 43.783 87.070 1.00 55.53 50 VAL D CA 1
ATOM 5570 C C . VAL B 1 22 ? 47.422 44.071 87.636 1.00 53.19 50 VAL D C 1
ATOM 5571 O O . VAL B 1 22 ? 47.626 43.977 88.832 1.00 56.71 50 VAL D O 1
ATOM 5575 N N . THR B 1 23 ? 48.369 44.445 86.784 1.00 50.29 51 THR D N 1
ATOM 5576 C CA . THR B 1 23 ? 49.683 44.843 87.275 1.00 55.90 51 THR D CA 1
ATOM 5577 C C . THR B 1 23 ? 49.580 46.051 88.211 1.00 60.09 51 THR D C 1
ATOM 5578 O O . THR B 1 23 ? 50.222 46.092 89.255 1.00 60.15 51 THR D O 1
ATOM 5582 N N . SER B 1 24 ? 48.745 47.016 87.845 1.00 60.05 52 SER D N 1
ATOM 5583 C CA . SER B 1 24 ? 48.597 48.223 88.640 1.00 56.98 52 SER D CA 1
ATOM 5584 C C . SER B 1 24 ? 47.744 48.002 89.875 1.00 59.45 52 SER D C 1
ATOM 5585 O O . SER B 1 24 ? 48.059 48.530 90.944 1.00 68.26 52 SER D O 1
ATOM 5588 N N . THR B 1 25 ? 46.660 47.239 89.742 1.00 57.12 53 THR D N 1
ATOM 5589 C CA . THR B 1 25 ? 45.785 47.013 90.897 1.00 56.99 53 THR D CA 1
ATOM 5590 C C . THR B 1 25 ? 46.069 45.751 91.709 1.00 53.87 53 THR D C 1
ATOM 5591 O O . THR B 1 25 ? 45.499 45.572 92.779 1.00 58.46 53 THR D O 1
ATOM 5595 N N . TRP B 1 26 ? 46.917 44.858 91.219 1.00 53.77 54 TRP D N 1
ATOM 5596 C CA . TRP B 1 26 ? 47.219 43.682 92.022 1.00 56.72 54 TRP D CA 1
ATOM 5597 C C . TRP B 1 26 ? 48.610 43.864 92.604 1.00 61.60 54 TRP D C 1
ATOM 5598 O O . TRP B 1 26 ? 49.605 43.773 91.877 1.00 59.38 54 TRP D O 1
ATOM 5609 N N . LYS B 1 27 ? 48.685 44.128 93.906 1.00 50.43 55 LYS D N 1
ATOM 5610 C CA . LYS B 1 27 ? 49.974 44.282 94.553 1.00 49.74 55 LYS D CA 1
ATOM 5611 C C . LYS B 1 27 ? 49.770 44.037 96.030 1.00 56.39 55 LYS D C 1
ATOM 5612 O O . LYS B 1 27 ? 48.688 44.293 96.565 1.00 58.22 55 LYS D O 1
ATOM 5618 N N . ILE B 1 28 ? 50.823 43.566 96.692 1.00 58.48 56 ILE D N 1
ATOM 5619 C CA . ILE B 1 28 ? 50.720 43.126 98.084 1.00 61.35 56 ILE D CA 1
ATOM 5620 C C . ILE B 1 28 ? 50.754 44.285 99.084 1.00 60.61 56 ILE D C 1
ATOM 5621 O O . ILE B 1 28 ? 50.089 44.247 100.126 1.00 56.25 56 ILE D O 1
ATOM 5626 N N . ASN B 1 29 ? 51.498 45.332 98.742 1.00 54.31 57 ASN D N 1
ATOM 5627 C CA . ASN B 1 29 ? 51.598 46.485 99.607 1.00 52.11 57 ASN D CA 1
ATOM 5628 C C . ASN B 1 29 ? 50.932 47.668 98.906 1.00 56.44 57 ASN D C 1
ATOM 5629 O O . ASN B 1 29 ? 51.544 48.407 98.134 1.00 53.78 57 ASN D O 1
ATOM 5634 N N . ALA B 1 30 ? 49.633 47.795 99.180 1.00 56.93 58 ALA D N 1
ATOM 5635 C CA . ALA B 1 30 ? 48.777 48.852 98.640 1.00 60.49 58 ALA D CA 1
ATOM 5636 C C . ALA B 1 30 ? 48.057 49.780 99.614 1.00 59.95 58 ALA D C 1
ATOM 5637 O O . ALA B 1 30 ? 47.390 50.718 99.180 1.00 63.73 58 ALA D O 1
ATOM 5639 N N . SER B 1 31 ? 48.134 49.480 100.908 1.00 66.11 59 SER D N 1
ATOM 5640 C CA . SER B 1 31 ? 47.253 50.099 101.918 1.00 72.00 59 SER D CA 1
ATOM 5641 C C . SER B 1 31 ? 45.762 49.694 101.705 1.00 69.65 59 SER D C 1
ATOM 5642 O O . SER B 1 31 ? 44.855 50.388 102.180 1.00 63.94 59 SER D O 1
ATOM 5645 N N . GLU B 1 32 ? 45.531 48.561 101.023 1.00 67.05 60 GLU D N 1
ATOM 5646 C CA . GLU B 1 32 ? 44.189 48.065 100.659 1.00 52.44 60 GLU D CA 1
ATOM 5647 C C . GLU B 1 32 ? 43.766 46.826 101.444 1.00 53.40 60 GLU D C 1
ATOM 5648 O O . GLU B 1 32 ? 44.522 45.865 101.538 1.00 59.06 60 GLU D O 1
ATOM 5654 N N . ALA B 1 33 ? 42.575 46.857 102.040 1.00 53.81 61 ALA D N 1
ATOM 5655 C CA . ALA B 1 33 ? 42.088 45.710 102.814 1.00 49.26 61 ALA D CA 1
ATOM 5656 C C . ALA B 1 33 ? 41.458 44.582 101.994 1.00 52.34 61 ALA D C 1
ATOM 5657 O O . ALA B 1 33 ? 41.506 43.423 102.406 1.00 51.13 61 ALA D O 1
ATOM 5659 N N . THR B 1 34 ? 40.860 44.913 100.849 1.00 51.01 62 THR D N 1
ATOM 5660 C CA . THR B 1 34 ? 40.180 43.906 100.027 1.00 51.95 62 THR D CA 1
ATOM 5661 C C . THR B 1 34 ? 40.574 44.099 98.567 1.00 52.72 62 THR D C 1
ATOM 5662 O O . THR B 1 34 ? 40.905 45.214 98.164 1.00 52.71 62 THR D O 1
ATOM 5666 N N . PRO B 1 35 ? 40.597 43.012 97.770 1.00 55.32 63 PRO D N 1
ATOM 5667 C CA . PRO B 1 35 ? 40.879 43.256 96.354 1.00 48.35 63 PRO D CA 1
ATOM 5668 C C . PRO B 1 35 ? 39.617 43.538 95.554 1.00 43.82 63 PRO D C 1
ATOM 5669 O O . PRO B 1 35 ? 39.578 43.197 94.378 1.00 53.72 63 PRO D O 1
ATOM 5673 N N . CYS B 1 36 ? 38.639 44.205 96.146 1.00 43.11 64 CYS D N 1
ATOM 5674 C CA . CYS B 1 36 ? 37.356 44.425 95.486 1.00 45.90 64 CYS D CA 1
ATOM 5675 C C . CYS B 1 36 ? 37.403 45.460 94.354 1.00 45.22 64 CYS D C 1
ATOM 5676 O O . CYS B 1 36 ? 36.523 45.517 93.497 1.00 48.44 64 CYS D O 1
ATOM 5679 N N . ASN B 1 37 ? 38.434 46.287 94.372 1.00 49.90 65 ASN D N 1
ATOM 5680 C CA . ASN B 1 37 ? 38.656 47.250 93.308 1.00 50.55 65 ASN D CA 1
ATOM 5681 C C . ASN B 1 37 ? 39.687 46.791 92.278 1.00 44.56 65 ASN D C 1
ATOM 5682 O O . ASN B 1 37 ? 40.020 47.529 91.354 1.00 48.37 65 ASN D O 1
ATOM 5687 N N . TRP B 1 38 ? 40.214 45.586 92.443 1.00 43.72 66 TRP D N 1
ATOM 5688 C CA . TRP B 1 38 ? 41.221 45.099 91.503 1.00 50.53 66 TRP D CA 1
ATOM 5689 C C . TRP B 1 38 ? 40.602 44.802 90.138 1.00 49.40 66 TRP D C 1
ATOM 5690 O O . TRP B 1 38 ? 39.396 44.584 90.037 1.00 47.84 66 TRP D O 1
ATOM 5701 N N . PHE B 1 39 ? 41.429 44.787 89.096 1.00 53.36 67 PHE D N 1
ATOM 5702 C CA . PHE B 1 39 ? 40.933 44.744 87.717 1.00 52.25 67 PHE D CA 1
ATOM 5703 C C . PHE B 1 39 ? 39.923 43.643 87.365 1.00 53.85 67 PHE D C 1
ATOM 5704 O O . PHE B 1 39 ? 38.880 43.927 86.768 1.00 57.34 67 PHE D O 1
ATOM 5712 N N . GLY B 1 40 ? 40.216 42.395 87.705 1.00 48.53 68 GLY D N 1
ATOM 5713 C CA . GLY B 1 40 ? 39.337 41.324 87.265 1.00 47.13 68 GLY D CA 1
ATOM 5714 C C . GLY B 1 40 ? 38.287 40.900 88.270 1.00 47.69 68 GLY D C 1
ATOM 5715 O O . GLY B 1 40 ? 37.579 39.913 88.064 1.00 48.47 68 GLY D O 1
ATOM 5716 N N . ILE B 1 41 ? 38.166 41.650 89.357 1.00 43.14 69 ILE D N 1
ATOM 5717 C CA . ILE B 1 41 ? 37.461 41.144 90.523 1.00 37.49 69 ILE D CA 1
ATOM 5718 C C . ILE B 1 41 ? 36.136 41.845 90.753 1.00 36.78 69 ILE D C 1
ATOM 5719 O O . ILE B 1 41 ? 36.009 43.031 90.528 1.00 41.49 69 ILE D O 1
ATOM 5724 N N . THR B 1 42 ? 35.143 41.087 91.196 1.00 40.39 70 THR D N 1
ATOM 5725 C CA . THR B 1 42 ? 33.894 41.644 91.687 1.00 37.52 70 THR D CA 1
ATOM 5726 C C . THR B 1 42 ? 33.688 40.980 93.033 1.00 49.37 70 THR D C 1
ATOM 5727 O O . THR B 1 42 ? 33.936 39.781 93.163 1.00 51.14 70 THR D O 1
ATOM 5731 N N . CYS B 1 43 ? 33.298 41.748 94.050 1.00 44.07 71 CYS D N 1
ATOM 5732 C CA . CYS B 1 43 ? 33.159 41.174 95.380 1.00 47.10 71 CYS D CA 1
ATOM 5733 C C . CYS B 1 43 ? 31.704 41.125 95.805 1.00 49.90 71 CYS D C 1
ATOM 5734 O O . CYS B 1 43 ? 30.888 41.903 95.315 1.00 46.88 71 CYS D O 1
ATOM 5737 N N . ASP B 1 44 ? 31.388 40.220 96.730 1.00 44.64 72 ASP D N 1
ATOM 5738 C CA . ASP B 1 44 ? 30.041 40.140 97.274 1.00 51.18 72 ASP D CA 1
ATOM 5739 C C . ASP B 1 44 ? 29.825 41.264 98.296 1.00 57.71 72 ASP D C 1
ATOM 5740 O O . ASP B 1 44 ? 30.639 42.189 98.413 1.00 58.00 72 ASP D O 1
ATOM 5745 N N . ASP B 1 45 ? 28.698 41.208 98.990 1.00 58.51 73 ASP D N 1
ATOM 5746 C CA . ASP B 1 45 ? 28.355 42.199 100.005 1.00 61.98 73 ASP D CA 1
ATOM 5747 C C . ASP B 1 45 ? 29.366 42.184 101.164 1.00 65.55 73 ASP D C 1
ATOM 5748 O O . ASP B 1 45 ? 29.605 43.204 101.825 1.00 55.97 73 ASP D O 1
ATOM 5753 N N . SER B 1 46 ? 29.943 41.011 101.404 1.00 62.99 74 SER D N 1
ATOM 5754 C CA . SER B 1 46 ? 30.875 40.796 102.502 1.00 56.26 74 SER D CA 1
ATOM 5755 C C . SER B 1 46 ? 32.319 41.059 102.068 1.00 58.19 74 SER D C 1
ATOM 5756 O O . SER B 1 46 ? 33.255 40.777 102.814 1.00 58.10 74 SER D O 1
ATOM 5759 N N . LYS B 1 47 ? 32.479 41.571 100.847 1.00 54.07 75 LYS D N 1
ATOM 5760 C CA . LYS B 1 47 ? 33.772 41.966 100.280 1.00 47.96 75 LYS D CA 1
ATOM 5761 C C . LYS B 1 47 ? 34.783 40.822 100.071 1.00 53.60 75 LYS D C 1
ATOM 5762 O O . LYS B 1 47 ? 35.989 41.011 100.258 1.00 50.61 75 LYS D O 1
ATOM 5768 N N . ASN B 1 48 ? 34.285 39.663 99.633 1.00 56.65 76 ASN D N 1
ATOM 5769 C CA . ASN B 1 48 ? 35.114 38.529 99.189 1.00 55.03 76 ASN D CA 1
ATOM 5770 C C . ASN B 1 48 ? 34.999 38.399 97.682 1.00 51.87 76 ASN D C 1
ATOM 5771 O O . ASN B 1 48 ? 33.970 38.778 97.119 1.00 46.77 76 ASN D O 1
ATOM 5776 N N . VAL B 1 49 ? 36.014 37.859 97.006 1.00 50.99 77 VAL D N 1
ATOM 5777 C CA . VAL B 1 49 ? 35.870 37.816 95.557 1.00 57.16 77 VAL D CA 1
ATOM 5778 C C . VAL B 1 49 ? 34.856 36.720 95.186 1.00 57.18 77 VAL D C 1
ATOM 5779 O O . VAL B 1 49 ? 35.017 35.529 95.474 1.00 56.94 77 VAL D O 1
ATOM 5783 N N . ALA B 1 50 ? 33.759 37.176 94.592 1.00 51.08 78 ALA D N 1
ATOM 5784 C CA . ALA B 1 50 ? 32.738 36.280 94.088 1.00 55.16 78 ALA D CA 1
ATOM 5785 C C . ALA B 1 50 ? 33.127 35.891 92.660 1.00 50.66 78 ALA D C 1
ATOM 5786 O O . ALA B 1 50 ? 33.004 34.738 92.252 1.00 49.24 78 ALA D O 1
ATOM 5788 N N . SER B 1 51 ? 33.587 36.882 91.906 1.00 43.61 79 SER D N 1
ATOM 5789 C CA . SER B 1 51 ? 33.932 36.675 90.517 1.00 43.24 79 SER D CA 1
ATOM 5790 C C . SER B 1 51 ? 35.331 37.128 90.104 1.00 40.87 79 SER D C 1
ATOM 5791 O O . SER B 1 51 ? 35.829 38.166 90.528 1.00 42.52 79 SER D O 1
ATOM 5794 N N . LEU B 1 52 ? 35.954 36.325 89.257 1.00 40.97 80 LEU D N 1
ATOM 5795 C CA . LEU B 1 52 ? 37.197 36.702 88.632 1.00 41.91 80 LEU D CA 1
ATOM 5796 C C . LEU B 1 52 ? 37.080 36.510 87.106 1.00 47.66 80 LEU D C 1
ATOM 5797 O O . LEU B 1 52 ? 37.013 35.377 86.610 1.00 46.66 80 LEU D O 1
ATOM 5802 N N . ASN B 1 53 ? 37.066 37.621 86.364 1.00 45.72 81 ASN D N 1
ATOM 5803 C CA . ASN B 1 53 ? 36.855 37.576 84.914 1.00 41.60 81 ASN D CA 1
ATOM 5804 C C . ASN B 1 53 ? 38.006 38.216 84.168 1.00 39.48 81 ASN D C 1
ATOM 5805 O O . ASN B 1 53 ? 38.221 39.419 84.254 1.00 38.33 81 ASN D O 1
ATOM 5810 N N . PHE B 1 54 ? 38.777 37.375 83.494 1.00 42.29 82 PHE D N 1
ATOM 5811 C CA . PHE B 1 54 ? 39.871 37.802 82.646 1.00 38.46 82 PHE D CA 1
ATOM 5812 C C . PHE B 1 54 ? 39.538 37.724 81.171 1.00 44.16 82 PHE D C 1
ATOM 5813 O O . PHE B 1 54 ? 40.458 37.776 80.344 1.00 50.29 82 PHE D O 1
ATOM 5821 N N . THR B 1 55 ? 38.276 37.469 80.827 1.00 39.58 83 THR D N 1
ATOM 5822 C CA . THR B 1 55 ? 37.962 37.088 79.438 1.00 44.52 83 THR D CA 1
ATOM 5823 C C . THR B 1 55 ? 38.460 38.053 78.360 1.00 45.55 83 THR D C 1
ATOM 5824 O O . THR B 1 55 ? 38.417 39.276 78.530 1.00 48.27 83 THR D O 1
ATOM 5828 N N . ARG B 1 56 ? 38.927 37.485 77.252 1.00 44.03 84 ARG D N 1
ATOM 5829 C CA . ARG B 1 56 ? 39.334 38.278 76.102 1.00 44.13 84 ARG D CA 1
ATOM 5830 C C . ARG B 1 56 ? 40.334 39.360 76.492 1.00 46.34 84 ARG D C 1
ATOM 5831 O O . ARG B 1 56 ? 40.247 40.506 76.053 1.00 52.66 84 ARG D O 1
ATOM 5839 N N . SER B 1 57 ? 41.264 38.979 77.352 1.00 47.64 85 SER D N 1
ATOM 5840 C CA . SER B 1 57 ? 42.424 39.789 77.681 1.00 46.33 85 SER D CA 1
ATOM 5841 C C . SER B 1 57 ? 43.488 38.906 77.101 1.00 49.33 85 SER D C 1
ATOM 5842 O O . SER B 1 57 ? 43.201 37.768 76.769 1.00 54.14 85 SER D O 1
ATOM 5845 N N . ARG B 1 58 ? 44.699 39.387 76.899 1.00 48.67 86 ARG D N 1
ATOM 5846 C CA . ARG B 1 58 ? 45.667 38.440 76.390 1.00 50.19 86 ARG D CA 1
ATOM 5847 C C . ARG B 1 58 ? 46.518 38.037 77.574 1.00 53.78 86 ARG D C 1
ATOM 5848 O O . ARG B 1 58 ? 47.456 38.732 77.970 1.00 60.27 86 ARG D O 1
ATOM 5856 N N . VAL B 1 59 ? 46.188 36.871 78.114 1.00 49.92 87 VAL D N 1
ATOM 5857 C CA . VAL B 1 59 ? 46.795 36.397 79.338 1.00 46.40 87 VAL D CA 1
ATOM 5858 C C . VAL B 1 59 ? 47.485 35.090 79.023 1.00 47.41 87 VAL D C 1
ATOM 5859 O O . VAL B 1 59 ? 46.837 34.120 78.644 1.00 49.85 87 VAL D O 1
ATOM 5863 N N . SER B 1 60 ? 48.799 35.062 79.175 1.00 45.81 88 SER D N 1
ATOM 5864 C CA . SER B 1 60 ? 49.548 33.844 78.941 1.00 49.31 88 SER D CA 1
ATOM 5865 C C . SER B 1 60 ? 50.144 33.415 80.266 1.00 52.49 88 SER D C 1
ATOM 5866 O O . SER B 1 60 ? 50.463 34.247 81.110 1.00 54.52 88 SER D O 1
ATOM 5869 N N . GLY B 1 61 ? 50.240 32.112 80.474 1.00 50.73 89 GLY D N 1
ATOM 5870 C CA . GLY B 1 61 ? 50.752 31.606 81.726 1.00 49.86 89 GLY D CA 1
ATOM 5871 C C . GLY B 1 61 ? 50.024 30.329 82.070 1.00 48.53 89 GLY D C 1
ATOM 5872 O O . GLY B 1 61 ? 49.401 29.707 81.210 1.00 46.74 89 GLY D O 1
ATOM 5873 N N . GLN B 1 62 ? 50.115 29.934 83.333 1.00 48.18 90 GLN D N 1
ATOM 5874 C CA . GLN B 1 62 ? 49.413 28.762 83.814 1.00 45.15 90 GLN D CA 1
ATOM 5875 C C . GLN B 1 62 ? 48.440 29.194 84.898 1.00 44.44 90 GLN D C 1
ATOM 5876 O O . GLN B 1 62 ? 48.640 30.217 85.546 1.00 52.08 90 GLN D O 1
ATOM 5882 N N . LEU B 1 63 ? 47.390 28.416 85.106 1.00 40.76 91 LEU D N 1
ATOM 5883 C CA . LEU B 1 63 ? 46.505 28.668 86.223 1.00 37.99 91 LEU D CA 1
ATOM 5884 C C . LEU B 1 63 ? 47.069 27.901 87.408 1.00 49.16 91 LEU D C 1
ATOM 5885 O O . LEU B 1 63 ? 47.177 26.674 87.374 1.00 46.44 91 LEU D O 1
ATOM 5890 N N . GLY B 1 64 ? 47.481 28.638 88.437 1.00 49.28 92 GLY D N 1
ATOM 5891 C CA . GLY B 1 64 ? 48.131 28.031 89.576 1.00 42.72 92 GLY D CA 1
ATOM 5892 C C . GLY B 1 64 ? 47.165 27.204 90.391 1.00 42.86 92 GLY D C 1
ATOM 5893 O O . GLY B 1 64 ? 45.959 27.449 90.362 1.00 42.38 92 GLY D O 1
ATOM 5894 N N . PRO B 1 65 ? 47.697 26.216 91.127 1.00 44.55 93 PRO D N 1
ATOM 5895 C CA . PRO B 1 65 ? 46.890 25.371 92.015 1.00 47.14 93 PRO D CA 1
ATOM 5896 C C . PRO B 1 65 ? 46.301 26.142 93.206 1.00 44.69 93 PRO D C 1
ATOM 5897 O O . PRO B 1 65 ? 45.346 25.666 93.834 1.00 39.84 93 PRO D O 1
ATOM 5901 N N . GLU B 1 66 ? 46.845 27.324 93.489 1.00 39.22 94 GLU D N 1
ATOM 5902 C CA . GLU B 1 66 ? 46.366 28.149 94.598 1.00 44.56 94 GLU D CA 1
ATOM 5903 C C . GLU B 1 66 ? 44.926 28.625 94.429 1.00 45.73 94 GLU D C 1
ATOM 5904 O O . GLU B 1 66 ? 44.295 29.077 95.389 1.00 42.87 94 GLU D O 1
ATOM 5910 N N . ILE B 1 67 ? 44.412 28.505 93.208 1.00 45.18 95 ILE D N 1
ATOM 5911 C CA . ILE B 1 67 ? 43.044 28.902 92.878 1.00 48.55 95 ILE D CA 1
ATOM 5912 C C . ILE B 1 67 ? 42.007 28.262 93.805 1.00 50.33 95 ILE D C 1
ATOM 5913 O O . ILE B 1 67 ? 40.930 28.824 94.038 1.00 49.56 95 ILE D O 1
ATOM 5918 N N . GLY B 1 68 ? 42.347 27.091 94.344 1.00 48.72 96 GLY D N 1
ATOM 5919 C CA . GLY B 1 68 ? 41.464 26.363 95.237 1.00 48.67 96 GLY D CA 1
ATOM 5920 C C . GLY B 1 68 ? 41.160 27.091 96.523 1.00 50.19 96 GLY D C 1
ATOM 5921 O O . GLY B 1 68 ? 40.227 26.741 97.240 1.00 53.73 96 GLY D O 1
ATOM 5922 N N . GLU B 1 69 ? 41.958 28.111 96.812 1.00 52.79 97 GLU D N 1
ATOM 5923 C CA . GLU B 1 69 ? 41.811 28.893 98.032 1.00 51.91 97 GLU D CA 1
ATOM 5924 C C . GLU B 1 69 ? 40.581 29.817 98.100 1.00 49.20 97 GLU D C 1
ATOM 5925 O O . GLU B 1 69 ? 40.164 30.199 99.186 1.00 47.47 97 GLU D O 1
ATOM 5931 N N . LEU B 1 70 ? 39.986 30.166 96.963 1.00 54.35 98 LEU D N 1
ATOM 5932 C CA . LEU B 1 70 ? 38.913 31.159 96.988 1.00 56.85 98 LEU D CA 1
ATOM 5933 C C . LEU B 1 70 ? 37.573 30.491 97.250 1.00 54.65 98 LEU D C 1
ATOM 5934 O O . LEU B 1 70 ? 37.000 29.848 96.367 1.00 54.72 98 LEU D O 1
ATOM 5939 N N . LYS B 1 71 ? 37.064 30.710 98.462 1.00 53.30 99 LYS D N 1
ATOM 5940 C CA . LYS B 1 71 ? 35.874 30.029 98.960 1.00 51.67 99 LYS D CA 1
ATOM 5941 C C . LYS B 1 71 ? 34.588 30.715 98.539 1.00 48.23 99 LYS D C 1
ATOM 5942 O O . LYS B 1 71 ? 33.521 30.104 98.562 1.00 52.84 99 LYS D O 1
ATOM 5948 N N . SER B 1 72 ? 34.685 31.984 98.156 1.00 47.13 100 SER D N 1
ATOM 5949 C CA . SER B 1 72 ? 33.495 32.724 97.747 1.00 48.56 100 SER D CA 1
ATOM 5950 C C . SER B 1 72 ? 33.328 32.815 96.240 1.00 51.30 100 SER D C 1
ATOM 5951 O O . SER B 1 72 ? 32.328 33.352 95.757 1.00 47.49 100 SER D O 1
ATOM 5954 N N . LEU B 1 73 ? 34.282 32.255 95.502 1.00 50.33 101 LEU D N 1
ATOM 5955 C CA . LEU B 1 73 ? 34.291 32.393 94.052 1.00 48.50 101 LEU D CA 1
ATOM 5956 C C . LEU B 1 73 ? 33.055 31.742 93.440 1.00 52.86 101 LEU D C 1
ATOM 5957 O O . LEU B 1 73 ? 32.802 30.552 93.624 1.00 53.57 101 LEU D O 1
ATOM 5962 N N . GLN B 1 74 ? 32.294 32.544 92.702 1.00 54.72 102 GLN D N 1
ATOM 5963 C CA . GLN B 1 74 ? 31.058 32.097 92.066 1.00 53.30 102 GLN D CA 1
ATOM 5964 C C . GLN B 1 74 ? 31.276 31.937 90.564 1.00 49.90 102 GLN D C 1
ATOM 5965 O O . GLN B 1 74 ? 31.110 30.850 90.010 1.00 53.84 102 GLN D O 1
ATOM 5971 N N . ILE B 1 75 ? 31.661 33.031 89.919 1.00 45.53 103 ILE D N 1
ATOM 5972 C CA . ILE B 1 75 ? 31.932 33.031 88.496 1.00 45.82 103 ILE D CA 1
ATOM 5973 C C . ILE B 1 75 ? 33.434 33.059 88.290 1.00 47.38 103 ILE D C 1
ATOM 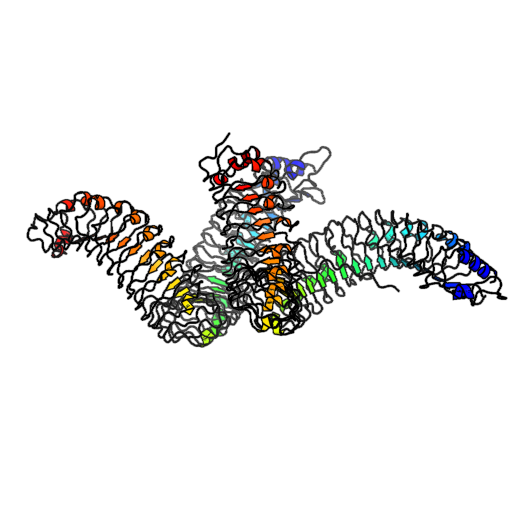5974 O O . ILE B 1 75 ? 34.127 33.895 88.862 1.00 49.87 103 ILE D O 1
ATOM 5979 N N . LEU B 1 76 ? 33.944 32.129 87.494 1.00 43.72 104 LEU D N 1
ATOM 5980 C CA . LEU B 1 76 ? 35.338 32.180 87.085 1.00 43.54 104 LEU D CA 1
ATOM 5981 C C . LEU B 1 76 ? 35.411 32.152 85.554 1.00 44.72 104 LEU D C 1
ATOM 5982 O O . LEU B 1 76 ? 35.131 31.125 84.936 1.00 43.19 104 LEU D O 1
ATOM 5987 N N . ASP B 1 77 ? 35.792 33.278 84.950 1.00 42.21 105 ASP D N 1
ATOM 5988 C CA . ASP B 1 77 ? 35.772 33.400 83.501 1.00 38.38 105 ASP D CA 1
ATOM 5989 C C . ASP B 1 77 ? 37.158 33.725 82.961 1.00 38.83 105 ASP D C 1
ATOM 5990 O O . ASP B 1 77 ? 37.590 34.877 82.981 1.00 40.95 105 ASP D O 1
ATOM 5995 N N . LEU B 1 78 ? 37.830 32.703 82.448 1.00 32.60 106 LEU D N 1
ATOM 5996 C CA . LEU B 1 78 ? 39.121 32.834 81.781 1.00 37.54 106 LEU D CA 1
ATOM 5997 C C . LEU B 1 78 ? 39.029 32.728 80.256 1.00 41.96 106 LEU D C 1
ATOM 5998 O O . LEU B 1 78 ? 40.056 32.641 79.571 1.00 41.59 106 LEU D O 1
ATOM 6003 N N . SER B 1 79 ? 37.805 32.651 79.742 1.00 39.62 107 SER D N 1
ATOM 6004 C CA . SER B 1 79 ? 37.576 32.362 78.327 1.00 41.84 107 SER D CA 1
ATOM 6005 C C . SER B 1 79 ? 38.276 33.308 77.353 1.00 39.70 107 SER D C 1
ATOM 6006 O O . SER B 1 79 ? 38.319 34.515 77.546 1.00 41.18 107 SER D O 1
ATOM 6009 N N . THR B 1 80 ? 38.784 32.721 76.281 1.00 44.59 108 THR D N 1
ATOM 6010 C CA . THR B 1 80 ? 39.458 33.437 75.211 1.00 47.29 108 THR D CA 1
ATOM 6011 C C . THR B 1 80 ? 40.735 34.121 75.691 1.00 40.32 108 THR D C 1
ATOM 6012 O O . THR B 1 80 ? 40.834 35.353 75.688 1.00 37.62 108 THR D O 1
ATOM 6016 N N . ASN B 1 81 ? 41.715 33.299 76.066 1.00 35.29 109 ASN D N 1
ATOM 6017 C CA . ASN B 1 81 ? 43.031 33.773 76.468 1.00 36.87 109 ASN D CA 1
ATOM 6018 C C . ASN B 1 81 ? 44.149 32.874 75.931 1.00 40.10 109 ASN D C 1
ATOM 6019 O O . ASN B 1 81 ? 43.908 31.977 75.134 1.00 41.48 109 ASN D O 1
ATOM 6024 N N . ASN B 1 82 ? 45.380 33.162 76.337 1.00 42.23 110 ASN D N 1
ATOM 6025 C CA . ASN B 1 82 ? 46.559 32.384 75.946 1.00 42.68 110 ASN D CA 1
ATOM 6026 C C . ASN B 1 82 ? 47.053 31.332 76.970 1.00 42.95 110 ASN D C 1
ATOM 6027 O O . ASN B 1 82 ? 48.199 30.894 76.900 1.00 42.61 110 ASN D O 1
ATOM 6032 N N . PHE B 1 83 ? 46.231 31.014 77.967 1.00 42.74 111 PHE D N 1
ATOM 6033 C CA . PHE B 1 83 ? 46.617 30.103 79.058 1.00 43.40 111 PHE D CA 1
ATOM 6034 C C . PHE B 1 83 ? 47.147 28.769 78.566 1.00 44.80 111 PHE D C 1
ATOM 6035 O O . PHE B 1 83 ? 46.669 28.242 77.567 1.00 47.98 111 PHE D O 1
ATOM 6043 N N . SER B 1 84 ? 48.104 28.200 79.288 1.00 41.13 112 SER D N 1
ATOM 6044 C CA . SER B 1 84 ? 48.594 26.874 78.941 1.00 42.60 112 SER D CA 1
ATOM 6045 C C . SER B 1 84 ? 48.783 26.033 80.182 1.00 42.15 112 SER D C 1
ATOM 6046 O O . SER B 1 84 ? 48.505 26.471 81.292 1.00 46.41 112 SER D O 1
ATOM 6049 N N . GLY B 1 85 ? 49.254 24.811 79.991 1.00 45.79 113 GLY D N 1
ATOM 6050 C CA . GLY B 1 85 ? 49.513 23.948 81.119 1.00 46.36 113 GLY D CA 1
ATOM 6051 C C . GLY B 1 85 ? 48.280 23.199 81.570 1.00 46.59 113 GLY D C 1
ATOM 6052 O O . GLY B 1 85 ? 47.208 23.284 80.976 1.00 46.02 113 GLY D O 1
ATOM 6053 N N . THR B 1 86 ? 48.431 22.467 82.659 1.00 53.98 114 THR D N 1
ATOM 6054 C CA . THR B 1 86 ? 47.339 21.658 83.149 1.00 52.85 114 THR D CA 1
ATOM 6055 C C . THR B 1 86 ? 46.339 22.473 83.947 1.00 43.39 114 THR D C 1
ATOM 6056 O O . THR B 1 86 ? 46.684 23.482 84.538 1.00 52.44 114 THR D O 1
ATOM 6060 N N . ILE B 1 87 ? 45.088 22.034 83.922 1.00 45.37 115 ILE D N 1
ATOM 6061 C CA . ILE B 1 87 ? 44.047 22.571 84.777 1.00 45.09 115 ILE D CA 1
ATOM 6062 C C . ILE B 1 87 ? 44.215 21.910 86.126 1.00 52.56 115 ILE D C 1
ATOM 6063 O O . ILE B 1 87 ? 44.147 20.682 86.219 1.00 52.89 115 ILE D O 1
ATOM 6068 N N . PRO B 1 88 ? 44.451 22.720 87.177 1.00 56.08 116 PRO D N 1
ATOM 6069 C CA . PRO B 1 88 ? 44.767 22.252 88.535 1.00 49.63 116 PRO D CA 1
ATOM 6070 C C . PRO B 1 88 ? 43.587 21.542 89.177 1.00 48.08 116 PRO D C 1
ATOM 6071 O O . PRO B 1 88 ? 42.472 22.069 89.160 1.00 49.16 116 PRO D O 1
ATOM 6075 N N . SER B 1 89 ? 43.843 20.373 89.756 1.00 46.54 117 SER D N 1
ATOM 6076 C CA . SER B 1 89 ? 42.792 19.584 90.388 1.00 52.24 117 SER D CA 1
ATOM 6077 C C . SER B 1 89 ? 42.127 20.307 91.559 1.00 50.21 117 SER D C 1
ATOM 6078 O O . SER B 1 89 ? 40.961 20.050 91.874 1.00 49.33 117 SER D O 1
ATOM 6081 N N . THR B 1 90 ? 42.853 21.257 92.148 1.00 53.78 118 THR D N 1
ATOM 6082 C CA . THR B 1 90 ? 42.371 22.033 93.299 1.00 48.92 118 THR D CA 1
ATOM 6083 C C . THR B 1 90 ? 41.170 22.956 92.994 1.00 45.69 118 THR D C 1
ATOM 6084 O O . THR B 1 90 ? 40.584 23.524 93.899 1.00 42.76 118 THR D O 1
ATOM 6088 N N . LEU B 1 91 ? 40.802 23.089 91.722 1.00 50.14 119 LEU D N 1
ATOM 6089 C CA . LEU B 1 91 ? 39.578 23.797 91.332 1.00 49.04 119 LEU D CA 1
ATOM 6090 C C . LEU B 1 91 ? 38.344 23.169 91.979 1.00 47.17 119 LEU D C 1
ATOM 6091 O O . LEU B 1 91 ? 37.281 23.797 92.103 1.00 40.86 119 LEU D O 1
ATOM 6096 N N . GLY B 1 92 ? 38.483 21.903 92.353 1.00 50.45 120 GLY D N 1
ATOM 6097 C CA . GLY B 1 92 ? 37.432 21.191 93.048 1.00 51.83 120 GLY D CA 1
ATOM 6098 C C . GLY B 1 92 ? 37.212 21.747 94.441 1.00 47.59 120 GLY D C 1
ATOM 6099 O O . GLY B 1 92 ? 36.246 21.387 95.099 1.00 49.32 120 GLY D O 1
ATOM 6100 N N . ASN B 1 93 ? 38.114 22.621 94.886 1.00 46.09 121 ASN D N 1
ATOM 6101 C CA . ASN B 1 93 ? 38.009 23.239 96.207 1.00 51.21 121 ASN D CA 1
ATOM 6102 C C . ASN B 1 93 ? 37.165 24.504 96.256 1.00 50.26 121 ASN D C 1
ATOM 6103 O O . ASN B 1 93 ? 36.809 24.960 97.342 1.00 50.93 121 ASN D O 1
ATOM 6108 N N . CYS B 1 94 ? 36.803 25.057 95.103 1.00 46.84 122 CYS D N 1
ATOM 6109 C CA . CYS B 1 94 ? 36.068 26.309 95.147 1.00 50.93 122 CYS D CA 1
ATOM 6110 C C . CYS B 1 94 ? 34.621 25.900 95.257 1.00 51.30 122 CYS D C 1
ATOM 6111 O O . CYS B 1 94 ? 33.951 25.665 94.250 1.00 51.47 122 CYS D O 1
ATOM 6114 N N . THR B 1 95 ? 34.119 25.932 96.486 1.00 44.15 123 THR D N 1
ATOM 6115 C CA . THR B 1 95 ? 32.880 25.247 96.810 1.00 49.10 123 THR D CA 1
ATOM 6116 C C . THR B 1 95 ? 31.674 26.022 96.312 1.00 48.06 123 THR D C 1
ATOM 6117 O O . THR B 1 95 ? 30.555 25.513 96.307 1.00 50.30 123 THR D O 1
ATOM 6121 N N . LYS B 1 96 ? 31.894 27.284 95.976 1.00 50.44 124 LYS D N 1
ATOM 6122 C CA . LYS B 1 96 ? 30.830 28.130 95.457 1.00 52.00 124 LYS D CA 1
ATOM 6123 C C . LYS B 1 96 ? 30.854 28.311 93.951 1.00 49.45 124 LYS D C 1
ATOM 6124 O O . LYS B 1 96 ? 30.095 29.119 93.427 1.00 48.98 124 LYS D O 1
ATOM 6130 N N . LEU B 1 97 ? 31.763 27.621 93.261 1.00 53.05 125 LEU D N 1
ATOM 6131 C CA . LEU B 1 97 ? 31.889 27.824 91.815 1.00 52.36 125 LEU D CA 1
ATOM 6132 C C . LEU B 1 97 ? 30.594 27.422 91.127 1.00 54.12 125 LEU D C 1
ATOM 6133 O O . LEU B 1 97 ? 30.126 26.292 91.256 1.00 56.45 125 LEU D O 1
ATOM 6138 N N . ALA B 1 98 ? 30.036 28.376 90.393 1.00 52.78 126 ALA D N 1
ATOM 6139 C CA . ALA B 1 98 ? 28.758 28.237 89.710 1.00 51.86 126 ALA D CA 1
ATOM 6140 C C . ALA B 1 98 ? 29.023 28.136 88.215 1.00 53.99 126 ALA D C 1
ATOM 6141 O O . ALA B 1 98 ? 28.528 27.226 87.541 1.00 50.24 126 ALA D O 1
ATOM 6143 N N . THR B 1 99 ? 29.729 29.139 87.695 1.00 50.62 127 THR D N 1
ATOM 6144 C CA . THR B 1 99 ? 30.109 29.180 86.293 1.00 40.93 127 THR D CA 1
ATOM 6145 C C . THR B 1 99 ? 31.621 29.055 86.159 1.00 42.29 127 THR D C 1
ATOM 6146 O O . THR B 1 99 ? 32.360 29.855 86.712 1.00 48.73 127 THR D O 1
ATOM 6150 N N . LEU B 1 100 ? 32.088 28.066 85.409 1.00 42.31 128 LEU D N 1
ATOM 6151 C CA . LEU B 1 100 ? 33.525 27.918 85.178 1.00 46.52 128 LEU D CA 1
ATOM 6152 C C . LEU B 1 100 ? 33.868 27.824 83.673 1.00 50.53 128 LEU D C 1
ATOM 6153 O O . LEU B 1 100 ? 33.565 26.824 83.019 1.00 48.51 128 LEU D O 1
ATOM 6158 N N . ASP B 1 101 ? 34.517 28.855 83.132 1.00 44.26 129 ASP D N 1
ATOM 6159 C CA . ASP B 1 101 ? 34.781 28.897 81.702 1.00 35.94 129 ASP D CA 1
ATOM 6160 C C . ASP B 1 101 ? 36.268 28.987 81.427 1.00 41.50 129 ASP D C 1
ATOM 6161 O O . ASP B 1 101 ? 36.873 30.047 81.551 1.00 42.87 129 ASP D O 1
ATOM 6166 N N . LEU B 1 102 ? 36.835 27.870 80.997 1.00 38.25 130 LEU D N 1
ATOM 6167 C CA . LEU B 1 102 ? 38.216 27.795 80.557 1.00 37.14 130 LEU D CA 1
ATOM 6168 C C . LEU B 1 102 ? 38.361 27.803 79.031 1.00 41.73 130 LEU D C 1
ATOM 6169 O O . LEU B 1 102 ? 39.450 27.542 78.510 1.00 43.25 130 LEU D O 1
ATOM 6174 N N . SER B 1 103 ? 37.262 28.037 78.315 1.00 39.56 131 SER D N 1
ATOM 6175 C CA . SER B 1 103 ? 37.256 27.862 76.856 1.00 43.57 131 SER D CA 1
ATOM 6176 C C . SER B 1 103 ? 38.217 28.766 76.085 1.00 41.67 131 SER D C 1
ATOM 6177 O O . SER B 1 103 ? 38.657 29.800 76.578 1.00 44.22 131 SER D O 1
ATOM 6180 N N . GLU B 1 104 ? 38.550 28.335 74.876 1.00 43.56 132 GLU D N 1
ATOM 6181 C CA . GLU B 1 104 ? 39.408 29.095 73.974 1.00 45.06 132 GLU D CA 1
ATOM 6182 C C . GLU B 1 104 ? 40.759 29.430 74.592 1.00 43.98 132 GLU D C 1
ATOM 6183 O O . GLU B 1 104 ? 41.140 30.585 74.710 1.00 46.86 132 GLU D O 1
ATOM 6189 N N . ASN B 1 105 ? 41.463 28.390 75.013 1.00 42.27 133 ASN D N 1
ATOM 6190 C CA . ASN B 1 105 ? 42.782 28.539 75.600 1.00 42.71 133 ASN D CA 1
ATOM 6191 C C . ASN B 1 105 ? 43.691 27.432 75.073 1.00 47.06 133 ASN D C 1
ATOM 6192 O O . ASN B 1 105 ? 43.335 26.715 74.138 1.00 47.42 133 ASN D O 1
ATOM 6197 N N . GLY B 1 106 ? 44.880 27.325 75.648 1.00 46.33 134 GLY D N 1
ATOM 6198 C CA . GLY B 1 106 ? 45.819 26.278 75.295 1.00 47.54 134 GLY D CA 1
ATOM 6199 C C . GLY B 1 106 ? 45.982 25.202 76.363 1.00 49.60 134 GLY D C 1
ATOM 6200 O O . GLY B 1 106 ? 47.021 24.531 76.400 1.00 46.39 134 GLY D O 1
ATOM 6201 N N . PHE B 1 107 ? 44.994 25.054 77.246 1.00 40.84 135 PHE D N 1
ATOM 6202 C CA . PHE B 1 107 ? 45.123 24.120 78.369 1.00 47.99 135 PHE D CA 1
ATOM 6203 C C . PHE B 1 107 ? 45.453 22.735 77.872 1.00 48.65 135 PHE D C 1
ATOM 6204 O O . PHE B 1 107 ? 45.026 22.358 76.796 1.00 50.79 135 PHE D O 1
ATOM 6212 N N . SER B 1 108 ? 46.246 21.991 78.632 1.00 53.70 136 SER D N 1
ATOM 6213 C CA . SER B 1 108 ? 46.629 20.659 78.194 1.00 52.44 136 SER D CA 1
ATOM 6214 C C . SER B 1 108 ? 46.501 19.616 79.298 1.00 54.07 136 SER D C 1
ATOM 6215 O O . SER B 1 108 ? 46.053 19.899 80.411 1.00 54.44 136 SER D O 1
ATOM 6218 N N . ASP B 1 109 ? 46.940 18.415 78.952 1.00 55.19 137 ASP D N 1
ATOM 6219 C CA . ASP B 1 109 ? 46.802 17.192 79.738 1.00 52.69 137 ASP D CA 1
ATOM 6220 C C . ASP B 1 109 ? 45.347 16.877 80.102 1.00 49.37 137 ASP D C 1
ATOM 6221 O O . ASP B 1 109 ? 44.437 17.190 79.341 1.00 46.37 137 ASP D O 1
ATOM 6226 N N . LYS B 1 110 ? 45.129 16.299 81.280 1.00 51.55 138 LYS D N 1
ATOM 6227 C CA . LYS B 1 110 ? 43.815 15.750 81.631 1.00 47.72 138 LYS D CA 1
ATOM 6228 C C . LYS B 1 110 ? 42.795 16.732 82.195 1.00 47.10 138 LYS D C 1
ATOM 6229 O O . LYS B 1 110 ? 43.149 17.800 82.690 1.00 61.25 138 LYS D O 1
ATOM 6235 N N . ILE B 1 111 ? 41.521 16.379 82.061 1.00 43.94 139 ILE D N 1
ATOM 6236 C CA . ILE B 1 111 ? 40.457 17.026 82.815 1.00 44.90 139 ILE D CA 1
ATOM 6237 C C . ILE B 1 111 ? 40.427 16.423 84.211 1.00 49.00 139 ILE D C 1
ATOM 6238 O O . ILE B 1 111 ? 40.239 15.221 84.352 1.00 50.91 139 ILE D O 1
ATOM 6243 N N . PRO B 1 112 ? 40.594 17.260 85.252 1.00 55.68 140 PRO D N 1
ATOM 6244 C CA . PRO B 1 112 ? 40.659 16.819 86.656 1.00 53.81 140 PRO D CA 1
ATOM 6245 C C . PRO B 1 112 ? 39.429 16.024 87.093 1.00 55.16 140 PRO D C 1
ATOM 6246 O O . PRO B 1 112 ? 38.309 16.357 86.693 1.00 53.74 140 PRO D O 1
ATOM 6250 N N . ASP B 1 113 ? 39.635 15.003 87.923 1.00 57.19 141 ASP D N 1
ATOM 6251 C CA . ASP B 1 113 ? 38.526 14.175 88.405 1.00 64.91 141 ASP D CA 1
ATOM 6252 C C . ASP B 1 113 ? 37.950 14.632 89.748 1.00 57.59 141 ASP D C 1
ATOM 6253 O O . ASP B 1 113 ? 37.092 13.960 90.317 1.00 54.41 141 ASP D O 1
ATOM 6258 N N . THR B 1 114 ? 38.446 15.762 90.245 1.00 55.84 142 THR D N 1
ATOM 6259 C CA . THR B 1 114 ? 38.046 16.311 91.541 1.00 53.11 142 THR D CA 1
ATOM 6260 C C . THR B 1 114 ? 36.898 17.315 91.416 1.00 55.20 142 THR D C 1
ATOM 6261 O O . THR B 1 114 ? 36.391 17.840 92.414 1.00 50.80 142 THR D O 1
ATOM 6265 N N . LEU B 1 115 ? 36.476 17.559 90.179 1.00 53.85 143 LEU D N 1
ATOM 6266 C CA . LEU B 1 115 ? 35.526 18.622 89.855 1.00 56.22 143 LEU D CA 1
ATOM 6267 C C . LEU B 1 115 ? 34.186 18.261 90.471 1.00 55.23 143 LEU D C 1
ATOM 6268 O O . LEU B 1 115 ? 33.223 19.036 90.477 1.00 52.41 143 LEU D O 1
ATOM 6273 N N . ASP B 1 116 ? 34.173 17.035 90.967 1.00 55.06 144 ASP D N 1
ATOM 6274 C CA . ASP B 1 116 ? 33.071 16.393 91.634 1.00 54.47 144 ASP D CA 1
ATOM 6275 C C . ASP B 1 116 ? 32.591 17.167 92.874 1.00 59.02 144 ASP D C 1
ATOM 6276 O O . ASP B 1 116 ? 31.421 17.067 93.264 1.00 63.04 144 ASP D O 1
ATOM 6281 N N . SER B 1 117 ? 33.481 17.941 93.493 1.00 56.28 145 SER D N 1
ATOM 6282 C CA . SER B 1 117 ? 33.129 18.640 94.734 1.00 54.98 145 SER D CA 1
ATOM 6283 C C . SER B 1 117 ? 32.285 19.902 94.555 1.00 56.16 145 SER D C 1
ATOM 6284 O O . SER B 1 117 ? 31.823 20.459 95.546 1.00 64.39 145 SER D O 1
ATOM 6287 N N . LEU B 1 118 ? 32.054 20.357 93.326 1.00 56.21 146 LEU D N 1
ATOM 6288 C CA . LEU B 1 118 ? 31.407 21.652 93.172 1.00 58.15 146 LEU D CA 1
ATOM 6289 C C . LEU B 1 118 ? 29.911 21.407 93.085 1.00 59.57 146 LEU D C 1
ATOM 6290 O O . LEU B 1 118 ? 29.376 21.027 92.048 1.00 65.40 146 LEU D O 1
ATOM 6295 N N . LYS B 1 119 ? 29.236 21.688 94.188 1.00 53.60 147 LYS D N 1
ATOM 6296 C CA . LYS B 1 119 ? 27.836 21.383 94.308 1.00 50.73 147 LYS D CA 1
ATOM 6297 C C . LYS B 1 119 ? 27.056 22.521 93.704 1.00 52.30 147 LYS D C 1
ATOM 6298 O O . LYS B 1 119 ? 25.857 22.418 93.524 1.00 53.70 147 LYS D O 1
ATOM 6304 N N . ARG B 1 120 ? 27.726 23.641 93.460 1.00 51.17 148 ARG D N 1
ATOM 6305 C CA . ARG B 1 120 ? 27.044 24.796 92.879 1.00 59.85 148 ARG D CA 1
ATOM 6306 C C . ARG B 1 120 ? 27.228 24.989 91.353 1.00 57.95 148 ARG D C 1
ATOM 6307 O O . ARG B 1 120 ? 26.570 25.833 90.738 1.00 53.82 148 ARG D O 1
ATOM 6315 N N . LEU B 1 121 ? 28.085 24.187 90.734 1.00 55.93 149 LEU D N 1
ATOM 6316 C CA . LEU B 1 121 ? 28.451 24.443 89.345 1.00 50.41 149 LEU D CA 1
ATOM 6317 C C . LEU B 1 121 ? 27.285 24.153 88.403 1.00 55.40 149 LEU D C 1
ATOM 6318 O O . LEU B 1 121 ? 26.744 23.051 88.394 1.00 61.60 149 LEU D O 1
ATOM 6323 N N . GLU B 1 122 ? 26.889 25.143 87.617 1.00 50.54 150 GLU D N 1
ATOM 6324 C CA . GLU B 1 122 ? 25.752 24.976 86.714 1.00 59.60 150 GLU D CA 1
ATOM 6325 C C . GLU B 1 122 ? 26.208 24.711 85.275 1.00 61.08 150 GLU D C 1
ATOM 6326 O O . GLU B 1 122 ? 25.855 23.697 84.654 1.00 54.23 150 GLU D O 1
ATOM 6332 N N . VAL B 1 123 ? 26.962 25.675 84.756 1.00 59.57 151 VAL D N 1
ATOM 6333 C CA . VAL B 1 123 ? 27.453 25.686 83.395 1.00 39.89 151 VAL D CA 1
ATOM 6334 C C . VAL B 1 123 ? 28.966 25.489 83.422 1.00 44.76 151 VAL D C 1
ATOM 6335 O O . VAL B 1 123 ? 29.648 26.068 84.261 1.00 48.35 151 VAL D O 1
ATOM 6339 N N . LEU B 1 124 ? 29.490 24.624 82.558 1.00 41.73 152 LEU D N 1
ATOM 6340 C CA . LEU B 1 124 ? 30.931 24.367 82.520 1.00 39.64 152 LEU D CA 1
ATOM 6341 C C . LEU B 1 124 ? 31.508 24.408 81.095 1.00 45.37 152 LEU D C 1
ATOM 6342 O O . LEU B 1 124 ? 31.122 23.614 80.239 1.00 49.75 152 LEU D O 1
ATOM 6347 N N . TYR B 1 125 ? 32.436 25.317 80.827 1.00 39.81 153 TYR D N 1
ATOM 6348 C CA . TYR B 1 125 ? 32.955 25.424 79.473 1.00 43.31 153 TYR D CA 1
ATOM 6349 C C . TYR B 1 125 ? 34.436 25.064 79.358 1.00 45.27 153 TYR D C 1
ATOM 6350 O O . TYR B 1 125 ? 35.294 25.807 79.822 1.00 44.67 153 TYR D O 1
ATOM 6359 N N . LEU B 1 126 ? 34.737 23.907 78.776 1.00 47.11 154 LEU D N 1
ATOM 6360 C CA . LEU B 1 126 ? 36.122 23.549 78.454 1.00 45.87 154 LEU D CA 1
ATOM 6361 C C . LEU B 1 126 ? 36.521 23.642 76.978 1.00 38.68 154 LEU D C 1
ATOM 6362 O O . LEU B 1 126 ? 37.656 23.329 76.627 1.00 41.91 154 LEU D O 1
ATOM 6367 N N . TYR B 1 127 ? 35.596 24.050 76.118 1.00 44.33 155 TYR D N 1
ATOM 6368 C CA . TYR B 1 127 ? 35.794 23.894 74.673 1.00 40.76 155 TYR D CA 1
ATOM 6369 C C . TYR B 1 127 ? 36.940 24.679 74.049 1.00 41.96 155 TYR D C 1
ATOM 6370 O O . TYR B 1 127 ? 37.392 25.682 74.581 1.00 44.09 155 TYR D O 1
ATOM 6379 N N . ILE B 1 128 ? 37.416 24.174 72.920 1.00 44.73 156 ILE D N 1
ATOM 6380 C CA . ILE B 1 128 ? 38.535 24.763 72.198 1.00 47.01 156 ILE D CA 1
ATOM 6381 C C . ILE B 1 128 ? 39.767 24.857 73.090 1.00 47.13 156 ILE D C 1
ATOM 6382 O O . ILE B 1 128 ? 40.131 25.933 73.570 1.00 41.29 156 ILE D O 1
ATOM 6387 N N . ASN B 1 129 ? 40.360 23.695 73.356 1.00 49.63 157 ASN D N 1
ATOM 6388 C CA . ASN B 1 129 ? 41.616 23.610 74.095 1.00 47.24 157 ASN D CA 1
ATOM 6389 C C . ASN B 1 129 ? 42.475 22.468 73.581 1.00 45.16 157 ASN D C 1
ATOM 6390 O O . ASN B 1 129 ? 42.132 21.821 72.604 1.00 50.04 157 ASN D O 1
ATOM 6395 N N . PHE B 1 130 ? 43.597 22.234 74.245 1.00 44.15 158 PHE D N 1
ATOM 6396 C CA . PHE B 1 130 ? 44.459 21.088 73.964 1.00 44.35 158 PHE D CA 1
ATOM 6397 C C . PHE B 1 130 ? 44.228 19.880 74.880 1.00 44.96 158 PHE D C 1
ATOM 6398 O O . PHE B 1 130 ? 45.088 19.010 74.972 1.00 48.17 158 PHE D O 1
ATOM 6406 N N . LEU B 1 131 ? 43.121 19.865 75.622 1.00 42.21 159 LEU D N 1
ATOM 6407 C CA . LEU B 1 131 ? 42.855 18.748 76.531 1.00 44.18 159 LEU D CA 1
ATOM 6408 C C . LEU B 1 131 ? 42.878 17.373 75.873 1.00 52.65 159 LEU D C 1
ATOM 6409 O O . LEU B 1 131 ? 42.491 17.201 74.715 1.00 52.51 159 LEU D O 1
ATOM 6414 N N . THR B 1 132 ? 43.338 16.392 76.640 1.00 55.74 160 THR D N 1
ATOM 6415 C CA . THR B 1 132 ? 43.493 15.034 76.150 1.00 53.54 160 THR D CA 1
ATOM 6416 C C . THR B 1 132 ? 43.218 14.046 77.273 1.00 51.22 160 THR D C 1
ATOM 6417 O O . THR B 1 132 ? 42.888 14.446 78.389 1.00 51.46 160 THR D O 1
ATOM 6421 N N . GLY B 1 133 ? 43.345 12.756 76.974 1.00 58.30 161 GLY D N 1
ATOM 6422 C CA . GLY B 1 133 ? 43.090 11.719 77.961 1.00 54.21 161 GLY D CA 1
ATOM 6423 C C . GLY B 1 133 ? 41.672 11.174 77.968 1.00 52.23 161 GLY D C 1
ATOM 6424 O O . GLY B 1 133 ? 40.874 11.468 77.076 1.00 50.82 161 GLY D O 1
ATOM 6425 N N . GLU B 1 134 ? 41.382 10.347 78.969 1.00 60.10 162 GLU D N 1
ATOM 6426 C CA . GLU B 1 134 ? 40.065 9.740 79.167 1.00 59.20 162 GLU D CA 1
ATOM 6427 C C . GLU B 1 134 ? 39.118 10.760 79.784 1.00 55.20 162 GLU D C 1
ATOM 6428 O O . GLU B 1 134 ? 39.571 11.704 80.421 1.00 56.48 162 GLU D O 1
ATOM 6434 N N . LEU B 1 135 ? 37.811 10.586 79.593 1.00 58.48 163 LEU D N 1
ATOM 6435 C CA . LEU B 1 135 ? 36.839 11.372 80.346 1.00 53.49 163 LEU D CA 1
ATOM 6436 C C . LEU B 1 135 ? 36.650 10.711 81.699 1.00 61.01 163 LEU D C 1
ATOM 6437 O O . LEU B 1 135 ? 36.265 9.543 81.766 1.00 61.59 163 LEU D O 1
ATOM 6442 N N . PRO B 1 136 ? 36.907 11.461 82.784 1.00 65.14 164 PRO D N 1
ATOM 6443 C CA . PRO B 1 136 ? 36.771 10.989 84.169 1.00 62.08 164 PRO D CA 1
ATOM 6444 C C . PRO B 1 136 ? 35.334 10.600 84.499 1.00 61.66 164 PRO D C 1
ATOM 6445 O O . PRO B 1 136 ? 34.394 11.283 84.086 1.00 61.63 164 PRO D O 1
ATOM 6449 N N . GLU B 1 137 ? 35.183 9.494 85.222 1.00 66.99 165 GLU D N 1
ATOM 6450 C CA . GLU B 1 137 ? 33.882 9.026 85.682 1.00 63.66 165 GLU D CA 1
ATOM 6451 C C . GLU B 1 137 ? 33.190 10.129 86.466 1.00 63.04 165 GLU D C 1
ATOM 6452 O O . GLU B 1 137 ? 31.979 10.323 86.337 1.00 58.99 165 GLU D O 1
ATOM 6458 N N . SER B 1 138 ? 33.980 10.867 87.248 1.00 64.57 166 SER D N 1
ATOM 6459 C CA . SER B 1 138 ? 33.467 11.897 88.153 1.00 64.65 166 SER D CA 1
ATOM 6460 C C . SER B 1 138 ? 32.830 13.079 87.437 1.00 63.33 166 SER D C 1
ATOM 6461 O O . SER B 1 138 ? 31.996 13.772 88.015 1.00 61.32 166 SER D O 1
ATOM 6464 N N . LEU B 1 139 ? 33.215 13.292 86.179 1.00 61.20 167 LEU D N 1
ATOM 6465 C CA . LEU B 1 139 ? 32.771 14.462 85.427 1.00 54.18 167 LEU D CA 1
ATOM 6466 C C . LEU B 1 139 ? 31.257 14.545 85.250 1.00 58.03 167 LEU D C 1
ATOM 6467 O O . LEU B 1 139 ? 30.703 15.633 85.206 1.00 62.16 167 LEU D O 1
ATOM 6472 N N . PHE B 1 140 ? 30.583 13.408 85.145 1.00 61.85 168 PHE D N 1
ATOM 6473 C CA . PHE B 1 140 ? 29.126 13.429 85.000 1.00 63.73 168 PHE D CA 1
ATOM 6474 C C . PHE B 1 140 ? 28.409 13.271 86.342 1.00 65.20 168 PHE D C 1
ATOM 6475 O O . PHE B 1 140 ? 27.180 13.188 86.394 1.00 61.53 168 PHE D O 1
ATOM 6483 N N . ARG B 1 141 ? 29.179 13.245 87.426 1.00 62.39 169 ARG D N 1
ATOM 6484 C CA . ARG B 1 141 ? 28.587 13.093 88.746 1.00 64.39 169 ARG D CA 1
ATOM 6485 C C . ARG B 1 141 ? 28.310 14.449 89.391 1.00 68.29 169 ARG D C 1
ATOM 6486 O O . ARG B 1 141 ? 27.805 14.514 90.510 1.00 76.69 169 ARG D O 1
ATOM 6494 N N . ILE B 1 142 ? 28.623 15.531 88.688 1.00 68.86 170 ILE D N 1
ATOM 6495 C CA . ILE B 1 142 ? 28.374 16.876 89.214 1.00 66.69 170 ILE D CA 1
ATOM 6496 C C . ILE B 1 142 ? 26.889 17.208 89.346 1.00 67.15 170 ILE D C 1
ATOM 6497 O O . ILE B 1 142 ? 26.160 17.249 88.350 1.00 67.69 170 ILE D O 1
ATOM 6502 N N . PRO B 1 143 ? 26.440 17.442 90.591 1.00 67.51 171 PRO D N 1
ATOM 6503 C CA . PRO B 1 143 ? 25.015 17.489 90.931 1.00 61.29 171 PRO D CA 1
ATOM 6504 C C . PRO B 1 143 ? 24.189 18.501 90.131 1.00 63.94 171 PRO D C 1
ATOM 6505 O O . PRO B 1 143 ? 23.150 18.116 89.601 1.00 65.49 171 PRO D O 1
ATOM 6509 N N . LYS B 1 144 ? 24.638 19.749 90.021 1.00 63.02 172 LYS D N 1
ATOM 6510 C CA . LYS B 1 144 ? 23.822 20.778 89.368 1.00 61.65 172 LYS D CA 1
ATOM 6511 C C . LYS B 1 144 ? 24.135 21.118 87.892 1.00 63.18 172 LYS D C 1
ATOM 6512 O O . LYS B 1 144 ? 23.499 22.011 87.310 1.00 56.05 172 LYS D O 1
ATOM 6518 N N . LEU B 1 145 ? 25.088 20.403 87.292 1.00 60.71 173 LEU D N 1
ATOM 6519 C CA . LEU B 1 145 ? 25.562 20.726 85.942 1.00 54.67 173 LEU D CA 1
ATOM 6520 C C . LEU B 1 145 ? 24.470 20.714 84.889 1.00 53.40 173 LEU D C 1
ATOM 6521 O O . LEU B 1 145 ? 23.810 19.701 84.685 1.00 55.29 173 LEU D O 1
ATOM 6526 N N . GLN B 1 146 ? 24.318 21.831 84.193 1.00 47.73 174 GLN D N 1
ATOM 6527 C CA . GLN B 1 146 ? 23.273 21.973 83.185 1.00 51.46 174 GLN D CA 1
ATOM 6528 C C . GLN B 1 146 ? 23.847 21.884 81.781 1.00 52.20 174 GLN D C 1
ATOM 6529 O O . GLN B 1 146 ? 23.390 21.079 80.968 1.00 54.37 174 GLN D O 1
ATOM 6535 N N . VAL B 1 147 ? 24.808 22.756 81.488 1.00 51.03 175 VAL D N 1
ATOM 6536 C CA . VAL B 1 147 ? 25.476 22.760 80.196 1.00 47.66 175 VAL D CA 1
ATOM 6537 C C . VAL B 1 147 ? 26.982 22.433 80.281 1.00 45.81 175 VAL D C 1
ATOM 6538 O O . VAL B 1 147 ? 27.711 22.945 81.124 1.00 49.13 175 VAL D O 1
ATOM 6542 N N . LEU B 1 148 ? 27.422 21.529 79.419 1.00 47.42 176 LEU D N 1
ATOM 6543 C CA . LEU B 1 148 ? 28.821 21.124 79.367 1.00 49.31 176 LEU D CA 1
ATOM 6544 C C . LEU B 1 148 ? 29.293 21.069 77.911 1.00 48.15 176 LEU D C 1
ATOM 6545 O O . LEU B 1 148 ? 28.755 20.297 77.124 1.00 45.98 176 LEU D O 1
ATOM 6550 N N . TYR B 1 149 ? 30.281 21.890 77.551 1.00 49.91 177 TYR D N 1
ATOM 6551 C CA . TYR B 1 149 ? 30.792 21.946 76.173 1.00 46.33 177 TYR D CA 1
ATOM 6552 C C . TYR B 1 149 ? 32.255 21.486 76.104 1.00 51.04 177 TYR D C 1
ATOM 6553 O O . TYR B 1 149 ? 33.150 22.213 76.540 1.00 55.30 177 TYR D O 1
ATOM 6562 N N . LEU B 1 150 ? 32.503 20.297 75.554 1.00 45.72 178 LEU D N 1
ATOM 6563 C CA . LEU B 1 150 ? 33.859 19.744 75.477 1.00 42.64 178 LEU D CA 1
ATOM 6564 C C . LEU B 1 150 ? 34.542 19.871 74.109 1.00 48.15 178 LEU D C 1
ATOM 6565 O O . LEU B 1 150 ? 35.645 19.340 73.907 1.00 46.94 178 LEU D O 1
ATOM 6570 N N . ASP B 1 151 ? 33.886 20.538 73.161 1.00 46.47 179 ASP D N 1
ATOM 6571 C CA . ASP B 1 151 ? 34.311 20.446 71.763 1.00 45.57 179 ASP D CA 1
ATOM 6572 C C . ASP B 1 151 ? 35.735 20.917 71.438 1.00 46.12 179 ASP D C 1
ATOM 6573 O O . ASP B 1 151 ? 36.333 21.699 72.166 1.00 41.85 179 ASP D O 1
ATOM 6578 N N . TYR B 1 152 ? 36.273 20.371 70.352 1.00 46.20 180 TYR D N 1
ATOM 6579 C CA . TYR B 1 152 ? 37.593 20.727 69.870 1.00 46.46 180 TYR D CA 1
ATOM 6580 C C . TYR B 1 152 ? 38.674 20.474 70.902 1.00 46.34 180 TYR D C 1
ATOM 6581 O O . TYR B 1 152 ? 39.348 21.405 71.348 1.00 49.59 180 TYR D O 1
ATOM 6590 N N . ASN B 1 153 ? 38.844 19.213 71.271 1.00 43.77 181 ASN D N 1
ATOM 6591 C CA . ASN B 1 153 ? 39.976 18.811 72.088 1.00 44.80 181 ASN D CA 1
ATOM 6592 C C . ASN B 1 153 ? 40.576 17.525 71.535 1.00 44.62 181 ASN D C 1
ATOM 6593 O O . ASN B 1 153 ? 40.159 17.029 70.502 1.00 48.42 181 ASN D O 1
ATOM 6598 N N . ASN B 1 154 ? 41.581 17.018 72.228 1.00 48.86 182 ASN D N 1
ATOM 6599 C CA . ASN B 1 154 ? 42.212 15.740 71.931 1.00 51.88 182 ASN D CA 1
ATOM 6600 C C . ASN B 1 154 ? 41.665 14.582 72.780 1.00 53.17 182 ASN D C 1
ATOM 6601 O O . ASN B 1 154 ? 42.303 13.533 72.895 1.00 49.85 182 ASN D O 1
ATOM 6606 N N . LEU B 1 155 ? 40.545 14.824 73.458 1.00 52.22 183 LEU D N 1
ATOM 6607 C CA . LEU B 1 155 ? 39.910 13.822 74.323 1.00 51.18 183 LEU D CA 1
ATOM 6608 C C . LEU B 1 155 ? 39.604 12.475 73.633 1.00 52.67 183 LEU D C 1
ATOM 6609 O O . LEU B 1 155 ? 39.036 12.430 72.540 1.00 46.41 183 LEU D O 1
ATOM 6614 N N . THR B 1 156 ? 39.935 11.382 74.314 1.00 49.67 184 THR D N 1
ATOM 6615 C CA . THR B 1 156 ? 39.781 10.043 73.763 1.00 48.49 184 THR D CA 1
ATOM 6616 C C . THR B 1 156 ? 39.125 9.097 74.779 1.00 54.29 184 THR D C 1
ATOM 6617 O O . THR B 1 156 ? 38.790 9.496 75.899 1.00 51.59 184 THR D O 1
ATOM 6621 N N . GLY B 1 157 ? 38.953 7.841 74.371 1.00 49.11 185 GLY D N 1
ATOM 6622 C CA . GLY B 1 157 ? 38.320 6.828 75.196 1.00 49.67 185 GLY D CA 1
ATOM 6623 C C . GLY B 1 157 ? 36.804 6.828 75.099 1.00 55.49 185 GLY D C 1
ATOM 6624 O O . GLY B 1 157 ? 36.227 7.541 74.274 1.00 48.99 185 GLY D O 1
ATOM 6625 N N . PRO B 1 158 ? 36.146 6.022 75.951 1.00 57.26 186 PRO D N 1
ATOM 6626 C CA . PRO B 1 158 ? 34.690 5.892 75.902 1.00 50.80 186 PRO D CA 1
ATOM 6627 C C . PRO B 1 158 ? 34.017 7.076 76.555 1.00 49.43 186 PRO D C 1
ATOM 6628 O O . PRO B 1 158 ? 34.591 7.689 77.450 1.00 54.52 186 PRO D O 1
ATOM 6632 N N . ILE B 1 159 ? 32.814 7.401 76.106 1.00 47.30 187 ILE D N 1
ATOM 6633 C CA . ILE B 1 159 ? 31.967 8.283 76.875 1.00 46.80 187 ILE D CA 1
ATOM 6634 C C . ILE B 1 159 ? 31.625 7.488 78.106 1.00 50.82 187 ILE D C 1
ATOM 6635 O O . ILE B 1 159 ? 31.035 6.418 77.989 1.00 51.04 187 ILE D O 1
ATOM 6640 N N . PRO B 1 160 ? 31.998 8.001 79.292 1.00 54.25 188 PRO D N 1
ATOM 6641 C CA . PRO B 1 160 ? 31.842 7.258 80.549 1.00 53.58 188 PRO D CA 1
ATOM 6642 C C . PRO B 1 160 ? 30.424 6.753 80.739 1.00 54.79 188 PRO D C 1
ATOM 6643 O O . PRO B 1 160 ? 29.453 7.416 80.340 1.00 47.47 188 PRO D O 1
ATOM 6647 N N . GLN B 1 161 ? 30.320 5.568 81.337 1.00 55.84 189 GLN D N 1
ATOM 6648 C CA . GLN B 1 161 ? 29.030 4.936 81.550 1.00 59.07 189 GLN D CA 1
ATOM 6649 C C . GLN B 1 161 ? 28.288 5.754 82.624 1.00 55.84 189 GLN D C 1
ATOM 6650 O O . GLN B 1 161 ? 27.061 5.742 82.697 1.00 51.98 189 GLN D O 1
ATOM 6656 N N . SER B 1 162 ? 29.052 6.513 83.410 1.00 50.98 190 SER D N 1
ATOM 6657 C CA . SER B 1 162 ? 28.508 7.395 84.445 1.00 51.91 190 SER D CA 1
ATOM 6658 C C . SER B 1 162 ? 27.717 8.586 83.893 1.00 54.55 190 SER D C 1
ATOM 6659 O O . SER B 1 162 ? 27.188 9.388 84.661 1.00 51.34 190 SER D O 1
ATOM 6662 N N . ILE B 1 163 ? 27.670 8.711 82.566 1.00 55.82 191 ILE D N 1
ATOM 6663 C CA . ILE B 1 163 ? 26.943 9.788 81.893 1.00 54.99 191 ILE D CA 1
ATOM 6664 C C . ILE B 1 163 ? 25.478 9.868 82.361 1.00 57.02 191 ILE D C 1
ATOM 6665 O O . ILE B 1 163 ? 24.846 10.927 82.330 1.00 56.84 191 ILE D O 1
ATOM 6670 N N . GLY B 1 164 ? 24.949 8.737 82.806 1.00 57.45 192 GLY D N 1
ATOM 6671 C CA . GLY B 1 164 ? 23.590 8.676 83.310 1.00 63.52 192 GLY D CA 1
ATOM 6672 C C . GLY B 1 164 ? 23.333 9.314 84.673 1.00 65.55 192 GLY D C 1
ATOM 6673 O O . GLY B 1 164 ? 22.173 9.459 85.072 1.00 62.74 192 GLY D O 1
ATOM 6674 N N . ASP B 1 165 ? 24.389 9.686 85.397 1.00 61.41 193 ASP D N 1
ATOM 6675 C CA . ASP B 1 165 ? 24.206 10.231 86.745 1.00 56.14 193 ASP D CA 1
ATOM 6676 C C . ASP B 1 165 ? 23.773 11.703 86.787 1.00 61.45 193 ASP D C 1
ATOM 6677 O O . ASP B 1 165 ? 23.088 12.122 87.718 1.00 64.69 193 ASP D O 1
ATOM 6682 N N . ALA B 1 166 ? 24.101 12.486 85.767 1.00 65.87 194 ALA D N 1
ATOM 6683 C CA . ALA B 1 166 ? 23.793 13.903 85.866 1.00 66.56 194 ALA D CA 1
ATOM 6684 C C . ALA B 1 166 ? 22.407 14.092 85.291 1.00 59.65 194 ALA D C 1
ATOM 6685 O O . ALA B 1 166 ? 22.191 14.011 84.085 1.00 57.69 194 ALA D O 1
ATOM 6687 N N . LYS B 1 167 ? 21.468 14.352 86.188 1.00 55.19 195 LYS D N 1
ATOM 6688 C CA . LYS B 1 167 ? 20.067 14.380 85.842 1.00 48.32 195 LYS D CA 1
ATOM 6689 C C . LYS B 1 167 ? 19.729 15.806 85.474 1.00 52.93 195 LYS D C 1
ATOM 6690 O O . LYS B 1 167 ? 18.595 16.124 85.116 1.00 50.70 195 LYS D O 1
ATOM 6696 N N . GLU B 1 168 ? 20.712 16.688 85.618 1.00 57.21 196 GLU D N 1
ATOM 6697 C CA . GLU B 1 168 ? 20.507 18.074 85.233 1.00 54.24 196 GLU D CA 1
ATOM 6698 C C . GLU B 1 168 ? 20.974 18.442 83.823 1.00 55.43 196 GLU D C 1
ATOM 6699 O O . GLU B 1 168 ? 20.619 19.514 83.339 1.00 54.84 196 GLU D O 1
ATOM 6705 N N . LEU B 1 169 ? 21.719 17.561 83.147 1.00 59.66 197 LEU D N 1
ATOM 6706 C CA . LEU B 1 169 ? 22.427 17.969 81.926 1.00 50.96 197 LEU D CA 1
ATOM 6707 C C . LEU B 1 169 ? 21.420 18.415 80.898 1.00 48.60 197 LEU D C 1
ATOM 6708 O O . LEU B 1 169 ? 20.627 17.607 80.438 1.00 51.66 197 LEU D O 1
ATOM 6713 N N . VAL B 1 170 ? 21.450 19.691 80.522 1.00 50.44 198 VAL D N 1
ATOM 6714 C CA . VAL B 1 170 ? 20.513 20.183 79.508 1.00 57.18 198 VAL D CA 1
ATOM 6715 C C . VAL B 1 170 ? 21.133 20.374 78.114 1.00 54.55 198 VAL D C 1
ATOM 6716 O O . VAL B 1 170 ? 20.440 20.320 77.094 1.00 57.19 198 VAL D O 1
ATOM 6720 N N . GLU B 1 171 ? 22.444 20.599 78.080 1.00 51.92 199 GLU D N 1
ATOM 6721 C CA . GLU B 1 171 ? 23.178 20.748 76.824 1.00 50.61 199 GLU D CA 1
ATOM 6722 C C . GLU B 1 171 ? 24.539 20.045 76.884 1.00 50.59 199 GLU D C 1
ATOM 6723 O O . GLU B 1 171 ? 25.316 20.270 77.826 1.00 50.86 199 GLU D O 1
ATOM 6729 N N . LEU B 1 172 ? 24.822 19.190 75.897 1.00 41.99 200 LEU D N 1
ATOM 6730 C CA . LEU B 1 172 ? 26.100 18.472 75.852 1.00 44.62 200 LEU D CA 1
ATOM 6731 C C . LEU B 1 172 ? 26.786 18.508 74.477 1.00 48.02 200 LEU D C 1
ATOM 6732 O O . LEU B 1 172 ? 26.288 17.943 73.502 1.00 46.20 200 LEU D O 1
ATOM 6737 N N . SER B 1 173 ? 27.954 19.144 74.428 1.00 43.51 201 SER D N 1
ATOM 6738 C CA . SER B 1 173 ? 28.714 19.277 73.201 1.00 39.47 201 SER D CA 1
ATOM 6739 C C . SER B 1 173 ? 30.021 18.515 73.333 1.00 38.09 201 SER D C 1
ATOM 6740 O O . SER B 1 173 ? 30.919 18.913 74.059 1.00 39.71 201 SER D O 1
ATOM 6743 N N . MET B 1 174 ? 30.099 17.377 72.666 1.00 38.01 202 MET D N 1
ATOM 6744 C CA . MET B 1 174 ? 31.324 16.588 72.631 1.00 41.07 202 MET D CA 1
ATOM 6745 C C . MET B 1 174 ? 32.103 16.606 71.298 1.00 41.68 202 MET D C 1
ATOM 6746 O O . MET B 1 174 ? 33.107 15.900 71.137 1.00 37.81 202 MET D O 1
ATOM 6751 N N . TYR B 1 175 ? 31.630 17.400 70.342 1.00 40.07 203 TYR D N 1
ATOM 6752 C CA . TYR B 1 175 ? 32.152 17.305 68.986 1.00 38.81 203 TYR D CA 1
ATOM 6753 C C . TYR B 1 175 ? 33.612 17.705 68.776 1.00 40.06 203 TYR D C 1
ATOM 6754 O O . TYR B 1 175 ? 34.217 18.360 69.608 1.00 40.01 203 TYR D O 1
ATOM 6763 N N . ALA B 1 176 ? 34.177 17.232 67.671 1.00 46.07 204 ALA D N 1
ATOM 6764 C CA . ALA B 1 176 ? 35.581 17.462 67.308 1.00 45.76 204 ALA D CA 1
ATOM 6765 C C . ALA B 1 176 ? 36.571 16.986 68.381 1.00 48.40 204 ALA D C 1
ATOM 6766 O O . ALA B 1 176 ? 37.480 17.712 68.791 1.00 48.30 204 ALA D O 1
ATOM 6768 N N . ASN B 1 177 ? 36.383 15.744 68.810 1.00 43.82 205 ASN D N 1
ATOM 6769 C CA . ASN B 1 177 ? 37.337 15.047 69.656 1.00 42.79 205 ASN D CA 1
ATOM 6770 C C . ASN B 1 177 ? 37.673 13.692 69.027 1.00 45.85 205 ASN D C 1
ATOM 6771 O O . ASN B 1 177 ? 37.292 13.415 67.894 1.00 49.75 205 ASN D O 1
ATOM 6776 N N . GLN B 1 178 ? 38.424 12.874 69.753 1.00 49.51 206 GLN D N 1
ATOM 6777 C CA . GLN B 1 178 ? 38.710 11.481 69.382 1.00 49.13 206 GLN D CA 1
ATOM 6778 C C . GLN B 1 178 ? 37.828 10.421 70.074 1.00 52.25 206 GLN D C 1
ATOM 6779 O O . GLN B 1 178 ? 38.216 9.248 70.123 1.00 56.88 206 GLN D O 1
ATOM 6785 N N . PHE B 1 179 ? 36.707 10.835 70.673 1.00 45.10 207 PHE D N 1
ATOM 6786 C CA . PHE B 1 179 ? 35.877 9.914 71.459 1.00 43.24 207 PHE D CA 1
ATOM 6787 C C . PHE B 1 179 ? 35.577 8.612 70.724 1.00 48.10 207 PHE D C 1
ATOM 6788 O O . PHE B 1 179 ? 35.234 8.620 69.545 1.00 46.37 207 PHE D O 1
ATOM 6796 N N . SER B 1 180 ? 35.726 7.499 71.446 1.00 52.63 208 SER D N 1
ATOM 6797 C CA . SER B 1 180 ? 35.648 6.146 70.886 1.00 52.76 208 SER D CA 1
ATOM 6798 C C . SER B 1 180 ? 34.752 5.226 71.719 1.00 48.10 208 SER D C 1
ATOM 6799 O O . SER B 1 180 ? 34.295 5.610 72.789 1.00 51.42 208 SER D O 1
ATOM 6802 N N . GLY B 1 181 ? 34.477 4.025 71.211 1.00 51.89 209 GLY D N 1
ATOM 6803 C CA . GLY B 1 181 ? 33.641 3.072 71.927 1.00 52.35 209 GLY D CA 1
ATOM 6804 C C . GLY B 1 181 ? 32.180 3.240 71.557 1.00 52.11 209 GLY D C 1
ATOM 6805 O O . GLY B 1 181 ? 31.851 4.072 70.714 1.00 56.20 209 GLY D O 1
ATOM 6806 N N . ASN B 1 182 ? 31.299 2.452 72.164 1.00 51.17 210 ASN D N 1
ATOM 6807 C CA . ASN B 1 182 ? 29.871 2.622 71.908 1.00 54.21 210 ASN D CA 1
ATOM 6808 C C . ASN B 1 182 ? 29.310 3.742 72.750 1.00 50.85 210 ASN D C 1
ATOM 6809 O O . ASN B 1 182 ? 29.712 3.917 73.898 1.00 62.50 210 ASN D O 1
ATOM 6814 N N . ILE B 1 183 ? 28.366 4.490 72.195 1.00 52.55 211 ILE D N 1
ATOM 6815 C CA . ILE B 1 183 ? 27.609 5.435 73.003 1.00 54.71 211 ILE D CA 1
ATOM 6816 C C . ILE B 1 183 ? 26.904 4.586 74.042 1.00 54.46 211 ILE D C 1
ATOM 6817 O O . ILE B 1 183 ? 26.085 3.742 73.692 1.00 60.22 211 ILE D O 1
ATOM 6822 N N . PRO B 1 184 ? 27.216 4.812 75.325 1.00 54.23 212 PRO D N 1
ATOM 6823 C CA . PRO B 1 184 ? 26.732 3.915 76.380 1.00 55.84 212 PRO D CA 1
ATOM 6824 C C . PRO B 1 184 ? 25.220 3.820 76.362 1.00 57.97 212 PRO D C 1
ATOM 6825 O O . PRO B 1 184 ? 24.562 4.852 76.210 1.00 58.15 212 PRO D O 1
ATOM 6829 N N . GLU B 1 185 ? 24.690 2.603 76.512 1.00 54.66 213 GLU D N 1
ATOM 6830 C CA . GLU B 1 185 ? 23.244 2.385 76.566 1.00 54.90 213 GLU D CA 1
ATOM 6831 C C . GLU B 1 185 ? 22.624 3.273 77.643 1.00 56.86 213 GLU D C 1
ATOM 6832 O O . GLU B 1 185 ? 21.483 3.711 77.502 1.00 51.77 213 GLU D O 1
ATOM 6838 N N . SER B 1 186 ? 23.415 3.567 78.682 1.00 55.29 214 SER D N 1
ATOM 6839 C CA . SER B 1 186 ? 22.993 4.353 79.846 1.00 54.03 214 SER D CA 1
ATOM 6840 C C . SER B 1 186 ? 22.783 5.844 79.559 1.00 55.27 214 SER D C 1
ATOM 6841 O O . SER B 1 186 ? 22.398 6.605 80.447 1.00 54.74 214 SER D O 1
ATOM 6844 N N . ILE B 1 187 ? 23.066 6.259 78.329 1.00 53.06 215 ILE D N 1
ATOM 6845 C CA . ILE B 1 187 ? 22.893 7.653 77.940 1.00 56.04 215 ILE D CA 1
ATOM 6846 C C . ILE B 1 187 ? 21.429 8.126 78.079 1.00 55.63 215 ILE D C 1
ATOM 6847 O O . ILE B 1 187 ? 21.165 9.291 78.383 1.00 53.09 215 ILE D O 1
ATOM 6852 N N . GLY B 1 188 ? 20.487 7.209 77.894 1.00 54.64 216 GLY D N 1
ATOM 6853 C CA . GLY B 1 188 ? 19.076 7.526 78.004 1.00 51.30 216 GLY D CA 1
ATOM 6854 C C . GLY B 1 188 ? 18.636 7.979 79.380 1.00 56.61 216 GLY D C 1
ATOM 6855 O O . GLY B 1 188 ? 17.603 8.634 79.509 1.00 58.59 216 GLY D O 1
ATOM 6856 N N . ASN B 1 189 ? 19.403 7.623 80.411 1.00 57.25 217 ASN D N 1
ATOM 6857 C CA . ASN B 1 189 ? 19.072 8.020 81.787 1.00 58.00 217 ASN D CA 1
ATOM 6858 C C . ASN B 1 189 ? 19.436 9.451 82.192 1.00 63.28 217 ASN D C 1
ATOM 6859 O O . ASN B 1 189 ? 19.087 9.881 83.295 1.00 67.86 217 ASN D O 1
ATOM 6864 N N . SER B 1 190 ? 20.143 10.192 81.341 1.00 65.42 218 SER D N 1
ATOM 6865 C CA . SER B 1 190 ? 20.345 11.597 81.658 1.00 60.53 218 SER D CA 1
ATOM 6866 C C . SER B 1 190 ? 19.217 12.349 80.944 1.00 58.01 218 SER D C 1
ATOM 6867 O O . SER B 1 190 ? 19.339 12.761 79.795 1.00 57.43 218 SER D O 1
ATOM 6870 N N . SER B 1 191 ? 18.162 12.619 81.702 1.00 58.63 219 SER D N 1
ATOM 6871 C CA . SER B 1 191 ? 16.841 12.858 81.138 1.00 51.93 219 SER D CA 1
ATOM 6872 C C . SER B 1 191 ? 16.547 14.300 80.773 1.00 54.42 219 SER D C 1
ATOM 6873 O O . SER B 1 191 ? 15.590 14.583 80.054 1.00 52.90 219 SER D O 1
ATOM 6876 N N . SER B 1 192 ? 17.357 15.219 81.281 1.00 55.20 220 SER D N 1
ATOM 6877 C CA . SER B 1 192 ? 17.116 16.632 81.020 1.00 55.36 220 SER D CA 1
ATOM 6878 C C . SER B 1 192 ? 17.594 17.035 79.624 1.00 58.07 220 SER D C 1
ATOM 6879 O O . SER B 1 192 ? 17.226 18.108 79.127 1.00 60.61 220 SER D O 1
ATOM 6882 N N . LEU B 1 193 ? 18.384 16.163 78.993 1.00 55.06 221 LEU D N 1
ATOM 6883 C CA . LEU B 1 193 ? 19.110 16.506 77.768 1.00 51.30 221 LEU D CA 1
ATOM 6884 C C . LEU B 1 193 ? 18.203 17.101 76.723 1.00 54.40 221 LEU D C 1
ATOM 6885 O O . LEU B 1 193 ? 17.172 16.527 76.384 1.00 57.69 221 LEU D O 1
ATOM 6890 N N . GLN B 1 194 ? 18.596 18.257 76.208 1.00 56.11 222 GLN D N 1
ATOM 6891 C CA . GLN B 1 194 ? 17.875 18.874 75.106 1.00 59.99 222 GLN D CA 1
ATOM 6892 C C . GLN B 1 194 ? 18.733 18.820 73.848 1.00 59.79 222 GLN D C 1
ATOM 6893 O O . GLN B 1 194 ? 18.339 18.251 72.826 1.00 55.45 222 GLN D O 1
ATOM 6899 N N . ILE B 1 195 ? 19.907 19.434 73.943 1.00 55.51 223 ILE D N 1
ATOM 6900 C CA . ILE B 1 195 ? 20.847 19.507 72.839 1.00 53.99 223 ILE D CA 1
ATOM 6901 C C . ILE B 1 195 ? 22.013 18.535 73.076 1.00 56.11 223 ILE D C 1
ATOM 6902 O O . ILE B 1 195 ? 22.686 18.596 74.112 1.00 55.72 223 ILE D O 1
ATOM 6907 N N . LEU B 1 196 ? 22.221 17.613 72.136 1.00 48.37 224 LEU D N 1
ATOM 6908 C CA . LEU B 1 196 ? 23.308 16.638 72.257 1.00 49.71 224 LEU D CA 1
ATOM 6909 C C . LEU B 1 196 ? 24.187 16.642 71.004 1.00 50.49 224 LEU D C 1
ATOM 6910 O O . LEU B 1 196 ? 23.758 16.238 69.915 1.00 50.23 224 LEU D O 1
ATOM 6915 N N . TYR B 1 197 ? 25.422 17.108 71.158 1.00 43.81 225 TYR D N 1
ATOM 6916 C CA . TYR B 1 197 ? 26.329 17.148 70.032 1.00 42.52 225 TYR D CA 1
ATOM 6917 C C . TYR B 1 197 ? 27.406 16.087 70.238 1.00 41.51 225 TYR D C 1
ATOM 6918 O O . TYR B 1 197 ? 28.359 16.293 70.987 1.00 38.81 225 TYR D O 1
ATOM 6927 N N . LEU B 1 198 ? 27.254 14.954 69.553 1.00 44.10 226 LEU D N 1
ATOM 6928 C CA . LEU B 1 198 ? 28.273 13.898 69.551 1.00 42.00 226 LEU D CA 1
ATOM 6929 C C . LEU B 1 198 ? 29.094 13.779 68.256 1.00 39.49 226 LEU D C 1
ATOM 6930 O O . LEU B 1 198 ? 29.947 12.897 68.129 1.00 38.09 226 LEU D O 1
ATOM 6935 N N . HIS B 1 199 ? 28.830 14.653 67.294 1.00 37.53 227 HIS D N 1
ATOM 6936 C CA . HIS B 1 199 ? 29.421 14.497 65.964 1.00 39.55 227 HIS D CA 1
ATOM 6937 C C . HIS B 1 199 ? 30.940 14.694 65.851 1.00 37.35 227 HIS D C 1
ATOM 6938 O O . HIS B 1 199 ? 31.594 15.176 66.765 1.00 37.07 227 HIS D O 1
ATOM 6945 N N . ARG B 1 200 ? 31.496 14.215 64.748 1.00 36.77 228 ARG D N 1
ATOM 6946 C CA . ARG B 1 200 ? 32.925 14.329 64.470 1.00 38.95 228 ARG D CA 1
ATOM 6947 C C . ARG B 1 200 ? 33.788 13.721 65.568 1.00 43.46 228 ARG D C 1
ATOM 6948 O O . ARG B 1 200 ? 34.672 14.362 66.149 1.00 41.34 228 ARG D O 1
ATOM 6956 N N . ASN B 1 201 ? 33.497 12.465 65.850 1.00 44.38 229 ASN D N 1
ATOM 6957 C CA . ASN B 1 201 ? 34.316 11.674 66.734 1.00 41.55 229 ASN D CA 1
ATOM 6958 C C . ASN B 1 201 ? 34.660 10.347 66.068 1.00 46.19 229 ASN D C 1
ATOM 6959 O O . ASN B 1 201 ? 34.385 10.141 64.890 1.00 46.83 229 ASN D O 1
ATOM 6964 N N . LYS B 1 202 ? 35.285 9.468 66.837 1.00 50.05 230 LYS D N 1
ATOM 6965 C CA . LYS B 1 202 ? 35.605 8.109 66.425 1.00 47.42 230 LYS D CA 1
ATOM 6966 C C . LYS B 1 202 ? 34.607 7.033 66.927 1.00 47.88 230 LYS D C 1
ATOM 6967 O O . LYS B 1 202 ? 34.947 5.852 66.973 1.00 51.89 230 LYS D O 1
ATOM 6973 N N . LEU B 1 203 ? 33.424 7.443 67.389 1.00 44.25 231 LEU D N 1
ATOM 6974 C CA . LEU B 1 203 ? 32.464 6.494 67.975 1.00 45.10 231 LEU D CA 1
ATOM 6975 C C . LEU B 1 203 ? 32.118 5.319 67.053 1.00 51.52 231 LEU D C 1
ATOM 6976 O O . LEU B 1 203 ? 32.047 5.470 65.833 1.00 48.14 231 LEU D O 1
ATOM 6981 N N . VAL B 1 204 ? 31.888 4.153 67.651 1.00 52.75 232 VAL D N 1
ATOM 6982 C CA . VAL B 1 204 ? 31.516 2.952 66.904 1.00 48.92 232 VAL D CA 1
ATOM 6983 C C . VAL B 1 204 ? 30.273 2.317 67.510 1.00 51.19 232 VAL D C 1
ATOM 6984 O O . VAL B 1 204 ? 29.678 2.863 68.444 1.00 52.37 232 VAL D O 1
ATOM 6988 N N . GLY B 1 205 ? 29.871 1.172 66.968 1.00 55.21 233 GLY D N 1
ATOM 6989 C CA . GLY B 1 205 ? 28.705 0.476 67.478 1.00 55.02 233 GLY D CA 1
ATOM 6990 C C . GLY B 1 205 ? 27.430 1.125 66.981 1.00 55.57 233 GLY D C 1
ATOM 6991 O O . GLY B 1 205 ? 27.471 1.993 66.115 1.00 58.02 233 GLY D O 1
ATOM 6992 N N . SER B 1 206 ? 26.300 0.706 67.537 1.00 53.98 234 SER D N 1
ATOM 6993 C CA . SER B 1 206 ? 24.985 1.187 67.124 1.00 54.14 234 SER D CA 1
ATOM 6994 C C . SER B 1 206 ? 24.463 2.300 68.019 1.00 55.87 234 SER D C 1
ATOM 6995 O O . SER B 1 206 ? 24.842 2.397 69.187 1.00 55.92 234 SER D O 1
ATOM 6998 N N . LEU B 1 207 ? 23.621 3.159 67.451 1.00 53.46 235 LEU D N 1
ATOM 6999 C CA . LEU B 1 207 ? 22.855 4.086 68.260 1.00 52.45 235 LEU D CA 1
ATOM 7000 C C . LEU B 1 207 ? 22.147 3.258 69.305 1.00 57.47 235 LEU D C 1
ATOM 7001 O O . LEU B 1 207 ? 21.374 2.370 68.962 1.00 61.14 235 LEU D O 1
ATOM 7006 N N . PRO B 1 208 ? 22.422 3.531 70.589 1.00 58.61 236 PRO D N 1
ATOM 7007 C CA . PRO B 1 208 ? 21.753 2.777 71.656 1.00 60.20 236 PRO D CA 1
ATOM 7008 C C . PRO B 1 208 ? 20.261 3.074 71.650 1.00 58.60 236 PRO D C 1
ATOM 7009 O O . PRO B 1 208 ? 19.869 4.199 71.335 1.00 55.36 236 PRO D O 1
ATOM 7013 N N . GLU B 1 209 ? 19.441 2.075 71.962 1.00 60.43 237 GLU D N 1
ATOM 7014 C CA . GLU B 1 209 ? 17.988 2.249 71.930 1.00 64.09 237 GLU D CA 1
ATOM 7015 C C . GLU B 1 209 ? 17.500 3.364 72.861 1.00 57.91 237 GLU D C 1
ATOM 7016 O O . GLU B 1 209 ? 16.555 4.090 72.534 1.00 57.56 237 GLU D O 1
ATOM 7022 N N . SER B 1 210 ? 18.195 3.542 73.979 1.00 52.84 238 SER D N 1
ATOM 7023 C CA . SER B 1 210 ? 17.789 4.509 74.998 1.00 57.49 238 SER D CA 1
ATOM 7024 C C . SER B 1 210 ? 17.683 5.971 74.540 1.00 56.94 238 SER D C 1
ATOM 7025 O O . SER B 1 210 ? 17.148 6.795 75.282 1.00 56.96 238 SER D O 1
ATOM 7028 N N . LEU B 1 211 ? 18.165 6.299 73.338 1.00 56.96 239 LEU D N 1
ATOM 7029 C CA . LEU B 1 211 ? 17.968 7.648 72.787 1.00 58.91 239 LEU D CA 1
ATOM 7030 C C . LEU B 1 211 ? 16.484 7.996 72.746 1.00 56.85 239 LEU D C 1
ATOM 7031 O O . LEU B 1 211 ? 16.093 9.169 72.730 1.00 51.22 239 LEU D O 1
ATOM 7036 N N . ASN B 1 212 ? 15.659 6.960 72.715 1.00 55.65 240 ASN D N 1
ATOM 7037 C CA . ASN B 1 212 ? 14.223 7.143 72.707 1.00 58.46 240 ASN D CA 1
ATOM 7038 C C . ASN B 1 212 ? 13.652 7.458 74.074 1.00 54.35 240 ASN D C 1
ATOM 7039 O O . ASN B 1 212 ? 12.465 7.730 74.200 1.00 55.46 240 ASN D O 1
ATOM 7044 N N . LEU B 1 213 ? 14.501 7.418 75.094 1.00 52.35 241 LEU D N 1
ATOM 7045 C CA . LEU B 1 213 ? 14.082 7.775 76.443 1.00 53.77 241 LEU D CA 1
ATOM 7046 C C . LEU B 1 213 ? 14.294 9.250 76.768 1.00 57.75 241 LEU D C 1
ATOM 7047 O O . LEU B 1 213 ? 13.977 9.688 77.875 1.00 57.29 241 LEU D O 1
ATOM 7052 N N . LEU B 1 214 ? 14.848 10.016 75.832 1.00 48.62 242 LEU D N 1
ATOM 7053 C CA . LEU B 1 214 ? 15.089 11.412 76.137 1.00 51.40 242 LEU D CA 1
ATOM 7054 C C . LEU B 1 214 ? 13.962 12.200 75.503 1.00 53.12 242 LEU D C 1
ATOM 7055 O O . LEU B 1 214 ? 14.004 12.550 74.329 1.00 51.68 242 LEU D O 1
ATOM 7060 N N . GLY B 1 215 ? 12.998 12.570 76.333 1.00 52.58 243 GLY D N 1
ATOM 7061 C CA . GLY B 1 215 ? 11.757 13.134 75.848 1.00 47.53 243 GLY D CA 1
ATOM 7062 C C . GLY B 1 215 ? 11.912 14.617 75.682 1.00 44.46 243 GLY D C 1
ATOM 7063 O O . GLY B 1 215 ? 11.041 15.280 75.133 1.00 42.67 243 GLY D O 1
ATOM 7064 N N . ASN B 1 216 ? 13.021 15.134 76.200 1.00 49.51 244 ASN D N 1
ATOM 7065 C CA . ASN B 1 216 ? 13.364 16.548 76.077 1.00 50.32 244 ASN D CA 1
ATOM 7066 C C . ASN B 1 216 ? 14.314 16.865 74.902 1.00 55.88 244 ASN D C 1
ATOM 7067 O O . ASN B 1 216 ? 14.742 18.011 74.749 1.00 55.77 244 ASN D O 1
ATOM 7072 N N . LEU B 1 217 ? 14.646 15.855 74.088 1.00 58.23 245 LEU D N 1
ATOM 7073 C CA . LEU B 1 217 ? 15.613 16.014 72.984 1.00 54.56 245 LEU D CA 1
ATOM 7074 C C . LEU B 1 217 ? 15.130 16.952 71.863 1.00 47.32 245 LEU D C 1
ATOM 7075 O O . LEU B 1 217 ? 14.064 16.745 71.301 1.00 44.49 245 LEU D O 1
ATOM 7080 N N . THR B 1 218 ? 15.936 17.965 71.544 1.00 47.81 246 THR D N 1
ATOM 7081 C CA . THR B 1 218 ? 15.629 18.955 70.494 1.00 51.44 246 THR D CA 1
ATOM 7082 C C . THR B 1 218 ? 16.544 18.815 69.276 1.00 51.63 246 THR D C 1
ATOM 7083 O O . THR B 1 218 ? 16.087 18.770 68.134 1.00 51.28 246 THR D O 1
ATOM 7087 N N . THR B 1 219 ? 17.843 18.862 69.523 1.00 46.53 247 THR D N 1
ATOM 7088 C CA . THR B 1 219 ? 18.819 18.787 68.458 1.00 47.92 247 THR D CA 1
ATOM 7089 C C . THR B 1 219 ? 19.769 17.612 68.735 1.00 49.93 247 THR D C 1
ATOM 7090 O O . THR B 1 219 ? 20.313 17.495 69.840 1.00 46.22 247 THR D O 1
ATOM 7094 N N . LEU B 1 220 ? 19.919 16.707 67.766 1.00 46.21 248 LEU D N 1
ATOM 7095 C CA . LEU B 1 220 ? 20.807 15.556 67.954 1.00 44.37 248 LEU D CA 1
ATOM 7096 C C . LEU B 1 220 ? 21.807 15.382 66.805 1.00 44.41 248 LEU D C 1
ATOM 7097 O O . LEU B 1 220 ? 21.417 15.201 65.650 1.00 43.59 248 LEU D O 1
ATOM 7102 N N . PHE B 1 221 ? 23.097 15.459 67.123 1.00 45.51 249 PHE D N 1
ATOM 7103 C CA . PHE B 1 221 ? 24.146 15.271 66.121 1.00 45.08 249 PHE D CA 1
ATOM 7104 C C . PHE B 1 221 ? 25.028 14.083 66.501 1.00 48.29 249 PHE D C 1
ATOM 7105 O O . PHE B 1 221 ? 25.805 14.153 67.466 1.00 44.92 249 PHE D O 1
ATOM 7113 N N . VAL B 1 222 ? 24.888 12.978 65.776 1.00 44.74 250 VAL D N 1
ATOM 7114 C CA . VAL B 1 222 ? 25.848 11.885 65.890 1.00 41.51 250 VAL D CA 1
ATOM 7115 C C . VAL B 1 222 ? 26.761 11.704 64.674 1.00 44.22 250 VAL D C 1
ATOM 7116 O O . VAL B 1 222 ? 27.569 10.776 64.616 1.00 45.14 250 VAL D O 1
ATOM 7120 N N . GLY B 1 223 ? 26.628 12.603 63.707 1.00 44.15 251 GLY D N 1
ATOM 7121 C CA . GLY B 1 223 ? 27.329 12.494 62.442 1.00 40.25 251 GLY D CA 1
ATOM 7122 C C . GLY B 1 223 ? 28.848 12.457 62.512 1.00 40.84 251 GLY D C 1
ATOM 7123 O O . GLY B 1 223 ? 29.441 12.612 63.571 1.00 37.14 251 GLY D O 1
ATOM 7124 N N . ASN B 1 224 ? 29.475 12.205 61.369 1.00 41.46 252 ASN D N 1
ATOM 7125 C CA . ASN B 1 224 ? 30.933 12.071 61.278 1.00 42.06 252 ASN D CA 1
ATOM 7126 C C . ASN B 1 224 ? 31.526 11.098 62.311 1.00 39.89 252 ASN D C 1
ATOM 7127 O O . ASN B 1 224 ? 32.501 11.402 62.996 1.00 34.17 252 ASN D O 1
ATOM 7132 N N . ASN B 1 225 ? 30.931 9.908 62.381 1.00 44.22 253 ASN D N 1
ATOM 7133 C CA . ASN B 1 225 ? 31.435 8.838 63.226 1.00 42.91 253 ASN D CA 1
ATOM 7134 C C . ASN B 1 225 ? 31.610 7.514 62.479 1.00 45.94 253 ASN D C 1
ATOM 7135 O O . ASN B 1 225 ? 31.394 7.430 61.276 1.00 48.15 253 ASN D O 1
ATOM 7140 N N . SER B 1 226 ? 31.988 6.485 63.228 1.00 48.58 254 SER D N 1
ATOM 7141 C CA . SER B 1 226 ? 32.137 5.112 62.743 1.00 47.50 254 SER D CA 1
ATOM 7142 C C . SER B 1 226 ? 30.933 4.211 63.074 1.00 50.84 254 SER D C 1
ATOM 7143 O O . SER B 1 226 ? 31.074 2.986 63.115 1.00 52.31 254 SER D O 1
ATOM 7146 N N . LEU B 1 227 ? 29.789 4.803 63.414 1.00 47.74 255 LEU D N 1
ATOM 7147 C CA . LEU B 1 227 ? 28.621 4.026 63.855 1.00 51.19 255 LEU D CA 1
ATOM 7148 C C . LEU B 1 227 ? 28.129 2.963 62.855 1.00 55.95 255 LEU D C 1
ATOM 7149 O O . LEU B 1 227 ? 28.368 3.060 61.647 1.00 53.82 255 LEU D O 1
ATOM 7154 N N . GLN B 1 228 ? 27.470 1.933 63.396 1.00 59.19 256 GLN D N 1
ATOM 7155 C CA . GLN B 1 228 ? 26.889 0.829 62.620 1.00 59.04 256 GLN D CA 1
ATOM 7156 C C . GLN B 1 228 ? 25.430 0.623 63.014 1.00 57.79 256 GLN D C 1
ATOM 7157 O O . GLN B 1 228 ? 24.850 1.442 63.728 1.00 63.55 256 GLN D O 1
ATOM 7163 N N . GLY B 1 229 ? 24.819 -0.443 62.510 1.00 57.32 257 GLY D N 1
ATOM 7164 C CA . GLY B 1 229 ? 23.483 -0.811 62.948 1.00 61.47 257 GLY D CA 1
ATOM 7165 C C . GLY B 1 229 ? 22.413 0.052 62.313 1.00 63.51 257 GLY D C 1
ATOM 7166 O O . GLY B 1 229 ? 22.733 0.995 61.600 1.00 64.65 257 GLY D O 1
ATOM 7167 N N . PRO B 1 230 ? 21.133 -0.246 62.587 1.00 67.93 258 PRO D N 1
ATOM 7168 C CA . PRO B 1 230 ? 20.082 0.562 61.965 1.00 60.58 258 PRO D CA 1
ATOM 7169 C C . PRO B 1 230 ? 19.931 1.891 62.661 1.00 61.59 258 PRO D C 1
ATOM 7170 O O . PRO B 1 230 ? 20.554 2.125 63.696 1.00 65.98 258 PRO D O 1
ATOM 7174 N N . VAL B 1 231 ? 19.108 2.759 62.092 1.00 62.17 259 VAL D N 1
ATOM 7175 C CA . VAL B 1 231 ? 18.777 3.975 62.787 1.00 61.32 259 VAL D CA 1
ATOM 7176 C C . VAL B 1 231 ? 17.528 3.558 63.512 1.00 61.00 259 VAL D C 1
ATOM 7177 O O . VAL B 1 231 ? 16.459 3.447 62.913 1.00 58.27 259 VAL D O 1
ATOM 7181 N N . ARG B 1 232 ? 17.660 3.338 64.815 1.00 62.65 260 ARG D N 1
ATOM 7182 C CA . ARG B 1 232 ? 16.522 2.920 65.602 1.00 60.08 260 ARG D CA 1
ATOM 7183 C C . ARG B 1 232 ? 16.105 4.178 66.297 1.00 64.24 260 ARG D C 1
ATOM 7184 O O . ARG B 1 232 ? 16.597 4.486 67.388 1.00 58.19 260 ARG D O 1
ATOM 7192 N N . PHE B 1 233 ? 15.141 4.868 65.710 1.00 63.82 261 PHE D N 1
ATOM 7193 C CA . PHE B 1 233 ? 14.775 6.162 66.234 1.00 60.06 261 PHE D CA 1
ATOM 7194 C C . PHE B 1 233 ? 13.407 6.573 65.737 1.00 59.71 261 PHE D C 1
ATOM 7195 O O . PHE B 1 233 ? 12.931 6.098 64.711 1.00 64.25 261 PHE D O 1
ATOM 7203 N N . GLY B 1 234 ? 12.794 7.477 66.479 1.00 61.91 262 GLY D N 1
ATOM 7204 C CA . GLY B 1 234 ? 11.408 7.841 66.305 1.00 66.61 262 GLY D CA 1
ATOM 7205 C C . GLY B 1 234 ? 10.688 7.087 67.399 1.00 70.99 262 GLY D C 1
ATOM 7206 O O . GLY B 1 234 ? 10.993 5.922 67.677 1.00 62.93 262 GLY D O 1
ATOM 7207 N N . SER B 1 235 ? 9.706 7.749 67.989 1.00 72.74 263 SER D N 1
ATOM 7208 C CA . SER B 1 235 ? 9.068 7.268 69.198 1.00 71.96 263 SER D CA 1
ATOM 7209 C C . SER B 1 235 ? 8.140 8.362 69.680 1.00 71.85 263 SER D C 1
ATOM 7210 O O . SER B 1 235 ? 8.174 9.476 69.162 1.00 71.34 263 SER D O 1
ATOM 7213 N N . PRO B 1 236 ? 7.284 8.045 70.658 1.00 74.93 264 PRO D N 1
ATOM 7214 C CA . PRO B 1 236 ? 6.544 9.125 71.317 1.00 73.27 264 PRO D CA 1
ATOM 7215 C C . PRO B 1 236 ? 7.483 10.166 71.958 1.00 74.39 264 PRO D C 1
ATOM 7216 O O . PRO B 1 236 ? 7.098 11.337 72.052 1.00 74.84 264 PRO D O 1
ATOM 7220 N N . ASN B 1 237 ? 8.705 9.771 72.331 1.00 71.47 265 ASN D N 1
ATOM 7221 C CA . ASN B 1 237 ? 9.689 10.766 72.729 1.00 64.52 265 ASN D CA 1
ATOM 7222 C C . ASN B 1 237 ? 10.340 11.227 71.444 1.00 72.12 265 ASN D C 1
ATOM 7223 O O . ASN B 1 237 ? 11.200 10.575 70.837 1.00 68.69 265 ASN D O 1
ATOM 7228 N N . CYS B 1 238 ? 9.885 12.413 71.091 1.00 68.98 266 CYS D N 1
ATOM 7229 C CA . CYS B 1 238 ? 10.044 13.065 69.817 1.00 68.21 266 CYS D CA 1
ATOM 7230 C C . CYS B 1 238 ? 9.099 14.202 70.131 1.00 68.15 266 CYS D C 1
ATOM 7231 O O . CYS B 1 238 ? 8.573 14.244 71.245 1.00 69.66 266 CYS D O 1
ATOM 7234 N N . LYS B 1 239 ? 8.894 15.113 69.190 1.00 66.60 267 LYS D N 1
ATOM 7235 C CA . LYS B 1 239 ? 7.944 16.228 69.323 1.00 65.54 267 LYS D CA 1
ATOM 7236 C C . LYS B 1 239 ? 8.592 17.403 70.066 1.00 63.00 267 LYS D C 1
ATOM 7237 O O . LYS B 1 239 ? 8.100 18.533 69.996 1.00 60.27 267 LYS D O 1
ATOM 7243 N N . ASN B 1 240 ? 9.709 17.146 70.750 1.00 56.74 268 ASN D N 1
ATOM 7244 C CA . ASN B 1 240 ? 10.589 18.232 71.175 1.00 54.81 268 ASN D CA 1
ATOM 7245 C C . ASN B 1 240 ? 11.744 18.442 70.182 1.00 53.64 268 ASN D C 1
ATOM 7246 O O . ASN B 1 240 ? 12.468 19.428 70.285 1.00 52.02 268 ASN D O 1
ATOM 7251 N N . LEU B 1 241 ? 11.891 17.520 69.221 1.00 53.87 269 LEU D N 1
ATOM 7252 C CA . LEU B 1 241 ? 13.053 17.461 68.315 1.00 48.34 269 LEU D CA 1
ATOM 7253 C C . LEU B 1 241 ? 12.889 18.234 67.018 1.00 47.43 269 LEU D C 1
ATOM 7254 O O . LEU B 1 241 ? 12.104 17.841 66.168 1.00 49.97 269 LEU D O 1
ATOM 7259 N N . LEU B 1 242 ? 13.624 19.331 66.867 1.00 50.92 270 LEU D N 1
ATOM 7260 C CA . LEU B 1 242 ? 13.615 20.086 65.614 1.00 55.05 270 LEU D CA 1
ATOM 7261 C C . LEU B 1 242 ? 14.779 19.796 64.643 1.00 48.15 270 LEU D C 1
ATOM 7262 O O . LEU B 1 242 ? 14.706 20.154 63.468 1.00 42.45 270 LEU D O 1
ATOM 7267 N N . THR B 1 243 ? 15.852 19.182 65.139 1.00 45.54 271 THR D N 1
ATOM 7268 C CA . THR B 1 243 ? 17.048 18.954 64.324 1.00 48.65 271 THR D CA 1
ATOM 7269 C C . THR B 1 243 ? 17.743 17.603 64.577 1.00 51.36 271 THR D C 1
ATOM 7270 O O . THR B 1 243 ? 18.103 17.263 65.710 1.00 47.29 271 THR D O 1
ATOM 7274 N N . LEU B 1 244 ? 17.937 16.847 63.497 1.00 49.24 272 LEU D N 1
ATOM 7275 C CA . LEU B 1 244 ? 18.610 15.550 63.565 1.00 49.63 272 LEU D CA 1
ATOM 7276 C C . LEU B 1 244 ? 19.661 15.394 62.476 1.00 45.95 272 LEU D C 1
ATOM 7277 O O . LEU B 1 244 ? 19.338 15.497 61.304 1.00 44.92 272 LEU D O 1
ATOM 7282 N N . ASP B 1 245 ? 20.919 15.175 62.855 1.00 43.11 273 ASP D N 1
ATOM 7283 C CA . ASP B 1 245 ? 21.927 14.894 61.849 1.00 42.46 273 ASP D CA 1
ATOM 7284 C C . ASP B 1 245 ? 22.723 13.642 62.188 1.00 47.93 273 ASP D C 1
ATOM 7285 O O . ASP B 1 245 ? 23.547 13.636 63.117 1.00 43.25 273 ASP D O 1
ATOM 7290 N N . LEU B 1 246 ? 22.469 12.593 61.399 1.00 48.14 274 LEU D N 1
ATOM 7291 C CA . LEU B 1 246 ? 23.166 11.303 61.484 1.00 50.75 274 LEU D CA 1
ATOM 7292 C C . LEU B 1 246 ? 24.234 11.049 60.409 1.00 46.72 274 LEU D C 1
ATOM 7293 O O . LEU B 1 246 ? 24.754 9.926 60.299 1.00 45.89 274 LEU D O 1
ATOM 7298 N N . SER B 1 247 ? 24.530 12.083 59.620 1.00 41.06 275 SER D N 1
ATOM 7299 C CA . SER B 1 247 ? 25.321 11.974 58.385 1.00 40.78 275 SER D CA 1
ATOM 7300 C C . SER B 1 247 ? 26.715 11.339 58.539 1.00 40.27 275 SER D C 1
ATOM 7301 O O . SER B 1 247 ? 27.316 11.365 59.609 1.00 40.65 275 SER D O 1
ATOM 7304 N N . TYR B 1 248 ? 27.195 10.721 57.465 1.00 37.29 276 TYR D N 1
ATOM 7305 C CA . TYR B 1 248 ? 28.556 10.166 57.417 1.00 42.09 276 TYR D CA 1
ATOM 7306 C C . TYR B 1 248 ? 28.827 9.086 58.487 1.00 44.85 276 TYR D C 1
ATOM 7307 O O . TYR B 1 248 ? 29.623 9.267 59.411 1.00 40.24 276 TYR D O 1
ATOM 7316 N N . ASN B 1 249 ? 28.133 7.961 58.331 1.00 50.30 277 ASN D N 1
ATOM 7317 C CA . ASN B 1 249 ? 28.316 6.769 59.149 1.00 48.22 277 ASN D CA 1
ATOM 7318 C C . ASN B 1 249 ? 28.083 5.557 58.252 1.00 53.63 277 ASN D C 1
ATOM 7319 O O . ASN B 1 249 ? 27.748 5.701 57.076 1.00 49.10 277 ASN D O 1
ATOM 7324 N N . GLU B 1 250 ? 28.261 4.358 58.791 1.00 53.16 278 GLU D N 1
ATOM 7325 C CA . GLU B 1 250 ? 27.892 3.173 58.037 1.00 53.59 278 GLU D CA 1
ATOM 7326 C C . GLU B 1 250 ? 26.738 2.482 58.747 1.00 54.08 278 GLU D C 1
ATOM 7327 O O . GLU B 1 250 ? 26.966 1.668 59.637 1.00 56.65 278 GLU D O 1
ATOM 7333 N N . PHE B 1 251 ? 25.508 2.745 58.306 1.00 54.39 279 PHE D N 1
ATOM 7334 C CA . PHE B 1 251 ? 24.330 2.112 58.905 1.00 52.56 279 PHE D CA 1
ATOM 7335 C C . PHE B 1 251 ? 23.927 0.827 58.137 1.00 56.84 279 PHE D C 1
ATOM 7336 O O . PHE B 1 251 ? 24.506 0.496 57.098 1.00 61.10 279 PHE D O 1
ATOM 7344 N N . GLU B 1 252 ? 22.966 0.092 58.690 1.00 57.88 280 GLU D N 1
ATOM 7345 C CA . GLU B 1 252 ? 22.212 -0.950 57.985 1.00 54.28 280 GLU D CA 1
ATOM 7346 C C . GLU B 1 252 ? 20.752 -0.506 58.041 1.00 54.67 280 GLU D C 1
ATOM 7347 O O . GLU B 1 252 ? 20.301 -0.042 59.077 1.00 61.87 280 GLU D O 1
ATOM 7353 N N . GLY B 1 253 ? 19.997 -0.606 56.959 1.00 49.59 281 GLY D N 1
ATOM 7354 C CA . GLY B 1 253 ? 18.605 -0.223 57.081 1.00 45.01 281 GLY D CA 1
ATOM 7355 C C . GLY B 1 253 ? 18.272 1.043 56.333 1.00 56.96 281 GLY D C 1
ATOM 7356 O O . GLY B 1 253 ? 19.038 1.498 55.484 1.00 60.39 281 GLY D O 1
ATOM 7357 N N . GLY B 1 254 ? 17.118 1.615 56.638 1.00 51.31 282 GLY D N 1
ATOM 7358 C CA . GLY B 1 254 ? 16.648 2.744 55.877 1.00 47.26 282 GLY D CA 1
ATOM 7359 C C . GLY B 1 254 ? 16.059 3.777 56.787 1.00 54.96 282 GLY D C 1
ATOM 7360 O O . GLY B 1 254 ? 16.097 3.627 58.012 1.00 58.41 282 GLY D O 1
ATOM 7361 N N . VAL B 1 255 ? 15.553 4.846 56.186 1.00 57.59 283 VAL D N 1
ATOM 7362 C CA . VAL B 1 255 ? 14.919 5.901 56.940 1.00 60.48 283 VAL D CA 1
ATOM 7363 C C . VAL B 1 255 ? 13.802 5.259 57.734 1.00 62.66 283 VAL D C 1
ATOM 7364 O O . VAL B 1 255 ? 12.841 4.757 57.145 1.00 61.46 283 VAL D O 1
ATOM 7368 N N . PRO B 1 256 ? 13.914 5.290 59.076 1.00 64.72 284 PRO D N 1
ATOM 7369 C CA . PRO B 1 256 ? 12.879 4.673 59.907 1.00 67.12 284 PRO D CA 1
ATOM 7370 C C . PRO B 1 256 ? 11.600 5.466 59.729 1.00 67.83 284 PRO D C 1
ATOM 7371 O O . PRO B 1 256 ? 11.634 6.698 59.825 1.00 62.55 284 PRO D O 1
ATOM 7375 N N . PRO B 1 257 ? 10.488 4.770 59.450 1.00 67.86 285 PRO D N 1
ATOM 7376 C CA . PRO B 1 257 ? 9.182 5.416 59.289 1.00 62.99 285 PRO D CA 1
ATOM 7377 C C . PRO B 1 257 ? 8.704 5.984 60.624 1.00 63.07 285 PRO D C 1
ATOM 7378 O O . PRO B 1 257 ? 7.888 6.910 60.647 1.00 58.13 285 PRO D O 1
ATOM 7382 N N . ALA B 1 258 ? 9.240 5.438 61.718 1.00 58.38 286 ALA D N 1
ATOM 7383 C CA . ALA B 1 258 ? 8.917 5.887 63.070 1.00 65.01 286 ALA D CA 1
ATOM 7384 C C . ALA B 1 258 ? 9.308 7.353 63.301 1.00 70.37 286 ALA D C 1
ATOM 7385 O O . ALA B 1 258 ? 8.898 7.972 64.291 1.00 70.58 286 ALA D O 1
ATOM 7387 N N . LEU B 1 259 ? 10.111 7.898 62.389 1.00 64.70 287 LEU D N 1
ATOM 7388 C CA . LEU B 1 259 ? 10.454 9.315 62.408 1.00 66.61 287 LEU D CA 1
ATOM 7389 C C . LEU B 1 259 ? 9.225 10.195 62.138 1.00 69.29 287 LEU D C 1
ATOM 7390 O O . LEU B 1 259 ? 9.277 11.415 62.306 1.00 74.12 287 LEU D O 1
ATOM 7395 N N . GLY B 1 260 ? 8.136 9.577 61.683 1.00 62.17 288 GLY D N 1
ATOM 7396 C CA . GLY B 1 260 ? 6.852 10.248 61.588 1.00 61.88 288 GLY D CA 1
ATOM 7397 C C . GLY B 1 260 ? 6.379 10.749 62.951 1.00 73.53 288 GLY D C 1
ATOM 7398 O O . GLY B 1 260 ? 5.638 11.732 63.044 1.00 73.62 288 GLY D O 1
ATOM 7399 N N . ASN B 1 261 ? 6.798 10.057 64.012 1.00 69.40 289 ASN D N 1
ATOM 7400 C CA . ASN B 1 261 ? 6.464 10.445 65.381 1.00 71.35 289 ASN D CA 1
ATOM 7401 C C . ASN B 1 261 ? 7.021 11.814 65.804 1.00 71.08 289 ASN D C 1
ATOM 7402 O O . ASN B 1 261 ? 6.500 12.422 66.737 1.00 69.19 289 ASN D O 1
ATOM 7407 N N . CYS B 1 262 ? 8.077 12.299 65.146 1.00 73.49 290 CYS D N 1
ATOM 7408 C CA . CYS B 1 262 ? 8.677 13.561 65.580 1.00 69.38 290 CYS D CA 1
ATOM 7409 C C . CYS B 1 262 ? 8.056 14.660 64.749 1.00 65.29 290 CYS D C 1
ATOM 7410 O O . CYS B 1 262 ? 8.494 14.927 63.633 1.00 67.50 290 CYS D O 1
ATOM 7413 N N . SER B 1 263 ? 7.082 15.349 65.321 1.00 59.86 291 SER D N 1
ATOM 7414 C CA . SER B 1 263 ? 6.248 16.238 64.532 1.00 55.85 291 SER D CA 1
ATOM 7415 C C . SER B 1 263 ? 6.901 17.587 64.401 1.00 54.86 291 SER D C 1
ATOM 7416 O O . SER B 1 263 ? 6.489 18.399 63.578 1.00 58.78 291 SER D O 1
ATOM 7419 N N . SER B 1 264 ? 7.918 17.823 65.228 1.00 56.02 292 SER D N 1
ATOM 7420 C CA . SER B 1 264 ? 8.524 19.149 65.341 1.00 57.63 292 SER D CA 1
ATOM 7421 C C . SER B 1 264 ? 9.745 19.430 64.456 1.00 58.89 292 SER D C 1
ATOM 7422 O O . SER B 1 264 ? 10.174 20.585 64.368 1.00 58.28 292 SER D O 1
ATOM 7425 N N . LEU B 1 265 ? 10.260 18.403 63.773 1.00 58.71 293 LEU D N 1
ATOM 7426 C CA . LEU B 1 265 ? 11.534 18.501 63.049 1.00 50.76 293 LEU D CA 1
ATOM 7427 C C . LEU B 1 265 ? 11.534 19.637 62.051 1.00 48.78 293 LEU D C 1
ATOM 7428 O O . LEU B 1 265 ? 10.621 19.735 61.237 1.00 47.63 293 LEU D O 1
ATOM 7433 N N . ASP B 1 266 ? 12.511 20.535 62.166 1.00 46.34 294 ASP D N 1
ATOM 7434 C CA . ASP B 1 266 ? 12.712 21.541 61.132 1.00 52.58 294 ASP D CA 1
ATOM 7435 C C . ASP B 1 266 ? 13.584 20.969 60.015 1.00 48.33 294 ASP D C 1
ATOM 7436 O O . ASP B 1 266 ? 13.382 21.268 58.843 1.00 47.18 294 ASP D O 1
ATOM 7441 N N . ALA B 1 267 ? 14.580 20.180 60.408 1.00 43.96 295 ALA D N 1
ATOM 7442 C CA . ALA B 1 267 ? 15.515 19.591 59.473 1.00 45.40 295 ALA D CA 1
ATOM 7443 C C . ALA B 1 267 ? 15.879 18.151 59.833 1.00 49.71 295 ALA D C 1
ATOM 7444 O O . ALA B 1 267 ? 16.310 17.851 60.960 1.00 48.81 295 ALA D O 1
ATOM 7446 N N . LEU B 1 268 ? 15.724 17.271 58.851 1.00 48.01 296 LEU D N 1
ATOM 7447 C CA . LEU B 1 268 ? 16.144 15.884 58.981 1.00 49.37 296 LEU D CA 1
ATOM 7448 C C . LEU B 1 268 ? 17.242 15.670 57.961 1.00 49.31 296 LEU D C 1
ATOM 7449 O O . LEU B 1 268 ? 17.019 15.812 56.752 1.00 48.77 296 LEU D O 1
ATOM 7454 N N . VAL B 1 269 ? 18.446 15.409 58.454 1.00 40.25 297 VAL D N 1
ATOM 7455 C CA . VAL B 1 269 ? 19.601 15.327 57.583 1.00 45.49 297 VAL D CA 1
ATOM 7456 C C . VAL B 1 269 ? 20.373 14.042 57.843 1.00 45.88 297 VAL D C 1
ATOM 7457 O O . VAL B 1 269 ? 21.036 13.890 58.876 1.00 45.30 297 VAL D O 1
ATOM 7461 N N . ILE B 1 270 ? 20.292 13.126 56.882 1.00 41.00 298 ILE D N 1
ATOM 7462 C CA . ILE B 1 270 ? 21.135 11.944 56.869 1.00 39.03 298 ILE D CA 1
ATOM 7463 C C . ILE B 1 270 ? 21.758 11.840 55.482 1.00 51.88 298 ILE D C 1
ATOM 7464 O O . ILE B 1 270 ? 21.085 11.560 54.478 1.00 53.60 298 ILE D O 1
ATOM 7469 N N . VAL B 1 271 ? 23.055 12.101 55.443 1.00 44.67 299 VAL D N 1
ATOM 7470 C CA . VAL B 1 271 ? 23.806 12.142 54.221 1.00 34.35 299 VAL D CA 1
ATOM 7471 C C . VAL B 1 271 ? 24.874 11.080 54.350 1.00 40.68 299 VAL D C 1
ATOM 7472 O O . VAL B 1 271 ? 25.487 10.935 55.415 1.00 36.51 299 VAL D O 1
ATOM 7476 N N . SER B 1 272 ? 25.053 10.302 53.289 1.00 36.74 300 SER D N 1
ATOM 7477 C CA . SER B 1 272 ? 26.135 9.337 53.233 1.00 38.14 300 SER D CA 1
ATOM 7478 C C . SER B 1 272 ? 26.177 8.390 54.429 1.00 40.59 300 SER D C 1
ATOM 7479 O O . SER B 1 272 ? 27.229 8.191 55.036 1.00 42.03 300 SER D O 1
ATOM 7482 N N . GLY B 1 273 ? 25.030 7.824 54.780 1.00 43.85 301 GLY D N 1
ATOM 7483 C CA . GLY B 1 273 ? 25.016 6.684 55.684 1.00 55.30 301 GLY D CA 1
ATOM 7484 C C . GLY B 1 273 ? 24.818 5.506 54.753 1.00 54.57 301 GLY D C 1
ATOM 7485 O O . GLY B 1 273 ? 24.314 5.699 53.654 1.00 55.84 301 GLY D O 1
ATOM 7486 N N . ASN B 1 274 ? 25.161 4.289 55.146 1.00 52.40 302 ASN D N 1
ATOM 7487 C CA . ASN B 1 274 ? 24.903 3.217 54.200 1.00 54.30 302 ASN D CA 1
ATOM 7488 C C . ASN B 1 274 ? 23.421 2.992 54.423 1.00 58.08 302 ASN D C 1
ATOM 7489 O O . ASN B 1 274 ? 23.021 2.407 55.426 1.00 65.50 302 ASN D O 1
ATOM 7494 N N . LEU B 1 275 ? 22.599 3.432 53.479 1.00 49.16 303 LEU D N 1
ATOM 7495 C CA . LEU B 1 275 ? 21.161 3.471 53.738 1.00 52.99 303 LEU D CA 1
ATOM 7496 C C . LEU B 1 275 ? 20.389 3.004 52.518 1.00 59.44 303 LEU D C 1
ATOM 7497 O O . LEU B 1 275 ? 20.485 3.602 51.452 1.00 55.14 303 LEU D O 1
ATOM 7502 N N . SER B 1 276 ? 19.563 1.981 52.705 1.00 61.08 304 SER D N 1
ATOM 7503 C CA . SER B 1 276 ? 18.792 1.407 51.614 1.00 55.67 304 SER D CA 1
ATOM 7504 C C . SER B 1 276 ? 17.308 1.418 51.918 1.00 58.96 304 SER D C 1
ATOM 7505 O O . SER B 1 276 ? 16.873 1.938 52.942 1.00 59.31 304 SER D O 1
ATOM 7508 N N . GLY B 1 277 ? 16.527 0.863 51.003 1.00 55.68 305 GLY D N 1
ATOM 7509 C CA . GLY B 1 277 ? 15.098 0.777 51.193 1.00 53.10 305 GLY D CA 1
ATOM 7510 C C . GLY B 1 277 ? 14.365 2.006 50.713 1.00 49.73 305 GLY D C 1
ATOM 7511 O O . GLY B 1 277 ? 14.910 2.824 49.981 1.00 53.10 305 GLY D O 1
ATOM 7512 N N . THR B 1 278 ? 13.131 2.147 51.172 1.00 51.13 306 THR D N 1
ATOM 7513 C CA . THR B 1 278 ? 12.218 3.146 50.647 1.00 51.57 306 THR D CA 1
ATOM 7514 C C . THR B 1 278 ? 12.224 4.369 51.540 1.00 56.83 306 THR D C 1
ATOM 7515 O O . THR B 1 278 ? 12.418 4.270 52.758 1.00 54.15 306 THR D O 1
ATOM 7519 N N . ILE B 1 279 ? 12.052 5.532 50.928 1.00 50.81 307 ILE D N 1
ATOM 7520 C CA . ILE B 1 279 ? 11.789 6.717 51.710 1.00 57.91 307 ILE D CA 1
ATOM 7521 C C . ILE B 1 279 ? 10.355 6.632 52.178 1.00 58.04 307 ILE D C 1
ATOM 7522 O O . ILE B 1 279 ? 9.447 6.626 51.353 1.00 53.64 307 ILE D O 1
ATOM 7527 N N . PRO B 1 280 ? 10.153 6.558 53.505 1.00 55.24 308 PRO D N 1
ATOM 7528 C CA . PRO B 1 280 ? 8.839 6.353 54.126 1.00 56.37 308 PRO D CA 1
ATOM 7529 C C . PRO B 1 280 ? 7.859 7.502 53.893 1.00 59.02 308 PRO D C 1
ATOM 7530 O O . PRO B 1 280 ? 8.221 8.680 53.957 1.00 56.03 308 PRO D O 1
ATOM 7534 N N . SER B 1 281 ? 6.613 7.128 53.629 1.00 57.37 309 SER D N 1
ATOM 7535 C CA . SER B 1 281 ? 5.512 8.062 53.468 1.00 54.65 309 SER D CA 1
ATOM 7536 C C . SER B 1 281 ? 5.301 8.899 54.728 1.00 55.75 309 SER D C 1
ATOM 7537 O O . SER B 1 281 ? 4.865 10.049 54.640 1.00 58.29 309 SER D O 1
ATOM 7540 N N . SER B 1 282 ? 5.572 8.310 55.897 1.00 44.34 310 SER D N 1
ATOM 7541 C CA . SER B 1 282 ? 5.398 9.020 57.166 1.00 52.44 310 SER D CA 1
ATOM 7542 C C . SER B 1 282 ? 6.188 10.318 57.216 1.00 54.67 310 SER D C 1
ATOM 7543 O O . SER B 1 282 ? 5.828 11.244 57.939 1.00 58.49 310 SER D O 1
ATOM 7546 N N . LEU B 1 283 ? 7.250 10.396 56.421 1.00 52.94 311 LEU D N 1
ATOM 7547 C CA . LEU B 1 283 ? 8.041 11.611 56.346 1.00 52.95 311 LEU D CA 1
ATOM 7548 C C . LEU B 1 283 ? 7.126 12.756 55.896 1.00 61.16 311 LEU D C 1
ATOM 7549 O O . LEU B 1 283 ? 7.413 13.928 56.145 1.00 54.78 311 LEU D O 1
ATOM 7554 N N . GLY B 1 284 ? 6.023 12.394 55.235 1.00 59.31 312 GLY D N 1
ATOM 7555 C CA . GLY B 1 284 ? 4.996 13.338 54.830 1.00 58.69 312 GLY D CA 1
ATOM 7556 C C . GLY B 1 284 ? 4.121 13.882 55.951 1.00 60.62 312 GLY D C 1
ATOM 7557 O O . GLY B 1 284 ? 3.463 14.910 55.781 1.00 60.14 312 GLY D O 1
ATOM 7558 N N . MET B 1 285 ? 4.119 13.213 57.101 1.00 56.35 313 MET D N 1
ATOM 7559 C CA . MET B 1 285 ? 3.305 13.661 58.230 1.00 66.27 313 MET D CA 1
ATOM 7560 C C . MET B 1 285 ? 3.750 14.990 58.836 1.00 65.66 313 MET D C 1
ATOM 7561 O O . MET B 1 285 ? 2.932 15.733 59.372 1.00 71.44 313 MET D O 1
ATOM 7566 N N . LEU B 1 286 ? 5.035 15.303 58.741 1.00 64.23 314 LEU D N 1
ATOM 7567 C CA . LEU B 1 286 ? 5.557 16.466 59.450 1.00 61.48 314 LEU D CA 1
ATOM 7568 C C . LEU B 1 286 ? 5.734 17.742 58.631 1.00 59.26 314 LEU D C 1
ATOM 7569 O O . LEU B 1 286 ? 6.571 17.803 57.729 1.00 57.74 314 LEU D O 1
ATOM 7574 N N . LYS B 1 287 ? 4.921 18.751 58.937 1.00 58.88 315 LYS D N 1
ATOM 7575 C CA . LYS B 1 287 ? 5.223 20.099 58.493 1.00 53.88 315 LYS D CA 1
ATOM 7576 C C . LYS B 1 287 ? 6.222 20.600 59.550 1.00 60.42 315 LYS D C 1
ATOM 7577 O O . LYS B 1 287 ? 6.630 19.834 60.441 1.00 56.12 315 LYS D O 1
ATOM 7583 N N . ASN B 1 288 ? 6.611 21.866 59.443 1.00 56.58 316 ASN D N 1
ATOM 7584 C CA . ASN B 1 288 ? 7.686 22.462 60.225 1.00 55.13 316 ASN D CA 1
ATOM 7585 C C . ASN B 1 288 ? 9.051 21.985 59.728 1.00 53.59 316 ASN D C 1
ATOM 7586 O O . ASN B 1 288 ? 10.066 22.537 60.138 1.00 52.60 316 ASN D O 1
ATOM 7591 N N . LEU B 1 289 ? 9.059 20.994 58.823 1.00 53.78 317 LEU D N 1
ATOM 7592 C CA . LEU B 1 289 ? 10.296 20.433 58.250 1.00 53.06 317 LEU D CA 1
ATOM 7593 C C . LEU B 1 289 ? 10.701 21.183 56.994 1.00 50.45 317 LEU D C 1
ATOM 7594 O O . LEU B 1 289 ? 10.079 21.015 55.944 1.00 42.81 317 LEU D O 1
ATOM 7599 N N . THR B 1 290 ? 11.771 21.969 57.101 1.00 56.46 318 THR D N 1
ATOM 7600 C CA . THR B 1 290 ? 12.279 22.760 55.982 1.00 50.90 318 THR D CA 1
ATOM 7601 C C . THR B 1 290 ? 13.433 22.108 55.235 1.00 44.62 318 THR D C 1
ATOM 7602 O O . THR B 1 290 ? 13.765 22.529 54.139 1.00 46.55 318 THR D O 1
ATOM 7606 N N . ILE B 1 291 ? 14.042 21.084 55.828 1.00 45.51 319 ILE D N 1
ATOM 7607 C CA . ILE B 1 291 ? 15.186 20.420 55.210 1.00 47.40 319 ILE D CA 1
ATOM 7608 C C . ILE B 1 291 ? 15.112 18.910 55.338 1.00 50.49 319 ILE D C 1
ATOM 7609 O O . ILE B 1 291 ? 15.132 18.352 56.445 1.00 45.11 319 ILE D O 1
ATOM 7614 N N . LEU B 1 292 ? 15.081 18.247 54.190 1.00 49.85 320 LEU D N 1
ATOM 7615 C CA . LEU B 1 292 ? 15.210 16.807 54.172 1.00 49.35 320 LEU D CA 1
ATOM 7616 C C . LEU B 1 292 ? 16.391 16.514 53.275 1.00 43.80 320 LEU D C 1
ATOM 7617 O O . LEU B 1 292 ? 16.353 16.799 52.087 1.00 44.68 320 LEU D O 1
ATOM 7622 N N . ASN B 1 293 ? 17.466 16.008 53.855 1.00 40.05 321 ASN D N 1
ATOM 7623 C CA . ASN B 1 293 ? 18.625 15.688 53.059 1.00 42.23 321 ASN D CA 1
ATOM 7624 C C . ASN B 1 293 ? 18.945 14.223 53.248 1.00 43.33 321 ASN D C 1
ATOM 7625 O O . ASN B 1 293 ? 19.523 13.822 54.263 1.00 43.77 321 ASN D O 1
ATOM 7630 N N . LEU B 1 294 ? 18.572 13.433 52.251 1.00 46.55 322 LEU D N 1
ATOM 7631 C CA . LEU B 1 294 ? 18.854 11.994 52.210 1.00 49.19 322 LEU D CA 1
ATOM 7632 C C . LEU B 1 294 ? 19.949 11.619 51.218 1.00 43.88 322 LEU D C 1
ATOM 7633 O O . LEU B 1 294 ? 20.168 10.437 50.938 1.00 42.16 322 LEU D O 1
ATOM 7638 N N . SER B 1 295 ? 20.603 12.638 50.666 1.00 39.31 323 SER D N 1
ATOM 7639 C CA . SER B 1 295 ? 21.515 12.439 49.550 1.00 40.07 323 SER D CA 1
ATOM 7640 C C . SER B 1 295 ? 22.684 11.531 49.897 1.00 43.26 323 SER D C 1
ATOM 7641 O O . SER B 1 295 ? 23.037 11.351 51.067 1.00 39.16 323 SER D O 1
ATOM 7644 N N . GLU B 1 296 ? 23.231 10.927 48.849 1.00 39.03 324 GLU D N 1
ATOM 7645 C CA . GLU B 1 296 ? 24.385 10.045 48.933 1.00 39.84 324 GLU D CA 1
ATOM 7646 C C . GLU B 1 296 ? 24.150 8.788 49.767 1.00 41.47 324 GLU D C 1
ATOM 7647 O O . GLU B 1 296 ? 25.027 8.339 50.503 1.00 38.31 324 GLU D O 1
ATOM 7653 N N . ASN B 1 297 ? 22.986 8.174 49.572 1.00 47.29 325 ASN D N 1
ATOM 7654 C CA . ASN B 1 297 ? 22.691 6.877 50.179 1.00 50.19 325 ASN D CA 1
ATOM 7655 C C . ASN B 1 297 ? 22.467 5.778 49.124 1.00 51.62 325 ASN D C 1
ATOM 7656 O O . ASN B 1 297 ? 22.685 5.995 47.929 1.00 49.71 325 ASN D O 1
ATOM 7661 N N . ARG B 1 298 ? 22.070 4.596 49.589 1.00 52.27 326 ARG D N 1
ATOM 7662 C CA . ARG B 1 298 ? 21.735 3.446 48.742 1.00 54.73 326 ARG D CA 1
ATOM 7663 C C . ARG B 1 298 ? 20.234 3.325 48.455 1.00 56.83 326 ARG D C 1
ATOM 7664 O O . ARG B 1 298 ? 19.780 2.252 48.047 1.00 57.76 326 ARG D O 1
ATOM 7672 N N . LEU B 1 299 ? 19.463 4.377 48.741 1.00 51.05 327 LEU D N 1
ATOM 7673 C CA . LEU B 1 299 ? 17.997 4.295 48.681 1.00 54.16 327 LEU D CA 1
ATOM 7674 C C . LEU B 1 299 ? 17.454 3.751 47.361 1.00 57.13 327 LEU D C 1
ATOM 7675 O O . LEU B 1 299 ? 17.737 4.278 46.292 1.00 57.67 327 LEU D O 1
ATOM 7680 N N . SER B 1 300 ? 16.637 2.703 47.487 1.00 63.06 328 SER D N 1
ATOM 7681 C CA . SER B 1 300 ? 16.200 1.836 46.377 1.00 58.27 328 SER D CA 1
ATOM 7682 C C . SER B 1 300 ? 14.797 1.978 45.764 1.00 61.03 328 SER D C 1
ATOM 7683 O O . SER B 1 300 ? 14.386 1.106 45.001 1.00 68.60 328 SER D O 1
ATOM 7686 N N . GLY B 1 301 ? 14.049 3.026 46.086 1.00 56.53 329 GLY D N 1
ATOM 7687 C CA . GLY B 1 301 ? 12.689 3.122 45.572 1.00 56.94 329 GLY D CA 1
ATOM 7688 C C . GLY B 1 301 ? 12.275 4.545 45.264 1.00 59.02 329 GLY D C 1
ATOM 7689 O O . GLY B 1 301 ? 13.076 5.460 45.435 1.00 64.26 329 GLY D O 1
ATOM 7690 N N . SER B 1 302 ? 11.044 4.751 44.800 1.00 47.27 330 SER D N 1
ATOM 7691 C CA . SER B 1 302 ? 10.645 6.098 44.424 1.00 50.93 330 SER D CA 1
ATOM 7692 C C . SER B 1 302 ? 10.294 6.918 45.653 1.00 61.56 330 SER D C 1
ATOM 7693 O O . SER B 1 302 ? 10.297 6.425 46.785 1.00 58.95 330 SER D O 1
ATOM 7696 N N . ILE B 1 303 ? 10.015 8.190 45.423 1.00 59.62 331 ILE D N 1
ATOM 7697 C CA . ILE B 1 303 ? 9.638 9.084 46.501 1.00 59.85 331 ILE D CA 1
ATOM 7698 C C . ILE B 1 303 ? 8.130 9.193 46.642 1.00 59.69 331 ILE D C 1
ATOM 7699 O O . ILE B 1 303 ? 7.422 9.425 45.661 1.00 57.04 331 ILE D O 1
ATOM 7704 N N . PRO B 1 304 ? 7.637 9.037 47.880 1.00 64.59 332 PRO D N 1
ATOM 7705 C CA . PRO B 1 304 ? 6.197 9.060 48.133 1.00 60.50 332 PRO D CA 1
ATOM 7706 C C . PRO B 1 304 ? 5.646 10.426 47.834 1.00 57.32 332 PRO D C 1
ATOM 7707 O O . PRO B 1 304 ? 6.292 11.419 48.152 1.00 58.21 332 PRO D O 1
ATOM 7711 N N . ALA B 1 305 ? 4.471 10.471 47.222 1.00 60.14 333 ALA D N 1
ATOM 7712 C CA . ALA B 1 305 ? 3.783 11.729 46.989 1.00 62.06 333 ALA D CA 1
ATOM 7713 C C . ALA B 1 305 ? 3.471 12.407 48.324 1.00 60.63 333 ALA D C 1
ATOM 7714 O O . ALA B 1 305 ? 3.226 13.615 48.358 1.00 62.75 333 ALA D O 1
ATOM 7716 N N . GLU B 1 306 ? 3.472 11.619 49.408 1.00 60.55 334 GLU D N 1
ATOM 7717 C CA . GLU B 1 306 ? 3.265 12.130 50.773 1.00 62.68 334 GLU D CA 1
ATOM 7718 C C . GLU B 1 306 ? 4.250 13.239 51.111 1.00 64.03 334 GLU D C 1
ATOM 7719 O O . GLU B 1 306 ? 4.009 14.040 52.003 1.00 64.37 334 GLU D O 1
ATOM 7725 N N . LEU B 1 307 ? 5.390 13.251 50.438 1.00 61.63 335 LEU D N 1
ATOM 7726 C CA . LEU B 1 307 ? 6.366 14.303 50.653 1.00 59.16 335 LEU D CA 1
ATOM 7727 C C . LEU B 1 307 ? 5.816 15.655 50.183 1.00 62.79 335 LEU D C 1
ATOM 7728 O O . LEU B 1 307 ? 6.292 16.710 50.601 1.00 63.67 335 LEU D O 1
ATOM 7733 N N . GLY B 1 308 ? 4.814 15.619 49.307 1.00 57.58 336 GLY D N 1
ATOM 7734 C CA . GLY B 1 308 ? 4.132 16.828 48.881 1.00 57.88 336 GLY D CA 1
ATOM 7735 C C . GLY B 1 308 ? 3.272 17.361 50.003 1.00 58.56 336 GLY D C 1
ATOM 7736 O O . GLY B 1 308 ? 2.742 18.467 49.933 1.00 63.57 336 GLY D O 1
ATOM 7737 N N . ASN B 1 309 ? 3.143 16.549 51.046 1.00 61.06 337 ASN D N 1
ATOM 7738 C CA . ASN B 1 309 ? 2.392 16.888 52.251 1.00 66.98 337 ASN D CA 1
ATOM 7739 C C . ASN B 1 309 ? 3.247 17.591 53.330 1.00 61.57 337 ASN D C 1
ATOM 7740 O O . ASN B 1 309 ? 2.746 17.903 54.409 1.00 56.74 337 ASN D O 1
ATOM 7745 N N . CYS B 1 310 ? 4.532 17.832 53.046 1.00 64.58 338 CYS D N 1
ATOM 7746 C CA . CYS B 1 310 ? 5.379 18.588 53.973 1.00 55.94 338 CYS D CA 1
ATOM 7747 C C . CYS B 1 310 ? 5.433 20.003 53.467 1.00 52.55 338 CYS D C 1
ATOM 7748 O O . CYS B 1 310 ? 6.257 20.326 52.629 1.00 54.34 338 CYS D O 1
ATOM 7751 N N . SER B 1 311 ? 4.612 20.867 54.049 1.00 60.48 339 SER D N 1
ATOM 7752 C CA . SER B 1 311 ? 4.297 22.146 53.419 1.00 56.47 339 SER D CA 1
ATOM 7753 C C . SER B 1 311 ? 5.345 23.215 53.668 1.00 56.21 339 SER D C 1
ATOM 7754 O O . SER B 1 311 ? 5.464 24.168 52.893 1.00 56.75 339 SER D O 1
ATOM 7757 N N . SER B 1 312 ? 6.087 23.071 54.763 1.00 50.65 340 SER D N 1
ATOM 7758 C CA . SER B 1 312 ? 7.080 24.074 55.135 1.00 55.07 340 SER D CA 1
ATOM 7759 C C . SER B 1 312 ? 8.445 23.782 54.503 1.00 53.22 340 SER D C 1
ATOM 7760 O O . SER B 1 312 ? 9.440 24.440 54.814 1.00 49.40 340 SER D O 1
ATOM 7763 N N . LEU B 1 313 ? 8.470 22.786 53.618 1.00 52.86 341 LEU D N 1
ATOM 7764 C CA . LEU B 1 313 ? 9.689 22.328 52.950 1.00 49.43 341 LEU D CA 1
ATOM 7765 C C . LEU B 1 313 ? 10.376 23.402 52.108 1.00 49.23 341 LEU D C 1
ATOM 7766 O O . LEU B 1 313 ? 9.761 24.038 51.258 1.00 51.91 341 LEU D O 1
ATOM 7771 N N . ASN B 1 314 ? 11.663 23.584 52.374 1.00 50.39 342 ASN D N 1
ATOM 7772 C CA . ASN B 1 314 ? 12.526 24.545 51.690 1.00 50.63 342 ASN D CA 1
ATOM 7773 C C . ASN B 1 314 ? 13.502 23.816 50.753 1.00 46.46 342 ASN D C 1
ATOM 7774 O O . ASN B 1 314 ? 13.600 24.122 49.561 1.00 39.23 342 ASN D O 1
ATOM 7779 N N . LEU B 1 315 ? 14.268 22.904 51.349 1.00 42.47 343 LEU D N 1
ATOM 7780 C CA . LEU B 1 315 ? 15.274 22.106 50.667 1.00 46.29 343 LEU D CA 1
ATOM 7781 C C . LEU B 1 315 ? 14.912 20.621 50.662 1.00 50.66 343 LEU D C 1
ATOM 7782 O O . LEU B 1 315 ? 14.709 20.006 51.721 1.00 52.48 343 LEU D O 1
ATOM 7787 N N . LEU B 1 316 ? 14.865 20.035 49.473 1.00 44.50 344 LEU D N 1
ATOM 7788 C CA . LEU B 1 316 ? 14.800 18.586 49.352 1.00 46.36 344 LEU D CA 1
ATOM 7789 C C . LEU B 1 316 ? 16.031 18.087 48.598 1.00 41.26 344 LEU D C 1
ATOM 7790 O O . LEU B 1 316 ? 16.138 18.306 47.390 1.00 34.04 344 LEU D O 1
ATOM 7795 N N . LYS B 1 317 ? 16.952 17.422 49.299 1.00 36.31 345 LYS D N 1
ATOM 7796 C CA . LYS B 1 317 ? 18.151 16.917 48.644 1.00 40.06 345 LYS D CA 1
ATOM 7797 C C . LYS B 1 317 ? 18.068 15.416 48.600 1.00 42.17 345 LYS D C 1
ATOM 7798 O O . LYS B 1 317 ? 18.311 14.737 49.598 1.00 42.11 345 LYS D O 1
ATOM 7804 N N . LEU B 1 318 ? 17.730 14.903 47.423 1.00 44.48 346 LEU D N 1
ATOM 7805 C CA . LEU B 1 318 ? 17.646 13.469 47.205 1.00 40.67 346 LEU D CA 1
ATOM 7806 C C . LEU B 1 318 ? 18.787 12.882 46.395 1.00 41.14 346 LEU D C 1
ATOM 7807 O O . LEU B 1 318 ? 18.793 11.686 46.113 1.00 41.52 346 LEU D O 1
ATOM 7812 N N . ASN B 1 319 ? 19.745 13.731 46.028 1.00 39.29 347 ASN D N 1
ATOM 7813 C CA . ASN B 1 319 ? 20.734 13.385 45.019 1.00 35.37 347 ASN D CA 1
ATOM 7814 C C . ASN B 1 319 ? 21.623 12.194 45.370 1.00 38.55 347 ASN D C 1
ATOM 7815 O O . ASN B 1 319 ? 21.739 11.796 46.526 1.00 38.82 347 ASN D O 1
ATOM 7820 N N . ASP B 1 320 ? 22.203 11.596 44.338 1.00 41.01 348 ASP D N 1
ATOM 7821 C CA . ASP B 1 320 ? 23.134 10.485 44.497 1.00 42.46 348 ASP D CA 1
ATOM 7822 C C . ASP B 1 320 ? 22.528 9.284 45.220 1.00 42.50 348 ASP D C 1
ATOM 7823 O O . ASP B 1 320 ? 23.082 8.779 46.191 1.00 39.64 348 ASP D O 1
ATOM 7828 N N . ASN B 1 321 ? 21.384 8.833 44.718 1.00 49.53 349 ASN D N 1
ATOM 7829 C CA . ASN B 1 321 ? 20.753 7.593 45.166 1.00 50.03 349 ASN D CA 1
ATOM 7830 C C . ASN B 1 321 ? 20.358 6.745 43.946 1.00 49.12 349 ASN D C 1
ATOM 7831 O O . ASN B 1 321 ? 20.607 7.144 42.811 1.00 48.50 349 ASN D O 1
ATOM 7836 N N . GLN B 1 322 ? 19.742 5.588 44.184 1.00 52.79 350 GLN D N 1
ATOM 7837 C CA . GLN B 1 322 ? 19.205 4.741 43.113 1.00 45.16 350 GLN D CA 1
ATOM 7838 C C . GLN B 1 322 ? 17.723 4.994 42.840 1.00 49.44 350 GLN D C 1
ATOM 7839 O O . GLN B 1 322 ? 17.052 4.151 42.250 1.00 60.42 350 GLN D O 1
ATOM 7845 N N . LEU B 1 323 ? 17.201 6.111 43.343 1.00 50.73 351 LEU D N 1
ATOM 7846 C CA . LEU B 1 323 ? 15.778 6.447 43.201 1.00 51.57 351 LEU D CA 1
ATOM 7847 C C . LEU B 1 323 ? 15.295 6.414 41.767 1.00 48.22 351 LEU D C 1
ATOM 7848 O O . LEU B 1 323 ? 16.010 6.789 40.847 1.00 53.64 351 LEU D O 1
ATOM 7853 N N . VAL B 1 324 ? 14.062 5.957 41.594 1.00 56.55 352 VAL D N 1
ATOM 7854 C CA . VAL B 1 324 ? 13.483 5.738 40.271 1.00 57.29 352 VAL D CA 1
ATOM 7855 C C . VAL B 1 324 ? 12.057 6.279 40.235 1.00 54.00 352 VAL D C 1
ATOM 7856 O O . VAL B 1 324 ? 11.522 6.698 41.259 1.00 57.29 352 VAL D O 1
ATOM 7860 N N . GLY B 1 325 ? 11.456 6.308 39.053 1.00 55.12 353 GLY D N 1
ATOM 7861 C CA . GLY B 1 325 ? 10.064 6.686 38.936 1.00 53.07 353 GLY D CA 1
ATOM 7862 C C . GLY B 1 325 ? 9.899 8.090 38.422 1.00 47.79 353 GLY D C 1
ATOM 7863 O O . GLY B 1 325 ? 10.850 8.696 37.950 1.00 53.13 353 GLY D O 1
ATOM 7864 N N . GLY B 1 326 ? 8.681 8.600 38.497 1.00 41.23 354 GLY D N 1
ATOM 7865 C CA . GLY B 1 326 ? 8.416 9.955 38.078 1.00 43.12 354 GLY D CA 1
ATOM 7866 C C . GLY B 1 326 ? 8.604 10.863 39.262 1.00 51.79 354 GLY D C 1
ATOM 7867 O O . GLY B 1 326 ? 8.509 10.425 40.409 1.00 51.22 354 GLY D O 1
ATOM 7868 N N . ILE B 1 327 ? 8.938 12.117 38.994 1.00 56.37 355 ILE D N 1
ATOM 7869 C CA . ILE B 1 327 ? 8.994 13.098 40.060 1.00 55.52 355 ILE D CA 1
ATOM 7870 C C . ILE B 1 327 ? 7.539 13.431 40.360 1.00 57.42 355 ILE D C 1
ATOM 7871 O O . ILE B 1 327 ? 6.799 13.819 39.450 1.00 54.98 355 ILE D O 1
ATOM 7876 N N . PRO B 1 328 ? 7.114 13.244 41.623 1.00 55.21 356 PRO D N 1
ATOM 7877 C CA . PRO B 1 328 ? 5.714 13.460 42.010 1.00 55.19 356 PRO D CA 1
ATOM 7878 C C . PRO B 1 328 ? 5.254 14.902 41.790 1.00 53.74 356 PRO D C 1
ATOM 7879 O O . PRO B 1 328 ? 5.952 15.853 42.133 1.00 55.18 356 PRO D O 1
ATOM 7883 N N . SER B 1 329 ? 4.081 15.042 41.185 1.00 57.41 357 SER D N 1
ATOM 7884 C CA . SER B 1 329 ? 3.483 16.341 40.917 1.00 57.24 357 SER D CA 1
ATOM 7885 C C . SER B 1 329 ? 3.214 17.090 42.210 1.00 59.39 357 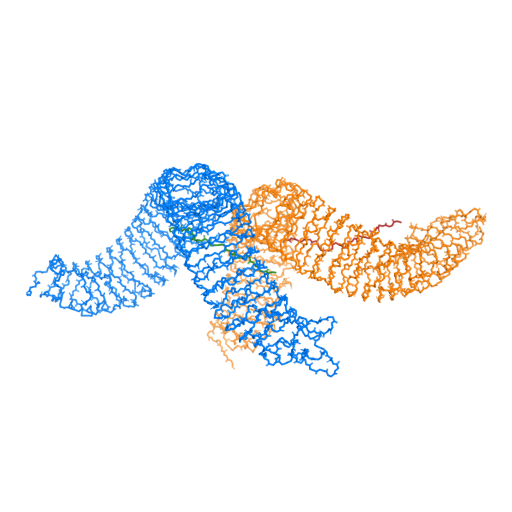SER D C 1
ATOM 7886 O O . SER B 1 329 ? 3.224 18.323 42.230 1.00 60.56 357 SER D O 1
ATOM 7889 N N . ALA B 1 330 ? 2.991 16.333 43.287 1.00 56.79 358 ALA D N 1
ATOM 7890 C CA . ALA B 1 330 ? 2.703 16.885 44.615 1.00 61.34 358 ALA D CA 1
ATOM 7891 C C . ALA B 1 330 ? 3.736 17.923 45.092 1.00 66.67 358 ALA D C 1
ATOM 7892 O O . ALA B 1 330 ? 3.442 18.761 45.946 1.00 67.83 358 ALA D O 1
ATOM 7894 N N . LEU B 1 331 ? 4.952 17.839 44.558 1.00 63.74 359 LEU D N 1
ATOM 7895 C CA . LEU B 1 331 ? 6.034 18.745 44.929 1.00 53.83 359 LEU D CA 1
ATOM 7896 C C . LEU B 1 331 ? 5.800 20.187 44.491 1.00 55.91 359 LEU D C 1
ATOM 7897 O O . LEU B 1 331 ? 6.271 21.114 45.135 1.00 58.71 359 LEU D O 1
ATOM 7902 N N . GLY B 1 332 ? 5.072 20.380 43.397 1.00 59.99 360 GLY D N 1
ATOM 7903 C CA . GLY B 1 332 ? 4.762 21.723 42.935 1.00 57.97 360 GLY D CA 1
ATOM 7904 C C . GLY B 1 332 ? 3.840 22.408 43.922 1.00 62.76 360 GLY D C 1
ATOM 7905 O O . GLY B 1 332 ? 3.797 23.639 44.006 1.00 66.00 360 GLY D O 1
ATOM 7906 N N . LYS B 1 333 ? 3.108 21.589 44.677 1.00 61.86 361 LYS D N 1
ATOM 7907 C CA . LYS B 1 333 ? 2.180 22.055 45.707 1.00 64.40 361 LYS D CA 1
ATOM 7908 C C . LYS B 1 333 ? 2.902 22.792 46.846 1.00 59.84 361 LYS D C 1
ATOM 7909 O O . LYS B 1 333 ? 2.288 23.562 47.581 1.00 62.27 361 LYS D O 1
ATOM 7915 N N . LEU B 1 334 ? 4.199 22.550 47.003 1.00 60.16 362 LEU D N 1
ATOM 7916 C CA . LEU B 1 334 ? 4.964 23.223 48.046 1.00 54.53 362 LEU D CA 1
ATOM 7917 C C . LEU B 1 334 ? 5.379 24.643 47.612 1.00 60.48 362 LEU D C 1
ATOM 7918 O O . LEU B 1 334 ? 6.122 24.829 46.639 1.00 55.77 362 LEU D O 1
ATOM 7923 N N . ARG B 1 335 ? 4.892 25.644 48.340 1.00 57.55 363 ARG D N 1
ATOM 7924 C CA . ARG B 1 335 ? 5.167 27.036 48.003 1.00 58.70 363 ARG D CA 1
ATOM 7925 C C . ARG B 1 335 ? 6.399 27.557 48.718 1.00 55.87 363 ARG D C 1
ATOM 7926 O O . ARG B 1 335 ? 6.870 28.661 48.453 1.00 49.65 363 ARG D O 1
ATOM 7934 N N . LYS B 1 336 ? 6.902 26.780 49.663 1.00 53.18 364 LYS D N 1
ATOM 7935 C CA . LYS B 1 336 ? 8.125 27.178 50.337 1.00 58.18 364 LYS D CA 1
ATOM 7936 C C . LYS B 1 336 ? 9.357 26.453 49.799 1.00 56.20 364 LYS D C 1
ATOM 7937 O O . LYS B 1 336 ? 10.459 26.626 50.324 1.00 47.94 364 LYS D O 1
ATOM 7943 N N . LEU B 1 337 ? 9.156 25.620 48.772 1.00 54.93 365 LEU D N 1
ATOM 7944 C CA . LEU B 1 337 ? 10.235 24.785 48.235 1.00 53.47 365 LEU D CA 1
ATOM 7945 C C . LEU B 1 337 ? 11.140 25.630 47.313 1.00 51.70 365 LEU D C 1
ATOM 7946 O O . LEU B 1 337 ? 10.735 26.081 46.235 1.00 47.01 365 LEU D O 1
ATOM 7951 N N . GLU B 1 338 ? 12.367 25.857 47.779 1.00 51.27 366 GLU D N 1
ATOM 7952 C CA . GLU B 1 338 ? 13.336 26.715 47.092 1.00 52.59 366 GLU D CA 1
ATOM 7953 C C . GLU B 1 338 ? 14.264 25.982 46.099 1.00 49.39 366 GLU D C 1
ATOM 7954 O O . GLU B 1 338 ? 14.590 26.487 45.019 1.00 40.85 366 GLU D O 1
ATOM 7960 N N . SER B 1 339 ? 14.709 24.803 46.525 1.00 43.44 367 SER D N 1
ATOM 7961 C CA . SER B 1 339 ? 15.741 24.048 45.851 1.00 39.56 367 SER D CA 1
ATOM 7962 C C . SER B 1 339 ? 15.357 22.583 45.752 1.00 45.40 367 SER D C 1
ATOM 7963 O O . SER B 1 339 ? 15.196 21.888 46.765 1.00 40.09 367 SER D O 1
ATOM 7966 N N . LEU B 1 340 ? 15.242 22.100 44.521 1.00 47.95 368 LEU D N 1
ATOM 7967 C CA . LEU B 1 340 ? 14.942 20.698 44.314 1.00 42.98 368 LEU D CA 1
ATOM 7968 C C . LEU B 1 340 ? 16.194 20.030 43.769 1.00 40.28 368 LEU D C 1
ATOM 7969 O O . LEU B 1 340 ? 16.596 20.314 42.650 1.00 40.73 368 LEU D O 1
ATOM 7974 N N . GLU B 1 341 ? 16.841 19.191 44.577 1.00 38.89 369 GLU D N 1
ATOM 7975 C CA . GLU B 1 341 ? 18.097 18.596 44.155 1.00 38.96 369 GLU D CA 1
ATOM 7976 C C . GLU B 1 341 ? 17.930 17.094 44.017 1.00 40.35 369 GLU D C 1
ATOM 7977 O O . GLU B 1 341 ? 17.997 16.327 44.996 1.00 35.92 369 GLU D O 1
ATOM 7983 N N . LEU B 1 342 ? 17.736 16.703 42.761 1.00 39.70 370 LEU D N 1
ATOM 7984 C CA . LEU B 1 342 ? 17.472 15.322 42.372 1.00 41.06 370 LEU D CA 1
ATOM 7985 C C . LEU B 1 342 ? 18.602 14.593 41.660 1.00 42.10 370 LEU D C 1
ATOM 7986 O O . LEU B 1 342 ? 18.477 13.402 41.372 1.00 43.95 370 LEU D O 1
ATOM 7991 N N . PHE B 1 343 ? 19.703 15.295 41.406 1.00 43.29 371 PHE D N 1
ATOM 7992 C CA . PHE B 1 343 ? 20.704 14.848 40.440 1.00 34.39 371 PHE D CA 1
ATOM 7993 C C . PHE B 1 343 ? 21.348 13.518 40.801 1.00 35.91 371 PHE D C 1
ATOM 7994 O O . PHE B 1 343 ? 21.332 13.106 41.951 1.00 34.85 371 PHE D O 1
ATOM 8002 N N . GLU B 1 344 ? 21.883 12.837 39.790 1.00 39.17 372 GLU D N 1
ATOM 8003 C CA . GLU B 1 344 ? 22.521 11.525 39.962 1.00 44.21 372 GLU D CA 1
ATOM 8004 C C . GLU B 1 344 ? 21.591 10.444 40.533 1.00 47.85 372 GLU D C 1
ATOM 8005 O O . GLU B 1 344 ? 21.857 9.823 41.572 1.00 40.84 372 GLU D O 1
ATOM 8011 N N . ASN B 1 345 ? 20.490 10.230 39.820 1.00 52.00 373 ASN D N 1
ATOM 8012 C CA . ASN B 1 345 ? 19.522 9.202 40.166 1.00 52.69 373 ASN D CA 1
ATOM 8013 C C . ASN B 1 345 ? 18.981 8.542 38.899 1.00 53.75 373 ASN D C 1
ATOM 8014 O O . ASN B 1 345 ? 19.373 8.895 37.783 1.00 53.29 373 ASN D O 1
ATOM 8019 N N . ARG B 1 346 ? 18.060 7.602 39.085 1.00 55.28 374 ARG D N 1
ATOM 8020 C CA . ARG B 1 346 ? 17.400 6.895 37.985 1.00 52.52 374 ARG D CA 1
ATOM 8021 C C . ARG B 1 346 ? 16.035 7.457 37.587 1.00 51.36 374 ARG D C 1
ATOM 8022 O O . ARG B 1 346 ? 15.271 6.786 36.900 1.00 52.06 374 ARG D O 1
ATOM 8030 N N . PHE B 1 347 ? 15.705 8.648 38.079 1.00 51.06 375 PHE D N 1
ATOM 8031 C CA . PHE B 1 347 ? 14.395 9.239 37.827 1.00 50.26 375 PHE D CA 1
ATOM 8032 C C . PHE B 1 347 ? 14.040 9.189 36.353 1.00 52.41 375 PHE D C 1
ATOM 8033 O O . PHE B 1 347 ? 14.905 9.352 35.499 1.00 54.35 375 PHE D O 1
ATOM 8041 N N . SER B 1 348 ? 12.774 8.898 36.066 1.00 53.81 376 SER D N 1
ATOM 8042 C CA . SER B 1 348 ? 12.279 8.840 34.691 1.00 50.45 376 SER D CA 1
ATOM 8043 C C . SER B 1 348 ? 10.937 9.531 34.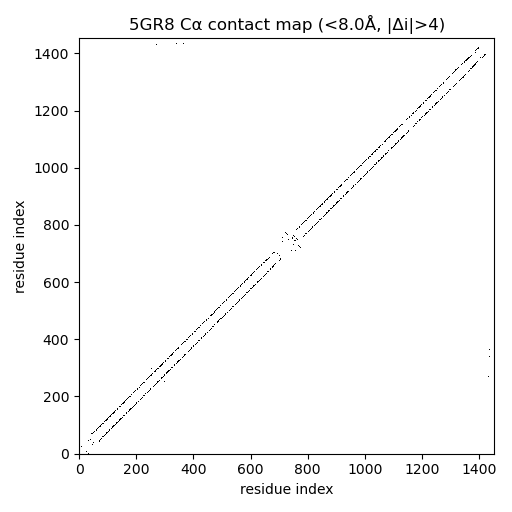539 1.00 52.95 376 SER D C 1
ATOM 8044 O O . SER B 1 348 ? 10.316 9.929 35.526 1.00 54.35 376 SER D O 1
ATOM 8047 N N . GLY B 1 349 ? 10.515 9.709 33.294 1.00 44.67 377 GLY D N 1
ATOM 8048 C CA . GLY B 1 349 ? 9.245 10.339 33.012 1.00 39.05 377 GLY D CA 1
ATOM 8049 C C . GLY B 1 349 ? 9.495 11.786 32.719 1.00 47.23 377 GLY D C 1
ATOM 8050 O O . GLY B 1 349 ? 10.645 12.219 32.734 1.00 51.59 377 GLY D O 1
ATOM 8051 N N . GLU B 1 350 ? 8.438 12.544 32.452 1.00 47.65 378 GLU D N 1
ATOM 8052 C CA . GLU B 1 350 ? 8.611 13.969 32.272 1.00 50.74 378 GLU D CA 1
ATOM 8053 C C . GLU B 1 350 ? 8.640 14.558 33.675 1.00 57.17 378 GLU D C 1
ATOM 8054 O O . GLU B 1 350 ? 8.329 13.869 34.647 1.00 54.42 378 GLU D O 1
ATOM 8060 N N . ILE B 1 351 ? 9.015 15.826 33.783 1.00 57.03 379 ILE D N 1
ATOM 8061 C CA . ILE B 1 351 ? 8.895 16.564 35.032 1.00 60.78 379 ILE D CA 1
ATOM 8062 C C . ILE B 1 351 ? 7.473 17.116 35.108 1.00 55.77 379 ILE D C 1
ATOM 8063 O O . ILE B 1 351 ? 7.040 17.808 34.183 1.00 54.47 379 ILE D O 1
ATOM 8068 N N . PRO B 1 352 ? 6.738 16.797 36.195 1.00 56.41 380 PRO D N 1
ATOM 8069 C CA . PRO B 1 352 ? 5.330 17.197 36.306 1.00 50.63 380 PRO D CA 1
ATOM 8070 C C . PRO B 1 352 ? 5.175 18.693 36.143 1.00 52.31 380 PRO D C 1
ATOM 8071 O O . PRO B 1 352 ? 6.020 19.448 36.614 1.00 53.24 380 PRO D O 1
ATOM 8075 N N . ILE B 1 353 ? 4.107 19.106 35.470 1.00 53.94 381 ILE D N 1
ATOM 8076 C CA . ILE B 1 353 ? 3.932 20.496 35.064 1.00 53.03 381 ILE D CA 1
ATOM 8077 C C . ILE B 1 353 ? 3.834 21.470 36.239 1.00 54.78 381 ILE D C 1
ATOM 8078 O O . ILE B 1 353 ? 4.204 22.640 36.107 1.00 53.26 381 ILE D O 1
ATOM 8083 N N . GLU B 1 354 ? 3.355 20.983 37.385 1.00 55.02 382 GLU D N 1
ATOM 8084 C CA . GLU B 1 354 ? 3.284 21.797 38.603 1.00 57.69 382 GLU D CA 1
ATOM 8085 C C . GLU B 1 354 ? 4.633 22.400 38.983 1.00 55.95 382 GLU D C 1
ATOM 8086 O O . GLU B 1 354 ? 4.721 23.600 39.250 1.00 63.40 382 GLU D O 1
ATOM 8092 N N . ILE B 1 355 ? 5.678 21.575 38.985 1.00 49.01 383 ILE D N 1
ATOM 8093 C CA . ILE B 1 355 ? 7.024 22.041 39.312 1.00 47.27 383 ILE D CA 1
ATOM 8094 C C . ILE B 1 355 ? 7.451 23.170 38.398 1.00 45.89 383 ILE D C 1
ATOM 8095 O O . ILE B 1 355 ? 8.103 24.118 38.834 1.00 49.91 383 ILE D O 1
ATOM 8100 N N . TRP B 1 356 ? 7.065 23.077 37.131 1.00 49.34 384 TRP D N 1
ATOM 8101 C CA . TRP B 1 356 ? 7.384 24.121 36.170 1.00 50.66 384 TRP D CA 1
ATOM 8102 C C . TRP B 1 356 ? 6.710 25.425 36.581 1.00 54.95 384 TRP D C 1
ATOM 8103 O O . TRP B 1 356 ? 7.149 26.516 36.209 1.00 56.00 384 TRP D O 1
ATOM 8114 N N . LYS B 1 357 ? 5.651 25.300 37.375 1.00 51.73 385 LYS D N 1
ATOM 8115 C CA . LYS B 1 357 ? 4.861 26.452 37.776 1.00 58.14 385 LYS D CA 1
ATOM 8116 C C . LYS B 1 357 ? 5.270 27.012 39.144 1.00 59.95 385 LYS D C 1
ATOM 8117 O O . LYS B 1 357 ? 4.665 27.966 39.632 1.00 61.15 385 LYS D O 1
ATOM 8123 N N . SER B 1 358 ? 6.294 26.426 39.758 1.00 54.64 386 SER D N 1
ATOM 8124 C CA . SER B 1 358 ? 6.766 26.910 41.051 1.00 55.21 386 SER D CA 1
ATOM 8125 C C . SER B 1 358 ? 7.300 28.327 40.974 1.00 48.67 386 SER D C 1
ATOM 8126 O O . SER B 1 358 ? 8.182 28.623 40.180 1.00 54.12 386 SER D O 1
ATOM 8129 N N . GLN B 1 359 ? 6.761 29.205 41.805 1.00 52.31 387 GLN D N 1
ATOM 8130 C CA . GLN B 1 359 ? 7.298 30.550 41.913 1.00 51.77 387 GLN D CA 1
ATOM 8131 C C . GLN B 1 359 ? 8.257 30.692 43.096 1.00 51.58 387 GLN D C 1
ATOM 8132 O O . GLN B 1 359 ? 8.880 31.740 43.266 1.00 40.99 387 GLN D O 1
ATOM 8138 N N . SER B 1 360 ? 8.356 29.638 43.910 1.00 50.44 388 SER D N 1
ATOM 8139 C CA . SER B 1 360 ? 9.349 29.558 44.978 1.00 45.26 388 SER D CA 1
ATOM 8140 C C . SER B 1 360 ? 10.685 28.941 44.558 1.00 51.50 388 SER D C 1
ATOM 8141 O O . SER B 1 360 ? 11.661 29.043 45.295 1.00 53.48 388 SER D O 1
ATOM 8144 N N . LEU B 1 361 ? 10.726 28.264 43.410 1.00 53.34 389 LEU D N 1
ATOM 8145 C CA . LEU B 1 361 ? 11.938 27.539 43.014 1.00 48.17 389 LEU D CA 1
ATOM 8146 C C . LEU B 1 361 ? 13.041 28.455 42.518 1.00 45.94 389 LEU D C 1
ATOM 8147 O O . LEU B 1 361 ? 12.857 29.249 41.594 1.00 48.75 389 LEU D O 1
ATOM 8152 N N . THR B 1 362 ? 14.183 28.357 43.182 1.00 45.76 390 THR D N 1
ATOM 8153 C CA . THR B 1 362 ? 15.409 29.033 42.761 1.00 51.97 390 THR D CA 1
ATOM 8154 C C . THR B 1 362 ? 16.315 28.122 41.909 1.00 43.52 390 THR D C 1
ATOM 8155 O O . THR B 1 362 ? 16.776 28.497 40.830 1.00 38.77 390 THR D O 1
ATOM 8159 N N . GLN B 1 363 ? 16.598 26.943 42.444 1.00 41.89 391 GLN D N 1
ATOM 8160 C CA . GLN B 1 363 ? 17.592 26.047 41.888 1.00 44.13 391 GLN D CA 1
ATOM 8161 C C . GLN B 1 363 ? 16.940 24.708 41.559 1.00 45.99 391 GLN D C 1
ATOM 8162 O O . GLN B 1 363 ? 16.423 24.018 42.452 1.00 48.92 391 GLN D O 1
ATOM 8168 N N . LEU B 1 364 ? 16.972 24.329 40.285 1.00 39.18 392 LEU D N 1
ATOM 8169 C CA . LEU B 1 364 ? 16.444 23.033 39.878 1.00 38.53 392 LEU D CA 1
ATOM 8170 C C . LEU B 1 364 ? 17.602 22.173 39.389 1.00 39.92 392 LEU D C 1
ATOM 8171 O O . LEU B 1 364 ? 18.101 22.356 38.277 1.00 35.46 392 LEU D O 1
ATOM 8176 N N . LEU B 1 365 ? 18.030 21.221 40.208 1.00 37.30 393 LEU D N 1
ATOM 8177 C CA . LEU B 1 365 ? 19.166 20.432 39.808 1.00 38.54 393 LEU D CA 1
ATOM 8178 C C . LEU B 1 365 ? 18.713 18.998 39.597 1.00 42.71 393 LEU D C 1
ATOM 8179 O O . LEU B 1 365 ? 18.661 18.189 40.535 1.00 39.86 393 LEU D O 1
ATOM 8184 N N . VAL B 1 366 ? 18.428 18.699 38.329 1.00 41.29 394 VAL D N 1
ATOM 8185 C CA . VAL B 1 366 ? 17.961 17.376 37.891 1.00 42.92 394 VAL D CA 1
ATOM 8186 C C . VAL B 1 366 ? 18.913 16.489 37.067 1.00 38.45 394 VAL D C 1
ATOM 8187 O O . VAL B 1 366 ? 18.534 15.402 36.644 1.00 38.15 394 VAL D O 1
ATOM 8191 N N . TYR B 1 367 ? 20.150 16.944 36.890 1.00 37.35 395 TYR D N 1
ATOM 8192 C CA . TYR B 1 367 ? 21.102 16.330 35.973 1.00 35.20 395 TYR D CA 1
ATOM 8193 C C . TYR B 1 367 ? 21.442 14.879 36.310 1.00 37.55 395 TYR D C 1
ATOM 8194 O O . TYR B 1 367 ? 21.170 14.423 37.411 1.00 36.97 395 TYR D O 1
ATOM 8203 N N . GLN B 1 368 ? 21.976 14.147 35.330 1.00 35.52 396 GLN D N 1
ATOM 8204 C CA . GLN B 1 368 ? 22.271 12.717 35.486 1.00 38.71 396 GLN D CA 1
ATOM 8205 C C . GLN B 1 368 ? 21.055 11.921 35.930 1.00 41.49 396 GLN D C 1
ATOM 8206 O O . GLN B 1 368 ? 21.084 11.216 36.946 1.00 38.32 396 GLN D O 1
ATOM 8212 N N . ASN B 1 369 ? 19.993 12.046 35.143 1.00 41.03 397 ASN D N 1
ATOM 8213 C CA . ASN B 1 369 ? 18.804 11.227 35.299 1.00 42.17 397 ASN D CA 1
ATOM 8214 C C . ASN B 1 369 ? 18.279 10.798 33.917 1.00 51.32 397 ASN D C 1
ATOM 8215 O O . ASN B 1 369 ? 18.856 11.141 32.870 1.00 43.92 397 ASN D O 1
ATOM 8220 N N . ASN B 1 370 ? 17.195 10.036 33.905 1.00 49.70 398 ASN D N 1
ATOM 8221 C CA . ASN B 1 370 ? 16.514 9.786 32.658 1.00 47.22 398 ASN D CA 1
ATOM 8222 C C . ASN B 1 370 ? 15.255 10.619 32.635 1.00 49.61 398 ASN D C 1
ATOM 8223 O O . ASN B 1 370 ? 14.202 10.118 32.955 1.00 57.27 398 ASN D O 1
ATOM 8228 N N . LEU B 1 371 ? 15.303 11.825 32.105 1.00 48.12 399 LEU D N 1
ATOM 8229 C CA . LEU B 1 371 ? 14.121 12.681 32.138 1.00 44.34 399 LEU D CA 1
ATOM 8230 C C . LEU B 1 371 ? 13.891 13.170 30.753 1.00 51.07 399 LEU D C 1
ATOM 8231 O O . LEU B 1 371 ? 14.816 13.236 29.957 1.00 50.50 399 LEU D O 1
ATOM 8236 N N . THR B 1 372 ? 12.664 13.540 30.451 1.00 48.15 400 THR D N 1
ATOM 8237 C CA . THR B 1 372 ? 12.386 13.920 29.092 1.00 47.83 400 THR D CA 1
ATOM 8238 C C . THR B 1 372 ? 11.234 14.880 29.002 1.00 44.87 400 THR D C 1
ATOM 8239 O O . THR B 1 372 ? 10.792 15.429 30.012 1.00 56.81 400 THR D O 1
ATOM 8243 N N . GLY B 1 373 ? 10.774 15.111 27.785 1.00 34.91 401 GLY D N 1
ATOM 8244 C CA . GLY B 1 373 ? 9.692 16.035 27.572 1.00 45.59 401 GLY D CA 1
ATOM 8245 C C . GLY B 1 373 ? 10.220 17.331 27.014 1.00 46.76 401 GLY D C 1
ATOM 8246 O O . GLY B 1 373 ? 11.415 17.505 26.816 1.00 49.36 401 GLY D O 1
ATOM 8247 N N . GLU B 1 374 ? 9.312 18.258 26.783 1.00 51.23 402 GLU D N 1
ATOM 8248 C CA . GLU B 1 374 ? 9.649 19.537 26.198 1.00 54.78 402 GLU D CA 1
ATOM 8249 C C . GLU B 1 374 ? 9.793 20.528 27.335 1.00 59.37 402 GLU D C 1
ATOM 8250 O O . GLU B 1 374 ? 9.123 20.395 28.362 1.00 60.56 402 GLU D O 1
ATOM 8256 N N . LEU B 1 375 ? 10.697 21.488 27.186 1.00 58.20 403 LEU D N 1
ATOM 8257 C CA . LEU B 1 375 ? 10.792 22.544 28.174 1.00 53.53 403 LEU D CA 1
ATOM 8258 C C . LEU B 1 375 ? 9.656 23.499 27.867 1.00 54.23 403 LEU D C 1
ATOM 8259 O O . LEU B 1 375 ? 9.660 24.135 26.811 1.00 57.74 403 LEU D O 1
ATOM 8264 N N . PRO B 1 376 ? 8.666 23.581 28.775 1.00 49.04 404 PRO D N 1
ATOM 8265 C CA . PRO B 1 376 ? 7.431 24.341 28.550 1.00 48.03 404 PRO D CA 1
ATOM 8266 C C . PRO B 1 376 ? 7.690 25.829 28.592 1.00 48.38 404 PRO D C 1
ATOM 8267 O O . PRO B 1 376 ? 8.656 26.238 29.229 1.00 50.75 404 PRO D O 1
ATOM 8271 N N . VAL B 1 377 ? 6.824 26.621 27.959 1.00 42.50 405 VAL D N 1
ATOM 8272 C CA . VAL B 1 377 ? 6.997 28.072 27.903 1.00 45.01 405 VAL D CA 1
ATOM 8273 C C . VAL B 1 377 ? 6.857 28.606 29.312 1.00 55.87 405 VAL D C 1
ATOM 8274 O O . VAL B 1 377 ? 7.329 29.691 29.635 1.00 53.44 405 VAL D O 1
ATOM 8278 N N . GLU B 1 378 ? 6.202 27.801 30.144 1.00 60.82 406 GLU D N 1
ATOM 8279 C CA . GLU B 1 378 ? 6.007 28.077 31.555 1.00 57.68 406 GLU D CA 1
ATOM 8280 C C . GLU B 1 378 ? 7.326 28.229 32.286 1.00 61.64 406 GLU D C 1
ATOM 8281 O O . GLU B 1 378 ? 7.390 28.901 33.312 1.00 64.46 406 GLU D O 1
ATOM 8287 N N . MET B 1 379 ? 8.372 27.585 31.772 1.00 61.13 407 MET D N 1
ATOM 8288 C CA . MET B 1 379 ? 9.691 27.672 32.394 1.00 60.85 407 MET D CA 1
ATOM 8289 C C . MET B 1 379 ? 10.141 29.124 32.397 1.00 60.35 407 MET D C 1
ATOM 8290 O O . MET B 1 379 ? 10.797 29.585 33.335 1.00 62.60 407 MET D O 1
ATOM 8295 N N . THR B 1 380 ? 9.765 29.845 31.348 1.00 55.50 408 THR D N 1
ATOM 8296 C CA . THR B 1 380 ? 10.064 31.265 31.247 1.00 56.64 408 THR D CA 1
ATOM 8297 C C . THR B 1 380 ? 9.313 32.071 32.314 1.00 58.82 408 THR D C 1
ATOM 8298 O O . THR B 1 380 ? 9.639 33.230 32.569 1.00 59.86 408 THR D O 1
ATOM 8302 N N . GLU B 1 381 ? 8.310 31.451 32.929 1.00 54.74 409 GLU D N 1
ATOM 8303 C CA . GLU B 1 381 ? 7.490 32.114 33.943 1.00 61.93 409 GLU D CA 1
ATOM 8304 C C . GLU B 1 381 ? 7.884 31.866 35.410 1.00 61.64 409 GLU D C 1
ATOM 8305 O O . GLU B 1 381 ? 7.215 32.379 36.310 1.00 59.03 409 GLU D O 1
ATOM 8311 N N . MET B 1 382 ? 8.960 31.124 35.674 1.00 60.94 410 MET D N 1
ATOM 8312 C CA . MET B 1 382 ? 9.336 30.902 37.068 1.00 57.41 410 MET D CA 1
ATOM 8313 C C . MET B 1 382 ? 10.249 32.056 37.389 1.00 60.83 410 MET D C 1
ATOM 8314 O O . MET B 1 382 ? 11.404 32.073 36.970 1.00 57.96 410 MET D O 1
ATOM 8319 N N . LYS B 1 383 ? 9.739 32.992 38.179 1.00 65.55 411 LYS D N 1
ATOM 8320 C CA . LYS B 1 383 ? 10.395 34.277 38.377 1.00 59.35 411 LYS D CA 1
ATOM 8321 C C . LYS B 1 383 ? 11.629 34.210 39.283 1.00 53.87 411 LYS D C 1
ATOM 8322 O O . LYS B 1 383 ? 12.543 35.017 39.139 1.00 50.10 411 LYS D O 1
ATOM 8328 N N . LYS B 1 384 ? 11.629 33.272 40.228 1.00 53.53 412 LYS D N 1
ATOM 8329 C CA . LYS B 1 384 ? 12.749 33.083 41.155 1.00 54.94 412 LYS D CA 1
ATOM 8330 C C . LYS B 1 384 ? 13.840 32.150 40.611 1.00 52.17 412 LYS D C 1
ATOM 8331 O O . LYS B 1 384 ? 14.753 31.778 41.346 1.00 47.44 412 LYS D O 1
ATOM 8337 N N . LEU B 1 385 ? 13.726 31.730 39.352 1.00 57.32 413 LEU D N 1
ATOM 8338 C CA . LEU B 1 385 ? 14.690 30.769 38.799 1.00 52.12 413 LEU D CA 1
ATOM 8339 C C . LEU B 1 385 ? 16.106 31.337 38.595 1.00 48.53 413 LEU D C 1
ATOM 8340 O O . LEU B 1 385 ? 16.304 32.347 37.920 1.00 45.57 413 LEU D O 1
ATOM 8345 N N . LYS B 1 386 ? 17.081 30.652 39.188 1.00 46.00 414 LYS D N 1
ATOM 8346 C CA . LYS B 1 386 ? 18.471 31.094 39.203 1.00 45.70 414 LYS D CA 1
ATOM 8347 C C . LYS B 1 386 ? 19.407 30.131 38.479 1.00 38.35 414 LYS D C 1
ATOM 8348 O O . LYS B 1 386 ? 20.119 30.506 37.547 1.00 36.02 414 LYS D O 1
ATOM 8354 N N . ILE B 1 387 ? 19.419 28.900 38.963 1.00 37.55 415 ILE D N 1
ATOM 8355 C CA . ILE B 1 387 ? 20.233 27.831 38.419 1.00 40.06 415 ILE D CA 1
ATOM 8356 C C . ILE B 1 387 ? 19.311 26.750 37.867 1.00 39.71 415 ILE D C 1
ATOM 8357 O O . ILE B 1 387 ? 18.424 26.258 38.562 1.00 34.57 415 ILE D O 1
ATOM 8362 N N . ALA B 1 388 ? 19.508 26.395 36.604 1.00 44.66 416 ALA D N 1
ATOM 8363 C CA . ALA B 1 388 ? 18.766 25.286 36.023 1.00 45.82 416 ALA D CA 1
ATOM 8364 C C . ALA B 1 388 ? 19.773 24.344 35.403 1.00 38.69 416 ALA D C 1
ATOM 8365 O O . ALA B 1 388 ? 20.383 24.669 34.385 1.00 36.84 416 ALA D O 1
ATOM 8367 N N . THR B 1 389 ? 19.945 23.175 36.009 1.00 31.25 417 THR D N 1
ATOM 8368 C CA . THR B 1 389 ? 20.854 22.216 35.441 1.00 33.15 417 THR D CA 1
ATOM 8369 C C . THR B 1 389 ? 20.060 20.959 35.129 1.00 36.90 417 THR D C 1
ATOM 8370 O O . THR B 1 389 ? 19.643 20.208 36.014 1.00 37.00 417 THR D O 1
ATOM 8374 N N . LEU B 1 390 ? 19.820 20.783 33.835 1.00 41.93 418 LEU D N 1
ATOM 8375 C CA . LEU B 1 390 ? 19.047 19.677 33.304 1.00 36.08 418 LEU D CA 1
ATOM 8376 C C . LEU B 1 390 ? 19.942 18.649 32.632 1.00 40.34 418 LEU D C 1
ATOM 8377 O O . LEU B 1 390 ? 19.460 17.626 32.132 1.00 40.65 418 LEU D O 1
ATOM 8382 N N . PHE B 1 391 ? 21.248 18.914 32.643 1.00 37.68 419 PHE D N 1
ATOM 8383 C CA . PHE B 1 391 ? 22.183 18.194 31.763 1.00 35.62 419 PHE D CA 1
ATOM 8384 C C . PHE B 1 391 ? 22.241 16.671 31.942 1.00 33.66 419 PHE D C 1
ATOM 8385 O O . PHE B 1 391 ? 21.902 16.151 33.007 1.00 34.49 419 PHE D O 1
ATOM 8393 N N . ASN B 1 392 ? 22.615 15.968 30.870 1.00 29.64 420 ASN D N 1
ATOM 8394 C CA . ASN B 1 392 ? 22.573 14.500 30.828 1.00 30.36 420 ASN D CA 1
ATOM 8395 C C . ASN B 1 392 ? 21.218 13.859 31.159 1.00 31.34 420 ASN D C 1
ATOM 8396 O O . ASN B 1 392 ? 21.112 13.006 32.043 1.00 34.23 420 ASN D O 1
ATOM 8401 N N . ASN B 1 393 ? 20.195 14.305 30.437 1.00 36.01 421 ASN D N 1
ATOM 8402 C CA . ASN B 1 393 ? 18.845 13.732 30.460 1.00 45.10 421 ASN D CA 1
ATOM 8403 C C . ASN B 1 393 ? 18.345 13.532 29.006 1.00 44.95 421 ASN D C 1
ATOM 8404 O O . ASN B 1 393 ? 19.119 13.656 28.067 1.00 44.58 421 ASN D O 1
ATOM 8409 N N . SER B 1 394 ? 17.071 13.195 28.823 1.00 49.91 422 SER D N 1
ATOM 8410 C CA . SER B 1 394 ? 16.472 13.041 27.486 1.00 44.67 422 SER D CA 1
ATOM 8411 C C . SER B 1 394 ? 15.644 14.228 26.949 1.00 45.79 422 SER D C 1
ATOM 8412 O O . SER B 1 394 ? 14.915 14.068 25.983 1.00 52.61 422 SER D O 1
ATOM 8415 N N . PHE B 1 395 ? 15.697 15.387 27.599 1.00 47.29 423 PHE D N 1
ATOM 8416 C CA . PHE B 1 395 ? 14.866 16.526 27.193 1.00 45.60 423 PHE D CA 1
ATOM 8417 C C . PHE B 1 395 ? 14.949 16.851 25.699 1.00 49.85 423 PHE D C 1
ATOM 8418 O O . PHE B 1 395 ? 16.030 16.858 25.107 1.00 50.82 423 PHE D O 1
ATOM 8426 N N . TYR B 1 396 ? 13.791 17.118 25.097 1.00 49.28 424 TYR D N 1
ATOM 8427 C CA . TYR B 1 396 ? 13.707 17.425 23.672 1.00 44.57 424 TYR D CA 1
ATOM 8428 C C . TYR B 1 396 ? 12.903 18.687 23.399 1.00 43.77 424 TYR D C 1
ATOM 8429 O O . TYR B 1 396 ? 12.480 19.386 24.324 1.00 51.06 424 TYR D O 1
ATOM 8438 N N . GLY B 1 397 ? 12.711 18.980 22.118 1.00 38.84 425 GLY D N 1
ATOM 8439 C CA . GLY B 1 397 ? 11.998 20.169 21.697 1.00 35.68 425 GLY D CA 1
ATOM 8440 C C . GLY B 1 397 ? 12.987 21.307 21.668 1.00 35.67 425 GLY D C 1
ATOM 8441 O O . GLY B 1 397 ? 14.161 21.095 21.961 1.00 37.36 425 GLY D O 1
ATOM 8442 N N . ALA B 1 398 ? 12.526 22.498 21.294 1.00 38.40 426 ALA D N 1
ATOM 8443 C CA . ALA B 1 398 ? 13.315 23.724 21.409 1.00 36.47 426 ALA D CA 1
ATOM 8444 C C . ALA B 1 398 ? 13.261 24.317 22.834 1.00 44.05 426 ALA D C 1
ATOM 8445 O O . ALA B 1 398 ? 12.331 24.056 23.601 1.00 40.06 426 ALA D O 1
ATOM 8447 N N . ILE B 1 399 ? 14.278 25.095 23.188 1.00 42.64 427 ILE D N 1
ATOM 8448 C CA . ILE B 1 399 ? 14.258 25.837 24.436 1.00 44.59 427 ILE D CA 1
ATOM 8449 C C . ILE B 1 399 ? 13.388 27.060 24.203 1.00 44.28 427 ILE D C 1
ATOM 8450 O O . ILE B 1 399 ? 13.592 27.778 23.218 1.00 39.51 427 ILE D O 1
ATOM 8455 N N . PRO B 1 400 ? 12.423 27.311 25.111 1.00 49.74 428 PRO D N 1
ATOM 8456 C CA . PRO B 1 400 ? 11.514 28.441 24.921 1.00 41.64 428 PRO D CA 1
ATOM 8457 C C . PRO B 1 400 ? 12.298 29.721 24.746 1.00 44.22 428 PRO D C 1
ATOM 8458 O O . PRO B 1 400 ? 13.114 30.047 25.584 1.00 48.64 428 PRO D O 1
ATOM 8462 N N . PRO B 1 401 ? 12.035 30.452 23.662 1.00 48.46 429 PRO D N 1
ATOM 8463 C CA . PRO B 1 401 ? 12.810 31.637 23.274 1.00 47.58 429 PRO D CA 1
ATOM 8464 C C . PRO B 1 401 ? 12.807 32.732 24.328 1.00 46.69 429 PRO D C 1
ATOM 8465 O O . PRO B 1 401 ? 13.666 33.617 24.330 1.00 51.86 429 PRO D O 1
ATOM 8469 N N . GLY B 1 402 ? 11.821 32.688 25.207 1.00 50.57 430 GLY D N 1
ATOM 8470 C CA . GLY B 1 402 ? 11.681 33.701 26.233 1.00 54.18 430 GLY D CA 1
ATOM 8471 C C . GLY B 1 402 ? 12.379 33.431 27.551 1.00 52.37 430 GLY D C 1
ATOM 8472 O O . GLY B 1 402 ? 12.331 34.272 28.442 1.00 55.90 430 GLY D O 1
ATOM 8473 N N . LEU B 1 403 ? 13.039 32.281 27.666 1.00 49.85 431 LEU D N 1
ATOM 8474 C CA . LEU B 1 403 ? 13.648 31.842 28.926 1.00 49.51 431 LEU D CA 1
ATOM 8475 C C . LEU B 1 403 ? 14.529 32.880 29.609 1.00 54.10 431 LEU D C 1
ATOM 8476 O O . LEU B 1 403 ? 14.585 32.932 30.840 1.00 58.08 431 LEU D O 1
ATOM 8481 N N . GLY B 1 404 ? 15.204 33.720 28.838 1.00 51.80 432 GLY D N 1
ATOM 8482 C CA . GLY B 1 404 ? 16.054 34.711 29.469 1.00 60.18 432 GLY D CA 1
ATOM 8483 C C . GLY B 1 404 ? 15.363 35.927 30.083 1.00 62.58 432 GLY D C 1
ATOM 8484 O O . GLY B 1 404 ? 15.890 36.563 30.999 1.00 59.02 432 GLY D O 1
ATOM 8485 N N . VAL B 1 405 ? 14.155 36.221 29.611 1.00 66.01 433 VAL D N 1
ATOM 8486 C CA . VAL B 1 405 ? 13.376 37.381 30.063 1.00 63.59 433 VAL D CA 1
ATOM 8487 C C . VAL B 1 405 ? 12.972 37.195 31.533 1.00 59.62 433 VAL D C 1
ATOM 8488 O O . VAL B 1 405 ? 12.388 38.074 32.175 1.00 52.43 433 VAL D O 1
ATOM 8492 N N . ASN B 1 406 ? 13.327 36.024 32.054 1.00 67.80 434 ASN D N 1
ATOM 8493 C CA . ASN B 1 406 ? 13.189 35.694 33.467 1.00 72.89 434 ASN D CA 1
ATOM 8494 C C . ASN B 1 406 ? 14.136 36.549 34.320 1.00 64.32 434 ASN D C 1
ATOM 8495 O O . ASN B 1 406 ? 13.892 36.752 35.502 1.00 64.09 434 ASN D O 1
ATOM 8500 N N . SER B 1 407 ? 15.233 37.007 33.718 1.00 66.43 435 SER D N 1
ATOM 8501 C CA . SER B 1 407 ? 16.120 38.028 34.297 1.00 63.77 435 SER D CA 1
ATOM 8502 C C . SER B 1 407 ? 16.906 37.582 35.548 1.00 68.43 435 SER D C 1
ATOM 8503 O O . SER B 1 407 ? 17.869 38.234 35.965 1.00 69.90 435 SER D O 1
ATOM 8506 N N . SER B 1 408 ? 16.503 36.467 36.142 1.00 64.69 436 SER D N 1
ATOM 8507 C CA . SER B 1 408 ? 17.226 35.917 37.280 1.00 61.18 436 SER D CA 1
ATOM 8508 C C . SER B 1 408 ? 18.202 34.766 36.977 1.00 53.17 436 SER D C 1
ATOM 8509 O O . SER B 1 408 ? 18.720 34.137 37.901 1.00 48.41 436 SER D O 1
ATOM 8512 N N . LEU B 1 409 ? 18.445 34.473 35.700 1.00 53.21 437 LEU D N 1
ATOM 8513 C CA . LEU B 1 409 ? 19.297 33.327 35.364 1.00 49.04 437 LEU D CA 1
ATOM 8514 C C . LEU B 1 409 ? 20.805 33.496 35.628 1.00 40.53 437 LEU D C 1
ATOM 8515 O O . LEU B 1 409 ? 21.447 34.424 35.121 1.00 40.38 437 LEU D O 1
ATOM 8520 N N . GLU B 1 410 ? 21.344 32.564 36.414 1.00 34.47 438 GLU D N 1
ATOM 8521 C CA . GLU B 1 410 ? 22.781 32.476 36.716 1.00 40.59 438 GLU D CA 1
ATOM 8522 C C . GLU B 1 410 ? 23.448 31.297 36.001 1.00 37.86 438 GLU D C 1
ATOM 8523 O O . GLU B 1 410 ? 24.433 31.466 35.279 1.00 34.14 438 GLU D O 1
ATOM 8529 N N . GLU B 1 411 ? 22.939 30.097 36.249 1.00 34.20 439 GLU D N 1
ATOM 8530 C CA . GLU B 1 411 ? 23.478 28.911 35.608 1.00 36.51 439 GLU D CA 1
ATOM 8531 C C . GLU B 1 411 ? 22.431 28.141 34.782 1.00 37.91 439 GLU D C 1
ATOM 8532 O O . GLU B 1 411 ? 21.422 27.659 35.313 1.00 41.14 439 GLU D O 1
ATOM 8538 N N . VAL B 1 412 ? 22.692 28.036 33.480 1.00 29.43 440 VAL D N 1
ATOM 8539 C CA . VAL B 1 412 ? 21.927 27.190 32.577 1.00 26.93 440 VAL D CA 1
ATOM 8540 C C . VAL B 1 412 ? 22.839 26.070 32.074 1.00 30.57 440 VAL D C 1
ATOM 8541 O O . VAL B 1 412 ? 23.814 26.342 31.372 1.00 28.58 440 VAL D O 1
ATOM 8545 N N . ASP B 1 413 ? 22.591 24.826 32.476 1.00 28.56 441 ASP D N 1
ATOM 8546 C CA . ASP B 1 413 ? 23.312 23.733 31.838 1.00 33.48 441 ASP D CA 1
ATOM 8547 C C . ASP B 1 413 ? 22.335 22.662 31.334 1.00 38.33 441 ASP D C 1
ATOM 8548 O O . ASP B 1 413 ? 21.869 21.802 32.098 1.00 37.46 441 ASP D O 1
ATOM 8553 N N . PHE B 1 414 ? 22.124 22.688 30.017 1.00 33.58 442 PHE D N 1
ATOM 8554 C CA . PHE B 1 414 ? 21.242 21.774 29.284 1.00 35.19 442 PHE D CA 1
ATOM 8555 C C . PHE B 1 414 ? 21.993 20.673 28.523 1.00 39.59 442 PHE D C 1
ATOM 8556 O O . PHE B 1 414 ? 21.409 19.964 27.699 1.00 37.22 442 PHE D O 1
ATOM 8564 N N . ILE B 1 415 ? 23.299 20.596 28.760 1.00 36.30 443 ILE D N 1
ATOM 8565 C CA . ILE B 1 415 ? 24.205 19.720 28.029 1.00 33.68 443 ILE D CA 1
ATOM 8566 C C . ILE B 1 415 ? 23.720 18.273 27.976 1.00 34.61 443 ILE D C 1
ATOM 8567 O O . ILE B 1 415 ? 23.126 17.773 28.925 1.00 30.42 443 ILE D O 1
ATOM 8572 N N . GLY B 1 416 ? 23.942 17.623 26.835 1.00 32.72 444 GLY D N 1
ATOM 8573 C CA . GLY B 1 416 ? 23.700 16.197 26.714 1.00 34.43 444 GLY D CA 1
ATOM 8574 C C . GLY B 1 416 ? 22.228 15.852 26.721 1.00 36.34 444 GLY D C 1
ATOM 8575 O O . GLY B 1 416 ? 21.782 14.951 27.438 1.00 29.00 444 GLY D O 1
ATOM 8576 N N . ASN B 1 417 ? 21.471 16.591 25.918 1.00 36.01 445 ASN D N 1
ATOM 8577 C CA . ASN B 1 417 ? 20.077 16.274 25.679 1.00 40.08 445 ASN D CA 1
ATOM 8578 C C . ASN B 1 417 ? 19.788 16.165 24.186 1.00 42.25 445 ASN D C 1
ATOM 8579 O O . ASN B 1 417 ? 20.706 16.149 23.360 1.00 45.85 445 ASN D O 1
ATOM 8584 N N . LYS B 1 418 ? 18.515 16.035 23.845 1.00 39.15 446 LYS D N 1
ATOM 8585 C CA . LYS B 1 418 ? 18.095 16.052 22.451 1.00 39.86 446 LYS D CA 1
ATOM 8586 C C . LYS B 1 418 ? 17.616 17.416 21.949 1.00 42.84 446 LYS D C 1
ATOM 8587 O O . LYS B 1 418 ? 17.027 17.497 20.881 1.00 47.04 446 LYS D O 1
ATOM 8593 N N . LEU B 1 419 ? 17.833 18.474 22.725 1.00 38.67 447 LEU D N 1
ATOM 8594 C CA . LEU B 1 419 ? 17.291 19.792 22.389 1.00 37.56 447 LEU D CA 1
ATOM 8595 C C . LEU B 1 419 ? 17.596 20.272 20.971 1.00 37.59 447 LEU D C 1
ATOM 8596 O O . LEU B 1 419 ? 18.713 20.121 20.483 1.00 43.80 447 LEU D O 1
ATOM 8601 N N . THR B 1 420 ? 16.588 20.833 20.306 1.00 36.19 448 THR D N 1
ATOM 8602 C CA . THR B 1 420 ? 16.764 21.434 18.980 1.00 35.41 448 THR D CA 1
ATOM 8603 C C . THR B 1 420 ? 16.387 22.908 18.982 1.00 35.55 448 THR D C 1
ATOM 8604 O O . THR B 1 420 ? 15.993 23.458 20.013 1.00 38.87 448 THR D O 1
ATOM 8608 N N . GLY B 1 421 ? 16.475 23.528 17.810 1.00 29.17 449 GLY D N 1
ATOM 8609 C CA . GLY B 1 421 ? 16.179 24.938 17.655 1.00 28.56 449 GLY D CA 1
ATOM 8610 C C . GLY B 1 421 ? 17.448 25.756 17.677 1.00 30.36 449 GLY D C 1
ATOM 8611 O O . GLY B 1 421 ? 18.538 25.195 17.643 1.00 33.28 449 GLY D O 1
ATOM 8612 N N . GLU B 1 422 ? 17.310 27.076 17.720 1.00 28.91 450 GLU D N 1
ATOM 8613 C CA . GLU B 1 422 ? 18.458 27.964 17.837 1.00 32.31 450 GLU D CA 1
ATOM 8614 C C . GLU B 1 422 ? 18.777 28.215 19.325 1.00 44.93 450 GLU D C 1
ATOM 8615 O O . GLU B 1 422 ? 18.084 27.715 20.223 1.00 38.81 450 GLU D O 1
ATOM 8621 N N . ILE B 1 423 ? 19.842 28.972 19.577 1.00 45.38 451 ILE D N 1
ATOM 8622 C CA . ILE B 1 423 ? 20.200 29.370 20.929 1.00 40.52 451 ILE D CA 1
ATOM 8623 C C . ILE B 1 423 ? 19.246 30.478 21.311 1.00 41.29 451 ILE D C 1
ATOM 8624 O O . ILE B 1 423 ? 19.170 31.494 20.604 1.00 41.99 451 ILE D O 1
ATOM 8629 N N . PRO B 1 424 ? 18.524 30.299 22.433 1.00 41.35 452 PRO D N 1
ATOM 8630 C CA . PRO B 1 424 ? 17.591 31.334 22.900 1.00 36.92 452 PRO D CA 1
ATOM 8631 C C . PRO B 1 424 ? 18.356 32.637 23.161 1.00 41.10 452 PRO D C 1
ATOM 8632 O O . PRO B 1 424 ? 19.381 32.610 23.845 1.00 41.06 452 PRO D O 1
ATOM 8636 N N . PRO B 1 425 ? 17.872 33.756 22.592 1.00 43.99 453 PRO D N 1
ATOM 8637 C CA . PRO B 1 425 ? 18.491 35.092 22.553 1.00 45.31 453 PRO D CA 1
ATOM 8638 C C . PRO B 1 425 ? 18.500 35.895 23.853 1.00 50.04 453 PRO D C 1
ATOM 8639 O O . PRO B 1 425 ? 19.281 36.843 23.951 1.00 46.29 453 PRO D O 1
ATOM 8643 N N . ASN B 1 426 ? 17.612 35.581 24.793 1.00 45.81 454 ASN D N 1
ATOM 8644 C CA . ASN B 1 426 ? 17.451 36.420 25.983 1.00 51.34 454 ASN D CA 1
ATOM 8645 C C . ASN B 1 426 ? 18.111 35.974 27.291 1.00 57.16 454 ASN D C 1
ATOM 8646 O O . ASN B 1 426 ? 17.948 36.634 28.314 1.00 59.43 454 ASN D O 1
ATOM 8651 N N . LEU B 1 427 ? 18.847 34.868 27.262 1.00 53.95 455 LEU D N 1
ATOM 8652 C CA . LEU B 1 427 ? 19.366 34.240 28.482 1.00 52.47 455 LEU D CA 1
ATOM 8653 C C . LEU B 1 427 ? 20.104 35.169 29.458 1.00 50.15 455 LEU D C 1
ATOM 8654 O O . LEU B 1 427 ? 20.063 34.972 30.668 1.00 44.02 455 LEU D O 1
ATOM 8659 N N . CYS B 1 428 ? 20.792 36.163 28.915 1.00 51.77 456 CYS D N 1
ATOM 8660 C CA . CYS B 1 428 ? 21.464 37.180 29.714 1.00 48.03 456 CYS D CA 1
ATOM 8661 C C . CYS B 1 428 ? 20.655 38.470 29.891 1.00 51.13 456 CYS D C 1
ATOM 8662 O O . CYS B 1 428 ? 21.228 39.520 30.185 1.00 51.26 456 CYS D O 1
ATOM 8665 N N . HIS B 1 429 ? 19.366 38.431 29.560 1.00 53.11 457 HIS D N 1
ATOM 8666 C CA . HIS B 1 429 ? 18.515 39.606 29.728 1.00 55.39 457 HIS D CA 1
ATOM 8667 C C . HIS B 1 429 ? 18.692 40.254 31.089 1.00 49.74 457 HIS D C 1
ATOM 8668 O O . HIS B 1 429 ? 18.869 41.461 31.183 1.00 45.91 457 HIS D O 1
ATOM 8675 N N . GLY B 1 430 ? 18.704 39.437 32.132 1.00 52.65 458 GLY D N 1
ATOM 8676 C CA . GLY B 1 430 ? 18.847 39.947 33.483 1.00 54.71 458 GLY D CA 1
ATOM 8677 C C . GLY B 1 430 ? 20.253 40.348 33.857 1.00 51.85 458 GLY D C 1
ATOM 8678 O O . GLY B 1 430 ? 20.476 40.889 34.934 1.00 52.18 458 GLY D O 1
ATOM 8679 N N . ARG B 1 431 ? 21.197 40.057 32.970 1.00 43.19 459 ARG D N 1
ATOM 8680 C CA . ARG B 1 431 ? 22.598 40.414 33.151 1.00 45.29 459 ARG D CA 1
ATOM 8681 C C . ARG B 1 431 ? 23.299 39.757 34.367 1.00 44.68 459 ARG D C 1
ATOM 8682 O O . ARG B 1 431 ? 24.318 40.262 34.839 1.00 38.00 459 ARG D O 1
ATOM 8690 N N . LYS B 1 432 ? 22.753 38.654 34.884 1.00 44.16 460 LYS D N 1
ATOM 8691 C CA . LYS B 1 432 ? 23.487 37.795 35.837 1.00 45.28 460 LYS D CA 1
ATOM 8692 C C . LYS B 1 432 ? 24.050 36.435 35.362 1.00 43.99 460 LYS D C 1
ATOM 8693 O O . LYS B 1 432 ? 24.510 35.663 36.205 1.00 43.26 460 LYS D O 1
ATOM 8699 N N . LEU B 1 433 ? 23.945 36.085 34.081 1.00 40.37 461 LEU D N 1
ATOM 8700 C CA . LEU B 1 433 ? 24.301 34.724 33.669 1.00 34.12 461 LEU D CA 1
ATOM 8701 C C . LEU B 1 433 ? 25.808 34.465 33.770 1.00 33.05 461 LEU D C 1
ATOM 8702 O O . LEU B 1 433 ? 26.627 35.107 33.105 1.00 31.43 461 LEU D O 1
ATOM 8707 N N . ARG B 1 434 ? 26.167 33.520 34.628 1.00 31.76 462 ARG D N 1
ATOM 8708 C CA . ARG B 1 434 ? 27.553 33.073 34.755 1.00 38.12 462 ARG D CA 1
ATOM 8709 C C . ARG B 1 434 ? 27.924 31.886 33.837 1.00 34.55 462 ARG D C 1
ATOM 8710 O O . ARG B 1 434 ? 29.030 31.807 33.304 1.00 29.38 462 ARG D O 1
ATOM 8718 N N . ILE B 1 435 ? 26.972 30.971 33.677 1.00 32.14 463 ILE D N 1
ATOM 8719 C CA . ILE B 1 435 ? 27.167 29.713 32.974 1.00 30.40 463 ILE D CA 1
ATOM 8720 C C . ILE B 1 435 ? 26.164 29.542 31.834 1.00 33.20 463 ILE D C 1
ATOM 8721 O O . ILE B 1 435 ? 24.940 29.603 32.045 1.00 31.24 463 ILE D O 1
ATOM 8726 N N . LEU B 1 436 ? 26.683 29.391 30.618 1.00 30.41 464 LEU D N 1
ATOM 8727 C CA . LEU B 1 436 ? 25.860 28.951 29.501 1.00 29.72 464 LEU D CA 1
ATOM 8728 C C . LEU B 1 436 ? 26.376 27.617 28.982 1.00 29.14 464 LEU D C 1
ATOM 8729 O O . LEU B 1 436 ? 27.322 27.576 28.209 1.00 27.50 464 LEU D O 1
ATOM 8734 N N . ASN B 1 437 ? 25.732 26.527 29.353 1.00 27.25 465 ASN D N 1
ATOM 8735 C CA . ASN B 1 437 ? 26.129 25.271 28.787 1.00 27.35 465 ASN D CA 1
ATOM 8736 C C . ASN B 1 437 ? 24.993 24.650 27.993 1.00 35.37 465 ASN D C 1
ATOM 8737 O O . ASN B 1 437 ? 24.074 24.055 28.573 1.00 35.42 465 ASN D O 1
ATOM 8742 N N . LEU B 1 438 ? 25.072 24.770 26.667 1.00 32.39 466 LEU D N 1
ATOM 8743 C CA . LEU B 1 438 ? 24.121 24.112 25.773 1.00 28.70 466 LEU D CA 1
ATOM 8744 C C . LEU B 1 438 ? 24.672 22.904 25.017 1.00 32.71 466 LEU D C 1
ATOM 8745 O O . LEU B 1 438 ? 23.959 22.272 24.240 1.00 31.49 466 LEU D O 1
ATOM 8750 N N . GLY B 1 439 ? 25.930 22.561 25.275 1.00 33.51 467 GLY D N 1
ATOM 8751 C CA . GLY B 1 439 ? 26.630 21.568 24.475 1.00 29.66 467 GLY D CA 1
ATOM 8752 C C . GLY B 1 439 ? 26.010 20.184 24.337 1.00 30.13 467 GLY D C 1
ATOM 8753 O O . GLY B 1 439 ? 25.202 19.763 25.166 1.00 30.94 467 GLY D O 1
ATOM 8754 N N . SER B 1 440 ? 26.415 19.463 23.292 1.00 27.23 468 SER D N 1
ATOM 8755 C CA . SER B 1 440 ? 25.908 18.121 23.041 1.00 29.33 468 SER D CA 1
ATOM 8756 C C . SER B 1 440 ? 24.398 18.074 22.875 1.00 29.85 468 SER D C 1
ATOM 8757 O O . SER B 1 440 ? 23.710 17.299 23.534 1.00 25.03 468 SER D O 1
ATOM 8760 N N . ASN B 1 441 ? 23.905 18.925 21.986 1.00 27.44 469 ASN D N 1
ATOM 8761 C CA . ASN B 1 441 ? 22.518 18.898 21.553 1.00 36.18 469 ASN D CA 1
ATOM 8762 C C . ASN B 1 441 ? 22.394 18.840 20.021 1.00 36.37 469 ASN D C 1
ATOM 8763 O O . ASN B 1 441 ? 23.344 18.481 19.342 1.00 36.07 469 ASN D O 1
ATOM 8768 N N . LEU B 1 442 ? 21.185 19.060 19.517 1.00 34.75 470 LEU D N 1
ATOM 8769 C CA . LEU B 1 442 ? 20.884 19.144 18.081 1.00 37.92 470 LEU D CA 1
ATOM 8770 C C . LEU B 1 442 ? 20.800 20.575 17.517 1.00 34.85 470 LEU D C 1
ATOM 8771 O O . LEU B 1 442 ? 20.191 20.796 16.480 1.00 35.76 470 LEU D O 1
ATOM 8776 N N . LEU B 1 443 ? 21.308 21.557 18.247 1.00 32.75 471 LEU D N 1
ATOM 8777 C CA . LEU B 1 443 ? 21.098 22.959 17.883 1.00 30.89 471 LEU D CA 1
ATOM 8778 C C . LEU B 1 443 ? 21.712 23.341 16.545 1.00 33.69 471 LEU D C 1
ATOM 8779 O O . LEU B 1 443 ? 22.597 22.650 16.045 1.00 37.05 471 LEU D O 1
ATOM 8784 N N . HIS B 1 444 ? 21.246 24.454 15.976 1.00 32.48 472 HIS D N 1
ATOM 8785 C CA . HIS B 1 444 ? 21.746 24.944 14.694 1.00 32.11 472 HIS D CA 1
ATOM 8786 C C . HIS B 1 444 ? 21.634 26.455 14.660 1.00 33.08 472 HIS D C 1
ATOM 8787 O O . HIS B 1 444 ? 20.960 27.037 15.489 1.00 41.76 472 HIS D O 1
ATOM 8794 N N . GLY B 1 445 ? 22.281 27.098 13.699 1.00 36.60 473 GLY D N 1
ATOM 8795 C CA . GLY B 1 445 ? 22.198 28.543 13.593 1.00 37.21 473 GLY D CA 1
ATOM 8796 C C . GLY B 1 445 ? 23.419 29.251 14.153 1.00 38.20 473 GLY D C 1
ATOM 8797 O O . GLY B 1 445 ? 24.388 28.607 14.538 1.00 37.44 473 GLY D O 1
ATOM 8798 N N . THR B 1 446 ? 23.380 30.579 14.181 1.00 30.95 474 THR D N 1
ATOM 8799 C CA . THR B 1 446 ? 24.486 31.358 14.704 1.00 34.36 474 THR D CA 1
ATOM 8800 C C . THR B 1 446 ? 24.384 31.691 16.203 1.00 41.65 474 THR D C 1
ATOM 8801 O O . THR B 1 446 ? 23.403 31.345 16.885 1.00 36.89 474 THR D O 1
ATOM 8805 N N . ILE B 1 447 ? 25.416 32.361 16.709 1.00 36.64 475 ILE D N 1
ATOM 8806 C CA . ILE B 1 447 ? 25.400 32.861 18.076 1.00 38.15 475 ILE D CA 1
ATOM 8807 C C . ILE B 1 447 ? 24.830 34.283 18.068 1.00 39.21 475 ILE D C 1
ATOM 8808 O O . ILE B 1 447 ? 25.425 35.193 17.467 1.00 38.02 475 ILE D O 1
ATOM 8813 N N . PRO B 1 448 ? 23.678 34.478 18.745 1.00 38.15 476 PRO D N 1
ATOM 8814 C CA . PRO B 1 448 ? 22.939 35.751 18.759 1.00 38.02 476 PRO D CA 1
ATOM 8815 C C . PRO B 1 448 ? 23.791 36.871 19.308 1.00 39.18 476 PRO D C 1
ATOM 8816 O O . PRO B 1 448 ? 24.509 36.636 20.275 1.00 44.98 476 PRO D O 1
ATOM 8820 N N . ALA B 1 449 ? 23.720 38.061 18.721 1.00 39.62 477 ALA D N 1
ATOM 8821 C CA . ALA B 1 449 ? 24.513 39.189 19.221 1.00 44.01 477 ALA D CA 1
ATOM 8822 C C . ALA B 1 449 ? 24.238 39.496 20.707 1.00 48.96 477 ALA D C 1
ATOM 8823 O O . ALA B 1 449 ? 25.125 39.968 21.422 1.00 52.25 477 ALA D O 1
ATOM 8825 N N . SER B 1 450 ? 23.014 39.235 21.166 1.00 46.87 478 SER D N 1
ATOM 8826 C CA . SER B 1 450 ? 22.671 39.449 22.569 1.00 39.08 478 SER D CA 1
ATOM 8827 C C . SER B 1 450 ? 23.480 38.540 23.502 1.00 47.69 478 SER D C 1
ATOM 8828 O O . SER B 1 450 ? 23.996 39.004 24.515 1.00 51.77 478 SER D O 1
ATOM 8831 N N . ILE B 1 451 ? 23.598 37.257 23.161 1.00 47.90 479 ILE D N 1
ATOM 8832 C CA . ILE B 1 451 ? 24.453 36.331 23.909 1.00 42.38 479 ILE D CA 1
ATOM 8833 C C . ILE B 1 451 ? 25.905 36.801 23.789 1.00 41.91 479 ILE D C 1
ATOM 8834 O O . ILE B 1 451 ? 26.718 36.579 24.673 1.00 47.30 479 ILE D O 1
ATOM 8839 N N . GLY B 1 452 ? 26.231 37.458 22.687 1.00 40.77 480 GLY D N 1
ATOM 8840 C CA . GLY B 1 452 ? 27.542 38.059 22.556 1.00 44.45 480 GLY D CA 1
ATOM 8841 C C . GLY B 1 452 ? 27.789 39.151 23.584 1.00 46.95 480 GLY D C 1
ATOM 8842 O O . GLY B 1 452 ? 28.907 39.281 24.095 1.00 42.85 480 GLY D O 1
ATOM 8843 N N . HIS B 1 453 ? 26.734 39.901 23.916 1.00 47.69 481 HIS D N 1
ATOM 8844 C CA . HIS B 1 453 ? 26.815 41.025 24.872 1.00 52.47 481 HIS D CA 1
ATOM 8845 C C . HIS B 1 453 ? 27.122 40.615 26.316 1.00 48.83 481 HIS D C 1
ATOM 8846 O O . HIS B 1 453 ? 27.561 41.443 27.114 1.00 47.12 481 HIS D O 1
ATOM 8853 N N . CYS B 1 454 ? 26.916 39.342 26.647 1.00 47.49 482 CYS D N 1
ATOM 8854 C CA . CYS B 1 454 ? 26.883 38.944 28.048 1.00 50.02 482 CYS D CA 1
ATOM 8855 C C . CYS B 1 454 ? 28.321 38.894 28.550 1.00 48.50 482 CYS D C 1
ATOM 8856 O O . CYS B 1 454 ? 29.115 38.043 28.146 1.00 53.47 482 CYS D O 1
ATOM 8859 N N . LYS B 1 455 ? 28.637 39.805 29.460 1.00 39.76 483 LYS D N 1
ATOM 8860 C CA . LYS B 1 455 ? 30.001 40.006 29.893 1.00 36.32 483 LYS D CA 1
ATOM 8861 C C . LYS B 1 455 ? 30.252 39.179 31.134 1.00 35.77 483 LYS D C 1
ATOM 8862 O O . LYS B 1 455 ? 31.384 39.055 31.587 1.00 37.97 483 LYS D O 1
ATOM 8868 N N . THR B 1 456 ? 29.169 38.618 31.666 1.00 38.63 484 THR D N 1
ATOM 8869 C CA . THR B 1 456 ? 29.155 37.901 32.936 1.00 31.60 484 THR D CA 1
ATOM 8870 C C . THR B 1 456 ? 29.361 36.390 32.796 1.00 33.19 484 THR D C 1
ATOM 8871 O O . THR B 1 456 ? 29.398 35.653 33.782 1.00 38.21 484 THR D O 1
ATOM 8875 N N . ILE B 1 457 ? 29.470 35.915 31.567 1.00 37.21 485 ILE D N 1
ATOM 8876 C CA . ILE B 1 457 ? 29.657 34.491 31.344 1.00 33.98 485 ILE D CA 1
ATOM 8877 C C . ILE B 1 457 ? 31.094 34.060 31.688 1.00 31.64 485 ILE D C 1
ATOM 8878 O O . ILE B 1 457 ? 32.073 34.632 31.197 1.00 31.77 485 ILE D O 1
ATOM 8883 N N . ARG B 1 458 ? 31.194 33.073 32.569 1.00 25.47 486 ARG D N 1
ATOM 8884 C CA . ARG B 1 458 ? 32.462 32.425 32.924 1.00 31.06 486 ARG D CA 1
ATOM 8885 C C . ARG B 1 458 ? 32.733 31.176 32.054 1.00 27.66 486 ARG D C 1
ATOM 8886 O O . ARG B 1 458 ? 33.812 31.025 31.490 1.00 20.22 486 ARG D O 1
ATOM 8894 N N . ARG B 1 459 ? 31.771 30.259 32.013 1.00 27.68 487 ARG D N 1
ATOM 8895 C CA . ARG B 1 459 ? 31.892 29.051 31.215 1.00 26.31 487 ARG D CA 1
ATOM 8896 C C . ARG B 1 459 ? 30.867 29.080 30.074 1.00 31.98 487 ARG D C 1
ATOM 8897 O O . ARG B 1 459 ? 29.652 29.133 30.325 1.00 28.05 487 ARG D O 1
ATOM 8905 N N . PHE B 1 460 ? 31.371 29.068 28.833 1.00 23.32 488 PHE D N 1
ATOM 8906 C CA . PHE B 1 460 ? 30.537 29.114 27.642 1.00 20.29 488 PHE D CA 1
ATOM 8907 C C . PHE B 1 460 ? 30.869 27.838 26.885 1.00 24.24 488 PHE D C 1
ATOM 8908 O O . PHE B 1 460 ? 31.878 27.775 26.166 1.00 21.94 488 PHE D O 1
ATOM 8916 N N . ILE B 1 461 ? 30.004 26.833 26.972 1.00 21.67 489 ILE D N 1
ATOM 8917 C CA . ILE B 1 461 ? 30.293 25.620 26.240 1.00 23.15 489 ILE D CA 1
ATOM 8918 C C . ILE B 1 461 ? 29.161 25.248 25.251 1.00 32.22 489 ILE D C 1
ATOM 8919 O O . ILE B 1 461 ? 28.059 24.826 25.634 1.00 29.71 489 ILE D O 1
ATOM 8924 N N . LEU B 1 462 ? 29.466 25.465 23.965 1.00 26.55 490 LEU D N 1
ATOM 8925 C CA . LEU B 1 462 ? 28.565 25.194 22.855 1.00 25.29 490 LEU D CA 1
ATOM 8926 C C . LEU B 1 462 ? 28.890 23.912 22.097 1.00 30.41 490 LEU D C 1
ATOM 8927 O O . LEU B 1 462 ? 28.243 23.590 21.096 1.00 28.16 490 LEU D O 1
ATOM 8932 N N . ARG B 1 463 ? 29.901 23.195 22.568 1.00 27.14 491 ARG D N 1
ATOM 8933 C CA . ARG B 1 463 ? 30.489 22.105 21.814 1.00 27.31 491 ARG D CA 1
ATOM 8934 C C . ARG B 1 463 ? 29.459 21.067 21.377 1.00 27.34 491 ARG D C 1
ATOM 8935 O O . ARG B 1 463 ? 28.438 20.905 22.039 1.00 24.48 491 ARG D O 1
ATOM 8943 N N . GLU B 1 464 ? 29.719 20.412 20.237 1.00 28.95 492 GLU D N 1
ATOM 8944 C CA . GLU B 1 464 ? 28.907 19.281 19.760 1.00 24.81 492 GLU D CA 1
ATOM 8945 C C . GLU B 1 464 ? 27.474 19.666 19.406 1.00 23.82 492 GLU D C 1
ATOM 8946 O O . GLU B 1 464 ? 26.521 19.055 19.872 1.00 25.71 492 GLU D O 1
ATOM 8952 N N . ASN B 1 465 ? 27.331 20.711 18.602 1.00 26.75 493 ASN D N 1
ATOM 8953 C CA . ASN B 1 465 ? 26.055 21.022 17.966 1.00 31.58 493 ASN D CA 1
ATOM 8954 C C . ASN B 1 465 ? 26.239 21.230 16.450 1.00 33.03 493 ASN D C 1
ATOM 8955 O O . ASN B 1 465 ? 27.303 20.955 15.911 1.00 30.43 493 ASN D O 1
ATOM 8960 N N . ASN B 1 466 ? 25.190 21.668 15.763 1.00 30.33 494 ASN D N 1
ATOM 8961 C CA . ASN B 1 466 ? 25.311 22.125 14.387 1.00 29.06 494 ASN D CA 1
ATOM 8962 C C . ASN B 1 466 ? 25.436 23.624 14.189 1.00 31.36 494 ASN D C 1
ATOM 8963 O O . ASN B 1 466 ? 25.153 24.141 13.123 1.00 41.18 494 ASN D O 1
ATOM 8968 N N . LEU B 1 467 ? 25.782 24.326 15.250 1.00 37.26 495 LEU D N 1
ATOM 8969 C CA . LEU B 1 467 ? 25.986 25.775 15.209 1.00 35.12 495 LEU D CA 1
ATOM 8970 C C . LEU B 1 467 ? 26.931 26.228 14.094 1.00 33.78 495 LEU D C 1
ATOM 8971 O O . LEU B 1 467 ? 27.770 25.465 13.632 1.00 33.56 495 LEU D O 1
ATOM 8976 N N . SER B 1 468 ? 26.731 27.446 13.606 1.00 34.08 496 SER D N 1
ATOM 8977 C CA . SER B 1 468 ? 27.580 27.991 12.555 1.00 32.51 496 SER D CA 1
ATOM 8978 C C . SER B 1 468 ? 27.675 29.493 12.646 1.00 28.96 496 SER D C 1
ATOM 8979 O O . SER B 1 468 ? 27.143 30.090 13.548 1.00 35.36 496 SER D O 1
ATOM 8982 N N . GLY B 1 469 ? 28.350 30.104 11.686 1.00 35.54 497 GLY D N 1
ATOM 8983 C CA . GLY B 1 469 ? 28.442 31.542 11.635 1.00 30.42 497 GLY D CA 1
ATOM 8984 C C . GLY B 1 469 ? 29.715 31.991 12.303 1.00 37.37 497 GLY D C 1
ATOM 8985 O O . GLY B 1 469 ? 30.507 31.165 12.745 1.00 39.02 497 GLY D O 1
ATOM 8986 N N . LEU B 1 470 ? 29.891 33.305 12.400 1.00 35.77 498 LEU D N 1
ATOM 8987 C CA . LEU B 1 470 ? 31.060 33.896 13.029 1.00 36.83 498 LEU D CA 1
ATOM 8988 C C . LEU B 1 470 ? 31.059 33.877 14.575 1.00 43.83 498 LEU D C 1
ATOM 8989 O O . LEU B 1 470 ? 30.018 33.769 15.220 1.00 37.72 498 LEU D O 1
ATOM 8994 N N . LEU B 1 471 ? 32.248 34.006 15.153 1.00 42.29 499 LEU D N 1
ATOM 8995 C CA . LEU B 1 471 ? 32.410 34.121 16.592 1.00 42.79 499 LEU D CA 1
ATOM 8996 C C . LEU B 1 471 ? 32.161 35.566 17.024 1.00 43.54 499 LEU D C 1
ATOM 8997 O O . LEU B 1 471 ? 32.527 36.500 16.308 1.00 50.85 499 LEU D O 1
ATOM 9002 N N . PRO B 1 472 ? 31.565 35.762 18.208 1.00 40.80 500 PRO D N 1
ATOM 9003 C CA . PRO B 1 472 ? 31.379 37.134 18.716 1.00 43.77 500 PRO D CA 1
ATOM 9004 C C . PRO B 1 472 ? 32.698 37.874 18.965 1.00 46.04 500 PRO D C 1
ATOM 9005 O O . PRO B 1 472 ? 33.737 37.250 19.140 1.00 48.57 500 PRO D O 1
ATOM 9009 N N . GLU B 1 473 ? 32.662 39.199 18.989 1.00 47.02 501 GLU D N 1
ATOM 9010 C CA . GLU B 1 473 ? 33.821 39.935 19.455 1.00 42.83 501 GLU D CA 1
ATOM 9011 C C . GLU B 1 473 ? 33.750 39.888 20.981 1.00 49.31 501 GLU D C 1
ATOM 9012 O O . GLU B 1 473 ? 32.661 39.867 21.558 1.00 41.75 501 GLU D O 1
ATOM 9018 N N . PHE B 1 474 ? 34.903 39.826 21.635 1.00 47.75 502 PHE D N 1
ATOM 9019 C CA . PHE B 1 474 ? 34.934 39.847 23.083 1.00 41.46 502 PHE D CA 1
ATOM 9020 C C . PHE B 1 474 ? 35.701 41.105 23.529 1.00 47.39 502 PHE D C 1
ATOM 9021 O O . PHE B 1 474 ? 36.277 41.816 22.695 1.00 44.14 502 PHE D O 1
ATOM 9029 N N . SER B 1 475 ? 35.694 41.393 24.832 1.00 43.97 503 SER D N 1
ATOM 9030 C CA . SER B 1 475 ? 36.324 42.614 25.347 1.00 46.43 503 SER D CA 1
ATOM 9031 C C . SER B 1 475 ? 37.284 42.341 26.503 1.00 47.88 503 SER D C 1
ATOM 9032 O O . SER B 1 475 ? 37.417 41.201 26.949 1.00 43.97 503 SER D O 1
ATOM 9035 N N . GLN B 1 476 ? 37.930 43.390 27.010 1.00 47.83 504 GLN D N 1
ATOM 9036 C CA . GLN B 1 476 ? 38.727 43.243 28.223 1.00 45.95 504 GLN D CA 1
ATOM 9037 C C . GLN B 1 476 ? 37.811 43.113 29.439 1.00 45.83 504 GLN D C 1
ATOM 9038 O O . GLN B 1 476 ? 38.245 42.707 30.517 1.00 37.54 504 GLN D O 1
ATOM 9044 N N . ASP B 1 477 ? 36.536 43.440 29.250 1.00 44.00 505 ASP D N 1
ATOM 9045 C CA . ASP B 1 477 ? 35.558 43.360 30.326 1.00 36.98 505 ASP D CA 1
ATOM 9046 C C . ASP B 1 477 ? 34.788 42.061 30.331 1.00 39.39 505 ASP D C 1
ATOM 9047 O O . ASP B 1 477 ? 33.831 41.904 31.082 1.00 42.54 505 ASP D O 1
ATOM 9052 N N . HIS B 1 478 ? 35.204 41.110 29.509 1.00 42.09 506 HIS D N 1
ATOM 9053 C CA . HIS B 1 478 ? 34.561 39.809 29.545 1.00 36.97 506 HIS D CA 1
ATOM 9054 C C . HIS B 1 478 ? 35.120 38.980 30.683 1.00 34.24 506 HIS D C 1
ATOM 9055 O O . HIS B 1 478 ? 36.323 38.958 30.902 1.00 37.57 506 HIS D O 1
ATOM 9062 N N . SER B 1 479 ? 34.232 38.269 31.368 1.00 31.98 507 SER D N 1
ATOM 9063 C CA . SER B 1 479 ? 34.577 37.392 32.479 1.00 29.15 507 SER D CA 1
ATOM 9064 C C . SER B 1 479 ? 34.937 35.980 31.974 1.00 34.85 507 SER D C 1
ATOM 9065 O O . SER B 1 479 ? 35.107 35.054 32.772 1.00 30.06 507 SER D O 1
ATOM 9068 N N . LEU B 1 480 ? 35.020 35.828 30.650 1.00 31.56 508 LEU D N 1
ATOM 9069 C CA . LEU B 1 480 ? 35.176 34.526 30.005 1.00 31.33 508 LEU D CA 1
ATOM 9070 C C . LEU B 1 480 ? 36.362 33.767 30.583 1.00 31.39 508 LEU D C 1
ATOM 9071 O O . LEU B 1 480 ? 37.480 34.278 30.644 1.00 30.27 508 LEU D O 1
ATOM 9076 N N . SER B 1 481 ? 36.087 32.532 30.988 1.00 29.52 509 SER D N 1
ATOM 9077 C CA . SER B 1 481 ? 37.003 31.676 31.738 1.00 26.59 509 SER D CA 1
ATOM 9078 C C . SER B 1 481 ? 37.292 30.375 30.967 1.00 24.46 509 SER D C 1
ATOM 9079 O O . SER B 1 481 ? 38.448 30.003 30.762 1.00 25.86 509 SER D O 1
ATOM 9082 N N . PHE B 1 482 ? 36.225 29.655 30.632 1.00 20.14 510 PHE D N 1
ATOM 9083 C CA . PHE B 1 482 ? 36.285 28.399 29.902 1.00 19.90 510 PHE D CA 1
ATOM 9084 C C . PHE B 1 482 ? 35.440 28.494 28.610 1.00 24.38 510 PHE D C 1
ATOM 9085 O O . PHE B 1 482 ? 34.228 28.730 28.678 1.00 20.38 510 PHE D O 1
ATOM 9093 N N . LEU B 1 483 ? 36.068 28.349 27.441 1.00 19.01 511 LEU D N 1
ATOM 9094 C CA . LEU B 1 483 ? 35.311 28.314 26.185 1.00 20.19 511 LEU D CA 1
ATOM 9095 C C . LEU B 1 483 ? 35.528 26.988 25.436 1.00 21.87 511 LEU D C 1
ATOM 9096 O O . LEU B 1 483 ? 36.632 26.687 24.958 1.00 18.21 511 LEU D O 1
ATOM 9101 N N . ASP B 1 484 ? 34.483 26.183 25.338 1.00 20.88 512 ASP D N 1
ATOM 9102 C CA . ASP B 1 484 ? 34.595 24.999 24.515 1.00 22.38 512 ASP D CA 1
ATOM 9103 C C . ASP B 1 484 ? 33.485 25.006 23.460 1.00 25.66 512 ASP D C 1
ATOM 9104 O O . ASP B 1 484 ? 32.328 24.720 23.781 1.00 22.14 512 ASP D O 1
ATOM 9109 N N . PHE B 1 485 ? 33.855 25.325 22.210 1.00 22.56 513 PHE D N 1
ATOM 9110 C CA . PHE B 1 485 ? 32.956 25.281 21.032 1.00 23.89 513 PHE D CA 1
ATOM 9111 C C . PHE B 1 485 ? 33.155 24.071 20.083 1.00 26.16 513 PHE D C 1
ATOM 9112 O O . PHE B 1 485 ? 32.618 24.034 18.970 1.00 22.72 513 PHE D O 1
ATOM 9120 N N . ASN B 1 486 ? 33.997 23.129 20.479 1.00 25.98 514 ASN D N 1
ATOM 9121 C CA . ASN B 1 486 ? 34.433 22.097 19.550 1.00 27.51 514 ASN D CA 1
ATOM 9122 C C . ASN B 1 486 ? 33.295 21.313 18.874 1.00 25.72 514 ASN D C 1
ATOM 9123 O O . ASN B 1 486 ? 32.211 21.162 19.439 1.00 23.70 514 ASN D O 1
ATOM 9128 N N . SER B 1 487 ? 33.556 20.857 17.647 1.00 27.08 515 SER D N 1
ATOM 9129 C CA . SER B 1 487 ? 32.583 20.128 16.822 1.00 23.68 515 SER D CA 1
ATOM 9130 C C . SER B 1 487 ? 31.325 20.931 16.541 1.00 24.39 515 SER D C 1
ATOM 9131 O O . SER B 1 487 ? 30.217 20.573 16.966 1.00 23.88 515 SER D O 1
ATOM 9134 N N . ASN B 1 488 ? 31.511 22.033 15.837 1.00 21.26 516 ASN D N 1
ATOM 9135 C CA . ASN B 1 488 ? 30.401 22.754 15.257 1.00 29.50 516 ASN D CA 1
ATOM 9136 C C . ASN B 1 488 ? 30.735 23.135 13.810 1.00 32.58 516 ASN D C 1
ATOM 9137 O O . ASN B 1 488 ? 31.692 22.632 13.231 1.00 29.11 516 ASN D O 1
ATOM 9142 N N . ASN B 1 489 ? 29.890 23.961 13.214 1.00 33.36 517 ASN D N 1
ATOM 9143 C CA . ASN B 1 489 ? 30.174 24.585 11.930 1.00 32.28 517 ASN D CA 1
ATOM 9144 C C . ASN B 1 489 ? 30.680 26.027 11.921 1.00 32.87 517 ASN D C 1
ATOM 9145 O O . ASN B 1 489 ? 30.589 26.695 10.903 1.00 38.37 517 ASN D O 1
ATOM 9150 N N . PHE B 1 490 ? 31.123 26.531 13.067 1.00 37.22 518 PHE D N 1
ATOM 9151 C CA . PHE B 1 490 ? 31.614 27.915 13.174 1.00 36.16 518 PHE D CA 1
ATOM 9152 C C . PHE B 1 490 ? 32.627 28.244 12.067 1.00 33.81 518 PHE D C 1
ATOM 9153 O O . PHE B 1 490 ? 33.406 27.384 11.673 1.00 35.33 518 PHE D O 1
ATOM 9161 N N . GLU B 1 491 ? 32.572 29.458 11.523 1.00 34.78 519 GLU D N 1
ATOM 9162 C CA . GLU B 1 491 ? 33.483 29.867 10.439 1.00 38.48 519 GLU D CA 1
ATOM 9163 C C . GLU B 1 491 ? 34.089 31.243 10.656 1.00 36.76 519 GLU D C 1
ATOM 9164 O O . GLU B 1 491 ? 33.832 31.892 11.663 1.00 38.89 519 GLU D O 1
ATOM 9170 N N . GLY B 1 492 ? 34.862 31.700 9.677 1.00 33.89 520 GLY D N 1
ATOM 9171 C CA . GLY B 1 492 ? 35.473 33.011 9.736 1.00 31.98 520 GLY D CA 1
ATOM 9172 C C . GLY B 1 492 ? 36.816 32.935 10.416 1.00 35.94 520 GLY D C 1
ATOM 9173 O O . GLY B 1 492 ? 37.245 31.856 10.817 1.00 38.97 520 GLY D O 1
ATOM 9174 N N . PRO B 1 493 ? 37.492 34.081 10.556 1.00 35.46 521 PRO D N 1
ATOM 9175 C CA . PRO B 1 493 ? 38.775 34.107 11.266 1.00 33.35 521 PRO D CA 1
ATOM 9176 C C . PRO B 1 493 ? 38.534 34.027 12.768 1.00 32.00 521 PRO D C 1
ATOM 9177 O O . PRO B 1 493 ? 37.466 34.435 13.220 1.00 32.08 521 PRO D O 1
ATOM 9181 N N . ILE B 1 494 ? 39.482 33.487 13.528 1.00 36.75 522 ILE D N 1
ATOM 9182 C CA . ILE B 1 494 ? 39.372 33.523 14.981 1.00 30.02 522 ILE D CA 1
ATOM 9183 C C . ILE B 1 494 ? 39.590 34.964 15.428 1.00 32.28 522 ILE D C 1
ATOM 9184 O O . ILE B 1 494 ? 40.640 35.541 15.163 1.00 27.67 522 ILE D O 1
ATOM 9189 N N . PRO B 1 495 ? 38.597 35.554 16.108 1.00 33.16 523 PRO D N 1
ATOM 9190 C CA . PRO B 1 495 ? 38.662 36.977 16.475 1.00 32.72 523 PRO D CA 1
ATOM 9191 C C . PRO B 1 495 ? 39.806 37.306 17.433 1.00 35.96 523 PRO D C 1
ATOM 9192 O O . PRO B 1 495 ? 39.933 36.654 18.470 1.00 38.77 523 PRO D O 1
ATOM 9196 N N . GLY B 1 496 ? 40.610 38.317 17.105 1.00 29.67 524 GLY D N 1
ATOM 9197 C CA . GLY B 1 496 ? 41.728 38.708 17.951 1.00 34.10 524 GLY D CA 1
ATOM 9198 C C . GLY B 1 496 ? 41.259 39.184 19.321 1.00 40.50 524 GLY D C 1
ATOM 9199 O O . GLY B 1 496 ? 41.964 39.072 20.331 1.00 36.02 524 GLY D O 1
ATOM 9200 N N . SER B 1 497 ? 40.034 39.693 19.350 1.00 39.54 525 SER D N 1
ATOM 9201 C CA . SER B 1 497 ? 39.433 40.206 20.565 1.00 35.37 525 SER D CA 1
ATOM 9202 C C . SER B 1 497 ? 39.261 39.116 21.630 1.00 41.97 525 SER D C 1
ATOM 9203 O O . SER B 1 497 ? 38.910 39.412 22.774 1.00 37.87 525 SER D O 1
ATOM 9206 N N . LEU B 1 498 ? 39.482 37.857 21.245 1.00 39.12 526 LEU D N 1
ATOM 9207 C CA . LEU B 1 498 ? 39.434 36.736 22.186 1.00 31.86 526 LEU D CA 1
ATOM 9208 C C . LEU B 1 498 ? 40.580 36.823 23.179 1.00 29.66 526 LEU D C 1
ATOM 9209 O O . LEU B 1 498 ? 40.457 36.376 24.305 1.00 35.48 526 LEU D O 1
ATOM 9214 N N . GLY B 1 499 ? 41.691 37.419 22.762 1.00 32.67 527 GLY D N 1
ATOM 9215 C CA . GLY B 1 499 ? 42.853 37.564 23.625 1.00 34.94 527 GLY D CA 1
ATOM 9216 C C . GLY B 1 499 ? 42.680 38.626 24.694 1.00 37.40 527 GLY D C 1
ATOM 9217 O O . GLY B 1 499 ? 43.457 38.724 25.651 1.00 35.17 527 GLY D O 1
ATOM 9218 N N . SER B 1 500 ? 41.654 39.446 24.540 1.00 38.42 528 SER D N 1
ATOM 9219 C CA . SER B 1 500 ? 41.445 40.479 25.525 1.00 37.61 528 SER D CA 1
ATOM 9220 C C . SER B 1 500 ? 40.715 39.944 26.741 1.00 39.21 528 SER D C 1
ATOM 9221 O O . SER B 1 500 ? 40.624 40.662 27.740 1.00 45.50 528 SER D O 1
ATOM 9224 N N . CYS B 1 501 ? 40.263 38.683 26.729 1.00 30.21 529 CYS D N 1
ATOM 9225 C CA . CYS B 1 501 ? 39.583 38.214 27.940 1.00 34.82 529 CYS D CA 1
ATOM 9226 C C . CYS B 1 501 ? 40.699 37.711 28.830 1.00 34.08 529 CYS D C 1
ATOM 9227 O O . CYS B 1 501 ? 41.101 36.552 28.754 1.00 35.38 529 CYS D O 1
ATOM 9230 N N . LYS B 1 502 ? 41.088 38.543 29.785 1.00 35.12 530 LYS D N 1
ATOM 9231 C CA . LYS B 1 502 ? 42.384 38.387 30.436 1.00 36.64 530 LYS D CA 1
ATOM 9232 C C . LYS B 1 502 ? 42.403 37.120 31.285 1.00 33.54 530 LYS D C 1
ATOM 9233 O O . LYS B 1 502 ? 43.457 36.617 31.683 1.00 31.87 530 LYS D O 1
ATOM 9239 N N . ASN B 1 503 ? 41.208 36.656 31.603 1.00 28.01 531 ASN D N 1
ATOM 9240 C CA . ASN B 1 503 ? 41.026 35.501 32.457 1.00 28.68 531 ASN D CA 1
ATOM 9241 C C . ASN B 1 503 ? 40.729 34.161 31.758 1.00 30.63 531 ASN D C 1
ATOM 9242 O O . ASN B 1 503 ? 40.414 33.179 32.429 1.00 21.18 531 ASN D O 1
ATOM 9247 N N . LEU B 1 504 ? 40.787 34.132 30.417 1.00 27.80 532 LEU D N 1
ATOM 9248 C CA . LEU B 1 504 ? 40.593 32.881 29.700 1.00 21.86 532 LEU D CA 1
ATOM 9249 C C . LEU B 1 504 ? 41.665 31.876 30.098 1.00 23.75 532 LEU D C 1
ATOM 9250 O O . LEU B 1 504 ? 42.849 32.170 29.961 1.00 22.45 532 LEU D O 1
ATOM 9255 N N . SER B 1 505 ? 41.264 30.728 30.647 1.00 21.00 533 SER D N 1
ATOM 9256 C CA . SER B 1 505 ? 42.218 29.652 30.930 1.00 23.55 533 SER D CA 1
ATOM 9257 C C . SER B 1 505 ? 42.156 28.460 29.952 1.00 20.57 533 SER D C 1
ATOM 9258 O O . SER B 1 505 ? 43.065 27.635 29.904 1.00 17.98 533 SER D O 1
ATOM 9261 N N . SER B 1 506 ? 41.057 28.346 29.219 1.00 18.49 534 SER D N 1
ATOM 9262 C CA . SER B 1 506 ? 40.855 27.203 28.345 1.00 20.56 534 SER D CA 1
ATOM 9263 C C . SER B 1 506 ? 40.164 27.639 27.034 1.00 22.97 534 SER D C 1
ATOM 9264 O O . SER B 1 506 ? 39.142 28.321 27.074 1.00 20.26 534 SER D O 1
ATOM 9267 N N . ILE B 1 507 ? 40.718 27.249 25.883 1.00 21.96 535 ILE D N 1
ATOM 9268 C CA . ILE B 1 507 ? 40.085 27.498 24.582 1.00 18.10 535 ILE D CA 1
ATOM 9269 C C . ILE B 1 507 ? 40.012 26.230 23.739 1.00 21.64 535 ILE D C 1
ATOM 9270 O O . ILE B 1 507 ? 41.036 25.695 23.301 1.00 18.53 535 ILE D O 1
ATOM 9275 N N . ASN B 1 508 ? 38.806 25.728 23.522 1.00 21.28 536 ASN D N 1
ATOM 9276 C CA . ASN B 1 508 ? 38.659 24.656 22.578 1.00 17.33 536 ASN D CA 1
ATOM 9277 C C . ASN B 1 508 ? 37.765 25.090 21.428 1.00 26.48 536 ASN D C 1
ATOM 9278 O O . ASN B 1 508 ? 36.529 25.154 21.571 1.00 24.06 536 ASN D O 1
ATOM 9283 N N . LEU B 1 509 ? 38.415 25.391 20.298 1.00 26.58 537 LEU D N 1
ATOM 9284 C CA . LEU B 1 509 ? 37.779 25.743 19.020 1.00 22.10 537 LEU D CA 1
ATOM 9285 C C . LEU B 1 509 ? 37.797 24.583 18.007 1.00 28.17 537 LEU D C 1
ATOM 9286 O O . LEU B 1 509 ? 37.517 24.767 16.809 1.00 24.67 537 LEU D O 1
ATOM 9291 N N . SER B 1 510 ? 38.204 23.406 18.469 1.00 28.26 538 SER D N 1
ATOM 9292 C CA . SER B 1 510 ? 38.516 22.314 17.557 1.00 26.19 538 SER D CA 1
ATOM 9293 C C . SER B 1 510 ? 37.307 21.815 16.750 1.00 27.34 538 SER D C 1
ATOM 9294 O O . SER B 1 510 ? 36.157 22.140 17.057 1.00 20.27 538 SER D O 1
ATOM 9297 N N . ARG B 1 511 ? 37.611 21.100 15.664 1.00 29.95 539 ARG D N 1
ATOM 9298 C CA . ARG B 1 511 ? 36.619 20.555 14.723 1.00 27.16 539 ARG D CA 1
ATOM 9299 C C . ARG B 1 511 ? 35.572 21.577 14.258 1.00 23.87 539 ARG D C 1
ATOM 9300 O O . ARG B 1 511 ? 34.374 21.346 14.372 1.00 25.00 539 ARG D O 1
ATOM 9308 N N . ASN B 1 512 ? 36.033 22.705 13.747 1.00 20.99 540 ASN D N 1
ATOM 9309 C CA . ASN B 1 512 ? 35.153 23.690 13.144 1.00 24.93 540 ASN D CA 1
ATOM 9310 C C . ASN B 1 512 ? 35.632 24.095 11.739 1.00 33.07 540 ASN D C 1
ATOM 9311 O O . ASN B 1 512 ? 36.470 23.409 11.135 1.00 30.09 540 ASN D O 1
ATOM 9316 N N . ARG B 1 513 ? 35.037 25.140 11.180 1.00 31.23 541 ARG D N 1
ATOM 9317 C CA . ARG B 1 513 ? 35.478 25.663 9.885 1.00 35.00 541 ARG D CA 1
ATOM 9318 C C . ARG B 1 513 ? 36.364 26.912 9.875 1.00 33.59 541 ARG D C 1
ATOM 9319 O O . ARG B 1 513 ? 36.522 27.523 8.827 1.00 37.50 541 ARG D O 1
ATOM 9327 N N . PHE B 1 514 ? 36.878 27.338 11.020 1.00 29.74 542 PHE D N 1
ATOM 9328 C CA . PHE B 1 514 ? 37.603 28.617 11.085 1.00 29.79 542 PHE D CA 1
ATOM 9329 C C . PHE B 1 514 ? 38.708 28.782 10.048 1.00 28.24 542 PHE D C 1
ATOM 9330 O O . PHE B 1 514 ? 39.458 27.852 9.774 1.00 30.51 542 PHE D O 1
ATOM 9338 N N . THR B 1 515 ? 38.810 29.967 9.465 1.00 29.97 543 THR D N 1
ATOM 9339 C CA . THR B 1 515 ? 39.869 30.212 8.496 1.00 32.16 543 THR D CA 1
ATOM 9340 C C . THR B 1 515 ? 40.778 31.328 8.967 1.00 32.04 543 THR D C 1
ATOM 9341 O O . THR B 1 515 ? 40.621 31.856 10.060 1.00 35.61 543 THR D O 1
ATOM 9345 N N . GLY B 1 516 ? 41.736 31.670 8.121 1.00 34.99 544 GLY D N 1
ATOM 9346 C CA . GLY B 1 516 ? 42.633 32.778 8.359 1.00 36.28 544 GLY D CA 1
ATOM 9347 C C . GLY B 1 516 ? 43.808 32.379 9.214 1.00 40.35 544 GLY D C 1
ATOM 9348 O O . GLY B 1 516 ? 44.021 31.194 9.472 1.00 39.32 544 GLY D O 1
ATOM 9349 N N . GLN B 1 517 ? 44.574 33.383 9.633 1.00 39.77 545 GLN D N 1
ATOM 9350 C CA . GLN B 1 517 ? 45.749 33.195 10.465 1.00 35.58 545 GLN D CA 1
ATOM 9351 C C . GLN B 1 517 ? 45.359 33.159 11.938 1.00 39.59 545 GLN D C 1
ATOM 9352 O O . GLN B 1 517 ? 44.314 33.691 12.321 1.00 37.63 545 GLN D O 1
ATOM 9358 N N . ILE B 1 518 ? 46.183 32.498 12.750 1.00 38.71 546 ILE D N 1
ATOM 9359 C CA . ILE B 1 518 ? 46.014 32.494 14.198 1.00 33.66 546 ILE D CA 1
ATOM 9360 C C . ILE B 1 518 ? 46.414 33.850 14.744 1.00 34.98 546 ILE D C 1
ATOM 9361 O O . ILE B 1 518 ? 47.554 34.273 14.569 1.00 37.53 546 ILE D O 1
ATOM 9366 N N . PRO B 1 519 ? 45.469 34.559 15.368 1.00 33.74 547 PRO D N 1
ATOM 9367 C CA . PRO B 1 519 ? 45.704 35.926 15.866 1.00 29.52 547 PRO D CA 1
ATOM 9368 C C . PRO B 1 519 ? 46.767 35.978 16.962 1.00 32.20 547 PRO D C 1
ATOM 9369 O O . PRO B 1 519 ? 46.633 35.247 17.941 1.00 29.78 547 PRO D O 1
ATOM 9373 N N . PRO B 1 520 ? 47.777 36.859 16.826 1.00 34.89 548 PRO D N 1
ATOM 9374 C CA . PRO B 1 520 ? 48.844 37.014 17.823 1.00 33.87 548 PRO D CA 1
ATOM 9375 C C . PRO B 1 520 ? 48.345 37.617 19.136 1.00 34.49 548 PRO D C 1
ATOM 9376 O O . PRO B 1 520 ? 49.049 37.543 20.136 1.00 33.73 548 PRO D O 1
ATOM 9380 N N . GLN B 1 521 ? 47.168 38.238 19.121 1.00 37.55 549 GLN D N 1
ATOM 9381 C CA . GLN B 1 521 ? 46.579 38.792 20.339 1.00 32.54 549 GLN D CA 1
ATOM 9382 C C . GLN B 1 521 ? 46.367 37.724 21.393 1.00 31.24 549 GLN D C 1
ATOM 9383 O O . GLN B 1 521 ? 46.302 38.028 22.588 1.00 37.09 549 GLN D O 1
ATOM 9389 N N . LEU B 1 522 ? 46.217 36.478 20.955 1.00 32.34 550 LEU D N 1
ATOM 9390 C CA . LEU B 1 522 ? 46.065 35.361 21.881 1.00 30.61 550 LEU D CA 1
ATOM 9391 C C . LEU B 1 522 ? 47.303 35.236 22.783 1.00 30.82 550 LEU D C 1
ATOM 9392 O O . LEU B 1 522 ? 47.236 34.646 23.851 1.00 31.08 550 LEU D O 1
ATOM 9397 N N . GLY B 1 523 ? 48.413 35.852 22.383 1.00 30.32 551 GLY D N 1
ATOM 9398 C CA . GLY B 1 523 ? 49.582 35.933 23.243 1.00 30.14 551 GLY D CA 1
ATOM 9399 C C . GLY B 1 523 ? 49.352 36.745 24.512 1.00 30.60 551 GLY D C 1
ATOM 9400 O O . GLY B 1 523 ? 50.167 36.720 25.439 1.00 27.08 551 GLY D O 1
ATOM 9401 N N . ASN B 1 524 ? 48.247 37.482 24.553 1.00 29.15 552 ASN D N 1
ATOM 9402 C CA . ASN B 1 524 ? 47.903 38.253 25.737 1.00 28.99 552 ASN D CA 1
ATOM 9403 C C . ASN B 1 524 ? 47.336 37.399 26.849 1.00 31.83 552 ASN D C 1
ATOM 9404 O O . ASN B 1 524 ? 47.240 37.853 27.976 1.00 28.76 552 ASN D O 1
ATOM 9409 N N . LEU B 1 525 ? 46.966 36.155 26.554 1.00 31.93 553 LEU D N 1
ATOM 9410 C CA . LEU B 1 525 ? 46.289 35.389 27.577 1.00 31.93 553 LEU D CA 1
ATOM 9411 C C . LEU B 1 525 ? 47.324 34.658 28.423 1.00 28.99 553 LEU D C 1
ATOM 9412 O O . LEU B 1 525 ? 47.835 33.603 28.042 1.00 27.67 553 LEU D O 1
ATOM 9417 N N . GLN B 1 526 ? 47.553 35.191 29.619 1.00 25.38 554 GLN D N 1
ATOM 9418 C CA . GLN B 1 526 ? 48.595 34.675 30.496 1.00 25.29 554 GLN D CA 1
ATOM 9419 C C . GLN B 1 526 ? 48.087 33.675 31.523 1.00 20.91 554 GLN D C 1
ATOM 9420 O O . GLN B 1 526 ? 48.881 33.067 32.219 1.00 23.85 554 GLN D O 1
ATOM 9426 N N . ASN B 1 527 ? 46.775 33.509 31.628 1.00 18.04 555 ASN D N 1
ATOM 9427 C CA . ASN B 1 527 ? 46.224 32.395 32.393 1.00 17.93 555 ASN D CA 1
ATOM 9428 C C . ASN B 1 527 ? 45.793 31.185 31.543 1.00 16.78 555 ASN D C 1
ATOM 9429 O O . ASN B 1 527 ? 45.188 30.268 32.060 1.00 17.99 555 ASN D O 1
ATOM 9434 N N . LEU B 1 528 ? 46.065 31.201 30.238 1.00 19.28 556 LEU D N 1
ATOM 9435 C CA . LEU B 1 528 ? 45.539 30.180 29.332 1.00 19.94 556 LEU D CA 1
ATOM 9436 C C . LEU B 1 528 ? 46.353 28.881 29.499 1.00 18.56 556 LEU D C 1
ATOM 9437 O O . LEU B 1 528 ? 47.558 28.854 29.254 1.00 19.46 556 LEU D O 1
ATOM 9442 N N . GLY B 1 529 ? 45.701 27.816 29.950 1.00 14.00 557 GLY D N 1
ATOM 9443 C CA . GLY B 1 529 ? 46.396 26.568 30.186 1.00 15.20 557 GLY D CA 1
ATOM 9444 C C . GLY B 1 529 ? 46.174 25.557 29.078 1.00 26.87 557 GLY D C 1
ATOM 9445 O O . GLY B 1 529 ? 46.951 24.607 28.908 1.00 23.89 557 GLY D O 1
ATOM 9446 N N . TYR B 1 530 ? 45.129 25.779 28.286 1.00 23.12 558 TYR D N 1
ATOM 9447 C CA . TYR B 1 530 ? 44.763 24.810 27.285 1.00 21.27 558 TYR D CA 1
ATOM 9448 C C . TYR B 1 530 ? 44.331 25.527 26.039 1.00 21.00 558 TYR D C 1
ATOM 9449 O O . TYR B 1 530 ? 43.425 26.362 26.087 1.00 19.10 558 TYR D O 1
ATOM 9458 N N . MET B 1 531 ? 44.957 25.179 24.920 1.00 18.68 559 MET D N 1
ATOM 9459 C CA . MET B 1 531 ? 44.540 25.734 23.649 1.00 20.19 559 MET D CA 1
ATOM 9460 C C . MET B 1 531 ? 44.450 24.669 22.571 1.00 23.23 559 MET D C 1
ATOM 9461 O O . MET B 1 531 ? 45.467 24.101 22.141 1.00 15.98 559 MET D O 1
ATOM 9466 N N . ASN B 1 532 ? 43.217 24.422 22.137 1.00 23.56 560 ASN D N 1
ATOM 9467 C CA . ASN B 1 532 ? 42.941 23.482 21.066 1.00 21.80 560 ASN D CA 1
ATOM 9468 C C . ASN B 1 532 ? 42.301 24.196 19.895 1.00 25.16 560 ASN D C 1
ATOM 9469 O O . ASN B 1 532 ? 41.123 24.578 19.965 1.00 25.01 560 ASN D O 1
ATOM 9474 N N . LEU B 1 533 ? 43.094 24.408 18.847 1.00 23.57 561 LEU D N 1
ATOM 9475 C CA . LEU B 1 533 ? 42.633 24.874 17.536 1.00 21.05 561 LEU D CA 1
ATOM 9476 C C . LEU B 1 533 ? 42.535 23.781 16.474 1.00 25.62 561 LEU D C 1
ATOM 9477 O O . LEU B 1 533 ? 42.379 24.081 15.293 1.00 27.35 561 LEU D O 1
ATOM 9482 N N . SER B 1 534 ? 42.728 22.530 16.861 1.00 23.47 562 SER D N 1
ATOM 9483 C CA . SER B 1 534 ? 42.879 21.468 15.881 1.00 19.37 562 SER D CA 1
ATOM 9484 C C . SER B 1 534 ? 41.633 21.213 15.007 1.00 24.30 562 SER D C 1
ATOM 9485 O O . SER B 1 534 ? 40.506 21.562 15.369 1.00 20.48 562 SER D O 1
ATOM 9488 N N . ARG B 1 535 ? 41.863 20.609 13.841 1.00 25.40 563 ARG D N 1
ATOM 9489 C CA . ARG B 1 535 ? 40.811 20.341 12.862 1.00 17.96 563 ARG D CA 1
ATOM 9490 C C . ARG B 1 535 ? 40.007 21.580 12.453 1.00 21.58 563 ARG D C 1
ATOM 9491 O O . ARG B 1 535 ? 38.806 21.682 12.702 1.00 22.38 563 ARG D O 1
ATOM 9499 N N . ASN B 1 536 ? 40.700 22.515 11.817 1.00 18.94 564 ASN D N 1
ATOM 9500 C CA . ASN B 1 536 ? 40.077 23.646 11.164 1.00 25.79 564 ASN D CA 1
ATOM 9501 C C . ASN B 1 536 ? 40.763 23.900 9.813 1.00 31.50 564 ASN D C 1
ATOM 9502 O O . ASN B 1 536 ? 41.504 23.052 9.327 1.00 33.50 564 ASN D O 1
ATOM 9507 N N . LEU B 1 537 ? 40.455 25.031 9.194 1.00 29.77 565 LEU D N 1
ATOM 9508 C CA . LEU B 1 537 ? 41.077 25.481 7.944 1.00 30.14 565 LEU D CA 1
ATOM 9509 C C . LEU B 1 537 ? 42.229 26.477 8.110 1.00 31.59 565 LEU D C 1
ATOM 9510 O O . LEU B 1 537 ? 42.527 27.232 7.182 1.00 34.96 565 LEU D O 1
ATOM 9515 N N . LEU B 1 538 ? 42.779 26.585 9.314 1.00 32.99 566 LEU D N 1
ATOM 9516 C CA . LEU B 1 538 ? 43.796 27.615 9.605 1.00 37.04 566 LEU D CA 1
ATOM 9517 C C . LEU B 1 538 ? 45.026 27.593 8.706 1.00 34.07 566 LEU D C 1
ATOM 9518 O O . LEU B 1 538 ? 45.483 26.534 8.269 1.00 30.96 566 LEU D O 1
ATOM 9523 N N . GLU B 1 539 ? 45.548 28.788 8.453 1.00 31.02 567 GLU D N 1
ATOM 9524 C CA . GLU B 1 539 ? 46.683 28.983 7.570 1.00 35.00 567 GLU D CA 1
ATOM 9525 C C . GLU B 1 539 ? 47.659 30.030 8.097 1.00 34.87 567 GLU D C 1
ATOM 9526 O O . GLU B 1 539 ? 47.376 30.739 9.057 1.00 38.36 567 GLU D O 1
ATOM 9532 N N . GLY B 1 540 ? 48.809 30.132 7.446 1.00 33.68 568 GLY D N 1
ATOM 9533 C CA . GLY B 1 540 ? 49.868 30.996 7.912 1.00 30.25 568 GLY D CA 1
ATOM 9534 C C . GLY B 1 540 ? 50.689 30.263 8.964 1.00 36.28 568 GLY D C 1
ATOM 9535 O O . GLY B 1 540 ? 50.606 29.040 9.123 1.00 31.74 568 GLY D O 1
ATOM 9536 N N . SER B 1 541 ? 51.467 31.018 9.721 1.00 31.25 569 SER D N 1
ATOM 9537 C CA . SER B 1 541 ? 52.369 30.412 10.661 1.00 29.40 569 SER D CA 1
ATOM 9538 C C . SER B 1 541 ? 51.995 30.798 12.080 1.00 33.59 569 SER D C 1
ATOM 9539 O O . SER B 1 541 ? 51.119 31.634 12.292 1.00 42.10 569 SER D O 1
ATOM 9542 N N . LEU B 1 542 ? 52.673 30.182 13.041 1.00 35.82 570 LEU D N 1
ATOM 9543 C CA . LEU B 1 542 ? 52.472 30.434 14.466 1.00 28.95 570 LEU D CA 1
ATOM 9544 C C . LEU B 1 542 ? 53.094 31.763 14.852 1.00 30.93 570 LEU D C 1
ATOM 9545 O O . LEU B 1 542 ? 54.304 31.949 14.723 1.00 31.80 570 LEU D O 1
ATOM 9550 N N . PRO B 1 543 ? 52.259 32.712 15.291 1.00 29.75 571 PRO D N 1
ATOM 9551 C CA . PRO B 1 543 ? 52.779 34.000 15.755 1.00 27.89 571 PRO D CA 1
ATOM 9552 C C . PRO B 1 543 ? 53.689 33.743 16.936 1.00 31.33 571 PRO D C 1
ATOM 9553 O O . PRO B 1 543 ? 53.275 33.024 17.842 1.00 29.24 571 PRO D O 1
ATOM 9557 N N . ALA B 1 544 ? 54.900 34.295 16.930 1.00 35.54 572 ALA D N 1
ATOM 9558 C CA . ALA B 1 544 ? 55.825 34.093 18.048 1.00 33.13 572 ALA D CA 1
ATOM 9559 C C . ALA B 1 544 ? 55.269 34.672 19.342 1.00 33.74 572 ALA D C 1
ATOM 9560 O O . ALA B 1 544 ? 55.651 34.238 20.434 1.00 32.20 572 ALA D O 1
ATOM 9562 N N . GLN B 1 545 ? 54.348 35.629 19.207 1.00 30.05 573 GLN D N 1
ATOM 9563 C CA . GLN B 1 545 ? 53.679 36.247 20.353 1.00 32.20 573 GLN D CA 1
ATOM 9564 C C . GLN B 1 545 ? 53.036 35.224 21.306 1.00 35.92 573 GLN D C 1
ATOM 9565 O O . GLN B 1 545 ? 52.885 35.486 22.506 1.00 35.44 573 GLN D O 1
ATOM 9571 N N . LEU B 1 546 ? 52.664 34.067 20.763 1.00 30.86 574 LEU D N 1
ATOM 9572 C CA . LEU B 1 546 ? 52.070 32.983 21.525 1.00 26.47 574 LEU D CA 1
ATOM 9573 C C . LEU B 1 546 ? 52.966 32.497 22.680 1.00 29.21 574 LEU D C 1
ATOM 9574 O O . LEU B 1 546 ? 52.495 31.868 23.642 1.00 26.61 574 LEU D O 1
ATOM 9579 N N . SER B 1 547 ? 54.251 32.816 22.594 1.00 26.81 575 SER D N 1
ATOM 9580 C CA . SER B 1 547 ? 55.203 32.481 23.655 1.00 31.83 575 SER D CA 1
ATOM 9581 C C . SER B 1 547 ? 54.874 33.122 25.000 1.00 28.48 575 SER D C 1
ATOM 9582 O O . SER B 1 547 ? 55.288 32.625 26.043 1.00 28.56 575 SER D O 1
ATOM 9585 N N . ASN B 1 548 ? 54.121 34.215 24.964 1.00 27.96 576 ASN D N 1
ATOM 9586 C CA . ASN B 1 548 ? 53.676 34.898 26.175 1.00 29.49 576 ASN D CA 1
ATOM 9587 C C . ASN B 1 548 ? 52.555 34.198 26.952 1.00 32.02 576 ASN D C 1
ATOM 9588 O O . ASN B 1 548 ? 52.220 34.609 28.069 1.00 30.44 576 ASN D O 1
ATOM 9593 N N . CYS B 1 549 ? 51.997 33.115 26.424 1.00 28.25 577 CYS D N 1
ATOM 9594 C CA . CYS B 1 549 ? 51.001 32.453 27.247 1.00 30.57 577 CYS D CA 1
ATOM 9595 C C . CYS B 1 549 ? 51.843 31.521 28.073 1.00 25.51 577 CYS D C 1
ATOM 9596 O O . CYS B 1 549 ? 52.114 30.400 27.672 1.00 24.10 577 CYS D O 1
ATOM 9599 N N . VAL B 1 550 ? 52.130 31.949 29.293 1.00 25.75 578 VAL D N 1
ATOM 9600 C CA . VAL B 1 550 ? 53.203 31.346 30.065 1.00 22.49 578 VAL D CA 1
ATOM 9601 C C . VAL B 1 550 ? 52.651 30.186 30.845 1.00 21.48 578 VAL D C 1
ATOM 9602 O O . VAL B 1 550 ? 53.392 29.302 31.258 1.00 32.60 578 VAL D O 1
ATOM 9606 N N . SER B 1 551 ? 51.331 30.147 30.958 1.00 18.57 579 SER D N 1
ATOM 9607 C CA . SER B 1 551 ? 50.651 29.088 31.677 1.00 20.23 579 SER D CA 1
ATOM 9608 C C . SER B 1 551 ? 50.285 27.878 30.812 1.00 18.85 579 SER D C 1
ATOM 9609 O O . SER B 1 551 ? 49.686 26.957 31.334 1.00 20.89 579 SER D O 1
ATOM 9612 N N . LEU B 1 552 ? 50.600 27.877 29.512 1.00 20.12 580 LEU D N 1
ATOM 9613 C CA . LEU B 1 552 ? 50.155 26.778 28.626 1.00 19.26 580 LEU D CA 1
ATOM 9614 C C . LEU B 1 552 ? 50.585 25.392 29.097 1.00 17.44 580 LEU D C 1
ATOM 9615 O O . LEU B 1 552 ? 51.753 25.135 29.359 1.00 18.32 580 LEU D O 1
ATOM 9620 N N . GLU B 1 553 ? 49.597 24.531 29.245 1.00 15.08 581 GLU D N 1
ATOM 9621 C CA . GLU B 1 553 ? 49.788 23.124 29.521 1.00 18.24 581 GLU D CA 1
ATOM 9622 C C . GLU B 1 553 ? 49.751 22.339 28.202 1.00 23.80 581 GLU D C 1
ATOM 9623 O O . GLU B 1 553 ? 50.646 21.555 27.883 1.00 27.06 581 GLU D O 1
ATOM 9629 N N . ARG B 1 554 ? 48.681 22.522 27.450 1.00 18.35 582 ARG D N 1
ATOM 9630 C CA . ARG B 1 554 ? 48.436 21.682 26.308 1.00 18.65 582 ARG D CA 1
ATOM 9631 C C . ARG B 1 554 ? 48.225 22.577 25.103 1.00 18.14 582 ARG D C 1
ATOM 9632 O O . ARG B 1 554 ? 47.428 23.508 25.158 1.00 14.80 582 ARG D O 1
ATOM 9640 N N . PHE B 1 555 ? 48.968 22.317 24.030 1.00 17.85 583 PHE D N 1
ATOM 9641 C CA . PHE B 1 555 ? 48.848 23.123 22.826 1.00 17.75 583 PHE D CA 1
ATOM 9642 C C . PHE B 1 555 ? 48.643 22.213 21.630 1.00 17.01 583 PHE D C 1
ATOM 9643 O O . PHE B 1 555 ? 49.514 21.440 21.246 1.00 17.92 583 PHE D O 1
ATOM 9651 N N . ASP B 1 556 ? 47.461 22.292 21.059 1.00 16.85 584 ASP D N 1
ATOM 9652 C CA . ASP B 1 556 ? 47.129 21.440 19.953 1.00 18.80 584 ASP D CA 1
ATOM 9653 C C . ASP B 1 556 ? 46.579 22.301 18.839 1.00 20.35 584 ASP D C 1
ATOM 9654 O O . ASP B 1 556 ? 45.484 22.855 18.959 1.00 19.22 584 ASP D O 1
ATOM 9659 N N . VAL B 1 557 ? 47.382 22.448 17.788 1.00 21.85 585 VAL D N 1
ATOM 9660 C CA . VAL B 1 557 ? 46.978 23.010 16.486 1.00 20.47 585 VAL D CA 1
ATOM 9661 C C . VAL B 1 557 ? 46.821 22.008 15.334 1.00 24.13 585 VAL D C 1
ATOM 9662 O O . VAL B 1 557 ? 46.840 22.412 14.162 1.00 24.76 585 VAL D O 1
ATOM 9666 N N . GLY B 1 558 ? 46.825 20.716 15.631 1.00 21.08 586 GLY D N 1
ATOM 9667 C CA . GLY B 1 558 ? 46.877 19.718 14.578 1.00 24.00 586 GLY D CA 1
ATOM 9668 C C . GLY B 1 558 ? 45.792 19.814 13.507 1.00 25.21 586 GLY D C 1
ATOM 9669 O O . GLY B 1 558 ? 44.772 20.457 13.709 1.00 21.95 586 GLY D O 1
ATOM 9670 N N . PHE B 1 559 ? 46.036 19.193 12.353 1.00 25.24 587 PHE D N 1
ATOM 9671 C CA . PHE B 1 559 ? 45.070 19.182 11.251 1.00 22.01 587 PHE D CA 1
ATOM 9672 C C . PHE B 1 559 ? 44.610 20.554 10.741 1.00 26.41 587 PHE D C 1
ATOM 9673 O O . PHE B 1 559 ? 43.413 20.850 10.708 1.00 21.49 587 PHE D O 1
ATOM 9681 N N . ASN B 1 560 ? 45.570 21.371 10.324 1.00 27.63 588 ASN D N 1
ATOM 9682 C CA . ASN B 1 560 ? 45.285 22.609 9.609 1.00 30.42 588 ASN D CA 1
ATOM 9683 C C . ASN B 1 560 ? 46.258 22.747 8.434 1.00 31.35 588 ASN D C 1
ATOM 9684 O O . ASN B 1 560 ? 46.919 21.789 8.051 1.00 34.09 588 ASN D O 1
ATOM 9689 N N . SER B 1 561 ? 46.260 23.911 7.808 1.00 31.84 589 SER D N 1
ATOM 9690 C CA . SER B 1 561 ? 47.247 24.275 6.791 1.00 34.12 589 SER D CA 1
ATOM 9691 C C . SER B 1 561 ? 48.385 25.155 7.298 1.00 35.38 589 SER D C 1
ATOM 9692 O O . SER B 1 561 ? 49.026 25.854 6.511 1.00 41.10 589 SER D O 1
ATOM 9695 N N . LEU B 1 562 ? 48.517 25.248 8.615 1.00 34.14 590 LEU D N 1
ATOM 9696 C CA . LEU B 1 562 ? 49.553 26.065 9.228 1.00 32.26 590 LEU D CA 1
ATOM 9697 C C . LEU B 1 562 ? 50.910 25.702 8.646 1.00 32.37 590 LEU D C 1
ATOM 9698 O O . LEU B 1 562 ? 51.200 24.527 8.415 1.00 33.38 590 LEU D O 1
ATOM 9703 N N . ASN B 1 563 ? 51.738 26.707 8.397 1.00 29.32 591 ASN D N 1
ATOM 9704 C CA . ASN B 1 563 ? 53.060 26.441 7.864 1.00 31.99 591 ASN D CA 1
ATOM 9705 C C . ASN B 1 563 ? 54.121 27.222 8.604 1.00 33.15 591 ASN D C 1
ATOM 9706 O O . ASN B 1 563 ? 53.826 27.953 9.543 1.00 31.82 591 ASN D O 1
ATOM 9711 N N . GLY B 1 564 ? 55.361 27.073 8.165 1.00 34.72 592 GLY D N 1
ATOM 9712 C CA . GLY B 1 564 ? 56.440 27.849 8.731 1.00 32.75 592 GLY D CA 1
ATOM 9713 C C . GLY B 1 564 ? 57.272 27.017 9.667 1.00 29.84 592 GLY D C 1
ATOM 9714 O O . GLY B 1 564 ? 57.066 25.822 9.811 1.00 33.80 592 GLY D O 1
ATOM 9715 N N . SER B 1 565 ? 58.237 27.662 10.290 1.00 26.38 593 SER D N 1
ATOM 9716 C CA . SER B 1 565 ? 59.029 27.012 11.296 1.00 28.10 593 SER D CA 1
ATOM 9717 C C . SER B 1 565 ? 58.403 27.335 12.641 1.00 29.96 593 SER D C 1
ATOM 9718 O O . SER B 1 565 ? 57.816 28.412 12.818 1.00 27.21 593 SER D O 1
ATOM 9721 N N . VAL B 1 566 ? 58.460 26.377 13.559 1.00 27.78 594 VAL D N 1
ATOM 9722 C CA . VAL B 1 566 ? 58.002 26.602 14.919 1.00 25.00 594 VAL D CA 1
ATOM 9723 C C . VAL B 1 566 ? 58.870 27.625 15.640 1.00 24.83 594 VAL D C 1
ATOM 9724 O O . VAL B 1 566 ? 60.066 27.401 15.818 1.00 26.95 594 VAL D O 1
ATOM 9728 N N . PRO B 1 567 ? 58.272 28.750 16.058 1.00 22.71 595 PRO D N 1
ATOM 9729 C CA . PRO B 1 567 ? 59.033 29.756 16.804 1.00 24.98 595 PRO D CA 1
ATOM 9730 C C . PRO B 1 567 ? 59.716 29.102 18.004 1.00 25.67 595 PRO D C 1
ATOM 9731 O O . PRO B 1 567 ? 59.078 28.388 18.768 1.00 28.87 595 PRO D O 1
ATOM 9735 N N . SER B 1 568 ? 61.003 29.341 18.173 1.00 25.12 596 SER D N 1
ATOM 9736 C CA . SER B 1 568 ? 61.730 28.715 19.267 1.00 30.37 596 SER D CA 1
ATOM 9737 C C . SER B 1 568 ? 61.443 29.421 20.599 1.00 28.43 596 SER D C 1
ATOM 9738 O O . SER B 1 568 ? 61.814 28.932 21.659 1.00 29.35 596 SER D O 1
ATOM 9741 N N . ASN B 1 569 ? 60.803 30.584 20.531 1.00 29.76 597 ASN D N 1
ATOM 9742 C CA . ASN B 1 569 ? 60.360 31.298 21.723 1.00 29.23 597 ASN D CA 1
ATOM 9743 C C . ASN B 1 569 ? 59.352 30.499 22.540 1.00 32.66 597 ASN D C 1
ATOM 9744 O O . ASN B 1 569 ? 59.086 30.833 23.686 1.00 30.94 597 ASN D O 1
ATOM 9749 N N . PHE B 1 570 ? 58.774 29.460 21.938 1.00 30.68 598 PHE D N 1
ATOM 9750 C CA . PHE B 1 570 ? 57.799 28.620 22.628 1.00 25.36 598 PHE D CA 1
ATOM 9751 C C . PHE B 1 570 ? 58.471 27.838 23.756 1.00 23.32 598 PHE D C 1
ATOM 9752 O O . PHE B 1 570 ? 57.810 27.167 24.548 1.00 23.04 598 PHE D O 1
ATOM 9760 N N . SER B 1 571 ? 59.799 27.926 23.815 1.00 24.56 599 SER D N 1
ATOM 9761 C CA . SER B 1 571 ? 60.578 27.395 24.929 1.00 23.12 599 SER D CA 1
ATOM 9762 C C . SER B 1 571 ? 60.183 28.104 26.220 1.00 25.64 599 SER D C 1
ATOM 9763 O O . SER B 1 571 ? 60.545 27.672 27.309 1.00 24.48 599 SER D O 1
ATOM 9766 N N . ASN B 1 572 ? 59.439 29.199 26.084 1.00 22.92 600 ASN D N 1
ATOM 9767 C CA . ASN B 1 572 ? 58.943 29.934 27.221 1.00 23.08 600 ASN D CA 1
ATOM 9768 C C . ASN B 1 572 ? 57.714 29.305 27.874 1.00 27.73 600 ASN D C 1
ATOM 9769 O O . ASN B 1 572 ? 57.286 29.756 28.942 1.00 26.66 600 ASN D O 1
ATOM 9774 N N . TRP B 1 573 ? 57.146 28.261 27.279 1.00 24.37 601 TRP D N 1
ATOM 9775 C CA . TRP B 1 573 ? 56.017 27.657 27.941 1.00 24.83 601 TRP D CA 1
ATOM 9776 C C . TRP B 1 573 ? 56.593 26.568 28.824 1.00 25.30 601 TRP D C 1
ATOM 9777 O O . TRP B 1 573 ? 56.632 25.389 28.457 1.00 26.89 601 TRP D O 1
ATOM 9788 N N . LYS B 1 574 ? 56.827 26.910 30.068 1.00 23.50 602 LYS D N 1
ATOM 9789 C CA . LYS B 1 574 ? 57.725 26.084 30.837 1.00 26.09 602 LYS D CA 1
ATOM 9790 C C . LYS B 1 574 ? 56.922 25.008 31.528 1.00 24.31 602 LYS D C 1
ATOM 9791 O O . LYS B 1 574 ? 57.475 24.047 32.052 1.00 26.05 602 LYS D O 1
ATOM 9797 N N . GLY B 1 575 ? 55.608 25.173 31.496 1.00 20.66 603 GLY D N 1
ATOM 9798 C CA . GLY B 1 575 ? 54.709 24.189 32.040 1.00 20.00 603 GLY D CA 1
ATOM 9799 C C . GLY B 1 575 ? 54.066 23.260 31.020 1.00 20.46 603 GLY D C 1
ATOM 9800 O O . GLY B 1 575 ? 53.164 22.502 31.377 1.00 20.52 603 GLY D O 1
ATOM 9801 N N . LEU B 1 576 ? 54.509 23.297 29.763 1.00 21.71 604 LEU D N 1
ATOM 9802 C CA . LEU B 1 576 ? 53.855 22.517 28.706 1.00 18.32 604 LEU D CA 1
ATOM 9803 C C . LEU B 1 576 ? 54.007 20.993 28.893 1.00 16.35 604 LEU D C 1
ATOM 9804 O O . LEU B 1 576 ? 55.102 20.485 29.076 1.00 15.48 604 LEU D O 1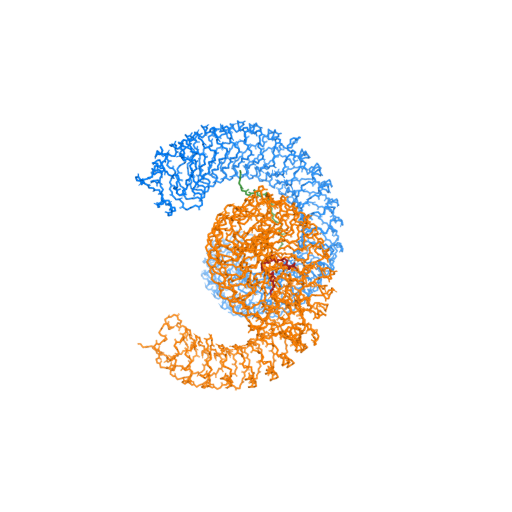
ATOM 9809 N N . THR B 1 577 ? 52.880 20.297 28.966 1.00 15.99 605 THR D N 1
ATOM 9810 C CA . THR B 1 577 ? 52.809 18.833 28.969 1.00 15.65 605 THR D CA 1
ATOM 9811 C C . THR B 1 577 ? 52.659 18.130 27.585 1.00 23.93 605 THR D C 1
ATOM 9812 O O . THR B 1 577 ? 53.155 17.011 27.351 1.00 21.40 605 THR D O 1
ATOM 9816 N N . THR B 1 578 ? 51.954 18.805 26.682 1.00 20.64 606 THR D N 1
ATOM 9817 C CA . THR B 1 578 ? 51.429 18.192 25.495 1.00 15.16 606 THR D CA 1
ATOM 9818 C C . THR B 1 578 ? 51.596 19.140 24.337 1.00 20.18 606 THR D C 1
ATOM 9819 O O . THR B 1 578 ? 51.068 20.256 24.375 1.00 18.58 606 THR D O 1
ATOM 9823 N N . LEU B 1 579 ? 52.303 18.689 23.299 1.00 17.35 607 LEU D N 1
ATOM 9824 C CA . LEU B 1 579 ? 52.461 19.479 22.090 1.00 19.10 607 LEU D CA 1
ATOM 9825 C C . LEU B 1 579 ? 51.968 18.657 20.905 1.00 20.97 607 LEU D C 1
ATOM 9826 O O . LEU B 1 579 ? 52.490 17.569 20.623 1.00 17.00 607 LEU D O 1
ATOM 9831 N N . VAL B 1 580 ? 50.933 19.160 20.237 1.00 19.06 608 VAL D N 1
ATOM 9832 C CA . VAL B 1 580 ? 50.415 18.478 19.063 1.00 18.10 608 VAL D CA 1
ATOM 9833 C C . VAL B 1 580 ? 50.359 19.442 17.894 1.00 23.12 608 VAL D C 1
ATOM 9834 O O . VAL B 1 580 ? 49.530 20.364 17.873 1.00 22.95 608 VAL D O 1
ATOM 9838 N N . LEU B 1 581 ? 51.289 19.241 16.953 1.00 25.52 609 LEU D N 1
ATOM 9839 C CA . LEU B 1 581 ? 51.364 19.937 15.667 1.00 18.16 609 LEU D CA 1
ATOM 9840 C C . LEU B 1 581 ? 50.963 19.101 14.442 1.00 20.67 609 LEU D C 1
ATOM 9841 O O . LEU B 1 581 ? 51.019 19.596 13.311 1.00 22.45 609 LEU D O 1
ATOM 9846 N N . SER B 1 582 ? 50.576 17.846 14.660 1.00 21.51 610 SER D N 1
ATOM 9847 C CA . SER B 1 582 ? 50.412 16.873 13.570 1.00 23.89 610 SER D CA 1
ATOM 9848 C C . SER B 1 582 ? 49.525 17.352 12.421 1.00 24.21 610 SER D C 1
ATOM 9849 O O . SER B 1 582 ? 48.615 18.153 12.618 1.00 20.68 610 SER D O 1
ATOM 9852 N N . GLU B 1 583 ? 49.859 16.888 11.214 1.00 25.19 611 GLU D N 1
ATOM 9853 C CA . GLU B 1 583 ? 49.118 17.195 9.990 1.00 21.05 611 GLU D CA 1
ATOM 9854 C C . GLU B 1 583 ? 49.065 18.685 9.681 1.00 24.97 611 GLU D C 1
ATOM 9855 O O . GLU B 1 583 ? 48.004 19.312 9.721 1.00 24.27 611 GLU D O 1
ATOM 9861 N N . ASN B 1 584 ? 50.226 19.246 9.381 1.00 23.31 612 ASN D N 1
ATOM 9862 C CA . ASN B 1 584 ? 50.305 20.600 8.880 1.00 21.62 612 ASN D CA 1
ATOM 9863 C C . ASN B 1 584 ? 51.438 20.711 7.856 1.00 26.57 612 ASN D C 1
ATOM 9864 O O . ASN B 1 584 ? 51.992 19.710 7.413 1.00 27.10 612 ASN D O 1
ATOM 9869 N N . ARG B 1 585 ? 51.726 21.931 7.440 1.00 25.82 613 ARG D N 1
ATOM 9870 C CA . ARG B 1 585 ? 52.844 22.233 6.552 1.00 32.37 613 ARG D CA 1
ATOM 9871 C C . ARG B 1 585 ? 54.133 22.778 7.210 1.00 31.30 613 ARG D C 1
ATOM 9872 O O . ARG B 1 585 ? 54.962 23.389 6.538 1.00 35.76 613 ARG D O 1
ATOM 9880 N N . PHE B 1 586 ? 54.244 22.671 8.527 1.00 31.68 614 PHE D N 1
ATOM 9881 C CA . PHE B 1 586 ? 55.430 23.163 9.250 1.00 32.54 614 PHE D CA 1
ATOM 9882 C C . PHE B 1 586 ? 56.757 22.659 8.649 1.00 28.90 614 PHE D C 1
ATOM 9883 O O . PHE B 1 586 ? 56.842 21.528 8.157 1.00 29.75 614 PHE D O 1
ATOM 9891 N N . SER B 1 587 ? 57.773 23.517 8.660 1.00 25.58 615 SER D N 1
ATOM 9892 C CA . SER B 1 587 ? 59.089 23.165 8.133 1.00 27.87 615 SER D CA 1
ATOM 9893 C C . SER B 1 587 ? 60.205 23.808 8.928 1.00 26.33 615 SER D C 1
ATOM 9894 O O . SER B 1 587 ? 59.951 24.505 9.900 1.00 32.22 615 SER D O 1
ATOM 9897 N N . GLY B 1 588 ? 61.435 23.630 8.466 1.00 23.79 616 GLY D N 1
ATOM 9898 C CA . GLY B 1 588 ? 62.601 24.191 9.127 1.00 21.35 616 GLY D CA 1
ATOM 9899 C C . GLY B 1 588 ? 63.271 23.174 10.031 1.00 24.36 616 GLY D C 1
ATOM 9900 O O . GLY B 1 588 ? 64.100 23.514 10.860 1.00 34.12 616 GLY D O 1
ATOM 9901 N N . GLY B 1 589 ? 62.938 21.910 9.842 1.00 22.98 617 GLY D N 1
ATOM 9902 C CA . GLY B 1 589 ? 63.506 20.854 10.650 1.00 25.29 617 GLY D CA 1
ATOM 9903 C C . GLY B 1 589 ? 62.775 20.692 11.977 1.00 27.36 617 GLY D C 1
ATOM 9904 O O . GLY B 1 589 ? 62.133 21.617 12.464 1.00 29.32 617 GLY D O 1
ATOM 9905 N N . ILE B 1 590 ? 62.863 19.498 12.548 1.00 26.85 618 ILE D N 1
ATOM 9906 C CA . ILE B 1 590 ? 62.320 19.220 13.864 1.00 25.17 618 ILE D CA 1
ATOM 9907 C C . ILE B 1 590 ? 62.921 20.182 14.877 1.00 26.24 618 ILE D C 1
ATOM 9908 O O . ILE B 1 590 ? 64.140 20.289 14.953 1.00 27.82 618 ILE D O 1
ATOM 9913 N N . PRO B 1 591 ? 62.065 20.893 15.642 1.00 24.19 619 PRO D N 1
ATOM 9914 C CA . PRO B 1 591 ? 62.482 21.926 16.609 1.00 28.34 619 PRO D CA 1
ATOM 9915 C C . PRO B 1 591 ? 63.506 21.443 17.635 1.00 27.45 619 PRO D C 1
ATOM 9916 O O . PRO B 1 591 ? 63.375 20.336 18.156 1.00 26.91 619 PRO D O 1
ATOM 9920 N N . GLN B 1 592 ? 64.529 22.261 17.880 1.00 29.66 620 GLN D N 1
ATOM 9921 C CA . GLN B 1 592 ? 65.597 21.955 18.842 1.00 25.56 620 GLN D CA 1
ATOM 9922 C C . GLN B 1 592 ? 65.353 22.329 20.300 1.00 23.99 620 GLN D C 1
ATOM 9923 O O . GLN B 1 592 ? 66.063 21.846 21.166 1.00 28.46 620 GLN D O 1
ATOM 9929 N N . PHE B 1 593 ? 64.410 23.221 20.586 1.00 19.94 621 PHE D N 1
ATOM 9930 C CA . PHE B 1 593 ? 64.304 23.766 21.945 1.00 25.20 621 PHE D CA 1
ATOM 9931 C C . PHE B 1 593 ? 63.555 22.834 22.912 1.00 25.50 621 PHE D C 1
ATOM 9932 O O . PHE B 1 593 ? 63.448 23.129 24.099 1.00 20.30 621 PHE D O 1
ATOM 9940 N N . LEU B 1 594 ? 63.000 21.743 22.389 1.00 20.64 622 LEU D N 1
ATOM 9941 C CA . LEU B 1 594 ? 62.156 20.850 23.180 1.00 22.59 622 LEU D CA 1
ATOM 9942 C C . LEU B 1 594 ? 62.711 20.375 24.539 1.00 22.22 622 LEU D C 1
ATOM 9943 O O . LEU B 1 594 ? 61.931 20.198 25.457 1.00 21.99 622 LEU D O 1
ATOM 9948 N N . PRO B 1 595 ? 64.037 20.136 24.665 1.00 21.02 623 PRO D N 1
ATOM 9949 C CA . PRO B 1 595 ? 64.511 19.747 26.007 1.00 21.13 623 PRO D CA 1
ATOM 9950 C C . PRO B 1 595 ? 64.212 20.815 27.071 1.00 24.54 623 PRO D C 1
ATOM 9951 O O . PRO B 1 595 ? 64.079 20.479 28.252 1.00 23.74 623 PRO D O 1
ATOM 9955 N N . GLU B 1 596 ? 64.118 22.078 26.660 1.00 21.87 624 GLU D N 1
ATOM 9956 C CA . GLU B 1 596 ? 63.747 23.149 27.573 1.00 23.31 624 GLU D CA 1
ATOM 9957 C C . GLU B 1 596 ? 62.387 22.910 28.246 1.00 27.18 624 GLU D C 1
ATOM 9958 O O . GLU B 1 596 ? 62.139 23.424 29.336 1.00 25.39 624 GLU D O 1
ATOM 9964 N N . LEU B 1 597 ? 61.500 22.141 27.622 1.00 22.52 625 LEU D N 1
ATOM 9965 C CA . LEU B 1 597 ? 60.228 21.911 28.283 1.00 23.92 625 LEU D CA 1
ATOM 9966 C C . LEU B 1 597 ? 60.323 20.624 29.085 1.00 26.21 625 LEU D C 1
ATOM 9967 O O . LEU B 1 597 ? 60.141 19.537 28.518 1.00 23.74 625 LEU D O 1
ATOM 9972 N N . LYS B 1 598 ? 60.473 20.756 30.412 1.00 17.13 626 LYS D N 1
ATOM 9973 C CA . LYS B 1 598 ? 60.848 19.627 31.256 1.00 15.21 626 LYS D CA 1
ATOM 9974 C C . LYS B 1 598 ? 59.645 18.776 31.543 1.00 18.51 626 LYS D C 1
ATOM 9975 O O . LYS B 1 598 ? 59.781 17.592 31.880 1.00 21.01 626 LYS D O 1
ATOM 9981 N N . LYS B 1 599 ? 58.467 19.380 31.401 1.00 17.32 627 LYS D N 1
ATOM 9982 C CA . LYS B 1 599 ? 57.196 18.689 31.605 1.00 16.22 627 LYS D CA 1
ATOM 9983 C C . LYS B 1 599 ? 56.615 18.040 30.346 1.00 18.34 627 LYS D C 1
ATOM 9984 O O . LYS B 1 599 ? 55.525 17.476 30.395 1.00 20.01 627 LYS D O 1
ATOM 9990 N N . LEU B 1 600 ? 57.320 18.089 29.219 1.00 20.21 628 LEU D N 1
ATOM 9991 C CA . LEU B 1 600 ? 56.706 17.619 27.981 1.00 18.39 628 LEU D CA 1
ATOM 9992 C C . LEU B 1 600 ? 56.705 16.108 28.062 1.00 19.07 628 LEU D C 1
ATOM 9993 O O . LEU B 1 600 ? 57.762 15.480 28.119 1.00 16.59 628 LEU D O 1
ATOM 9998 N N . SER B 1 601 ? 55.507 15.539 28.179 1.00 22.36 629 SER D N 1
ATOM 9999 C CA . SER B 1 601 ? 55.346 14.086 28.214 1.00 20.81 629 SER D CA 1
ATOM 10000 C C . SER B 1 601 ? 54.730 13.494 26.958 1.00 16.50 629 SER D C 1
ATOM 10001 O O . SER B 1 601 ? 54.647 12.277 26.836 1.00 18.83 629 SER D O 1
ATOM 10004 N N . THR B 1 602 ? 54.263 14.357 26.061 1.00 14.25 630 THR D N 1
ATOM 10005 C CA . THR B 1 602 ? 53.614 13.931 24.818 1.00 14.83 630 THR D CA 1
ATOM 10006 C C . THR B 1 602 ? 54.051 14.823 23.686 1.00 17.32 630 THR D C 1
ATOM 10007 O O . THR B 1 602 ? 53.862 16.038 23.750 1.00 17.11 630 THR D O 1
ATOM 10011 N N . LEU B 1 603 ? 54.642 14.236 22.649 1.00 18.81 631 LEU D N 1
ATOM 10012 C CA . LEU B 1 603 ? 55.058 15.026 21.490 1.00 21.09 631 LEU D CA 1
ATOM 10013 C C . LEU B 1 603 ? 54.550 14.416 20.186 1.00 20.72 631 LEU D C 1
ATOM 10014 O O . LEU B 1 603 ? 55.063 13.382 19.706 1.00 16.59 631 LEU D O 1
ATOM 10019 N N . GLN B 1 604 ? 53.575 15.081 19.583 1.00 18.00 632 GLN D N 1
ATOM 10020 C CA . GLN B 1 604 ? 53.070 14.576 18.319 1.00 19.55 632 GLN D CA 1
ATOM 10021 C C . GLN B 1 604 ? 53.166 15.642 17.253 1.00 20.16 632 GLN D C 1
ATOM 10022 O O . GLN B 1 604 ? 52.386 16.606 17.233 1.00 21.04 632 GLN D O 1
ATOM 10028 N N . ILE B 1 605 ? 54.188 15.481 16.417 1.00 20.26 633 ILE D N 1
ATOM 10029 C CA . ILE B 1 605 ? 54.487 16.367 15.297 1.00 19.64 633 ILE D CA 1
ATOM 10030 C C . ILE B 1 605 ? 54.266 15.770 13.884 1.00 23.77 633 ILE D C 1
ATOM 10031 O O . ILE B 1 605 ? 54.842 16.238 12.898 1.00 23.96 633 ILE D O 1
ATOM 10036 N N . ALA B 1 606 ? 53.549 14.658 13.817 1.00 21.24 634 ALA D N 1
ATOM 10037 C CA . ALA B 1 606 ? 53.489 13.858 12.599 1.00 19.85 634 ALA D CA 1
ATOM 10038 C C . ALA B 1 606 ? 52.992 14.631 11.362 1.00 24.21 634 ALA D C 1
ATOM 10039 O O . ALA B 1 606 ? 52.303 15.655 11.482 1.00 21.58 634 ALA D O 1
ATOM 10041 N N . ARG B 1 607 ? 53.407 14.155 10.186 1.00 20.57 635 ARG D N 1
ATOM 10042 C CA . ARG B 1 607 ? 52.868 14.592 8.899 1.00 17.38 635 ARG D CA 1
ATOM 10043 C C . ARG B 1 607 ? 52.935 16.073 8.641 1.00 19.82 635 ARG D C 1
ATOM 10044 O O . ARG B 1 607 ? 51.918 16.711 8.423 1.00 19.77 635 ARG D O 1
ATOM 10052 N N . ASN B 1 608 ? 54.161 16.586 8.641 1.00 22.55 636 ASN D N 1
ATOM 10053 C CA . ASN B 1 608 ? 54.491 17.953 8.284 1.00 19.79 636 ASN D CA 1
ATOM 10054 C C . ASN B 1 608 ? 55.632 17.888 7.260 1.00 24.09 636 ASN D C 1
ATOM 10055 O O . ASN B 1 608 ? 55.997 16.808 6.803 1.00 26.92 636 ASN D O 1
ATOM 10060 N N . ALA B 1 609 ? 56.181 19.020 6.847 1.00 26.59 637 ALA D N 1
ATOM 10061 C CA . ALA B 1 609 ? 57.387 18.904 6.071 1.00 27.17 637 ALA D CA 1
ATOM 10062 C C . ALA B 1 609 ? 58.547 19.463 6.872 1.00 31.95 637 ALA D C 1
ATOM 10063 O O . ALA B 1 609 ? 58.970 20.584 6.629 1.00 31.04 637 ALA D O 1
ATOM 10065 N N . PHE B 1 610 ? 59.177 18.607 7.669 1.00 35.10 638 PHE D N 1
ATOM 10066 C CA . PHE B 1 610 ? 60.269 18.998 8.560 1.00 30.99 638 PHE D CA 1
ATOM 10067 C C . PHE B 1 610 ? 61.500 18.472 7.871 1.00 31.31 638 PHE D C 1
ATOM 10068 O O . PHE B 1 610 ? 61.539 17.316 7.440 1.00 29.85 638 PHE D O 1
ATOM 10076 N N . GLY B 1 611 ? 62.528 19.277 7.747 1.00 26.92 639 GLY D N 1
ATOM 10077 C CA . GLY B 1 611 ? 63.657 18.746 7.013 1.00 38.92 639 GLY D CA 1
ATOM 10078 C C . GLY B 1 611 ? 64.417 17.738 7.849 1.00 32.47 639 GLY D C 1
ATOM 10079 O O . GLY B 1 611 ? 63.889 17.155 8.800 1.00 33.84 639 GLY D O 1
ATOM 10080 N N . GLY B 1 612 ? 65.638 17.477 7.415 1.00 30.33 640 GLY D N 1
ATOM 10081 C CA . GLY B 1 612 ? 66.674 16.909 8.247 1.00 21.72 640 GLY D CA 1
ATOM 10082 C C . GLY B 1 612 ? 66.531 15.576 8.922 1.00 20.71 640 GLY D C 1
ATOM 10083 O O . GLY B 1 612 ? 65.758 14.711 8.534 1.00 22.17 640 GLY D O 1
ATOM 10084 N N . GLU B 1 613 ? 67.255 15.472 10.023 1.00 28.94 641 GLU D N 1
ATOM 10085 C CA . GLU B 1 613 ? 67.392 14.233 10.746 1.00 31.74 641 GLU D CA 1
ATOM 10086 C C . GLU B 1 613 ? 66.737 14.416 12.089 1.00 24.67 641 GLU D C 1
ATOM 10087 O O . GLU B 1 613 ? 66.501 15.543 12.519 1.00 26.26 641 GLU D O 1
ATOM 10093 N N . ILE B 1 614 ? 66.453 13.303 12.751 1.00 24.10 642 ILE D N 1
ATOM 10094 C CA . ILE B 1 614 ? 65.959 13.346 14.115 1.00 24.48 642 ILE D CA 1
ATOM 10095 C C . ILE B 1 614 ? 67.054 13.903 14.989 1.00 19.90 642 ILE D C 1
ATOM 10096 O O . ILE B 1 614 ? 68.118 13.314 15.077 1.00 20.51 642 ILE D O 1
ATOM 10101 N N . PRO B 1 615 ? 66.813 15.065 15.605 1.00 23.17 643 PRO D N 1
ATOM 10102 C CA . PRO B 1 615 ? 67.836 15.697 16.456 1.00 21.11 643 PRO D CA 1
ATOM 10103 C C . PRO B 1 615 ? 68.144 14.786 17.622 1.00 20.88 643 PRO D C 1
ATOM 10104 O O . PRO B 1 615 ? 67.219 14.214 18.189 1.00 22.83 643 PRO D O 1
ATOM 10108 N N . SER B 1 616 ? 69.406 14.669 18.005 1.00 21.38 644 SER D N 1
ATOM 10109 C CA . SER B 1 616 ? 69.725 13.906 19.197 1.00 17.96 644 SER D CA 1
ATOM 10110 C C . SER B 1 616 ? 69.099 14.557 20.433 1.00 19.42 644 SER D C 1
ATOM 10111 O O . SER B 1 616 ? 68.934 13.900 21.458 1.00 18.83 644 SER D O 1
ATOM 10114 N N . SER B 1 617 ? 68.733 15.833 20.341 1.00 17.78 645 SER D N 1
ATOM 10115 C CA . SER B 1 617 ? 68.089 16.492 21.479 1.00 19.81 645 SER D CA 1
ATOM 10116 C C . SER B 1 617 ? 66.711 15.910 21.868 1.00 21.52 645 SER D C 1
ATOM 10117 O O . SER B 1 617 ? 66.273 16.096 23.009 1.00 20.54 645 SER D O 1
ATOM 10120 N N . ILE B 1 618 ? 66.025 15.218 20.956 1.00 17.40 646 ILE D N 1
ATOM 10121 C CA . ILE B 1 618 ? 64.741 14.610 21.314 1.00 17.88 646 ILE D CA 1
ATOM 10122 C C . ILE B 1 618 ? 64.977 13.639 22.458 1.00 20.62 646 ILE D C 1
ATOM 10123 O O . ILE B 1 618 ? 64.102 13.401 23.288 1.00 19.34 646 ILE D O 1
ATOM 10128 N N . GLY B 1 619 ? 66.193 13.102 22.494 1.00 20.13 647 GLY D N 1
ATOM 10129 C CA . GLY B 1 619 ? 66.637 12.195 23.530 1.00 16.60 647 GLY D CA 1
ATOM 10130 C C . GLY B 1 619 ? 66.867 12.856 24.878 1.00 16.70 647 GLY D C 1
ATOM 10131 O O . GLY B 1 619 ? 67.123 12.160 25.840 1.00 19.70 647 GLY D O 1
ATOM 10132 N N . LEU B 1 620 ? 66.872 14.186 24.926 1.00 15.59 648 LEU D N 1
ATOM 10133 C CA . LEU B 1 620 ? 67.018 14.927 26.179 1.00 16.25 648 LEU D CA 1
ATOM 10134 C C . LEU B 1 620 ? 65.701 15.444 26.792 1.00 22.43 648 LEU D C 1
ATOM 10135 O O . LEU B 1 620 ? 65.721 16.074 27.851 1.00 27.27 648 LEU D O 1
ATOM 10140 N N . ILE B 1 621 ? 64.563 15.163 26.166 1.00 19.88 649 ILE D N 1
ATOM 10141 C CA . ILE B 1 621 ? 63.306 15.564 26.756 1.00 20.16 649 ILE D CA 1
ATOM 10142 C C . ILE B 1 621 ? 63.093 14.677 27.992 1.00 22.93 649 ILE D C 1
ATOM 10143 O O . ILE B 1 621 ? 62.909 13.480 27.880 1.00 23.74 649 ILE D O 1
ATOM 10148 N N . GLU B 1 622 ? 63.062 15.279 29.173 1.00 24.78 650 GLU D N 1
ATOM 10149 C CA . GLU B 1 622 ? 63.129 14.491 30.406 1.00 24.79 650 GLU D CA 1
ATOM 10150 C C . GLU B 1 622 ? 61.907 13.619 30.651 1.00 30.33 650 GLU D C 1
ATOM 10151 O O . GLU B 1 622 ? 62.035 12.480 31.102 1.00 34.19 650 GLU D O 1
ATOM 10157 N N . ASP B 1 623 ? 60.722 14.168 30.401 1.00 26.55 651 ASP D N 1
ATOM 10158 C CA . ASP B 1 623 ? 59.469 13.495 30.764 1.00 22.85 651 ASP D CA 1
ATOM 10159 C C . ASP B 1 623 ? 58.682 12.704 29.704 1.00 22.12 651 ASP D C 1
ATOM 10160 O O . ASP B 1 623 ? 57.527 12.377 29.950 1.00 25.13 651 ASP D O 1
ATOM 10165 N N . LEU B 1 624 ? 59.237 12.481 28.517 1.00 20.51 652 LEU D N 1
ATOM 10166 C CA . LEU B 1 624 ? 58.447 11.911 27.430 1.00 19.66 652 LEU D CA 1
ATOM 10167 C C . LEU B 1 624 ? 57.893 10.556 27.801 1.00 18.39 652 LEU D C 1
ATOM 10168 O O . LEU B 1 624 ? 58.635 9.608 28.028 1.00 17.92 652 LEU D O 1
ATOM 10173 N N . ILE B 1 625 ? 56.572 10.454 27.792 1.00 19.44 653 ILE D N 1
ATOM 10174 C CA . ILE B 1 625 ? 55.906 9.253 28.263 1.00 20.25 653 ILE D CA 1
ATOM 10175 C C . ILE B 1 625 ? 54.865 8.711 27.291 1.00 22.31 653 ILE D C 1
ATOM 10176 O O . ILE B 1 625 ? 54.928 7.548 26.911 1.00 24.07 653 ILE D O 1
ATOM 10181 N N . TYR B 1 626 ? 53.854 9.520 26.981 1.00 19.92 654 TYR D N 1
ATOM 10182 C CA . TYR B 1 626 ? 52.659 9.018 26.294 1.00 20.68 654 TYR D CA 1
ATOM 10183 C C . TYR B 1 626 ? 52.855 8.700 24.823 1.00 25.83 654 TYR D C 1
ATOM 10184 O O . TYR B 1 626 ? 52.416 7.656 24.337 1.00 24.54 654 TYR D O 1
ATOM 10193 N N . ASP B 1 627 ? 53.508 9.602 24.112 1.00 24.29 655 ASP D N 1
ATOM 10194 C CA . ASP B 1 627 ? 53.761 9.354 22.725 1.00 21.06 655 ASP D CA 1
ATOM 10195 C C . ASP B 1 627 ? 54.930 10.186 22.219 1.00 25.01 655 ASP D C 1
ATOM 10196 O O . ASP B 1 627 ? 55.199 11.295 22.724 1.00 18.77 655 ASP D O 1
ATOM 10201 N N . LEU B 1 628 ? 55.594 9.651 21.194 1.00 21.25 656 LEU D N 1
ATOM 10202 C CA . LEU B 1 628 ? 56.531 10.410 20.400 1.00 18.72 656 LEU D CA 1
ATOM 10203 C C . LEU B 1 628 ? 56.236 10.075 18.940 1.00 23.92 656 LEU D C 1
ATOM 10204 O O . LEU B 1 628 ? 56.478 8.948 18.489 1.00 23.61 656 LEU D O 1
ATOM 10209 N N . ASP B 1 629 ? 55.716 11.048 18.194 1.00 21.48 657 ASP D N 1
ATOM 10210 C CA . ASP B 1 629 ? 55.356 10.795 16.802 1.00 18.85 657 ASP D CA 1
ATOM 10211 C C . ASP B 1 629 ? 56.065 11.765 15.881 1.00 21.97 657 ASP D C 1
ATOM 10212 O O . ASP B 1 629 ? 55.703 12.952 15.819 1.00 18.13 657 ASP D O 1
ATOM 10217 N N . LEU B 1 630 ? 57.073 11.245 15.180 1.00 20.84 658 LEU D N 1
ATOM 10218 C CA . LEU B 1 630 ? 57.836 11.977 14.183 1.00 17.44 658 LEU D CA 1
ATOM 10219 C C . LEU B 1 630 ? 57.473 11.604 12.738 1.00 20.09 658 LEU D C 1
ATOM 10220 O O . LEU B 1 630 ? 58.113 12.061 11.785 1.00 19.32 658 LEU D O 1
ATOM 10225 N N . SER B 1 631 ? 56.479 10.733 12.599 1.00 18.98 659 SER D N 1
ATOM 10226 C CA . SER B 1 631 ? 56.142 10.094 11.337 1.00 19.91 659 SER D CA 1
ATOM 10227 C C . SER B 1 631 ? 55.817 11.104 10.233 1.00 22.47 659 SER D C 1
ATOM 10228 O O . SER B 1 631 ? 55.403 12.230 10.527 1.00 15.77 659 SER D O 1
ATOM 10231 N N . GLY B 1 632 ? 56.087 10.720 8.974 1.00 21.61 660 GLY D N 1
ATOM 10232 C CA . GLY B 1 632 ? 55.614 11.467 7.805 1.00 17.70 660 GLY D CA 1
ATOM 10233 C C . GLY B 1 632 ? 56.294 12.803 7.573 1.00 16.60 660 GLY D C 1
ATOM 10234 O O . GLY B 1 632 ? 55.648 13.788 7.225 1.00 14.77 660 GLY D O 1
ATOM 10235 N N . ASN B 1 633 ? 57.556 12.896 7.957 1.00 18.56 661 ASN D N 1
ATOM 10236 C CA . ASN B 1 633 ? 58.268 14.145 7.795 1.00 18.33 661 ASN D CA 1
ATOM 10237 C C . ASN B 1 633 ? 59.348 14.266 6.763 1.00 23.89 661 ASN D C 1
ATOM 10238 O O . ASN B 1 633 ? 59.989 15.314 6.672 1.00 24.51 661 ASN D O 1
ATOM 10243 N N . GLY B 1 634 ? 59.581 13.202 6.008 1.00 25.02 662 GLY D N 1
ATOM 10244 C CA . GLY B 1 634 ? 60.706 13.193 5.093 1.00 26.79 662 GLY D CA 1
ATOM 10245 C C . GLY B 1 634 ? 62.005 13.221 5.882 1.00 27.75 662 GLY D C 1
ATOM 10246 O O . GLY B 1 634 ? 63.003 13.813 5.466 1.00 30.56 662 GLY D O 1
ATOM 10247 N N . LEU B 1 635 ? 61.981 12.582 7.042 1.00 25.17 663 LEU D N 1
ATOM 10248 C CA . LEU B 1 635 ? 63.153 12.515 7.902 1.00 24.95 663 LEU D CA 1
ATOM 10249 C C . LEU B 1 635 ? 64.235 11.623 7.278 1.00 28.70 663 LEU D C 1
ATOM 10250 O O . LEU B 1 635 ? 63.969 10.512 6.773 1.00 22.13 663 LEU D O 1
ATOM 10255 N N . THR B 1 636 ? 65.463 12.122 7.327 1.00 24.91 664 THR D N 1
ATOM 10256 C CA . THR B 1 636 ? 66.590 11.406 6.770 1.00 29.21 664 THR D CA 1
ATOM 10257 C C . THR B 1 636 ? 67.643 11.151 7.836 1.00 30.99 664 THR D C 1
ATOM 10258 O O . THR B 1 636 ? 67.604 11.739 8.918 1.00 30.56 664 THR D O 1
ATOM 10262 N N . GLY B 1 637 ? 68.544 10.223 7.556 1.00 25.07 665 GLY D N 1
ATOM 10263 C CA . GLY B 1 637 ? 69.629 9.956 8.466 1.00 20.37 665 GLY D CA 1
ATOM 10264 C C . GLY B 1 637 ? 69.317 8.706 9.237 1.00 24.09 665 GLY D C 1
ATOM 10265 O O . GLY B 1 637 ? 68.460 7.916 8.848 1.00 21.21 665 GLY D O 1
ATOM 10266 N N . GLU B 1 638 ? 69.997 8.543 10.365 1.00 30.41 666 GLU D N 1
ATOM 10267 C CA . GLU B 1 638 ? 69.723 7.421 11.238 1.00 24.48 666 GLU D CA 1
ATOM 10268 C C . GLU B 1 638 ? 69.149 7.907 12.563 1.00 23.17 666 GLU D C 1
ATOM 10269 O O . GLU B 1 638 ? 69.051 9.111 12.796 1.00 25.78 666 GLU D O 1
ATOM 10275 N N . ILE B 1 639 ? 68.732 6.949 13.392 1.00 19.87 667 ILE D N 1
ATOM 10276 C CA . ILE B 1 639 ? 68.224 7.164 14.730 1.00 19.47 667 ILE D CA 1
ATOM 10277 C C . ILE B 1 639 ? 69.370 7.544 15.685 1.00 22.65 667 ILE D C 1
ATOM 10278 O O . ILE B 1 639 ? 70.331 6.787 15.814 1.00 25.41 667 ILE D O 1
ATOM 10283 N N . PRO B 1 640 ? 69.305 8.728 16.331 1.00 23.88 668 PRO D N 1
ATOM 10284 C CA . PRO B 1 640 ? 70.400 9.102 17.248 1.00 17.18 668 PRO D CA 1
ATOM 10285 C C . PRO B 1 640 ? 70.374 8.290 18.534 1.00 17.08 668 PRO D C 1
ATOM 10286 O O . PRO B 1 640 ? 69.305 7.942 19.040 1.00 20.60 668 PRO D O 1
ATOM 10290 N N . ALA B 1 641 ? 71.550 7.992 19.066 1.00 15.09 669 ALA D N 1
ATOM 10291 C CA . ALA B 1 641 ? 71.642 7.116 20.226 1.00 17.59 669 ALA D CA 1
ATOM 10292 C C . ALA B 1 641 ? 70.890 7.674 21.446 1.00 20.38 669 ALA D C 1
ATOM 10293 O O . ALA B 1 641 ? 70.326 6.896 22.233 1.00 19.86 669 ALA D O 1
ATOM 10295 N N . LYS B 1 642 ? 70.901 9.003 21.599 1.00 14.76 670 LYS D N 1
ATOM 10296 C CA . LYS B 1 642 ? 70.215 9.665 22.710 1.00 20.80 670 LYS D CA 1
ATOM 10297 C C . LYS B 1 642 ? 68.737 9.298 22.765 1.00 20.03 670 LYS D C 1
ATOM 10298 O O . LYS B 1 642 ? 68.170 9.179 23.845 1.00 23.80 670 LYS D O 1
ATOM 10304 N N . LEU B 1 643 ? 68.126 9.082 21.611 1.00 16.79 671 LEU D N 1
ATOM 10305 C CA . LEU B 1 643 ? 66.732 8.684 21.584 1.00 19.96 671 LEU D CA 1
ATOM 10306 C C . LEU B 1 643 ? 66.509 7.411 22.403 1.00 21.82 671 LEU D C 1
ATOM 10307 O O . LEU B 1 643 ? 65.458 7.227 22.991 1.00 24.38 671 LEU D O 1
ATOM 10312 N N . GLY B 1 644 ? 67.515 6.547 22.461 1.00 22.75 672 GLY D N 1
ATOM 10313 C CA . GLY B 1 644 ? 67.400 5.305 23.195 1.00 21.18 672 GLY D CA 1
ATOM 10314 C C . GLY B 1 644 ? 67.460 5.532 24.692 1.00 22.38 672 GLY D C 1
ATOM 10315 O O . GLY B 1 644 ? 67.271 4.605 25.477 1.00 21.00 672 GLY D O 1
ATOM 10316 N N . ASP B 1 645 ? 67.757 6.761 25.091 1.00 21.60 673 ASP D N 1
ATOM 10317 C CA . ASP B 1 645 ? 67.788 7.103 26.509 1.00 22.33 673 ASP D CA 1
ATOM 10318 C C . ASP B 1 645 ? 66.415 7.451 27.053 1.00 23.14 673 ASP D C 1
ATOM 10319 O O . ASP B 1 645 ? 66.290 7.711 28.251 1.00 20.97 673 ASP D O 1
ATOM 10324 N N . LEU B 1 646 ? 65.375 7.451 26.219 1.00 19.77 674 LEU D N 1
ATOM 10325 C CA . LEU B 1 646 ? 64.095 7.831 26.785 1.00 17.35 674 LEU D CA 1
ATOM 10326 C C . LEU B 1 646 ? 63.463 6.572 27.346 1.00 16.23 674 LEU D C 1
ATOM 10327 O O . LEU B 1 646 ? 62.629 5.965 26.706 1.00 19.10 674 LEU D O 1
ATOM 10332 N N . ILE B 1 647 ? 63.660 6.330 28.631 1.00 18.19 675 ILE D N 1
ATOM 10333 C CA . ILE B 1 647 ? 63.303 5.026 29.197 1.00 20.64 675 ILE D CA 1
ATOM 10334 C C . ILE B 1 647 ? 61.906 5.046 29.774 1.00 16.72 675 ILE D C 1
ATOM 10335 O O . ILE B 1 647 ? 61.420 4.039 30.256 1.00 16.99 675 ILE D O 1
ATOM 10340 N N . LYS B 1 648 ? 61.276 6.210 29.754 1.00 19.72 676 LYS D N 1
ATOM 10341 C CA . LYS B 1 648 ? 59.874 6.322 30.120 1.00 17.98 676 LYS D CA 1
ATOM 10342 C C . LYS B 1 648 ? 58.961 6.251 28.906 1.00 19.90 676 LYS D C 1
ATOM 10343 O O . LYS B 1 648 ? 57.755 6.171 29.059 1.00 32.81 676 LYS D O 1
ATOM 10349 N N . LEU B 1 649 ? 59.511 6.275 27.697 1.00 19.78 677 LEU D N 1
ATOM 10350 C CA . LEU B 1 649 ? 58.658 6.380 26.515 1.00 17.72 677 LEU D CA 1
ATOM 10351 C C . LEU B 1 649 ? 57.838 5.111 26.263 1.00 22.79 677 LEU D C 1
ATOM 10352 O O . LEU B 1 649 ? 58.360 3.990 26.194 1.00 26.03 677 LEU D O 1
ATOM 10357 N N . THR B 1 650 ? 56.530 5.311 26.212 1.00 23.83 678 THR D N 1
ATOM 10358 C CA . THR B 1 650 ? 55.531 4.273 25.955 1.00 22.45 678 THR D CA 1
ATOM 10359 C C . THR B 1 650 ? 55.218 3.952 24.473 1.00 25.23 678 THR D C 1
ATOM 10360 O O . THR B 1 650 ? 54.910 2.814 24.120 1.00 23.29 678 THR D O 1
ATOM 10364 N N . ARG B 1 651 ? 55.264 4.976 23.624 1.00 21.97 679 ARG D N 1
ATOM 10365 C CA . ARG B 1 651 ? 54.891 4.843 22.230 1.00 20.54 679 ARG D CA 1
ATOM 10366 C C . ARG B 1 651 ? 55.823 5.586 21.310 1.00 22.99 679 ARG D C 1
ATOM 10367 O O . ARG B 1 651 ? 56.116 6.757 21.523 1.00 22.84 679 ARG D O 1
ATOM 10375 N N . LEU B 1 652 ? 56.247 4.927 20.244 1.00 20.89 680 LEU D N 1
ATOM 10376 C CA . LEU B 1 652 ? 57.132 5.578 19.296 1.00 24.53 680 LEU D CA 1
ATOM 10377 C C . LEU B 1 652 ? 56.646 5.360 17.860 1.00 26.02 680 LEU D C 1
ATOM 10378 O O . LEU B 1 652 ? 56.514 4.221 17.412 1.00 24.43 680 LEU D O 1
ATOM 10383 N N . ASN B 1 653 ? 56.331 6.444 17.156 1.00 24.39 681 ASN D N 1
ATOM 10384 C CA . ASN B 1 653 ? 56.071 6.331 15.734 1.00 20.40 681 ASN D CA 1
ATOM 10385 C C . ASN B 1 653 ? 57.080 7.172 14.994 1.00 21.95 681 ASN D C 1
ATOM 10386 O O . ASN B 1 653 ? 57.049 8.400 15.062 1.00 19.97 681 ASN D O 1
ATOM 10391 N N . ILE B 1 654 ? 58.012 6.470 14.352 1.00 27.71 682 ILE D N 1
ATOM 10392 C CA . ILE B 1 654 ? 59.086 7.015 13.517 1.00 21.15 682 ILE D CA 1
ATOM 10393 C C . ILE B 1 654 ? 58.794 6.740 12.009 1.00 24.71 682 ILE D C 1
ATOM 10394 O O . ILE B 1 654 ? 59.566 7.082 11.110 1.00 25.00 682 ILE D O 1
ATOM 10399 N N . SER B 1 655 ? 57.656 6.105 11.755 1.00 28.63 683 SER D N 1
ATOM 10400 C CA . SER B 1 655 ? 57.308 5.534 10.446 1.00 23.37 683 SER D CA 1
ATOM 10401 C C . SER B 1 655 ? 57.113 6.544 9.338 1.00 26.43 683 SER D C 1
ATOM 10402 O O . SER B 1 655 ? 56.933 7.743 9.595 1.00 23.93 683 SER D O 1
ATOM 10405 N N . ASN B 1 656 ? 57.137 6.029 8.103 1.00 23.61 684 ASN D N 1
ATOM 10406 C CA . ASN B 1 656 ? 56.906 6.809 6.897 1.00 15.75 684 ASN D CA 1
ATOM 10407 C C . ASN B 1 656 ? 57.881 7.950 6.690 1.00 18.06 684 ASN D C 1
ATOM 10408 O O . ASN B 1 656 ? 57.506 9.066 6.316 1.00 21.10 684 ASN D O 1
ATOM 10413 N N . ASN B 1 657 ? 59.154 7.630 6.874 1.00 21.42 685 ASN D N 1
ATOM 10414 C CA . ASN B 1 657 ? 60.248 8.538 6.555 1.00 25.44 685 ASN D CA 1
ATOM 10415 C C . ASN B 1 657 ? 61.278 7.826 5.658 1.00 29.11 685 ASN D C 1
ATOM 10416 O O . ASN B 1 657 ? 61.038 6.723 5.156 1.00 25.96 685 ASN D O 1
ATOM 10421 N N . ASN B 1 658 ? 62.390 8.509 5.417 1.00 31.54 686 ASN D N 1
ATOM 10422 C CA . ASN B 1 658 ? 63.556 7.968 4.715 1.00 33.49 686 ASN D CA 1
ATOM 10423 C C . ASN B 1 658 ? 64.711 7.473 5.599 1.00 29.82 686 ASN D C 1
ATOM 10424 O O . ASN B 1 658 ? 65.849 7.402 5.152 1.00 35.95 686 ASN D O 1
ATOM 10429 N N . LEU B 1 659 ? 64.441 7.277 6.879 1.00 26.05 687 LEU D N 1
ATOM 10430 C CA . LEU B 1 659 ? 65.458 6.853 7.851 1.00 26.57 687 LEU D CA 1
ATOM 10431 C C . LEU B 1 659 ? 66.202 5.549 7.541 1.00 28.36 687 LEU D C 1
ATOM 10432 O O . LEU B 1 659 ? 65.609 4.525 7.173 1.00 30.34 687 LEU D O 1
ATOM 10437 N N . THR B 1 660 ? 67.516 5.603 7.704 1.00 22.66 688 THR D N 1
ATOM 10438 C CA . THR B 1 660 ? 68.375 4.453 7.480 1.00 23.24 688 THR D CA 1
ATOM 10439 C C . THR B 1 660 ? 69.046 4.010 8.770 1.00 29.27 688 THR D C 1
ATOM 10440 O O . THR B 1 660 ? 68.684 4.458 9.859 1.00 30.97 688 THR D O 1
ATOM 10444 N N . GLY B 1 661 ? 69.978 3.076 8.663 1.00 25.95 689 GLY D N 1
ATOM 10445 C CA . GLY B 1 661 ? 70.704 2.633 9.831 1.00 21.93 689 GLY D CA 1
ATOM 10446 C C . GLY B 1 661 ? 70.118 1.429 10.532 1.00 25.60 689 GLY D C 1
ATOM 10447 O O . GLY B 1 661 ? 69.229 0.768 10.008 1.00 25.28 689 GLY D O 1
ATOM 10448 N N . SER B 1 662 ? 70.586 1.201 11.758 1.00 25.67 690 SER D N 1
ATOM 10449 C CA . SER B 1 662 ? 70.415 -0.067 12.453 1.00 25.08 690 SER D CA 1
ATOM 10450 C C . SER B 1 662 ? 69.073 -0.507 13.055 1.00 39.45 690 SER D C 1
ATOM 10451 O O . SER B 1 662 ? 68.653 -1.641 12.792 1.00 54.79 690 SER D O 1
ATOM 10454 N N . LEU B 1 663 ? 68.426 0.355 13.839 1.00 27.74 691 LEU D N 1
ATOM 10455 C CA . LEU B 1 663 ? 67.374 -0.025 14.813 1.00 33.01 691 LEU D CA 1
ATOM 10456 C C . LEU B 1 663 ? 67.910 -0.524 16.183 1.00 35.74 691 LEU D C 1
ATOM 10457 O O . LEU B 1 663 ? 67.125 -0.793 17.087 1.00 31.06 691 LEU D O 1
ATOM 10462 N N . SER B 1 664 ? 69.225 -0.646 16.355 1.00 35.46 692 SER D N 1
ATOM 10463 C CA . SER B 1 664 ? 69.772 -1.152 17.635 1.00 29.21 692 SER D CA 1
ATOM 10464 C C . SER B 1 664 ? 69.511 -0.224 18.812 1.00 29.77 692 SER D C 1
ATOM 10465 O O . SER B 1 664 ? 69.399 -0.651 19.965 1.00 34.19 692 SER D O 1
ATOM 10468 N N . VAL B 1 665 ? 69.490 1.064 18.506 1.00 30.95 693 VAL D N 1
ATOM 10469 C CA . VAL B 1 665 ? 69.324 2.123 19.484 1.00 25.07 693 VAL D CA 1
ATOM 10470 C C . VAL B 1 665 ? 68.017 1.985 20.281 1.00 28.85 693 VAL D C 1
ATOM 10471 O O . VAL B 1 665 ? 67.911 2.448 21.421 1.00 26.37 693 VAL D O 1
ATOM 10475 N N . LEU B 1 666 ? 67.040 1.322 19.678 1.00 23.60 694 LEU D N 1
ATOM 10476 C CA . LEU B 1 666 ? 65.740 1.135 20.288 1.00 22.91 694 LEU D CA 1
ATOM 10477 C C . LEU B 1 666 ? 65.746 0.126 21.428 1.00 29.07 694 LEU D C 1
ATOM 10478 O O . LEU B 1 666 ? 64.778 0.038 22.188 1.00 29.72 694 LEU D O 1
ATOM 10483 N N . LYS B 1 667 ? 66.841 -0.614 21.577 1.00 29.26 695 LYS D N 1
ATOM 10484 C CA . LYS B 1 667 ? 66.897 -1.634 22.623 1.00 31.24 695 LYS D CA 1
ATOM 10485 C C . LYS B 1 667 ? 66.786 -1.030 24.018 1.00 29.78 695 LYS D C 1
ATOM 10486 O O . LYS B 1 667 ? 66.286 -1.661 24.945 1.00 33.01 695 LYS D O 1
ATOM 10492 N N . GLY B 1 668 ? 67.247 0.208 24.144 1.00 27.54 696 GLY D N 1
ATOM 10493 C CA . GLY B 1 668 ? 67.270 0.905 25.408 1.00 23.30 696 GLY D CA 1
ATOM 10494 C C . GLY B 1 668 ? 65.966 1.483 25.923 1.00 24.86 696 GLY D C 1
ATOM 10495 O O . GLY B 1 668 ? 65.945 2.059 27.015 1.00 21.65 696 GLY D O 1
ATOM 10496 N N . LEU B 1 669 ? 64.884 1.362 25.160 1.00 28.36 697 LEU D N 1
ATOM 10497 C CA . LEU B 1 669 ? 63.635 1.953 25.612 1.00 21.29 697 LEU D CA 1
ATOM 10498 C C . LEU B 1 669 ? 62.849 0.914 26.380 1.00 27.38 697 LEU D C 1
ATOM 10499 O O . LEU B 1 669 ? 62.065 0.161 25.801 1.00 27.54 697 LEU D O 1
ATOM 10504 N N . THR B 1 670 ? 62.930 1.002 27.701 1.00 22.35 698 THR D N 1
ATOM 10505 C CA . THR B 1 670 ? 62.469 -0.064 28.560 1.00 20.33 698 THR D CA 1
ATOM 10506 C C . THR B 1 670 ? 60.975 -0.001 28.901 1.00 23.78 698 THR D C 1
ATOM 10507 O O . THR B 1 670 ? 60.393 -0.974 29.375 1.00 25.25 698 THR D O 1
ATOM 10511 N N . SER B 1 671 ? 60.356 1.142 28.651 1.00 21.10 699 SER D N 1
ATOM 10512 C CA . SER B 1 671 ? 58.919 1.291 28.850 1.00 15.90 699 SER D CA 1
ATOM 10513 C C . SER B 1 671 ? 58.128 1.093 27.550 1.00 25.21 699 SER D C 1
ATOM 10514 O O . SER B 1 671 ? 56.906 1.222 27.548 1.00 21.94 699 SER D O 1
ATOM 10517 N N . LEU B 1 672 ? 58.823 0.792 26.446 1.00 27.04 700 LEU D N 1
ATOM 10518 C CA . LEU B 1 672 ? 58.189 0.785 25.132 1.00 22.34 700 LEU D CA 1
ATOM 10519 C C . LEU B 1 672 ? 57.098 -0.276 25.032 1.00 29.43 700 LEU D C 1
ATOM 10520 O O . LEU B 1 672 ? 57.318 -1.446 25.320 1.00 33.31 700 LEU D O 1
ATOM 10525 N N . LEU B 1 673 ? 55.899 0.176 24.694 1.00 31.54 701 LEU D N 1
ATOM 10526 C CA . LEU B 1 673 ? 54.730 -0.671 24.511 1.00 30.63 701 LEU D CA 1
ATOM 10527 C C . LEU B 1 673 ? 54.449 -0.928 23.048 1.00 32.28 701 LEU D C 1
ATOM 10528 O O . LEU B 1 673 ? 54.271 -2.063 22.636 1.00 38.96 701 LEU D O 1
ATOM 10533 N N . HIS B 1 674 ? 54.331 0.155 22.290 1.00 33.03 702 HIS D N 1
ATOM 10534 C CA . HIS B 1 674 ? 54.011 0.093 20.879 1.00 31.64 702 HIS D CA 1
ATOM 10535 C C . HIS B 1 674 ? 55.071 0.838 20.066 1.00 31.54 702 HIS D C 1
ATOM 10536 O O . HIS B 1 674 ? 55.621 1.839 20.510 1.00 33.04 702 HIS D O 1
ATOM 10543 N N . VAL B 1 675 ? 55.376 0.349 18.875 1.00 36.43 703 VAL D N 1
ATOM 10544 C CA . VAL B 1 675 ? 56.250 1.093 17.978 1.00 29.67 703 VAL D CA 1
ATOM 10545 C C . VAL B 1 675 ? 55.806 0.853 16.553 1.00 30.91 703 VAL D C 1
ATOM 10546 O O . VAL B 1 675 ? 55.347 -0.232 16.236 1.00 34.99 703 VAL D O 1
ATOM 10550 N N . ASP B 1 676 ? 55.923 1.870 15.708 1.00 26.46 704 ASP D N 1
ATOM 10551 C CA . ASP B 1 676 ? 55.645 1.720 14.297 1.00 31.48 704 ASP D CA 1
ATOM 10552 C C . ASP B 1 676 ? 56.846 2.286 13.549 1.00 35.04 704 ASP D C 1
ATOM 10553 O O . ASP B 1 676 ? 57.119 3.493 13.565 1.00 29.35 704 ASP D O 1
ATOM 10558 N N . VAL B 1 677 ? 57.563 1.371 12.915 1.00 35.69 705 VAL D N 1
ATOM 10559 C CA . VAL B 1 677 ? 58.780 1.656 12.188 1.00 33.68 705 VAL D CA 1
ATOM 10560 C C . VAL B 1 677 ? 58.571 1.594 10.658 1.00 35.34 705 VAL D C 1
ATOM 10561 O O . VAL B 1 677 ? 59.488 1.851 9.872 1.00 30.61 705 VAL D O 1
ATOM 10565 N N . SER B 1 678 ? 57.330 1.341 10.256 1.00 33.36 706 SER D N 1
ATOM 10566 C CA . SER B 1 678 ? 56.958 1.109 8.865 1.00 30.67 706 SER D CA 1
ATOM 10567 C C . SER B 1 678 ? 57.404 2.161 7.845 1.00 34.32 706 SER D C 1
ATOM 10568 O O . SER B 1 678 ? 57.539 3.342 8.165 1.00 31.13 706 SER D O 1
ATOM 10571 N N . ASN B 1 679 ? 57.641 1.690 6.614 1.00 32.32 707 ASN D N 1
ATOM 10572 C CA . ASN B 1 679 ? 58.015 2.522 5.473 1.00 22.20 707 ASN D CA 1
ATOM 10573 C C . ASN B 1 679 ? 59.239 3.393 5.661 1.00 23.08 707 ASN D C 1
ATOM 10574 O O . ASN B 1 679 ? 59.201 4.602 5.494 1.00 25.79 707 ASN D O 1
ATOM 10579 N N . ASN B 1 680 ? 60.337 2.751 6.019 1.00 27.61 708 ASN D N 1
ATOM 10580 C CA . ASN B 1 680 ? 61.634 3.393 6.081 1.00 24.87 708 ASN D CA 1
ATOM 10581 C C . ASN B 1 680 ? 62.649 2.498 5.389 1.00 32.05 708 ASN D C 1
ATOM 10582 O O . ASN B 1 680 ? 62.297 1.452 4.850 1.00 38.40 708 ASN D O 1
ATOM 10587 N N . GLN B 1 681 ? 63.896 2.944 5.362 1.00 32.79 709 GLN D N 1
ATOM 10588 C CA . GLN B 1 681 ? 65.012 2.206 4.777 1.00 26.02 709 GLN D CA 1
ATOM 10589 C C . GLN B 1 681 ? 65.812 1.364 5.780 1.00 29.51 709 GLN D C 1
ATOM 10590 O O . GLN B 1 681 ? 66.976 1.075 5.576 1.00 33.37 709 GLN D O 1
ATOM 10596 N N . PHE B 1 682 ? 65.232 1.116 6.943 1.00 33.42 710 PHE D N 1
ATOM 10597 C CA . PHE B 1 682 ? 65.921 0.332 7.967 1.00 34.59 710 PHE D CA 1
ATOM 10598 C C . PHE B 1 682 ? 66.457 -1.044 7.542 1.00 36.09 710 PHE D C 1
ATOM 10599 O O . PHE B 1 682 ? 65.764 -1.880 6.949 1.00 36.17 710 PHE D O 1
ATOM 10607 N N . THR B 1 683 ? 67.717 -1.249 7.888 1.00 37.66 711 THR D N 1
ATOM 10608 C CA . THR B 1 683 ? 68.458 -2.458 7.619 1.00 30.47 711 THR D CA 1
ATOM 10609 C C . THR B 1 683 ? 68.878 -3.105 8.919 1.00 33.14 711 THR D C 1
ATOM 10610 O O . THR B 1 683 ? 68.825 -2.479 9.979 1.00 41.61 711 THR D O 1
ATOM 10614 N N . GLY B 1 684 ? 69.255 -4.372 8.847 1.00 32.17 712 GLY D N 1
ATOM 10615 C CA . GLY B 1 684 ? 69.829 -5.068 9.983 1.00 27.10 712 GLY D CA 1
ATOM 10616 C C . GLY B 1 684 ? 68.776 -5.867 10.685 1.00 31.14 712 GLY D C 1
ATOM 10617 O O . GLY B 1 684 ? 67.640 -5.887 10.235 1.00 35.15 712 GLY D O 1
ATOM 10618 N N . PRO B 1 685 ? 69.156 -6.555 11.771 1.00 34.81 713 PRO D N 1
ATOM 10619 C CA . PRO B 1 685 ? 68.227 -7.346 12.585 1.00 39.19 713 PRO D CA 1
ATOM 10620 C C . PRO B 1 685 ? 67.351 -6.460 13.478 1.00 49.22 713 PRO D C 1
ATOM 10621 O O . PRO B 1 685 ? 67.683 -5.301 13.753 1.00 46.38 713 PRO D O 1
ATOM 10625 N N . ILE B 1 686 ? 66.261 -7.040 13.966 1.00 43.73 714 ILE D N 1
ATOM 10626 C CA . ILE B 1 686 ? 65.328 -6.364 14.845 1.00 39.85 714 ILE D CA 1
ATOM 10627 C C . ILE B 1 686 ? 65.711 -6.668 16.284 1.00 44.06 714 ILE D C 1
ATOM 10628 O O . ILE B 1 686 ? 65.983 -7.814 16.608 1.00 48.93 714 ILE D O 1
ATOM 10633 N N . PRO B 1 687 ? 65.710 -5.649 17.160 1.00 43.31 715 PRO D N 1
ATOM 10634 C CA . PRO B 1 687 ? 66.165 -5.791 18.552 1.00 43.35 715 PRO D CA 1
ATOM 10635 C C . PRO B 1 687 ? 65.358 -6.769 19.407 1.00 45.90 715 PRO D C 1
ATOM 10636 O O . PRO B 1 687 ? 64.201 -7.075 19.124 1.00 48.74 715 PRO D O 1
ATOM 10640 N N . ASP B 1 688 ? 65.986 -7.207 20.492 1.00 48.80 716 ASP D N 1
ATOM 10641 C CA . ASP B 1 688 ? 65.429 -8.200 21.399 1.00 50.72 716 ASP D CA 1
ATOM 10642 C C . ASP B 1 688 ? 64.079 -7.776 21.967 1.00 49.00 716 ASP D C 1
ATOM 10643 O O . ASP B 1 688 ? 63.093 -8.507 21.881 1.00 50.59 716 ASP D O 1
ATOM 10648 N N . ASN B 1 689 ? 64.040 -6.586 22.546 1.00 46.71 717 ASN D N 1
ATOM 10649 C CA . ASN B 1 689 ? 62.832 -6.100 23.189 1.00 46.08 717 ASN D CA 1
ATOM 10650 C C . ASN B 1 689 ? 61.629 -5.970 22.237 1.00 44.91 717 ASN D C 1
ATOM 10651 O O . ASN B 1 689 ? 60.487 -5.878 22.686 1.00 44.19 717 ASN D O 1
ATOM 10656 N N . LEU B 1 690 ? 61.875 -5.997 20.931 1.00 42.64 718 LEU D N 1
ATOM 10657 C CA . LEU B 1 690 ? 60.778 -5.839 19.982 1.00 45.89 718 LEU D CA 1
ATOM 10658 C C . LEU B 1 690 ? 60.153 -7.152 19.489 1.00 52.62 718 LEU D C 1
ATOM 10659 O O . LEU B 1 690 ? 59.278 -7.126 18.617 1.00 50.91 718 LEU D O 1
ATOM 10664 N N . GLU B 1 691 ? 60.580 -8.286 20.050 1.00 53.78 719 GLU D N 1
ATOM 10665 C CA . GLU B 1 691 ? 60.027 -9.594 19.666 1.00 52.34 719 GLU D CA 1
ATOM 10666 C C . GLU B 1 691 ? 58.501 -9.574 19.742 1.00 59.43 719 GLU D C 1
ATOM 10667 O O . GLU B 1 691 ? 57.815 -9.872 18.754 1.00 60.44 719 GLU D O 1
ATOM 10673 N N . GLY B 1 692 ? 57.984 -9.219 20.917 1.00 55.72 720 GLY D N 1
ATOM 10674 C CA . GLY B 1 692 ? 56.555 -9.164 21.159 1.00 51.30 720 GLY D CA 1
ATOM 10675 C C . GLY B 1 692 ? 55.830 -8.271 20.163 1.00 56.09 720 GLY D C 1
ATOM 10676 O O . GLY B 1 692 ? 54.776 -8.637 19.642 1.00 55.24 720 GLY D O 1
ATOM 10677 N N . GLN B 1 693 ? 56.397 -7.100 19.880 1.00 54.88 721 GLN D N 1
ATOM 10678 C CA . GLN B 1 693 ? 55.757 -6.171 18.955 1.00 54.10 721 GLN D CA 1
ATOM 10679 C C . GLN B 1 693 ? 55.708 -6.742 17.560 1.00 54.10 721 GLN D C 1
ATOM 10680 O O . GLN B 1 693 ? 54.742 -6.527 16.830 1.00 54.35 721 GLN D O 1
ATOM 10686 N N . LEU B 1 694 ? 56.753 -7.469 17.185 1.00 52.89 722 LEU D N 1
ATOM 10687 C CA . LEU B 1 694 ? 56.773 -8.090 15.870 1.00 58.84 722 LEU D CA 1
ATOM 10688 C C . LEU B 1 694 ? 55.674 -9.146 15.798 1.00 60.61 722 LEU D C 1
ATOM 10689 O O . LEU B 1 694 ? 55.001 -9.294 14.766 1.00 56.60 722 LEU D O 1
ATOM 10694 N N . LEU B 1 695 ? 55.472 -9.843 16.916 1.00 58.12 723 LEU D N 1
ATOM 10695 C CA . LEU B 1 695 ? 54.449 -10.878 16.996 1.00 57.71 723 LEU D CA 1
ATOM 10696 C C . LEU B 1 695 ? 53.063 -10.258 16.885 1.00 61.92 723 LEU D C 1
ATOM 10697 O O . LEU B 1 695 ? 52.258 -10.667 16.046 1.00 66.83 723 LEU D O 1
ATOM 10702 N N . SER B 1 696 ? 52.795 -9.256 17.717 1.00 60.93 724 SER D N 1
ATOM 10703 C CA . SER B 1 696 ? 51.467 -8.654 17.775 1.00 56.42 724 SER D CA 1
ATOM 10704 C C . SER B 1 696 ? 51.179 -7.624 16.684 1.00 59.34 724 SER D C 1
ATOM 10705 O O . SER B 1 696 ? 50.111 -7.653 16.070 1.00 60.71 724 SER D O 1
ATOM 10708 N N . GLU B 1 697 ? 52.141 -6.748 16.407 1.00 61.66 725 GLU D N 1
ATOM 10709 C CA . GLU B 1 697 ? 51.937 -5.710 15.398 1.00 59.00 725 GLU D CA 1
ATOM 10710 C C . GLU B 1 697 ? 52.963 -5.844 14.287 1.00 52.54 725 GLU D C 1
ATOM 10711 O O . GLU B 1 697 ? 53.812 -4.977 14.133 1.00 52.67 725 GLU D O 1
ATOM 10717 N N . PRO B 1 698 ? 52.879 -6.919 13.491 1.00 57.64 726 PRO D N 1
ATOM 10718 C CA . PRO B 1 698 ? 53.913 -7.150 12.478 1.00 51.37 726 PRO D CA 1
ATOM 10719 C C . PRO B 1 698 ? 53.906 -6.039 11.459 1.00 46.65 726 PRO D C 1
ATOM 10720 O O . PRO B 1 698 ? 54.959 -5.710 10.928 1.00 47.51 726 PRO D O 1
ATOM 10724 N N . SER B 1 699 ? 52.734 -5.459 11.216 1.00 46.68 727 SER D N 1
ATOM 10725 C CA . SER B 1 699 ? 52.581 -4.403 10.223 1.00 45.75 727 SER D CA 1
ATOM 10726 C C . SER B 1 699 ? 53.518 -3.238 10.509 1.00 44.33 727 SER D C 1
ATOM 10727 O O . SER B 1 699 ? 53.969 -2.543 9.599 1.00 40.77 727 SER D O 1
ATOM 10730 N N . SER B 1 700 ? 53.807 -3.040 11.790 1.00 49.90 728 SER D N 1
ATOM 10731 C CA . SER B 1 700 ? 54.622 -1.913 12.232 1.00 50.96 728 SER D CA 1
ATOM 10732 C C . SER B 1 700 ? 56.041 -2.012 11.693 1.00 47.44 728 SER D C 1
ATOM 10733 O O . SER B 1 700 ? 56.762 -1.007 11.609 1.00 45.51 728 SER D O 1
ATOM 10736 N N . PHE B 1 701 ? 56.439 -3.223 11.320 1.00 47.45 729 PHE D N 1
ATOM 10737 C CA . PHE B 1 701 ? 57.767 -3.408 10.767 1.00 42.02 729 PHE D CA 1
ATOM 10738 C C . PHE B 1 701 ? 57.839 -3.454 9.238 1.00 44.45 729 PHE D C 1
ATOM 10739 O O . PHE B 1 701 ? 58.935 -3.449 8.687 1.00 51.52 729 PHE D O 1
ATOM 10747 N N . SER B 1 702 ? 56.697 -3.440 8.550 1.00 41.81 730 SER D N 1
ATOM 10748 C CA . SER B 1 702 ? 56.704 -3.573 7.088 1.00 32.57 730 SER D CA 1
ATOM 10749 C C . SER B 1 702 ? 57.214 -2.317 6.381 1.00 36.41 730 SER D C 1
ATOM 10750 O O . SER B 1 702 ? 57.463 -1.302 7.025 1.00 36.99 730 SER D O 1
ATOM 10753 N N . GLY B 1 703 ? 57.385 -2.391 5.055 1.00 42.49 731 GLY D N 1
ATOM 10754 C CA . GLY B 1 703 ? 57.899 -1.273 4.276 1.00 23.72 731 GLY D CA 1
ATOM 10755 C C . GLY B 1 703 ? 59.383 -1.028 4.490 1.00 30.37 731 GLY D C 1
ATOM 10756 O O . GLY B 1 703 ? 59.911 0.011 4.082 1.00 32.55 731 GLY D O 1
ATOM 10757 N N . ASN B 1 704 ? 60.059 -1.981 5.131 1.00 30.12 732 ASN D N 1
ATOM 10758 C CA . ASN B 1 704 ? 61.512 -1.924 5.304 1.00 36.03 732 ASN D CA 1
ATOM 10759 C C . ASN B 1 704 ? 62.135 -3.187 4.741 1.00 39.50 732 ASN D C 1
ATOM 10760 O O . ASN B 1 704 ? 62.340 -4.151 5.481 1.00 39.76 732 ASN D O 1
ATOM 10765 N N . PRO B 1 705 ? 62.460 -3.176 3.440 1.00 38.73 733 PRO D N 1
ATOM 10766 C CA . PRO B 1 705 ? 62.927 -4.392 2.756 1.00 44.67 733 PRO D CA 1
ATOM 10767 C C . PRO B 1 705 ? 64.079 -5.118 3.463 1.00 46.28 733 PRO D C 1
ATOM 10768 O O . PRO B 1 705 ? 63.982 -6.330 3.652 1.00 45.43 733 PRO D O 1
ATOM 10772 N N . ASN B 1 706 ? 65.100 -4.392 3.910 1.00 44.88 734 ASN D N 1
ATOM 10773 C CA . ASN B 1 706 ? 66.314 -5.016 4.435 1.00 40.85 734 ASN D CA 1
ATOM 10774 C C . ASN B 1 706 ? 66.305 -5.356 5.911 1.00 40.86 734 ASN D C 1
ATOM 10775 O O . ASN B 1 706 ? 67.338 -5.735 6.463 1.00 42.20 734 ASN D O 1
ATOM 10780 N N . LEU B 1 707 ? 65.165 -5.181 6.564 1.00 38.83 735 LEU D N 1
ATOM 10781 C CA . LEU B 1 707 ? 65.033 -5.612 7.947 1.00 39.39 735 LEU D CA 1
ATOM 10782 C C . LEU B 1 707 ? 65.010 -7.123 7.991 1.00 39.03 735 LEU D C 1
ATOM 10783 O O . LEU B 1 707 ? 64.273 -7.742 7.237 1.00 51.14 735 LEU D O 1
ATOM 10788 N N . CYS B 1 708 ? 65.802 -7.720 8.873 1.00 39.46 736 CYS D N 1
ATOM 10789 C CA . CYS B 1 708 ? 65.837 -9.173 9.016 1.00 43.93 736 CYS D CA 1
ATOM 10790 C C . CYS B 1 708 ? 65.286 -9.613 10.371 1.00 50.76 736 CYS D C 1
ATOM 10791 O O . CYS B 1 708 ? 65.014 -8.787 11.238 1.00 51.15 736 CYS D O 1
ATOM 10794 N N . ILE B 1 709 ? 65.175 -10.920 10.571 1.00 55.71 737 ILE D N 1
ATOM 10795 C CA . ILE B 1 709 ? 64.709 -11.463 11.848 1.00 57.43 737 ILE D CA 1
ATOM 10796 C C . ILE B 1 709 ? 65.738 -12.476 12.332 1.00 61.39 737 ILE D C 1
ATOM 10797 O O . ILE B 1 709 ? 66.321 -13.204 11.525 1.00 70.60 737 ILE D O 1
ATOM 10802 N N . PRO B 1 710 ? 65.974 -12.520 13.649 1.00 57.86 738 PRO D N 1
ATOM 10803 C CA . PRO B 1 710 ? 66.935 -13.455 14.235 1.00 54.64 738 PRO D CA 1
ATOM 10804 C C . PRO B 1 710 ? 66.325 -14.812 14.543 1.00 61.68 738 PRO D C 1
ATOM 10805 O O . PRO B 1 710 ? 66.876 -15.495 15.410 1.00 66.92 738 PRO D O 1
ATOM 10809 N N . LYS C 2 1 ? -1.592 -8.000 42.062 1.00 45.26 7 LYS J N 1
ATOM 10810 C CA . LYS C 2 1 ? -1.380 -7.862 40.609 1.00 46.92 7 LYS J CA 1
ATOM 10811 C C . LYS C 2 1 ? 0.010 -7.264 40.302 1.00 46.96 7 LYS J C 1
ATOM 10812 O O . LYS C 2 1 ? 0.696 -6.831 41.228 1.00 54.30 7 LYS J O 1
ATOM 10818 N N . GLN C 2 2 ? 0.438 -7.256 39.034 1.00 48.48 8 GLN J N 1
ATOM 10819 C CA . GLN C 2 2 ? 1.851 -6.942 38.718 1.00 41.22 8 GLN J CA 1
ATOM 10820 C C . GLN C 2 2 ? 2.328 -5.869 37.666 1.00 54.31 8 GLN J C 1
ATOM 10821 O O . GLN C 2 2 ? 2.774 -4.781 38.029 1.00 58.79 8 GLN J O 1
ATOM 10827 N N . ARG C 2 3 ? 2.241 -6.226 36.376 1.00 57.02 9 ARG J N 1
ATOM 10828 C CA . ARG C 2 3 ? 2.947 -5.584 35.226 1.00 50.19 9 ARG J CA 1
ATOM 10829 C C . ARG C 2 3 ? 2.342 -4.397 34.441 1.00 50.44 9 ARG J C 1
ATOM 10830 O O . ARG C 2 3 ? 1.338 -3.799 34.830 1.00 58.48 9 ARG J O 1
ATOM 10838 N N . GLY C 2 4 ? 2.986 -4.091 33.310 1.00 39.33 10 GLY J N 1
ATOM 10839 C CA . GLY C 2 4 ? 2.612 -2.984 32.442 1.00 42.47 10 GLY J CA 1
ATOM 10840 C C . GLY C 2 4 ? 1.463 -3.186 31.461 1.00 44.41 10 GLY J C 1
ATOM 10841 O O . GLY C 2 4 ? 1.285 -4.264 30.895 1.00 43.04 10 GLY J O 1
ATOM 10842 N N . LYS C 2 5 ? 0.714 -2.110 31.222 1.00 38.23 11 LYS J N 1
ATOM 10843 C CA . LYS C 2 5 ? -0.480 -2.158 30.384 1.00 38.60 11 LYS J CA 1
ATOM 10844 C C . LYS C 2 5 ? -0.187 -2.527 28.926 1.00 35.93 11 LYS J C 1
ATOM 10845 O O . LYS C 2 5 ? 0.716 -1.990 28.293 1.00 32.43 11 LYS J O 1
ATOM 10851 N N . GLU C 2 6 ? -0.973 -3.459 28.411 1.00 35.45 12 GLU J N 1
ATOM 10852 C CA . GLU C 2 6 ? -0.936 -3.848 27.013 1.00 29.98 12 GLU J CA 1
ATOM 10853 C C . GLU C 2 6 ? -1.326 -2.650 26.120 1.00 25.93 12 GLU J C 1
ATOM 10854 O O . GLU C 2 6 ? -2.299 -1.958 26.420 1.00 25.11 12 GLU J O 1
ATOM 10860 N N . LYS C 2 7 ? -0.577 -2.401 25.040 1.00 25.55 13 LYS J N 1
ATOM 10861 C CA . LYS C 2 7 ? -0.828 -1.240 24.155 1.00 23.52 13 LYS J CA 1
ATOM 10862 C C . LYS C 2 7 ? -1.887 -1.498 23.072 1.00 17.58 13 LYS J C 1
ATOM 10863 O O . LYS C 2 7 ? -1.955 -2.577 22.518 1.00 18.16 13 LYS J O 1
ATOM 10869 N N . VAL C 2 8 ? -2.712 -0.504 22.770 1.00 16.57 14 VAL J N 1
ATOM 10870 C CA . VAL C 2 8 ? -3.696 -0.653 21.703 1.00 19.35 14 VAL J CA 1
ATOM 10871 C C . VAL C 2 8 ? -3.043 -0.690 20.312 1.00 20.42 14 VAL J C 1
ATOM 10872 O O . VAL C 2 8 ? -1.913 -0.239 20.154 1.00 19.14 14 VAL J O 1
ATOM 10876 N N . SER C 2 9 ? -3.757 -1.247 19.325 1.00 20.04 15 SER J N 1
ATOM 10877 C CA . SER C 2 9 ? -3.300 -1.309 17.925 1.00 18.32 15 SER J CA 1
ATOM 10878 C C . SER C 2 9 ? -2.978 0.067 17.335 1.00 17.36 15 SER J C 1
ATOM 10879 O O . SER C 2 9 ? -3.690 1.038 17.557 1.00 20.28 15 SER J O 1
ATOM 10882 N N . SER C 2 10 ? -1.887 0.150 16.599 1.00 18.12 16 SER J N 1
ATOM 10883 C CA . SER C 2 10 ? -1.499 1.396 15.971 1.00 17.30 16 SER J CA 1
ATOM 10884 C C . SER C 2 10 ? -2.246 1.632 14.665 1.00 18.29 16 SER J C 1
ATOM 10885 O O . SER C 2 10 ? -2.625 2.763 14.330 1.00 16.25 16 SER J O 1
ATOM 10888 N N . GLY C 2 11 ? -2.442 0.548 13.924 1.00 16.77 17 GLY J N 1
ATOM 10889 C CA . GLY C 2 11 ? -2.852 0.639 12.533 1.00 15.47 17 GLY J CA 1
ATOM 10890 C C . GLY C 2 11 ? -1.623 0.884 11.675 1.00 16.02 17 GLY J C 1
ATOM 10891 O O . GLY C 2 11 ? -0.495 0.690 12.145 1.00 13.20 17 GLY J O 1
ATOM 10892 N N . ARG C 2 12 ? -1.821 1.403 10.462 1.00 16.08 18 ARG J N 1
ATOM 10893 C CA . ARG C 2 12 ? -0.708 1.567 9.523 1.00 17.73 18 ARG J CA 1
ATOM 10894 C C . ARG C 2 12 ? -0.205 2.999 9.518 1.00 16.01 18 ARG J C 1
ATOM 10895 O O . ARG C 2 12 ? -0.982 3.932 9.442 1.00 14.70 18 ARG J O 1
ATOM 10903 N N . PRO C 2 13 ? 1.114 3.174 9.624 1.00 20.27 19 PRO J N 1
ATOM 10904 C CA . PRO C 2 13 ? 1.627 4.544 9.575 1.00 19.22 19 PRO J CA 1
ATOM 10905 C C . PRO C 2 13 ? 1.406 5.118 8.200 1.00 21.05 19 PRO J C 1
ATOM 10906 O O . PRO C 2 13 ? 1.475 4.378 7.206 1.00 25.44 19 PRO J O 1
ATOM 10910 N N . GLY C 2 14 ? 1.163 6.421 8.135 1.00 20.71 20 GLY J N 1
ATOM 10911 C CA . GLY C 2 14 ? 1.022 7.080 6.854 1.00 20.96 20 GLY J CA 1
ATOM 10912 C C . GLY C 2 14 ? 2.284 6.921 6.024 1.00 19.35 20 GLY J C 1
ATOM 10913 O O . GLY C 2 14 ? 3.384 6.852 6.567 1.00 17.22 20 GLY J O 1
ATOM 10914 N N . GLN C 2 15 ? 2.126 6.814 4.708 1.00 20.62 21 GLN J N 1
ATOM 10915 C CA . GLN C 2 15 ? 3.278 6.670 3.832 1.00 25.63 21 GLN J CA 1
ATOM 10916 C C . GLN C 2 15 ? 3.622 7.970 3.095 1.00 24.31 21 GLN J C 1
ATOM 10917 O O . GLN C 2 15 ? 2.903 8.951 3.191 1.00 24.94 21 GLN J O 1
ATOM 10923 N N . HIS C 2 16 ? 4.722 7.973 2.353 1.00 28.61 22 HIS J N 1
ATOM 10924 C CA . HIS C 2 16 ? 5.003 9.055 1.413 1.00 20.25 22 HIS J CA 1
ATOM 10925 C C . HIS C 2 16 ? 5.709 8.468 0.196 1.00 22.08 22 HIS J C 1
ATOM 10926 O O . HIS C 2 16 ? 6.047 7.288 0.194 1.00 20.82 22 HIS J O 1
ATOM 10933 N N . ASN C 2 17 ? 5.941 9.288 -0.832 1.00 23.58 23 ASN J N 1
ATOM 10934 C CA . ASN C 2 17 ? 6.434 8.775 -2.110 1.00 19.47 23 ASN J CA 1
ATOM 10935 C C . ASN C 2 17 ? 7.946 8.590 -2.113 1.00 22.54 23 ASN J C 1
ATOM 10936 O O . ASN C 2 17 ? 8.662 9.197 -1.307 1.00 17.64 23 ASN J O 1
ATOM 10942 N N . GLN D 2 2 ? 26.022 32.097 75.138 1.00 61.27 8 GLN P N 1
ATOM 10943 C CA . GLN D 2 2 ? 25.153 31.925 73.974 1.00 69.08 8 GLN P CA 1
ATOM 10944 C C . GLN D 2 2 ? 25.870 31.867 72.621 1.00 66.09 8 GLN P C 1
ATOM 10945 O O . GLN D 2 2 ? 25.934 32.865 71.904 1.00 62.36 8 GLN P O 1
ATOM 10951 N N . ARG D 2 3 ? 26.353 30.685 72.251 1.00 63.46 9 ARG P N 1
ATOM 10952 C CA . ARG D 2 3 ? 27.171 30.528 71.054 1.00 55.70 9 ARG P CA 1
ATOM 10953 C C . ARG D 2 3 ? 26.216 30.455 69.872 1.00 59.97 9 ARG P C 1
ATOM 10954 O O . ARG D 2 3 ? 25.013 30.666 70.023 1.00 62.58 9 ARG P O 1
ATOM 10962 N N . GLY D 2 4 ? 26.741 30.191 68.685 1.00 59.83 10 GLY P N 1
ATOM 10963 C CA . GLY D 2 4 ? 25.866 29.919 67.564 1.00 56.62 10 GLY P CA 1
ATOM 10964 C C . GLY D 2 4 ? 25.526 28.443 67.601 1.00 57.16 10 GLY P C 1
ATOM 10965 O O . GLY D 2 4 ? 26.372 27.627 67.978 1.00 56.13 10 GLY P O 1
ATOM 10966 N N . LYS D 2 5 ? 24.298 28.083 67.244 1.00 61.75 11 LYS P N 1
ATOM 10967 C CA . LYS D 2 5 ? 23.964 26.661 67.110 1.00 66.90 11 LYS P CA 1
ATOM 10968 C C . LYS D 2 5 ? 24.638 26.056 65.867 1.00 52.20 11 LYS P C 1
ATOM 10969 O O . LYS D 2 5 ? 24.665 26.672 64.799 1.00 55.32 11 LYS P O 1
ATOM 10975 N N . GLU D 2 6 ? 25.187 24.855 66.029 1.00 51.86 12 GLU P N 1
ATOM 10976 C CA . GLU D 2 6 ? 25.902 24.151 64.965 1.00 52.15 12 GLU P CA 1
ATOM 10977 C C . GLU D 2 6 ? 25.025 23.968 63.731 1.00 48.32 12 GLU P C 1
ATOM 10978 O O . GLU D 2 6 ? 23.862 23.591 63.837 1.00 47.79 12 GLU P O 1
ATOM 10984 N N . LYS D 2 7 ? 25.573 24.254 62.557 1.00 47.25 13 LYS P N 1
ATOM 10985 C CA . LYS D 2 7 ? 24.787 24.147 61.328 1.00 48.16 13 LYS P CA 1
ATOM 10986 C C . LYS D 2 7 ? 24.761 22.696 60.812 1.00 40.25 13 LYS P C 1
ATOM 10987 O O . LYS D 2 7 ? 25.730 21.959 60.991 1.00 36.18 13 LYS P O 1
ATOM 10993 N N . VAL D 2 8 ? 23.640 22.273 60.226 1.00 40.12 14 VAL P N 1
ATOM 10994 C CA . VAL D 2 8 ? 23.534 20.904 59.688 1.00 47.21 14 VAL P CA 1
ATOM 10995 C C . VAL D 2 8 ? 24.370 20.638 58.436 1.00 45.67 14 VAL P C 1
ATOM 10996 O O . VAL D 2 8 ? 24.742 21.560 57.711 1.00 48.15 14 VAL P O 1
ATOM 11000 N N . SER D 2 9 ? 24.651 19.361 58.191 1.00 44.00 15 SER P N 1
ATOM 11001 C CA . SER D 2 9 ? 25.407 18.951 57.021 1.00 41.62 15 SER P CA 1
ATOM 11002 C C . SER D 2 9 ? 24.735 19.424 55.742 1.00 37.46 15 SER P C 1
ATOM 11003 O O . SER D 2 9 ? 23.525 19.285 55.577 1.00 39.22 15 SER P O 1
ATOM 11006 N N . SER D 2 10 ? 25.526 20.003 54.849 1.00 38.18 16 SER P N 1
ATOM 11007 C CA . SER D 2 10 ? 25.009 20.455 53.563 1.00 42.46 16 SER P CA 1
ATOM 11008 C C . SER D 2 10 ? 24.939 19.325 52.546 1.00 36.45 16 SER P C 1
ATOM 11009 O O . SER D 2 10 ? 24.039 19.311 51.715 1.00 33.09 16 SER P O 1
ATOM 11012 N N . GLY D 2 11 ? 25.896 18.394 52.604 1.00 38.35 17 GLY P N 1
ATOM 11013 C CA . GLY D 2 11 ? 26.100 17.447 51.514 1.00 35.70 17 GLY P CA 1
ATOM 11014 C C . GLY D 2 11 ? 26.983 18.075 50.434 1.00 38.49 17 GLY P C 1
ATOM 11015 O O . GLY D 2 11 ? 27.832 18.923 50.731 1.00 41.33 17 GLY P O 1
ATOM 11016 N N . ARG D 2 12 ? 26.808 17.674 49.178 1.00 35.78 18 ARG P N 1
ATOM 11017 C CA . ARG D 2 12 ? 27.644 18.240 48.126 1.00 28.62 18 ARG P CA 1
ATOM 11018 C C . ARG D 2 12 ? 26.818 19.162 47.222 1.00 33.02 18 ARG P C 1
ATOM 11019 O O . ARG D 2 12 ? 25.650 18.890 46.951 1.00 38.71 18 ARG P O 1
ATOM 11027 N N . PRO D 2 13 ? 27.413 20.284 46.783 1.00 28.46 19 PRO P N 1
ATOM 11028 C CA . PRO D 2 13 ? 26.702 21.211 45.895 1.00 32.36 19 PRO P CA 1
ATOM 11029 C C . PRO D 2 13 ? 26.549 20.586 44.507 1.00 36.23 19 PRO P C 1
ATOM 11030 O O . PRO D 2 13 ? 27.407 19.786 44.101 1.00 32.20 19 PRO P O 1
ATOM 11034 N N . GLY D 2 14 ? 25.455 20.914 43.822 1.00 36.36 20 GLY P N 1
ATOM 11035 C CA . GLY D 2 14 ? 25.238 20.489 42.454 1.00 32.67 20 GLY P CA 1
ATOM 11036 C C . GLY D 2 14 ? 26.290 21.115 41.569 1.00 33.66 20 GLY P C 1
ATOM 11037 O O . GLY D 2 14 ? 26.659 22.269 41.756 1.00 34.07 20 GLY P O 1
ATOM 11038 N N . GLN D 2 15 ? 26.754 20.365 40.581 1.00 34.91 21 GLN P N 1
ATOM 11039 C CA . GLN D 2 15 ? 27.821 20.841 39.717 1.00 31.02 21 GLN P CA 1
ATOM 11040 C C . GLN D 2 15 ? 27.317 21.299 38.342 1.00 32.05 21 GLN P C 1
ATOM 11041 O O . GLN D 2 15 ? 26.142 21.153 37.989 1.00 30.54 21 GLN P O 1
ATOM 11047 N N . HIS D 2 16 ? 28.229 21.827 37.546 1.00 31.92 22 HIS P N 1
ATOM 11048 C CA . HIS D 2 16 ? 27.941 22.052 36.144 1.00 34.20 22 HIS P CA 1
ATOM 11049 C C . HIS D 2 16 ? 29.190 21.745 35.320 1.00 31.60 22 HIS P C 1
ATOM 11050 O O . HIS D 2 16 ? 30.248 21.499 35.889 1.00 29.64 22 HIS P O 1
ATOM 11057 N N . ASN D 2 17 ? 29.055 21.726 33.992 1.00 31.77 23 ASN P N 1
ATOM 11058 C CA . ASN D 2 17 ? 30.125 21.259 33.109 1.00 26.58 23 ASN P CA 1
ATOM 11059 C C . ASN D 2 17 ? 31.224 22.280 32.904 1.00 24.12 23 ASN P C 1
ATOM 11060 O O . ASN D 2 17 ? 31.056 23.466 33.166 1.00 22.00 23 ASN P O 1
#

GO terms:
  GO:0001653 peptide receptor activity (F, IDA)
  GO:0005515 protein binding (F, IPI)
  GO:0009611 response to wounding (P, IEP)
  GO:0009753 response to jasmonic acid (P, IEP)
  GO:0004383 guanylate cyclase activity (F, IDA)
  GO:0045087 innate immune response (P, TAS)
  GO:0005886 plasma membrane (C, HDA)
  GO:0009506 plasmodesma (C, HDA)
  GO:0006955 immune response (P, IMP)

Secondary structure (DSSP, 8-state):
--HHHHHHHHHHTTEEE--HHHHHHSS--TT---STTSTTEEE-TTSSEEEEE-TTS--EE---GGGGG-TT--EEE--SSEE-SBPPGGGGG-TT--EEE--SS--EEPPPTTGGG-SS--EEE--SSEEEEPPPGGGGG-TT--EEE--SSEEEEPPPGGGGG-SS--EEE--SSEEEEEPPGGGGG-TT--EEE--SSEEESPPPGGGGG-TT--EEE--SS---S-----SSS-TT--EEE--SS--SS---GGGGG-TT--EEE--SS--EE---GGGGG-SS--EEE--SSEE-S---GGGGG-TT--EEE--SS--EEPPPGGGGG-TT--EEE--SSEEEEEPPHHHHT-SS-SEEE--SSEEEEE--GGGGG-TT--EEE--SSEEEEEPPTTTTSS----EEE--SSEEESPPPTTTTTTS---EEE--SSS-EE---HHHHH-TT-SEEE--SSEEEEPPPP--TT----EEE--SSEEEEEPPGGGGG-TT--EEE--SSEEEE---GGGGG-SS--EEE--SSEEEE---GGGGG-TT-SEEE--SSEE-SBPPGGGGG-TT--EEE--SS--BSSS-S-GGG-TT--EEE--SS---S---GGGG--TT--SEEE-TTS--EE---GGGGG-SS--EEE--SSEE-S-SGGGGG-TT--EEE--S----S---TT--HHHHH-GGGG-S-TT----/-HHHHHHHHHHHTTEEE--HHHHHH--S-SS-S-STTSTTEEE-TTSSEEEEE-TTS--EEE--GGGGG-SS--EEE--SSEEEEEPPGGGGG-TT--EEE--SSEEESPPPTTGGG-SS--EEE--SS--EEPPPGGGGG-TT--EEE--SSEE-SPPPGGGGG-TT--EEE--SS---SBPPGGGGG-TT--EEE--SS--BSBPPGGGGG-TT--EEE--SS--BS-----SSS-SS--EEE--SS--SS---GGGGG-TT-SEEE--SS---SPPPGGGGG--S--EEE--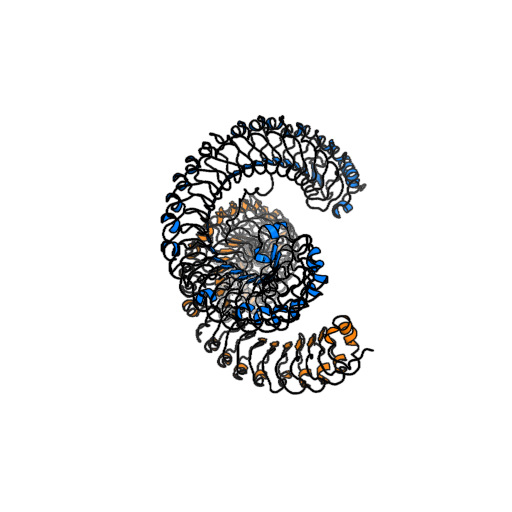SS---S---GGGGG-TT--EEE--SS--EEPPPGGGGG-SS--EEE--SSEE-SBPPHHHHT-SS--EEE--SS--BSB--GGGGG-TT--EEE--SS--BSBPPTTGGGG----EEE--SS--BS---TTTTTTS---EEE--SS--EE---HHHHH----SEEE--SSEEEEPPPP--TT----EEE--SSEE-SBPPGGGGG-TT--EEE--SS--BSPPPGGGGG-TT--EEE--SS--EE---GGGGG-TT--EEE--SSEEEEPPPGGGGG-TT--EEE--SSEE-SSS-S-GGG-TT--EEE--SS---S---GGGGG-TT--SEEE--SS---S---GGGGG-TT--EEE--SS---S-SGGGGG-TT--EEE--SS---EEPPGGGHHHHHH-GGGG-S-TTEE--/---PPPPPP--PPP---/--PPPPPP--------

Solvent-accessible surface area: 57374 Å² total; per-residue (Å²): 113,59,73,15,2,99,10,0,39,41,12,41,187,60,34,117,109,22,18,99,84,0,95,85,52,11,144,107,72,116,103,84,59,22,1,24,145,22,85,9,15,81,27,36,157,68,100,41,0,10,13,6,63,5,47,177,24,165,0,27,6,87,12,2,77,46,0,8,101,0,102,17,0,56,70,0,25,1,12,37,15,100,4,45,21,79,7,14,60,50,0,5,82,0,66,82,0,14,38,1,8,0,2,58,13,19,0,42,76,114,2,12,95,47,3,48,60,0,129,94,0,50,24,0,9,1,16,71,10,142,0,54,20,72,0,14,66,20,1,1,109,2,62,83,1,63,2,0,12,0,0,91,10,85,0,58,16,66,3,4,114,4,0,7,68,5,109,75,0,24,14,0,2,0,16,18,2,67,1,44,26,90,6,11,95,24,0,4,84,0,59,35,0,65,39,0,27,1,13,98,5,112,0,55,12,27,1,6,89,10,2,15,114,2,23,75,0,23,19,0,4,0,5,69,13,61,1,85,6,64,9,86,8,13,20,105,60,3,103,65,0,84,23,1,4,0,0,82,6,108,0,111,32,25,5,12,91,40,0,5,43,0,50,40,0,56,3,0,0,0,0,34,0,34,0,50,36,82,1,10,55,26,0,5,120,0,96,77,0,25,41,0,1,0,0,58,13,135,0,47,24,58,6,17,56,84,0,1,70,0,60,26,0,46,37,0,6,0,0,33,12,69,0,71,22,42,7,17,55,22,1,19,133,5,203,106,4,77,8,0,12,0,0,65,13,145,0,44,35,86,0,24,67,78,2,0,120,10,70,14,2,12,52,1,9,0,4,61,16,94,0,42,1,89,6,21,98,38,3,17,83,4,145,103,4,68,30,1,2,1,8,77,15,27,2,103,14,48,4,10,95,24,4,2,62,59,35,34,7,28,17,0,0,1,12,23,12,121,1,58,19,105,6,4,60,49,2,3,76,6,88,56,0,81,1,0,0,0,0,31,10,100,0,83,15,78,11,26,88,42,1,6,70,1,84,54,0,129,56,2,0,0,59,96,16,96,0,38,15,120,17,15,115,9,49,100,98,11,51,0,18,45,0,7,0,27,20,8,58,0,93,11,87,6,7,24,27,0,0,33,0,103,98,0,40,16,0,22,0,9,128,5,126,0,53,22,120,3,11,57,88,1,4,70,0,111,83,0,17,61,4,23,0,13,117,9,105,0,95,13,52,8,18,40,91,2,10,76,2,83,46,2,99,107,1,33,0,0,71,7,41,0,73,26,72,17,19,79,83,6,37,54,2,135,27,0,34,9,8,18,1,10,48,4,130,1,43,66,22,6,10,112,21,1,19,112,1,112,124,0,8,15,0,48,1,0,110,12,58,7,19,45,106,6,13,52,26,0,3,96,8,96,38,1,48,130,24,0,18,0,6,24,5,44,0,66,12,103,9,25,82,108,2,16,78,5,91,88,0,20,94,4,40,1,6,83,8,82,0,66,3,48,1,57,32,1,148,19,8,108,40,24,90,79,8,45,1,13,88,4,108,2,77,25,80,24,18,125,80,12,95,40,70,50,118,82,47,81,87,13,18,63,39,11,122,92,35,67,149,135,81,88,59,5,3,90,9,0,25,43,8,38,181,61,33,128,76,35,18,103,86,0,79,94,43,6,119,119,134,43,130,72,74,37,1,20,128,16,85,8,14,85,27,55,152,86,101,31,0,10,14,8,62,8,44,174,22,172,0,25,4,82,12,1,70,46,0,7,107,0,145,26,0,59,77,0,26,5,12,36,16,91,4,43,23,79,6,14,57,54,0,8,96,0,59,94,0,10,35,2,17,1,2,56,13,22,0,43,85,81,0,13,87,51,9,41,56,0,112,82,1,79,29,2,45,2,25,65,13,140,0,54,24,87,1,5,102,4,4,0,104,5,59,101,0,70,21,0,34,0,0,87,16,83,0,50,17,72,3,13,118,24,1,8,82,2,111,73,0,33,48,1,4,0,10,16,13,74,0,40,26,69,1,9,135,32,0,3,88,0,57,30,1,74,21,0,19,3,11,103,12,100,0,68,19,36,5,10,104,17,5,15,114,3,24,70,5,25,12,3,4,1,4,66,16,56,0,106,7,56,8,100,12,12,14,113,52,10,112,64,0,82,24,1,4,1,0,78,9,118,3,123,40,24,5,14,86,43,0,3,52,0,56,35,0,58,4,0,0,0,0,40,3,73,0,38,30,90,2,8,52,20,0,2,132,2,116,87,0,30,37,0,1,0,0,54,15,122,0,60,17,56,7,24,60,83,3,2,103,0,53,13,1,60,36,0,6,0,0,32,13,41,0,70,21,42,8,21,56,22,4,21,153,2,200,118,5,46,11,0,17,0,0,68,13,143,0,41,37,95,2,21,85,69,3,1,96,9,78,10,1,25,56,1,8,0,4,64,15,89,0,44,2,89,4,26,100,35,0,26,69,0,154,92,0,48,27,1,2,0,11,79,13,47,0,109,19,47,5,10,95,26,0,0,85,14,45,25,3,36,15,0,0,0,10,23,6,127,1,34,17,99,3,4,55,51,3,2,101,22,184,88,0,56,4,0,0,0,0,24,10,95,0,24,4,73,16,28,94,42,2,12,86,2,94,35,5,122,66,4,0,0,55,99,14,86,0,32,21,120,13,22,128,16,31,146,100,15,50,1,36,42,1,9,0,28,25,11,42,0,62,5,85,4,13,23,27,0,1,39,0,84,94,0,48,13,0,19,0,9,134,12,116,0,44,19,124,2,13,51,87,0,5,84,0,98,76,0,11,67,3,19,0,16,114,11,93,0,88,20,48,7,17,46,96,1,8,80,2,69,48,2,97,107,1,29,0,0,62,16,63,0,71,23,68,15,21,76,90,5,35,46,1,122,32,0,29,16,6,20,1,10,61,2,126,0,47,68,20,6,14,118,22,0,19,104,0,109,124,0,7,14,0,52,0,0,100,5,50,3,38,40,108,6,14,63,18,0,5,94,3,92,45,3,49,129,23,0,20,0,6,23,5,52,0,67,16,104,16,23,76,75,0,8,76,10,97,85,0,22,104,3,39,0,2,77,7,86,0,51,13,52,2,67,39,0,117,32,2,114,42,20,103,84,4,45,0,12,73,4,97,0,63,21,84,20,17,117,58,1,116,34,25,54,126,89,44,74,82,8,12,62,43,10,117,100,28,62,134,133,136,103,98,70,196,44,193,39,30,87,13,84,108,28,107,55,48,232,92,71,155,48,187,40,30,86,19,80,102,27,110,56,50